Protein AF-A0A7D5ZD79-F1 (afdb_monomer)

Mean predicted aligned error: 16.78 Å

pLDDT: mean 86.13, std 11.86, range [25.02, 97.62]

Solvent-accessible surface area (backbone atoms only — not comparable to full-atom values): 58934 Å² total; per-residue (Å²): 125,49,31,75,46,29,32,45,34,37,34,47,78,40,50,64,68,65,53,50,52,53,54,52,52,40,48,75,72,74,45,70,67,62,25,37,38,38,36,17,40,32,35,73,73,99,56,72,36,48,49,65,64,36,46,58,51,51,53,51,54,46,50,59,39,31,77,72,67,78,48,76,50,51,57,48,54,21,43,17,76,64,37,47,38,68,55,57,88,90,44,56,66,63,41,35,40,55,52,85,40,28,83,61,44,54,61,33,46,59,72,63,73,36,55,68,58,50,49,49,50,37,66,58,30,25,37,70,46,51,60,58,47,55,77,63,48,88,54,94,71,63,41,73,22,82,55,69,44,20,12,24,38,73,51,74,55,103,50,41,37,40,32,41,34,27,40,51,15,37,71,46,43,22,32,75,90,53,54,78,81,46,26,44,60,49,68,53,56,50,15,40,15,65,74,43,63,40,68,64,58,49,64,74,27,65,32,29,39,38,39,21,19,32,41,48,66,75,53,75,87,52,57,88,50,35,55,41,40,47,39,38,17,41,38,68,66,58,53,68,95,86,61,76,69,56,39,50,50,48,58,90,88,53,92,63,35,57,42,32,37,41,38,37,37,46,71,103,49,81,62,44,41,28,27,71,71,40,61,83,92,61,14,69,50,84,61,34,72,79,71,75,76,71,70,76,74,55,68,95,50,64,76,76,66,78,74,81,53,61,64,62,55,48,52,53,50,48,59,49,38,32,56,11,48,24,33,37,41,39,35,29,27,46,44,50,94,51,53,33,56,40,54,69,57,50,39,50,54,48,38,28,65,70,48,78,66,52,72,57,89,78,63,76,52,55,42,57,41,49,57,51,31,45,71,76,62,28,62,72,56,46,33,58,60,33,53,44,19,44,60,60,46,80,66,18,48,48,15,40,51,22,52,75,69,45,30,45,52,32,36,39,31,56,35,41,38,36,61,65,75,53,41,43,85,79,40,60,70,52,55,77,50,33,43,76,40,41,20,69,82,42,60,69,76,86,85,64,85,39,33,42,37,31,25,66,23,14,47,47,86,39,60,90,41,46,52,68,67,81,70,56,63,73,47,82,49,29,38,28,49,44,53,42,51,46,38,25,42,63,75,76,28,32,37,35,39,26,22,51,46,65,81,39,64,68,49,54,55,58,47,58,69,62,65,65,96,54,91,91,68,72,62,65,34,36,35,30,14,38,66,62,51,74,66,40,50,49,52,40,50,74,68,65,37,48,76,42,69,38,38,28,21,60,42,22,57,65,78,42,46,85,89,45,63,51,49,52,48,0,37,51,43,34,48,50,32,47,46,38,57,48,51,41,23,37,76,37,49,48,66,64,50,50,73,70,35,60,80,46,52,75,54,43,66,64,50,34,62,84,50,54,15,18,53,74,69,56,71,53,70,87,45,69,60,38,56,51,53,54,62,55,54,49,55,46,97,86,66,37,23,53,41,26,36,37,33,21,57,81,51,39,49,58,65,58,38,51,51,47,49,50,50,54,43,39,76,72,72,44,50,34,32,37,32,53,58,54,46,64,54,57,68,73,54,45,49,52,49,52,63,72,67,64,38,51,27,39,36,32,38,48,43,65,80,49,40,67,51,30,48,55,50,55,52,60,67,12,60,88,19,72,16,36,28,42,34,27,35,46,57,97,50,55,82,45,35,53,89,84,62,82,56,46,77,42,69,45,71,62,81,80,48,72,66,41,44,42,51,51,52,49,54,28,48,76,73,73,46,41,46,56,44,66,77,41,88,49,70,67,55,33,38,52,53,49,51,68,43,34,77,80,18,48,44,49,22,38,34,23,32,54,68,66,42,58,52,69,59,47,55,49,53,59,55,73,73,44,54,76,59,36,39,50,52,51,49,44,40,20,47,45,30,7,75,88,69,62,49,40,75,49,41,47,52,50,56,48,41,46,29,70,30,52,64,49,59,46,51,71,66,54,53,49,29,53,50,52,33,38,75,69,56,55,27,39,75,45,92,58,48,25,39,25,56,34,26,55,71,55,19,37,44,43,43,65,72,48,33,54,76,37,51,69,62,43,46,52,47,50,34,24,48,42,41,48,29,37,75,64,22,56,86,57,80,58,72,77,40,70,52,33,43,49,32,55,56,65,53,34,35,66,53,47,58,76,58,66,54,51,71,66,56,53,54,51,44,54,57,73,37,35,91,66,35,72,66,37,22,67,57,27,34,26,54,10,53,41,28,48,75,73,62,44,55,70,63,12,46,56,28,27,55,49,10,34,73,21,75,70,16,74,75,32,64,66,46,51,36,53,44,24,51,50,34,26,49,54,19,39,78,38,40,85,41,65,70,38,45,55,49,24,54,51,23,53,56,51,42,51,52,44,35,69,74,48,38,53,79,35,47,65,38,40,37,42,42,41,48,45,46,46,54,23,50,66,55,24,50,91,74,46,54,64,66,57,52,49,52,53,46,50,52,38,50,52,45,42,58,48,36,60,66,48,29,67,87,38,68,69,40,51,53,47,44,70,62,31,51,65,52,47,52,51,54,53,42,46,66,71,72,48,86,129

Structure (mmCIF, N/CA/C/O backbone):
data_AF-A0A7D5ZD79-F1
#
_entry.id   AF-A0A7D5ZD79-F1
#
loop_
_atom_site.group_PDB
_atom_site.id
_atom_site.type_symbol
_atom_site.label_atom_id
_atom_site.label_alt_id
_atom_site.label_comp_id
_atom_site.label_asym_id
_atom_site.label_entity_id
_atom_site.label_seq_id
_atom_site.pdbx_PDB_ins_code
_atom_site.Cartn_x
_atom_site.Cartn_y
_atom_site.Cartn_z
_atom_site.occupancy
_atom_site.B_iso_or_equiv
_atom_site.auth_seq_id
_atom_site.auth_comp_id
_atom_site.auth_asym_id
_atom_site.auth_atom_id
_atom_site.pdbx_PDB_model_num
ATOM 1 N N . MET A 1 1 ? 56.584 -39.302 -3.395 1.00 53.03 1 MET A N 1
ATOM 2 C CA . MET A 1 1 ? 55.792 -38.909 -2.210 1.00 53.03 1 MET A CA 1
ATOM 3 C C . MET A 1 1 ? 55.229 -37.530 -2.511 1.00 53.03 1 MET A C 1
ATOM 5 O O . MET A 1 1 ? 55.960 -36.752 -3.103 1.00 53.03 1 MET A O 1
ATOM 9 N N . GLY A 1 2 ? 53.940 -37.287 -2.272 1.00 66.12 2 GLY A N 1
ATOM 10 C CA . GLY A 1 2 ? 53.333 -35.969 -2.517 1.00 66.12 2 GLY A CA 1
ATOM 11 C C . GLY A 1 2 ? 53.665 -34.984 -1.399 1.00 66.12 2 GLY A C 1
ATOM 12 O O . GLY A 1 2 ? 53.944 -35.442 -0.290 1.00 66.12 2 GLY A O 1
ATOM 13 N N . ALA A 1 3 ? 53.634 -33.677 -1.669 1.00 81.62 3 ALA A N 1
ATOM 14 C CA . ALA A 1 3 ? 53.798 -32.680 -0.613 1.00 81.62 3 ALA A CA 1
ATOM 15 C C . ALA A 1 3 ? 52.549 -32.639 0.280 1.00 81.62 3 ALA A C 1
ATOM 17 O O . ALA A 1 3 ? 51.423 -32.855 -0.185 1.00 81.62 3 ALA A O 1
ATOM 18 N N . VAL A 1 4 ? 52.756 -32.392 1.572 1.00 89.00 4 VAL A N 1
ATOM 19 C CA . VAL A 1 4 ? 51.695 -32.233 2.569 1.00 89.00 4 VAL A CA 1
ATOM 20 C C . VAL A 1 4 ? 51.909 -30.893 3.257 1.00 89.00 4 VAL A C 1
ATOM 22 O O . VAL A 1 4 ? 53.019 -30.630 3.702 1.00 89.00 4 VAL A O 1
ATOM 25 N N . PHE A 1 5 ? 50.859 -30.074 3.325 1.00 91.38 5 PHE A N 1
ATOM 26 C CA . PHE A 1 5 ? 50.862 -28.790 4.023 1.00 91.38 5 PHE A CA 1
ATOM 27 C C . PHE A 1 5 ? 49.773 -28.765 5.100 1.00 91.38 5 PHE A C 1
ATOM 29 O O . PHE A 1 5 ? 48.640 -29.173 4.818 1.00 91.38 5 PHE A O 1
ATOM 36 N N . HIS A 1 6 ? 50.078 -28.237 6.286 1.00 93.25 6 HIS A N 1
ATOM 37 C CA . HIS A 1 6 ? 49.105 -27.988 7.356 1.00 93.25 6 HIS A CA 1
ATOM 38 C C . HIS A 1 6 ? 48.909 -26.499 7.584 1.00 93.25 6 HIS A C 1
ATOM 40 O O . HIS A 1 6 ? 49.855 -25.779 7.886 1.00 93.25 6 HIS A O 1
ATOM 46 N N . LEU A 1 7 ? 47.664 -26.041 7.489 1.00 93.94 7 LEU A N 1
ATOM 47 C CA . LEU A 1 7 ? 47.316 -24.644 7.709 1.00 93.94 7 LEU A CA 1
ATOM 48 C C . LEU A 1 7 ? 46.281 -24.509 8.813 1.00 93.94 7 LEU A C 1
ATOM 50 O O . LEU A 1 7 ? 45.175 -25.049 8.706 1.00 93.94 7 LEU A O 1
ATOM 54 N N . LEU A 1 8 ? 46.621 -23.747 9.848 1.00 93.88 8 LEU A N 1
ATOM 55 C CA . LEU A 1 8 ? 45.666 -23.358 10.875 1.00 93.88 8 LEU A CA 1
ATOM 56 C C . LEU A 1 8 ? 44.935 -22.095 10.422 1.00 93.88 8 LEU A C 1
ATOM 58 O O . LEU A 1 8 ? 45.558 -21.075 10.154 1.00 93.88 8 LEU A O 1
ATOM 62 N N . CYS A 1 9 ? 43.610 -22.141 10.374 1.00 92.94 9 CYS A N 1
ATOM 63 C CA . CYS A 1 9 ? 42.772 -20.990 10.061 1.00 92.94 9 CYS A CA 1
ATOM 64 C C . CYS A 1 9 ? 41.827 -20.701 11.224 1.00 92.94 9 CYS A C 1
ATOM 66 O O . CYS A 1 9 ? 41.127 -21.611 11.668 1.00 92.94 9 CYS A O 1
ATOM 68 N N . PHE A 1 10 ? 41.773 -19.463 11.717 1.00 92.25 10 PHE A N 1
ATOM 69 C CA . PHE A 1 10 ? 40.889 -19.109 12.829 1.00 92.25 10 PHE A CA 1
ATOM 70 C C . PHE A 1 10 ? 40.325 -17.687 12.737 1.00 92.25 10 PHE A C 1
ATOM 72 O O . PHE A 1 10 ? 40.851 -16.827 12.031 1.00 92.25 10 PHE A O 1
ATOM 79 N N . THR A 1 11 ? 39.222 -17.465 13.455 1.00 91.75 11 THR A N 1
ATOM 80 C CA . THR A 1 11 ? 38.572 -16.154 13.630 1.00 91.75 11 THR A CA 1
ATOM 81 C C . THR A 1 11 ? 38.798 -15.638 15.061 1.00 91.75 11 THR A C 1
ATOM 83 O O . THR A 1 11 ? 39.131 -16.438 15.940 1.00 91.75 11 THR A O 1
ATOM 86 N N . PRO A 1 12 ? 38.538 -14.352 15.367 1.00 89.44 12 PRO A N 1
ATOM 87 C CA . PRO A 1 12 ? 38.635 -13.823 16.737 1.00 89.44 12 PRO A CA 1
ATOM 88 C C . PRO A 1 12 ? 37.786 -14.581 17.775 1.00 89.44 12 PRO A C 1
ATOM 90 O O . PRO A 1 12 ? 38.067 -14.557 18.970 1.00 89.44 12 PRO A O 1
ATOM 93 N N . LEU A 1 13 ? 36.742 -15.294 17.339 1.00 87.44 13 LEU A N 1
ATOM 94 C CA . LEU A 1 13 ? 35.856 -16.081 18.205 1.00 87.44 13 LEU A CA 1
ATOM 95 C C . LEU A 1 13 ? 36.357 -17.518 18.454 1.00 87.44 13 LEU A C 1
ATOM 97 O O . LEU A 1 13 ? 35.601 -18.348 18.963 1.00 87.44 13 LEU A O 1
ATOM 101 N N . VAL A 1 14 ? 37.605 -17.829 18.093 1.00 88.31 14 VAL A N 1
ATOM 102 C CA . VAL A 1 14 ? 38.228 -19.149 18.265 1.00 88.31 14 VAL A CA 1
ATOM 103 C C . VAL A 1 14 ? 38.184 -19.661 19.707 1.00 88.31 14 VAL A C 1
ATOM 105 O O . VAL A 1 14 ? 38.438 -18.938 20.671 1.00 88.31 14 VAL A O 1
ATOM 108 N N . GLN A 1 15 ? 37.896 -20.957 19.859 1.00 88.00 15 GLN A N 1
ATOM 109 C CA . GLN A 1 15 ? 38.077 -21.663 21.125 1.00 88.00 15 GLN A CA 1
ATOM 110 C C . GLN A 1 15 ? 39.555 -22.024 21.288 1.00 88.00 15 GLN A C 1
ATOM 112 O O . GLN A 1 15 ? 40.026 -22.997 20.700 1.00 88.00 15 GLN A O 1
ATOM 117 N N . ARG A 1 16 ? 40.273 -21.220 22.081 1.00 90.56 16 ARG A N 1
ATOM 118 C CA . ARG A 1 16 ? 41.739 -21.266 22.203 1.00 90.56 16 ARG A CA 1
ATOM 119 C C . ARG A 1 16 ? 42.286 -22.672 22.480 1.00 90.56 16 ARG A C 1
ATOM 121 O O . ARG A 1 16 ? 43.111 -23.152 21.713 1.00 90.56 16 ARG A O 1
ATOM 128 N N . GLU A 1 17 ? 41.770 -23.358 23.500 1.00 88.25 17 GLU A N 1
ATOM 129 C CA . GLU A 1 17 ? 42.224 -24.713 23.867 1.00 88.25 17 GLU A CA 1
ATOM 130 C C . GLU A 1 17 ? 42.012 -25.737 22.748 1.00 88.25 17 GLU A C 1
ATOM 132 O O . GLU A 1 17 ? 42.917 -26.496 22.424 1.00 88.25 17 GLU A O 1
ATOM 137 N N . SER A 1 18 ? 40.848 -25.722 22.093 1.00 87.75 18 SER A N 1
ATOM 138 C CA . SER A 1 18 ? 40.553 -26.672 21.015 1.00 87.75 18 SER A CA 1
ATOM 139 C C . SER A 1 18 ? 41.464 -26.464 19.798 1.00 87.75 18 SER A C 1
ATOM 141 O O . SER A 1 18 ? 41.886 -27.428 19.156 1.00 87.75 18 SER A O 1
ATOM 143 N N . ALA A 1 19 ? 41.798 -25.211 19.482 1.00 89.81 19 ALA A N 1
ATOM 144 C CA . ALA A 1 19 ? 42.746 -24.888 18.422 1.00 89.81 19 ALA A CA 1
ATOM 145 C C . ALA A 1 19 ? 44.183 -25.299 18.786 1.00 89.81 19 ALA A C 1
ATOM 147 O O . ALA A 1 19 ? 44.862 -25.895 17.952 1.00 89.81 19 ALA A O 1
ATOM 148 N N . LEU A 1 20 ? 44.619 -25.070 20.028 1.00 91.88 20 LEU A N 1
ATOM 149 C CA . LEU A 1 20 ? 45.936 -25.504 20.509 1.00 91.88 20 LEU A CA 1
ATOM 150 C C . LEU A 1 20 ? 46.069 -27.029 20.543 1.00 91.88 20 LEU A C 1
ATOM 152 O O . LEU A 1 20 ? 47.081 -27.564 20.105 1.00 91.88 20 LEU A O 1
ATOM 156 N N . GLU A 1 21 ? 45.037 -27.747 20.985 1.00 89.50 21 GLU A N 1
ATOM 157 C CA . GLU A 1 21 ? 45.007 -29.214 20.963 1.00 89.50 21 GLU A CA 1
ATOM 158 C C . GLU A 1 21 ? 45.137 -29.756 19.531 1.00 89.50 21 GLU A C 1
ATOM 160 O O . GLU A 1 21 ? 45.866 -30.716 19.281 1.00 89.50 21 GLU A O 1
ATOM 165 N N . THR A 1 22 ? 44.510 -29.074 18.569 1.00 88.44 22 THR A N 1
ATOM 166 C CA . THR A 1 22 ? 44.619 -29.402 17.144 1.00 88.44 22 THR A CA 1
ATOM 167 C C . THR A 1 22 ? 46.052 -29.211 16.623 1.00 88.44 22 THR A C 1
ATOM 169 O O . THR A 1 22 ? 46.557 -30.070 15.904 1.00 88.44 22 THR A O 1
ATOM 172 N N . VAL A 1 23 ? 46.735 -28.126 17.012 1.00 90.44 23 VAL A N 1
ATOM 173 C CA . VAL A 1 23 ? 48.149 -27.872 16.663 1.00 90.44 23 VAL A CA 1
ATOM 174 C C . VAL A 1 23 ? 49.071 -28.914 17.301 1.00 90.44 23 VAL A C 1
ATOM 176 O O . VAL A 1 23 ? 49.879 -29.533 16.611 1.00 90.44 23 VAL A O 1
ATOM 179 N N . ARG A 1 24 ? 48.903 -29.182 18.601 1.00 92.06 24 ARG A N 1
ATOM 180 C CA . ARG A 1 24 ? 49.683 -30.191 19.336 1.00 92.06 24 ARG A CA 1
ATOM 181 C C . ARG A 1 24 ? 49.514 -31.591 18.749 1.00 92.06 24 ARG A C 1
ATOM 183 O O . ARG A 1 24 ? 50.480 -32.346 18.716 1.00 92.06 24 ARG A O 1
ATOM 190 N N . SER A 1 25 ? 48.325 -31.930 18.246 1.00 88.38 25 SER A N 1
ATOM 191 C CA . SER A 1 25 ? 48.078 -33.205 17.563 1.00 88.38 25 SER A CA 1
ATOM 192 C C . SER A 1 25 ? 48.915 -33.360 16.291 1.00 88.38 25 SER A C 1
ATOM 194 O O . SER A 1 25 ? 49.414 -34.451 16.040 1.00 88.38 25 SER A O 1
ATOM 196 N N . VAL A 1 26 ? 49.102 -32.290 15.507 1.00 89.69 26 VAL A N 1
ATOM 197 C CA . VAL A 1 26 ? 49.949 -32.317 14.297 1.00 89.69 26 VAL A CA 1
ATOM 198 C C . VAL A 1 26 ? 51.410 -32.557 14.678 1.00 89.69 26 VAL A C 1
ATOM 200 O O . VAL A 1 26 ? 52.055 -33.446 14.124 1.00 89.69 26 VAL A O 1
ATOM 203 N N . HIS A 1 27 ? 51.901 -31.840 15.692 1.00 89.00 27 HIS A N 1
ATOM 204 C CA . HIS A 1 27 ? 53.269 -32.012 16.189 1.00 89.00 27 HIS A CA 1
ATOM 205 C C . HIS A 1 27 ? 53.502 -33.400 16.806 1.00 89.00 27 HIS A C 1
ATOM 207 O O . HIS A 1 27 ? 54.571 -33.982 16.629 1.00 89.00 27 HIS A O 1
ATOM 213 N N . ALA A 1 28 ? 52.503 -33.975 17.485 1.00 86.88 28 ALA A N 1
ATOM 214 C CA . ALA A 1 28 ? 52.581 -35.329 18.036 1.00 86.88 28 ALA A CA 1
ATOM 215 C C . ALA A 1 28 ? 52.704 -36.415 16.949 1.00 86.88 28 ALA A C 1
ATOM 217 O O . ALA A 1 28 ? 53.287 -37.470 17.200 1.00 86.88 28 ALA A O 1
ATOM 218 N N . GLU A 1 29 ? 52.196 -36.153 15.740 1.00 85.56 29 GLU A N 1
ATOM 219 C CA . GLU A 1 29 ? 52.376 -37.006 14.557 1.00 85.56 29 GLU A CA 1
ATOM 220 C C . GLU A 1 29 ? 53.719 -36.759 13.836 1.00 85.56 29 GLU A C 1
ATOM 222 O O . GLU A 1 29 ? 54.037 -37.450 12.866 1.00 85.56 29 GLU A O 1
ATOM 227 N N . GLY A 1 30 ? 54.537 -35.818 14.324 1.00 83.94 30 GLY A N 1
ATOM 228 C CA . GLY A 1 30 ? 55.816 -35.430 13.725 1.00 83.94 30 GLY A CA 1
ATOM 229 C C . GLY A 1 30 ? 55.678 -34.571 12.463 1.00 83.94 30 GLY A C 1
ATOM 230 O O . GLY A 1 30 ? 56.655 -34.401 11.734 1.00 83.94 30 GLY A O 1
ATOM 231 N N . GLU A 1 31 ? 54.479 -34.057 12.182 1.00 88.00 31 GLU A N 1
ATOM 232 C CA . GLU A 1 31 ? 54.214 -33.084 11.120 1.00 88.00 31 GLU A CA 1
ATOM 233 C C . GLU A 1 31 ? 54.279 -31.656 11.714 1.00 88.00 31 GLU A C 1
ATOM 235 O O . GLU A 1 31 ? 54.220 -31.476 12.930 1.00 88.00 31 GLU A O 1
ATOM 240 N N . ARG A 1 32 ? 54.417 -30.620 10.878 1.00 89.69 32 ARG A N 1
ATOM 241 C CA . ARG A 1 32 ? 54.498 -29.210 11.311 1.00 89.69 32 ARG A CA 1
ATOM 242 C C . ARG A 1 32 ? 53.337 -28.382 10.773 1.00 89.69 32 ARG A C 1
ATOM 244 O O . ARG A 1 32 ? 52.722 -28.770 9.781 1.00 89.69 32 ARG A O 1
ATOM 251 N N . ILE A 1 33 ? 53.086 -27.221 11.378 1.00 92.56 33 ILE A N 1
ATOM 252 C CA . ILE A 1 33 ? 52.215 -26.185 10.805 1.00 92.56 33 ILE A CA 1
ATOM 253 C C . ILE A 1 33 ? 53.007 -25.389 9.760 1.00 92.56 33 ILE A C 1
ATOM 255 O O . ILE A 1 33 ? 54.030 -24.793 10.075 1.00 92.56 33 ILE A O 1
ATOM 259 N N . ASP A 1 34 ? 52.529 -25.358 8.516 1.00 91.00 34 ASP A N 1
ATOM 260 C CA . ASP A 1 34 ? 53.183 -24.687 7.382 1.00 91.00 34 ASP A CA 1
ATOM 261 C C . ASP A 1 34 ? 52.654 -23.262 7.134 1.00 91.00 34 ASP A C 1
ATOM 263 O O . ASP A 1 34 ? 53.179 -22.547 6.282 1.00 91.00 34 ASP A O 1
ATOM 267 N N . GLY A 1 35 ? 51.617 -22.831 7.858 1.00 91.19 35 GLY A N 1
ATOM 268 C CA . GLY A 1 35 ? 51.055 -21.483 7.754 1.00 91.19 35 GLY A CA 1
ATOM 269 C C . GLY A 1 35 ? 49.849 -21.242 8.665 1.00 91.19 35 GLY A C 1
ATOM 270 O O . GLY A 1 35 ? 49.113 -22.166 9.018 1.00 91.19 35 GLY A O 1
ATOM 271 N N . ILE A 1 36 ? 49.639 -19.979 9.036 1.00 93.06 36 ILE A N 1
ATOM 272 C CA . ILE A 1 36 ? 48.536 -19.530 9.894 1.00 93.06 36 ILE A CA 1
ATOM 273 C C . ILE A 1 36 ? 47.714 -18.471 9.151 1.00 93.06 36 ILE A C 1
ATOM 275 O O . ILE A 1 36 ? 48.267 -17.524 8.599 1.00 93.06 36 ILE A O 1
ATOM 279 N N . LEU A 1 37 ? 46.389 -18.624 9.139 1.00 93.19 37 LEU A N 1
ATOM 280 C CA . LEU A 1 37 ? 45.436 -17.736 8.470 1.00 93.19 37 LEU A CA 1
ATOM 281 C C . LEU A 1 37 ? 44.504 -17.099 9.513 1.00 93.19 37 LEU A C 1
ATOM 283 O O . LEU A 1 37 ? 43.673 -17.790 10.109 1.00 93.19 37 LEU A O 1
ATOM 287 N N . VAL A 1 38 ? 44.614 -15.786 9.707 1.00 93.12 38 VAL A N 1
ATOM 288 C CA . VAL A 1 38 ? 43.798 -15.017 10.658 1.00 93.12 38 VAL A CA 1
ATOM 289 C C . VAL A 1 38 ? 42.706 -14.263 9.900 1.00 93.12 38 VAL A C 1
ATOM 291 O O . VAL A 1 38 ? 42.990 -13.369 9.099 1.00 93.12 38 VAL A O 1
ATOM 294 N N . LEU A 1 39 ? 41.449 -14.649 10.132 1.00 92.00 39 LEU A N 1
ATOM 295 C CA . LEU A 1 39 ? 40.275 -14.091 9.457 1.00 92.00 39 LEU A CA 1
ATOM 296 C C . LEU A 1 39 ? 39.600 -13.027 10.337 1.00 92.00 39 LEU A C 1
ATOM 298 O O . LEU A 1 39 ? 38.597 -13.298 11.005 1.00 92.00 39 LEU A O 1
ATOM 302 N N . GLY A 1 40 ? 40.168 -11.824 10.311 1.00 90.69 40 GLY A N 1
ATOM 303 C CA . GLY A 1 40 ? 39.801 -10.667 11.126 1.00 90.69 40 GLY A CA 1
ATOM 304 C C . GLY A 1 40 ? 40.480 -10.619 12.499 1.00 90.69 40 GLY A C 1
ATOM 305 O O . GLY A 1 40 ? 40.908 -11.654 13.010 1.00 90.69 40 GLY A O 1
ATOM 306 N N . CYS A 1 41 ? 40.582 -9.429 13.104 1.00 89.06 41 CYS A N 1
ATOM 307 C CA . CYS A 1 41 ? 41.225 -9.225 14.412 1.00 89.06 41 CYS A CA 1
ATOM 308 C C . CYS A 1 41 ? 40.250 -8.872 15.550 1.00 89.06 41 CYS A C 1
ATOM 310 O O . CYS A 1 41 ? 40.551 -9.153 16.711 1.00 89.06 41 CYS A O 1
ATOM 312 N N . GLY A 1 42 ? 39.058 -8.354 15.239 1.00 87.75 42 GLY A N 1
ATOM 313 C CA . GLY A 1 42 ? 38.002 -8.047 16.206 1.00 87.75 42 GLY A CA 1
ATOM 314 C C . GLY A 1 42 ? 36.671 -8.770 15.959 1.00 87.75 42 GLY A C 1
ATOM 315 O O . GLY A 1 42 ? 36.336 -9.200 14.853 1.00 87.75 42 GLY A O 1
ATOM 316 N N . ALA A 1 43 ? 35.853 -8.878 17.009 1.00 86.88 43 ALA A N 1
ATOM 317 C CA . ALA A 1 43 ? 34.471 -9.358 16.909 1.00 86.88 43 ALA A CA 1
ATOM 318 C C . ALA A 1 43 ? 33.533 -8.614 17.873 1.00 86.88 43 ALA A C 1
ATOM 320 O O . ALA A 1 43 ? 33.951 -8.221 18.957 1.00 86.88 43 ALA A O 1
ATOM 321 N N . GLY A 1 44 ? 32.261 -8.427 17.485 1.00 76.94 44 GLY A N 1
ATOM 322 C CA . GLY A 1 44 ? 31.227 -7.779 18.316 1.00 76.94 44 GLY A CA 1
ATOM 323 C C . GLY A 1 44 ? 30.231 -8.731 19.000 1.00 76.94 44 GLY A C 1
ATOM 324 O O . GLY A 1 44 ? 29.914 -8.554 20.171 1.00 76.94 44 GLY A O 1
ATOM 325 N N . GLU A 1 45 ? 29.764 -9.764 18.295 1.00 66.94 45 GLU A N 1
ATOM 326 C CA . GLU A 1 45 ? 28.817 -10.782 18.789 1.00 66.94 45 GLU A CA 1
ATOM 327 C C . GLU A 1 45 ? 29.272 -12.181 18.337 1.00 66.94 45 GLU A C 1
ATOM 329 O O . GLU A 1 45 ? 29.842 -12.280 17.240 1.00 66.94 45 GLU A O 1
ATOM 334 N N . PRO A 1 46 ? 29.021 -13.258 19.118 1.00 71.19 46 PRO A N 1
ATOM 335 C CA . PRO A 1 46 ? 28.275 -13.299 20.387 1.00 71.19 46 PRO A CA 1
ATOM 336 C C . PRO A 1 46 ? 29.089 -12.839 21.610 1.00 71.19 46 PRO A C 1
ATOM 338 O O . PRO A 1 46 ? 28.525 -12.634 22.681 1.00 71.19 46 PRO A O 1
ATOM 341 N N . ARG A 1 47 ? 30.407 -12.667 21.459 1.00 82.00 47 ARG A N 1
ATOM 342 C CA . ARG A 1 47 ? 31.312 -12.095 22.461 1.00 82.00 47 ARG A CA 1
ATOM 343 C C . ARG A 1 47 ? 32.155 -11.018 21.792 1.00 82.00 47 ARG A C 1
ATOM 345 O O . ARG A 1 47 ? 32.610 -11.216 20.666 1.00 82.00 47 ARG A O 1
ATOM 352 N N . ARG A 1 48 ? 32.386 -9.911 22.497 1.00 85.69 48 ARG A N 1
ATOM 353 C CA . ARG A 1 48 ? 33.324 -8.887 22.045 1.00 85.69 48 ARG A CA 1
ATOM 354 C C . ARG A 1 48 ? 34.763 -9.383 22.217 1.00 85.69 48 ARG A C 1
ATOM 356 O O . ARG A 1 48 ? 35.102 -9.849 23.303 1.00 85.69 48 ARG A O 1
ATOM 363 N N . VAL A 1 49 ? 35.568 -9.290 21.162 1.00 88.50 49 VAL A N 1
ATOM 364 C CA . VAL A 1 49 ? 36.994 -9.666 21.133 1.00 88.50 49 VAL A CA 1
ATOM 365 C C . VAL A 1 49 ? 37.778 -8.491 20.573 1.00 88.50 49 VAL A C 1
ATOM 367 O O . VAL A 1 49 ? 37.374 -7.931 19.549 1.00 88.50 49 VAL A O 1
ATOM 370 N N . THR A 1 50 ? 38.846 -8.093 21.258 1.00 90.44 50 THR A N 1
ATOM 371 C CA . THR A 1 50 ? 39.734 -7.010 20.821 1.00 90.44 50 THR A CA 1
ATOM 372 C C . THR A 1 50 ? 40.868 -7.549 19.939 1.00 90.44 50 THR A C 1
ATOM 374 O O . THR A 1 50 ? 41.208 -8.729 20.049 1.00 90.44 50 THR A O 1
ATOM 377 N N . PRO A 1 51 ? 41.490 -6.702 19.097 1.00 90.31 51 PRO A N 1
ATOM 378 C CA . PRO A 1 51 ? 42.692 -7.076 18.353 1.00 90.31 51 PRO A CA 1
ATOM 379 C C . PRO A 1 51 ? 43.800 -7.636 19.255 1.00 90.31 51 PRO A C 1
ATOM 381 O O . PRO A 1 51 ? 44.389 -8.658 18.917 1.00 90.31 51 PRO A O 1
ATOM 384 N N . ASP A 1 52 ? 44.010 -7.048 20.436 1.00 89.12 52 ASP A N 1
ATOM 385 C CA . ASP A 1 52 ? 44.995 -7.526 21.417 1.00 89.12 52 ASP A CA 1
ATOM 386 C C . ASP A 1 52 ? 44.701 -8.962 21.877 1.00 89.12 52 ASP A C 1
ATOM 388 O O . ASP A 1 52 ? 45.586 -9.808 21.852 1.00 89.12 52 ASP A O 1
ATOM 392 N N . GLU A 1 53 ? 43.441 -9.295 22.192 1.00 89.50 53 GLU A N 1
ATOM 393 C CA . GLU A 1 53 ? 43.068 -10.668 22.566 1.00 89.50 53 GLU A CA 1
ATOM 394 C C . GLU A 1 53 ? 43.321 -11.676 21.432 1.00 89.50 53 GLU A C 1
ATOM 396 O O . GLU A 1 53 ? 43.625 -12.846 21.690 1.00 89.50 53 GLU A O 1
ATOM 401 N N . THR A 1 54 ? 43.147 -11.260 20.177 1.00 92.56 54 THR A N 1
ATOM 402 C CA . THR A 1 54 ? 43.465 -12.092 19.010 1.00 92.56 54 THR A CA 1
ATOM 403 C C . THR A 1 54 ? 44.981 -12.221 18.829 1.00 92.56 54 THR A C 1
ATOM 405 O O . THR A 1 54 ? 45.460 -13.312 18.516 1.00 92.56 54 THR A O 1
ATOM 408 N N . GLY A 1 55 ? 45.728 -11.141 19.079 1.00 91.94 55 GLY A N 1
ATOM 409 C CA . GLY A 1 55 ? 47.192 -11.094 19.062 1.00 91.94 55 GLY A CA 1
ATOM 410 C C . GLY A 1 55 ? 47.813 -12.027 20.099 1.00 91.94 55 GLY A C 1
ATOM 411 O O . GLY A 1 55 ? 48.577 -12.910 19.725 1.00 91.94 55 GLY A O 1
ATOM 412 N N . ASP A 1 56 ? 47.386 -11.940 21.362 1.00 91.31 56 ASP A N 1
ATOM 413 C CA . ASP A 1 56 ? 47.845 -12.817 22.451 1.00 91.31 56 ASP A CA 1
ATOM 414 C C . ASP A 1 56 ? 47.679 -14.303 22.098 1.00 91.31 56 ASP A C 1
ATOM 416 O O . ASP A 1 56 ? 48.526 -15.156 22.385 1.00 91.31 56 ASP A O 1
ATOM 420 N N . PHE A 1 57 ? 46.549 -14.640 21.470 1.00 94.44 57 PHE A N 1
ATOM 421 C CA . PHE A 1 57 ? 46.293 -16.009 21.050 1.00 94.44 57 PHE A CA 1
ATOM 422 C C . PHE A 1 57 ? 47.189 -16.428 19.881 1.00 94.44 57 PHE A C 1
ATOM 424 O O . PHE A 1 57 ? 47.738 -17.528 19.910 1.00 94.44 57 PHE A O 1
ATOM 431 N N . LEU A 1 58 ? 47.366 -15.564 18.877 1.00 94.31 58 LEU A N 1
ATOM 432 C CA . LEU A 1 58 ? 48.291 -15.806 17.772 1.00 94.31 58 LEU A CA 1
ATOM 433 C C . LEU A 1 58 ? 49.720 -16.033 18.285 1.00 94.31 58 LEU A C 1
ATOM 435 O O . LEU A 1 58 ? 50.361 -16.993 17.866 1.00 94.31 58 LEU A O 1
ATOM 439 N N . GLU A 1 59 ? 50.197 -15.212 19.219 1.00 92.75 59 GLU A N 1
ATOM 440 C CA . GLU A 1 59 ? 51.508 -15.379 19.855 1.00 92.75 59 GLU A CA 1
ATOM 441 C C . GLU A 1 59 ? 51.623 -16.721 20.582 1.00 92.75 59 GLU A C 1
ATOM 443 O O . GLU A 1 59 ? 52.628 -17.413 20.436 1.00 92.75 59 GLU A O 1
ATOM 448 N N . THR A 1 60 ? 50.570 -17.141 21.288 1.00 93.69 60 THR A N 1
ATOM 449 C CA . THR A 1 60 ? 50.523 -18.460 21.942 1.00 93.69 60 THR A CA 1
ATOM 450 C C . THR A 1 60 ? 50.664 -19.595 20.921 1.00 93.69 60 THR A C 1
ATOM 452 O O . THR A 1 60 ? 51.439 -20.525 21.128 1.00 93.69 60 THR A O 1
ATOM 455 N N . VAL A 1 61 ? 49.955 -19.516 19.789 1.00 93.06 61 VAL A N 1
ATOM 456 C CA . VAL A 1 61 ? 50.062 -20.511 18.707 1.00 93.06 61 VAL A CA 1
ATOM 457 C C . VAL A 1 61 ? 51.462 -20.511 18.087 1.00 93.06 61 VAL A C 1
ATOM 459 O O . VAL A 1 61 ? 52.012 -21.577 17.812 1.00 93.06 61 VAL A O 1
ATOM 462 N N . LEU A 1 62 ? 52.045 -19.331 17.860 1.00 91.62 62 LEU A N 1
ATOM 463 C CA . LEU A 1 62 ? 53.389 -19.187 17.300 1.00 91.62 62 LEU A CA 1
ATOM 464 C C . LEU A 1 62 ? 54.458 -19.769 18.231 1.00 91.62 62 LEU A C 1
ATOM 466 O O . LEU A 1 62 ? 55.356 -20.456 17.749 1.00 91.62 62 LEU A O 1
ATOM 470 N N . LEU A 1 63 ? 54.339 -19.552 19.545 1.00 90.44 63 LEU A N 1
ATOM 471 C CA . LEU A 1 63 ? 55.214 -20.156 20.554 1.00 90.44 63 LEU A CA 1
ATOM 472 C C . LEU A 1 63 ? 55.130 -21.686 20.526 1.00 90.44 63 LEU A C 1
ATOM 474 O O . LEU A 1 63 ? 56.161 -22.347 20.466 1.00 90.44 63 LEU A O 1
ATOM 478 N N . GLU A 1 64 ? 53.924 -22.251 20.465 1.00 90.44 64 GLU A N 1
ATOM 479 C CA . GLU A 1 64 ? 53.727 -23.708 20.387 1.00 90.44 64 GLU A CA 1
ATOM 480 C C . GLU A 1 64 ? 54.291 -24.316 19.089 1.00 90.44 64 GLU A C 1
ATOM 482 O O . GLU A 1 64 ? 54.772 -25.449 19.087 1.00 90.44 64 GLU A O 1
ATOM 487 N N . CYS A 1 65 ? 54.273 -23.572 17.976 1.00 90.44 65 CYS A N 1
ATOM 488 C CA . CYS A 1 65 ? 54.943 -23.980 16.734 1.00 90.44 65 CYS A CA 1
ATOM 489 C C . CYS A 1 65 ? 56.471 -23.897 16.853 1.00 90.44 65 CYS A C 1
ATOM 491 O O . CYS A 1 65 ? 57.178 -24.810 16.422 1.00 90.44 65 CYS A O 1
ATOM 493 N N . LEU A 1 66 ? 56.981 -22.827 17.468 1.00 86.75 66 LEU A N 1
ATOM 494 C CA . LEU A 1 66 ? 58.412 -22.612 17.661 1.00 86.75 66 LEU A CA 1
ATOM 495 C C . LEU A 1 66 ? 59.034 -23.684 18.564 1.00 86.75 66 LEU A C 1
ATOM 497 O O . LEU A 1 66 ? 60.108 -24.189 18.247 1.00 86.75 66 LEU A O 1
ATOM 501 N N . GLU A 1 67 ? 58.357 -24.055 19.652 1.00 85.88 67 GLU A N 1
ATOM 502 C CA . GLU A 1 67 ? 58.814 -25.095 20.583 1.00 85.88 67 GLU A CA 1
ATOM 503 C C . GLU A 1 67 ? 58.893 -26.486 19.933 1.00 85.88 67 GLU A C 1
ATOM 505 O O . GLU A 1 67 ? 59.728 -27.300 20.331 1.00 85.88 67 GLU A O 1
ATOM 510 N N . ALA A 1 68 ? 58.058 -26.760 18.925 1.00 84.31 68 ALA A N 1
ATOM 511 C CA . ALA A 1 68 ? 57.993 -28.059 18.262 1.00 84.31 68 ALA A CA 1
ATOM 512 C C . ALA A 1 68 ? 58.959 -28.215 17.071 1.00 84.31 68 ALA A C 1
ATOM 514 O O . ALA A 1 68 ? 59.568 -29.276 16.937 1.00 84.31 68 ALA A O 1
ATOM 515 N N . ASP A 1 69 ? 59.110 -27.193 16.215 1.00 75.25 69 ASP A N 1
ATOM 516 C CA . ASP A 1 69 ? 59.859 -27.292 14.940 1.00 75.25 69 ASP A CA 1
ATOM 517 C C . ASP A 1 69 ? 60.982 -26.240 14.782 1.00 75.25 69 ASP A C 1
ATOM 519 O O . ASP A 1 69 ? 61.629 -26.161 13.739 1.00 75.25 69 ASP A O 1
ATOM 523 N N . ASN A 1 70 ? 61.256 -25.409 15.802 1.00 76.81 70 ASN A N 1
ATOM 524 C CA . ASN A 1 70 ? 62.279 -24.342 15.772 1.00 76.81 70 ASN A CA 1
ATOM 525 C C . ASN A 1 70 ? 62.144 -23.335 14.601 1.00 76.81 70 ASN A C 1
ATOM 527 O O . ASN A 1 70 ? 63.081 -22.587 14.305 1.00 76.81 70 ASN A O 1
ATOM 531 N N . ALA A 1 71 ? 60.982 -23.278 13.946 1.00 78.56 71 ALA A N 1
ATOM 532 C CA . ALA A 1 71 ? 60.681 -22.376 12.842 1.00 78.56 71 ALA A CA 1
ATOM 533 C C . ALA A 1 71 ? 59.260 -21.816 12.980 1.00 78.56 71 ALA A C 1
ATOM 535 O O . ALA A 1 71 ? 58.332 -22.530 13.354 1.00 78.56 71 ALA A O 1
ATOM 536 N N . LEU A 1 72 ? 59.086 -20.528 12.670 1.00 84.62 72 LEU A N 1
ATOM 537 C CA . LEU A 1 72 ? 57.776 -19.880 12.712 1.00 84.62 72 LEU A CA 1
ATOM 538 C C . LEU A 1 72 ? 57.052 -20.040 11.367 1.00 84.62 72 LEU A C 1
ATOM 540 O O . LEU A 1 72 ? 57.633 -19.702 10.329 1.00 84.62 72 LEU A O 1
ATOM 544 N N . PRO A 1 73 ? 55.789 -20.501 11.361 1.00 87.62 73 PRO A N 1
ATOM 545 C CA . PRO A 1 73 ? 54.991 -20.534 10.146 1.00 87.62 73 PRO A CA 1
ATOM 546 C C . PRO A 1 73 ? 54.650 -19.114 9.658 1.00 87.62 73 PRO A C 1
ATOM 548 O O . PRO A 1 73 ? 54.452 -18.209 10.473 1.00 87.62 73 PRO A O 1
ATOM 551 N N . PRO A 1 74 ? 54.521 -18.902 8.337 1.00 87.69 74 PRO A N 1
ATOM 552 C CA . PRO A 1 74 ? 54.051 -17.639 7.782 1.00 87.69 74 PRO A CA 1
ATOM 553 C C . PRO A 1 74 ? 52.614 -17.337 8.230 1.00 87.69 74 PRO A C 1
ATOM 555 O O . PRO A 1 74 ? 51.741 -18.208 8.182 1.00 87.69 74 PRO A O 1
ATOM 558 N N . VAL A 1 75 ? 52.360 -16.087 8.626 1.00 90.00 75 VAL A N 1
ATOM 559 C CA . VAL A 1 75 ? 51.049 -15.619 9.099 1.00 90.00 75 VAL A CA 1
ATOM 560 C C . VAL A 1 75 ? 50.406 -14.716 8.051 1.00 90.00 75 VAL A C 1
ATOM 562 O O . VAL A 1 75 ? 50.924 -13.654 7.727 1.00 90.00 75 VAL A O 1
ATOM 565 N N . THR A 1 76 ? 49.254 -15.128 7.528 1.00 91.19 76 THR A N 1
ATOM 566 C CA . THR A 1 76 ? 48.431 -14.331 6.609 1.00 91.19 76 THR A CA 1
ATOM 567 C C . THR A 1 76 ? 47.235 -13.760 7.359 1.00 91.19 76 THR A C 1
ATOM 569 O O . THR A 1 76 ? 46.469 -14.509 7.965 1.00 91.19 76 THR A O 1
ATOM 572 N N . ILE A 1 77 ? 47.053 -12.442 7.297 1.00 91.31 77 ILE A N 1
ATOM 573 C CA . ILE A 1 77 ? 46.006 -11.720 8.027 1.00 91.31 77 ILE A CA 1
ATOM 574 C C . ILE A 1 77 ? 45.139 -10.964 7.025 1.00 91.31 77 ILE A C 1
ATOM 576 O O . ILE A 1 77 ? 45.659 -10.192 6.225 1.00 91.31 77 ILE A O 1
ATOM 580 N N . VAL A 1 78 ? 43.820 -11.149 7.099 1.00 93.00 78 VAL A N 1
ATOM 581 C CA . VAL A 1 78 ? 42.850 -10.426 6.265 1.00 93.00 78 VAL A CA 1
ATOM 582 C C . VAL A 1 78 ? 41.829 -9.706 7.152 1.00 93.00 78 VAL A C 1
ATOM 584 O O . VAL A 1 78 ? 41.357 -10.312 8.119 1.00 93.00 78 VAL A O 1
ATOM 587 N N . PRO A 1 79 ? 41.474 -8.438 6.871 1.00 93.69 79 PRO A N 1
ATOM 588 C CA . PRO A 1 79 ? 40.538 -7.708 7.716 1.00 93.69 79 PRO A CA 1
ATOM 589 C C . PRO A 1 79 ? 39.119 -8.257 7.569 1.00 93.69 79 PRO A C 1
ATOM 591 O O . PRO A 1 79 ? 38.639 -8.479 6.458 1.00 93.69 79 PRO A O 1
ATOM 594 N N . GLY A 1 80 ? 38.436 -8.446 8.695 1.00 91.06 80 GLY A N 1
ATOM 595 C CA . GLY A 1 80 ? 37.016 -8.760 8.787 1.00 91.06 80 GLY A CA 1
ATOM 596 C C . GLY A 1 80 ? 36.154 -7.509 8.966 1.00 91.06 80 GLY A C 1
ATOM 597 O O . GLY A 1 80 ? 36.642 -6.396 9.138 1.00 91.06 80 GLY A O 1
ATOM 598 N N . ARG A 1 81 ? 34.827 -7.678 8.975 1.00 88.19 81 ARG A N 1
ATOM 599 C CA . ARG A 1 81 ? 33.889 -6.536 9.027 1.00 88.19 81 ARG A CA 1
ATOM 600 C C . ARG A 1 81 ? 33.981 -5.657 10.285 1.00 88.19 81 ARG A C 1
ATOM 602 O O . ARG A 1 81 ? 33.488 -4.537 10.272 1.00 88.19 81 ARG A O 1
ATOM 609 N N . HIS A 1 82 ? 34.518 -6.193 11.382 1.00 88.50 82 HIS A N 1
ATOM 610 C CA . HIS A 1 82 ? 34.680 -5.467 12.651 1.00 88.50 82 HIS A CA 1
ATOM 611 C C . HIS A 1 82 ? 36.018 -4.728 12.727 1.00 88.50 82 HIS A C 1
ATOM 613 O O . HIS A 1 82 ? 36.212 -3.945 13.648 1.00 88.50 82 HIS A O 1
ATOM 619 N N . ASP A 1 83 ? 36.889 -4.935 11.739 1.00 90.25 83 ASP A N 1
ATOM 620 C CA . ASP A 1 83 ? 38.194 -4.281 11.631 1.00 90.25 83 ASP A CA 1
ATOM 621 C C . ASP A 1 83 ? 38.108 -3.001 10.778 1.00 90.25 83 ASP A C 1
ATOM 623 O O . ASP A 1 83 ? 39.116 -2.345 10.525 1.00 90.25 83 ASP A O 1
ATOM 627 N N . VAL A 1 84 ? 36.896 -2.661 10.316 1.00 91.50 84 VAL A N 1
ATOM 628 C CA . VAL A 1 84 ? 36.603 -1.497 9.477 1.00 91.50 84 VAL A CA 1
ATOM 629 C C . VAL A 1 84 ? 36.030 -0.368 10.336 1.00 91.50 84 VAL A C 1
ATOM 631 O O . VAL A 1 84 ? 34.889 -0.430 10.802 1.00 91.50 84 VAL A O 1
ATOM 634 N N . GLY A 1 85 ? 36.798 0.703 10.510 1.00 88.81 85 GLY A N 1
ATOM 635 C CA . GLY A 1 85 ? 36.326 1.962 11.077 1.00 88.81 85 GLY A CA 1
ATOM 636 C C . GLY A 1 85 ? 35.291 2.623 10.164 1.00 88.81 85 GLY A C 1
ATOM 637 O O . GLY A 1 85 ? 35.482 2.726 8.953 1.00 88.81 85 GLY A O 1
ATOM 638 N N . ARG A 1 86 ? 34.168 3.087 10.724 1.00 87.75 86 ARG A N 1
ATOM 639 C CA . ARG A 1 86 ? 33.133 3.768 9.930 1.00 87.75 86 ARG A CA 1
ATOM 640 C C . ARG A 1 86 ? 33.566 5.184 9.560 1.00 87.75 86 ARG A C 1
ATOM 642 O O . ARG A 1 86 ? 33.969 5.963 10.422 1.00 87.75 86 ARG A O 1
ATOM 649 N N . LEU A 1 87 ? 33.399 5.543 8.290 1.00 88.62 87 LEU A N 1
ATOM 650 C CA . LEU A 1 87 ? 33.656 6.889 7.789 1.00 88.62 87 LEU A CA 1
ATOM 651 C C . LEU A 1 87 ? 32.677 7.892 8.413 1.00 88.62 87 LEU A C 1
ATOM 653 O O . LEU A 1 87 ? 31.460 7.771 8.275 1.00 88.62 87 LEU A O 1
ATOM 657 N N . GLY A 1 88 ? 33.218 8.909 9.086 1.00 79.50 88 GLY A N 1
ATOM 658 C CA . GLY A 1 88 ? 32.430 10.016 9.628 1.00 79.50 88 GLY A CA 1
ATOM 659 C C . GLY A 1 88 ? 31.929 11.003 8.554 1.00 79.50 88 GLY A C 1
ATOM 660 O O . GLY A 1 88 ? 32.387 10.961 7.409 1.00 79.50 88 GLY A O 1
ATOM 661 N N . PRO A 1 89 ? 31.056 11.963 8.924 1.00 73.06 89 PRO A N 1
ATOM 662 C CA . PRO A 1 89 ? 30.423 12.911 7.993 1.00 73.06 89 PRO A CA 1
ATOM 663 C C . PRO A 1 89 ? 31.397 13.751 7.144 1.00 73.06 89 PRO A C 1
ATOM 665 O O . PRO A 1 89 ? 31.038 14.196 6.057 1.00 73.06 89 PRO A O 1
ATOM 668 N N . GLY A 1 90 ? 32.637 13.950 7.612 1.00 75.81 90 GLY A N 1
ATOM 669 C CA . GLY A 1 90 ? 33.683 14.706 6.910 1.00 75.81 90 GLY A CA 1
ATOM 670 C C . GLY A 1 90 ? 34.323 13.996 5.707 1.00 75.81 90 GLY A C 1
ATOM 671 O O . GLY A 1 90 ? 35.031 14.642 4.944 1.00 75.81 90 GLY A O 1
ATOM 672 N N . HIS A 1 91 ? 34.053 12.703 5.490 1.00 84.00 91 HIS A N 1
ATOM 673 C CA . HIS A 1 91 ? 34.689 11.890 4.437 1.00 84.00 91 HIS A CA 1
ATOM 674 C C . HIS A 1 91 ? 33.724 11.528 3.295 1.00 84.00 91 HIS A C 1
ATOM 676 O O . HIS A 1 91 ? 33.823 10.468 2.674 1.00 84.00 91 HIS A O 1
ATOM 682 N N . GLY A 1 92 ? 32.766 12.414 2.999 1.00 82.19 92 GLY A N 1
ATOM 683 C CA . GLY A 1 92 ? 31.697 12.158 2.027 1.00 82.19 92 GLY A CA 1
ATOM 684 C C . GLY A 1 92 ? 32.174 11.861 0.598 1.00 82.19 92 GLY A C 1
ATOM 685 O O . GLY A 1 92 ? 31.484 11.151 -0.129 1.00 82.19 92 GLY A O 1
ATOM 686 N N . MET A 1 93 ? 33.343 12.361 0.186 1.00 82.50 93 MET A N 1
ATOM 687 C CA . MET A 1 93 ? 33.919 12.052 -1.133 1.00 82.50 93 MET A CA 1
ATOM 688 C C . MET A 1 93 ? 34.431 10.614 -1.216 1.00 82.50 93 MET A C 1
ATOM 690 O O . MET A 1 93 ? 34.067 9.904 -2.151 1.00 82.50 93 MET A O 1
ATOM 694 N N . LEU A 1 94 ? 35.164 10.152 -0.199 1.00 88.44 94 LEU A N 1
ATOM 695 C CA . LEU A 1 94 ? 35.604 8.760 -0.099 1.00 88.44 94 LEU A CA 1
ATOM 696 C C . LEU A 1 94 ? 34.399 7.808 -0.040 1.00 88.44 94 LEU A C 1
ATOM 698 O O . LEU A 1 94 ? 34.361 6.804 -0.746 1.00 88.44 94 LEU A O 1
ATOM 702 N N . ALA A 1 95 ? 33.356 8.166 0.717 1.00 89.19 95 ALA A N 1
ATOM 703 C CA . ALA A 1 95 ? 32.131 7.369 0.774 1.00 89.19 95 ALA A CA 1
ATOM 704 C C . ALA A 1 95 ? 31.428 7.259 -0.592 1.00 89.19 95 ALA A C 1
ATOM 706 O O . ALA A 1 95 ? 30.962 6.180 -0.959 1.00 89.19 95 ALA A O 1
ATOM 707 N N . LYS A 1 96 ? 31.378 8.348 -1.374 1.00 87.06 96 LYS A N 1
ATOM 708 C CA . LYS A 1 96 ? 30.819 8.342 -2.738 1.00 87.06 96 LYS A CA 1
ATOM 709 C C . LYS A 1 96 ? 31.668 7.519 -3.710 1.00 87.06 96 LYS A C 1
ATOM 711 O O . LYS A 1 96 ? 31.084 6.796 -4.514 1.00 87.06 96 LYS A O 1
ATOM 716 N N . ALA A 1 97 ? 32.997 7.583 -3.611 1.00 88.88 97 ALA A N 1
ATOM 717 C CA . ALA A 1 97 ? 33.915 6.783 -4.426 1.00 88.88 97 ALA A CA 1
ATOM 718 C C . ALA A 1 97 ? 33.739 5.272 -4.182 1.00 88.88 97 ALA A C 1
ATOM 720 O O . ALA A 1 97 ? 33.637 4.488 -5.120 1.00 88.88 97 ALA A O 1
ATOM 721 N N . LEU A 1 98 ? 33.576 4.863 -2.919 1.00 90.06 98 LEU A N 1
ATOM 722 C CA . LEU A 1 98 ? 33.364 3.458 -2.546 1.00 90.06 98 LEU A CA 1
ATOM 723 C C . LEU A 1 98 ? 31.938 2.943 -2.829 1.00 90.06 98 LEU A C 1
ATOM 725 O O . LEU A 1 98 ? 31.701 1.733 -2.802 1.00 90.06 98 LEU A O 1
ATOM 729 N N . THR A 1 99 ? 30.977 3.827 -3.123 1.00 89.06 99 THR A N 1
ATOM 730 C CA . THR A 1 99 ? 29.570 3.468 -3.386 1.00 89.06 99 THR A CA 1
ATOM 731 C C . THR A 1 99 ? 29.122 3.901 -4.779 1.00 89.06 99 THR A C 1
ATOM 733 O O . THR A 1 99 ? 29.218 3.122 -5.725 1.00 89.06 99 THR A O 1
ATOM 736 N N . ARG A 1 100 ? 28.635 5.138 -4.912 1.00 85.69 100 ARG A N 1
ATOM 737 C CA . ARG A 1 100 ? 27.985 5.687 -6.108 1.00 85.69 100 ARG A CA 1
ATOM 738 C C . ARG A 1 100 ? 28.891 5.710 -7.339 1.00 85.69 100 ARG A C 1
ATOM 740 O O . ARG A 1 100 ? 28.389 5.495 -8.435 1.00 85.69 100 ARG A O 1
ATOM 747 N N . TYR A 1 101 ? 30.183 5.977 -7.164 1.00 87.56 101 TYR A N 1
ATOM 748 C CA . TYR A 1 101 ? 31.154 6.098 -8.261 1.00 87.56 101 TYR A CA 1
ATOM 749 C C . TYR A 1 101 ? 32.068 4.877 -8.399 1.00 87.56 101 TYR A C 1
ATOM 751 O O . TYR A 1 101 ? 33.051 4.922 -9.132 1.00 87.56 101 TYR A O 1
ATOM 759 N N . TRP A 1 102 ? 31.722 3.763 -7.743 1.00 91.00 102 TRP A N 1
ATOM 760 C CA . TRP A 1 102 ? 32.582 2.584 -7.688 1.00 91.00 102 TRP A CA 1
ATOM 761 C C . TRP A 1 102 ? 32.986 2.054 -9.069 1.00 91.00 102 TRP A C 1
ATOM 763 O O . TRP A 1 102 ? 34.132 1.672 -9.246 1.00 91.00 102 TRP A O 1
ATOM 773 N N . GLY A 1 103 ? 32.092 2.068 -10.064 1.00 83.62 103 GLY A N 1
ATOM 774 C CA . GLY A 1 103 ? 32.415 1.563 -11.406 1.00 83.62 103 GLY A CA 1
ATOM 775 C C . GLY A 1 103 ? 33.565 2.307 -12.102 1.00 83.62 103 GLY A C 1
ATOM 776 O O . GLY A 1 103 ? 34.311 1.688 -12.864 1.00 83.62 103 GLY A O 1
ATOM 777 N N . ASP A 1 104 ? 33.725 3.602 -11.815 1.00 81.69 104 ASP A N 1
ATOM 778 C CA . ASP A 1 104 ? 34.823 4.422 -12.333 1.00 81.69 104 ASP A CA 1
ATOM 779 C C . ASP A 1 104 ? 36.060 4.284 -11.439 1.00 81.69 104 ASP A C 1
ATOM 781 O O . ASP A 1 104 ? 37.144 3.963 -11.931 1.00 81.69 104 ASP A O 1
ATOM 785 N N . THR A 1 105 ? 35.871 4.413 -10.120 1.00 87.25 105 THR A N 1
ATOM 786 C CA . THR A 1 105 ? 36.933 4.275 -9.113 1.00 87.25 105 THR A CA 1
ATOM 787 C C . THR A 1 105 ? 37.637 2.919 -9.198 1.00 87.25 105 THR A C 1
ATOM 789 O O . THR A 1 105 ? 38.858 2.859 -9.136 1.00 87.25 105 THR A O 1
ATOM 792 N N . GLU A 1 106 ? 36.905 1.822 -9.401 1.00 89.50 106 GLU A N 1
ATOM 793 C CA . GLU A 1 106 ? 37.460 0.467 -9.489 1.00 89.50 106 GLU A CA 1
ATOM 794 C C . GLU A 1 106 ? 38.516 0.345 -10.596 1.00 89.50 106 GLU A C 1
ATOM 796 O O . GLU A 1 106 ? 39.555 -0.287 -10.408 1.00 89.50 106 GLU A O 1
ATOM 801 N N . ARG A 1 107 ? 38.273 0.952 -11.763 1.00 82.25 107 ARG A N 1
ATOM 802 C CA . ARG A 1 107 ? 39.176 0.829 -12.916 1.00 82.25 107 ARG A CA 1
ATOM 803 C C . ARG A 1 107 ? 40.489 1.569 -12.697 1.00 82.25 107 ARG A C 1
ATOM 805 O O . ARG A 1 107 ? 41.524 1.055 -13.118 1.00 82.25 107 ARG A O 1
ATOM 812 N N . GLY A 1 108 ? 40.436 2.752 -12.086 1.00 84.81 108 GLY A N 1
ATOM 813 C CA . GLY A 1 108 ? 41.625 3.537 -11.752 1.00 84.81 108 GLY A CA 1
ATOM 814 C C . GLY A 1 108 ? 42.399 2.935 -10.578 1.00 84.81 108 GLY A C 1
ATOM 815 O O . GLY A 1 108 ? 43.624 2.836 -10.622 1.00 84.81 108 GLY A O 1
ATOM 816 N N . LEU A 1 109 ? 41.686 2.424 -9.570 1.00 89.38 109 LEU A N 1
ATOM 817 C CA . LEU A 1 109 ? 42.277 1.898 -8.339 1.00 89.38 109 LEU A CA 1
ATOM 818 C C . LEU A 1 109 ? 43.202 0.699 -8.588 1.00 89.38 109 LEU A C 1
ATOM 820 O O . LEU A 1 109 ? 44.316 0.682 -8.071 1.00 89.38 109 LEU A O 1
ATOM 824 N N . TRP A 1 110 ? 42.820 -0.251 -9.448 1.00 90.12 110 TRP A N 1
ATOM 825 C CA . TRP A 1 110 ? 43.685 -1.402 -9.772 1.00 90.12 110 TRP A CA 1
ATOM 826 C C . TRP A 1 110 ? 44.800 -1.090 -10.780 1.00 90.12 110 TRP A C 1
ATOM 828 O O . TRP A 1 110 ? 45.751 -1.861 -10.899 1.00 90.12 110 TRP A O 1
ATOM 838 N N . ARG A 1 111 ? 44.711 0.033 -11.504 1.00 83.31 111 ARG A N 1
ATOM 839 C CA . ARG A 1 111 ? 45.780 0.520 -12.398 1.00 83.31 111 ARG A CA 1
ATOM 840 C C . ARG A 1 111 ? 46.839 1.349 -11.673 1.00 83.31 111 ARG A C 1
ATOM 842 O O . ARG A 1 111 ? 47.896 1.591 -12.246 1.00 83.31 111 ARG A O 1
ATOM 849 N N . GLY A 1 112 ? 46.568 1.740 -10.427 1.00 83.88 112 GLY A N 1
ATOM 850 C CA . GLY A 1 112 ? 47.420 2.632 -9.643 1.00 83.88 112 GLY A CA 1
ATOM 851 C C . GLY A 1 112 ? 47.152 4.121 -9.884 1.00 83.88 112 GLY A C 1
ATOM 852 O O . GLY A 1 112 ? 47.970 4.942 -9.483 1.00 83.88 112 GLY A O 1
ATOM 853 N N . ASP A 1 113 ? 46.027 4.475 -10.515 1.00 86.50 113 ASP A N 1
ATOM 854 C CA . ASP A 1 113 ? 45.661 5.866 -10.824 1.00 86.50 113 ASP A CA 1
ATOM 855 C C . ASP A 1 113 ? 44.992 6.586 -9.627 1.00 86.50 113 ASP A C 1
ATOM 857 O O . ASP A 1 113 ? 44.972 7.811 -9.584 1.00 86.50 113 ASP A O 1
ATOM 861 N N . GLU A 1 114 ? 44.472 5.838 -8.642 1.00 89.56 114 GLU A N 1
ATOM 862 C CA . GLU A 1 114 ? 43.679 6.342 -7.495 1.00 89.56 114 GLU A CA 1
ATOM 863 C C . GLU A 1 114 ? 44.428 6.170 -6.156 1.00 89.56 114 GLU A C 1
ATOM 865 O O . GLU A 1 114 ? 43.911 5.618 -5.177 1.00 89.56 114 GLU A O 1
ATOM 870 N N . GLN A 1 115 ? 45.703 6.564 -6.127 1.00 89.00 115 GLN A N 1
ATOM 871 C CA . GLN A 1 115 ? 46.587 6.353 -4.973 1.00 89.00 115 GLN A CA 1
ATOM 872 C C . GLN A 1 115 ? 46.101 7.082 -3.705 1.00 89.00 115 GLN A C 1
ATOM 874 O O . GLN A 1 115 ? 46.229 6.558 -2.599 1.00 89.00 115 GLN A O 1
ATOM 879 N N . ASP A 1 116 ? 45.484 8.250 -3.862 1.00 88.00 116 ASP A N 1
ATOM 880 C CA . ASP A 1 116 ? 44.873 9.039 -2.790 1.00 88.00 116 ASP A CA 1
ATOM 881 C C . ASP A 1 116 ? 43.682 8.321 -2.135 1.00 88.00 116 ASP A C 1
ATOM 883 O O . ASP A 1 116 ? 43.516 8.373 -0.916 1.00 88.00 116 ASP A O 1
ATOM 887 N N . ILE A 1 117 ? 42.878 7.590 -2.916 1.00 90.38 117 ILE A N 1
ATOM 888 C CA . ILE A 1 117 ? 41.789 6.756 -2.392 1.00 90.38 117 ILE A CA 1
ATOM 889 C C . ILE A 1 117 ? 42.356 5.566 -1.615 1.00 90.38 117 ILE A C 1
ATOM 891 O O . ILE A 1 117 ? 41.848 5.245 -0.540 1.00 90.38 117 ILE A O 1
ATOM 895 N N . VAL A 1 118 ? 43.409 4.920 -2.124 1.00 92.00 118 VAL A N 1
ATOM 896 C CA . VAL A 1 118 ? 44.063 3.787 -1.445 1.00 92.00 118 VAL A CA 1
ATOM 897 C C . VAL A 1 118 ? 44.661 4.221 -0.104 1.00 92.00 118 VAL A C 1
ATOM 899 O O . VAL A 1 118 ? 44.459 3.538 0.904 1.00 92.00 118 VAL A O 1
ATOM 902 N N . GLU A 1 119 ? 45.344 5.365 -0.070 1.00 91.62 119 GLU A N 1
ATOM 903 C CA . GLU A 1 119 ? 45.875 5.972 1.157 1.00 91.62 119 GLU A CA 1
ATOM 904 C C . GLU A 1 119 ? 44.746 6.342 2.122 1.00 91.62 119 GLU A C 1
ATOM 906 O O . GLU A 1 119 ? 44.778 5.954 3.287 1.00 91.62 119 GLU A O 1
ATOM 911 N N . ALA A 1 120 ? 43.670 6.964 1.636 1.00 91.62 120 ALA A N 1
ATOM 912 C CA . ALA A 1 120 ? 42.528 7.318 2.474 1.00 91.62 120 ALA A CA 1
ATOM 913 C C . ALA A 1 120 ? 41.798 6.089 3.051 1.00 91.62 120 ALA A C 1
ATOM 915 O O . ALA A 1 120 ? 41.357 6.120 4.200 1.00 91.62 120 ALA A O 1
ATOM 916 N N . VAL A 1 121 ? 41.683 4.986 2.298 1.00 94.06 121 VAL A N 1
ATOM 917 C CA . VAL A 1 121 ? 41.157 3.708 2.813 1.00 94.06 121 VAL A CA 1
ATOM 918 C C . VAL A 1 121 ? 42.096 3.129 3.874 1.00 94.06 121 VAL A C 1
ATOM 920 O O . VAL A 1 121 ? 41.635 2.619 4.892 1.00 94.06 121 VAL A O 1
ATOM 923 N N . ARG A 1 122 ? 43.410 3.214 3.683 1.00 93.56 122 ARG A N 1
ATOM 924 C CA . ARG A 1 122 ? 44.386 2.702 4.651 1.00 93.56 122 ARG A CA 1
ATOM 925 C C . ARG A 1 122 ? 44.386 3.497 5.955 1.00 93.56 122 ARG A C 1
ATOM 927 O O . ARG A 1 122 ? 44.314 2.897 7.024 1.00 93.56 122 ARG A O 1
ATOM 934 N N . ASP A 1 123 ? 44.412 4.818 5.855 1.00 92.31 123 ASP A N 1
ATOM 935 C CA . ASP A 1 123 ? 44.709 5.710 6.975 1.00 92.31 123 ASP A CA 1
ATOM 936 C C . ASP A 1 123 ? 43.468 6.120 7.776 1.00 92.31 123 ASP A C 1
ATOM 938 O O . ASP A 1 123 ? 43.598 6.669 8.870 1.00 92.31 123 ASP A O 1
ATOM 942 N N . ILE A 1 124 ? 42.259 5.866 7.256 1.00 92.06 124 ILE A N 1
ATOM 943 C CA . ILE A 1 124 ? 41.007 6.228 7.933 1.00 92.06 124 ILE A CA 1
ATOM 944 C C . ILE A 1 124 ? 40.274 4.974 8.439 1.00 92.06 124 ILE A C 1
ATOM 946 O O . ILE A 1 124 ? 40.317 4.721 9.643 1.00 92.06 124 ILE A O 1
ATOM 950 N N . PRO A 1 125 ? 39.605 4.155 7.599 1.00 93.38 125 PRO A N 1
ATOM 951 C CA . PRO A 1 125 ? 38.853 3.013 8.101 1.00 93.38 125 PRO A CA 1
ATOM 952 C C . PRO A 1 125 ? 39.732 1.828 8.527 1.00 93.38 125 PRO A C 1
ATOM 954 O O . PRO A 1 125 ? 39.256 1.005 9.297 1.00 93.38 125 PRO A O 1
ATOM 957 N N . PHE A 1 126 ? 40.989 1.721 8.082 1.00 94.69 126 PHE A N 1
ATOM 958 C CA . PHE A 1 126 ? 41.862 0.582 8.415 1.00 94.69 126 PHE A CA 1
ATOM 959 C C . PHE A 1 126 ? 43.107 0.946 9.236 1.00 94.69 126 PHE A C 1
ATOM 961 O O . PHE A 1 126 ? 43.995 0.107 9.374 1.00 94.69 126 PHE A O 1
ATOM 968 N N . ALA A 1 127 ? 43.182 2.143 9.827 1.00 92.19 127 ALA A N 1
ATOM 969 C CA . ALA A 1 127 ? 44.375 2.594 10.554 1.00 92.19 127 ALA A CA 1
ATOM 970 C C . ALA A 1 127 ? 44.749 1.678 11.737 1.00 92.19 127 ALA A C 1
ATOM 972 O O . ALA A 1 127 ? 45.906 1.272 11.887 1.00 92.19 127 ALA A O 1
ATOM 973 N N . GLU A 1 128 ? 43.757 1.308 12.555 1.00 88.94 128 GLU A N 1
ATOM 974 C CA . GLU A 1 128 ? 43.947 0.414 13.706 1.00 88.94 128 GLU A CA 1
ATOM 975 C C . GLU A 1 128 ? 44.331 -1.001 13.249 1.00 88.94 128 GLU A C 1
ATOM 977 O O . GLU A 1 128 ? 45.288 -1.585 13.758 1.00 88.94 128 GLU A O 1
ATOM 982 N N . PHE A 1 129 ? 43.650 -1.520 12.220 1.00 93.00 129 PHE A N 1
ATOM 983 C CA . PHE A 1 129 ? 43.965 -2.817 11.621 1.00 93.00 129 PHE A CA 1
ATOM 984 C C . PHE A 1 129 ? 45.381 -2.854 11.030 1.00 93.00 129 PHE A C 1
ATOM 986 O O . PHE A 1 129 ? 46.111 -3.821 11.241 1.00 93.00 129 PHE A O 1
ATOM 993 N N . GLY A 1 130 ? 45.791 -1.816 10.297 1.00 89.50 130 GLY A N 1
ATOM 994 C CA . GLY A 1 130 ? 47.117 -1.717 9.688 1.00 89.50 130 GLY A CA 1
ATOM 995 C C . GLY A 1 130 ? 48.229 -1.665 10.733 1.00 89.50 130 GLY A C 1
ATOM 996 O O . GLY A 1 130 ? 49.230 -2.365 10.597 1.00 89.50 130 GLY A O 1
ATOM 997 N N . THR A 1 131 ? 48.017 -0.909 11.814 1.00 88.19 131 THR A N 1
ATOM 998 C CA . THR A 1 131 ? 48.953 -0.849 12.948 1.00 88.19 131 THR A CA 1
ATOM 999 C C . THR A 1 131 ? 49.111 -2.217 13.613 1.00 88.19 131 THR A C 1
ATOM 1001 O O . THR A 1 131 ? 50.233 -2.668 13.830 1.00 88.19 131 THR A O 1
ATOM 1004 N N . TRP A 1 132 ? 47.998 -2.901 13.891 1.00 90.00 132 TRP A N 1
ATOM 1005 C CA . TRP A 1 132 ? 48.006 -4.216 14.536 1.00 90.00 132 TRP A CA 1
ATOM 1006 C C . TRP A 1 132 ? 48.603 -5.307 13.635 1.00 90.00 132 TRP A C 1
ATOM 1008 O O . TRP A 1 132 ? 49.522 -6.021 14.029 1.00 90.00 132 TRP A O 1
ATOM 1018 N N . SER A 1 133 ? 48.131 -5.410 12.390 1.00 88.69 133 SER A N 1
ATOM 1019 C CA . SER A 1 133 ? 48.600 -6.431 11.442 1.00 88.69 133 SER A CA 1
ATOM 1020 C C . SER A 1 133 ? 50.071 -6.248 11.070 1.00 88.69 133 SER A C 1
ATOM 1022 O O . SER A 1 133 ? 50.770 -7.240 10.884 1.00 88.69 133 SER A O 1
ATOM 1024 N N . GLY A 1 134 ? 50.575 -5.009 11.037 1.00 83.12 134 GLY A N 1
ATOM 1025 C CA . GLY A 1 134 ? 51.983 -4.703 10.779 1.00 83.12 134 GLY A CA 1
ATOM 1026 C C . GLY A 1 134 ? 52.959 -5.298 11.801 1.00 83.12 134 GLY A C 1
ATOM 1027 O O . GLY A 1 134 ? 54.098 -5.579 11.438 1.00 83.12 134 GLY A O 1
ATOM 1028 N N . ALA A 1 135 ? 52.521 -5.550 13.041 1.00 78.12 135 ALA A N 1
ATOM 1029 C CA . ALA A 1 135 ? 53.330 -6.221 14.065 1.00 78.12 135 ALA A CA 1
ATOM 1030 C C . ALA A 1 135 ? 53.520 -7.728 13.796 1.00 78.12 135 ALA A C 1
ATOM 1032 O O . ALA A 1 135 ? 54.450 -8.340 14.319 1.00 78.12 135 ALA A O 1
ATOM 1033 N N . HIS A 1 136 ? 52.655 -8.315 12.965 1.00 72.12 136 HIS A N 1
ATOM 1034 C CA . HIS A 1 136 ? 52.620 -9.747 12.658 1.00 72.12 136 HIS A CA 1
ATOM 1035 C C . HIS A 1 136 ? 52.842 -10.052 11.163 1.00 72.12 136 HIS A C 1
ATOM 1037 O O . HIS A 1 136 ? 52.964 -11.215 10.777 1.00 72.12 136 HIS A O 1
ATOM 1043 N N . ALA A 1 137 ? 52.901 -9.021 10.318 1.00 63.09 137 ALA A N 1
ATOM 1044 C CA . ALA A 1 137 ? 53.222 -9.107 8.901 1.00 63.09 137 ALA A CA 1
ATOM 1045 C C . ALA A 1 137 ? 54.743 -9.026 8.678 1.00 63.09 137 ALA A C 1
ATOM 1047 O O . ALA A 1 137 ? 55.460 -8.436 9.482 1.00 63.09 137 ALA A O 1
ATOM 1048 N N . ASN A 1 138 ? 55.213 -9.563 7.544 1.00 60.75 138 ASN A N 1
ATOM 1049 C CA . ASN A 1 138 ? 56.614 -9.646 7.076 1.00 60.75 138 ASN A CA 1
ATOM 1050 C C . ASN A 1 138 ? 57.322 -10.978 7.342 1.00 60.75 138 ASN A C 1
ATOM 1052 O O . ASN A 1 138 ? 58.303 -11.058 8.080 1.00 60.75 138 ASN A O 1
ATOM 1056 N N . PHE A 1 139 ? 56.893 -12.011 6.620 1.00 73.25 139 PHE A N 1
ATOM 1057 C CA . PHE A 1 139 ? 57.723 -13.188 6.380 1.00 73.25 139 PHE A CA 1
ATOM 1058 C C . PHE A 1 139 ? 58.328 -13.143 4.958 1.00 73.25 139 PHE A C 1
ATOM 1060 O O . PHE A 1 139 ? 57.769 -12.500 4.060 1.00 73.25 139 PHE A O 1
ATOM 1067 N N . PRO A 1 140 ? 59.476 -13.805 4.719 1.00 69.50 140 PRO A N 1
ATOM 1068 C CA . PRO A 1 140 ? 60.147 -13.782 3.421 1.00 69.50 140 PRO A CA 1
ATOM 1069 C C . PRO A 1 140 ? 59.252 -14.318 2.293 1.00 69.50 140 PRO A C 1
ATOM 1071 O O . PRO A 1 140 ? 58.717 -15.419 2.393 1.00 69.50 140 PRO A O 1
ATOM 1074 N N . GLY A 1 141 ? 59.120 -13.558 1.201 1.00 76.62 141 GLY A N 1
ATOM 1075 C CA . GLY A 1 141 ? 58.364 -13.977 0.012 1.00 76.62 141 GLY A CA 1
ATOM 1076 C C . GLY A 1 141 ? 56.884 -13.572 -0.021 1.00 76.62 141 GLY A C 1
ATOM 1077 O O . GLY A 1 141 ? 56.183 -13.992 -0.940 1.00 76.62 141 GLY A O 1
ATOM 1078 N N . TRP A 1 142 ? 56.411 -12.761 0.933 1.00 88.88 142 TRP A N 1
ATOM 1079 C CA . TRP A 1 142 ? 55.101 -12.105 0.851 1.00 88.88 142 TRP A CA 1
ATOM 1080 C C . TRP A 1 142 ? 55.106 -10.976 -0.190 1.00 88.88 142 TRP A C 1
ATOM 1082 O O . TRP A 1 142 ? 55.937 -10.067 -0.131 1.00 88.88 142 TRP A O 1
ATOM 1092 N N . HIS A 1 143 ? 54.164 -11.022 -1.130 1.00 91.25 143 HIS A N 1
ATOM 1093 C CA . HIS A 1 143 ? 53.857 -9.933 -2.056 1.00 91.25 143 HIS A CA 1
ATOM 1094 C C . HIS A 1 143 ? 52.690 -9.118 -1.506 1.00 91.25 143 HIS A C 1
ATOM 1096 O O . HIS A 1 143 ? 51.613 -9.667 -1.284 1.00 91.25 143 HIS A O 1
ATOM 1102 N N . GLN A 1 144 ? 52.887 -7.815 -1.314 1.00 90.25 144 GLN A N 1
ATOM 1103 C CA . GLN A 1 144 ? 51.862 -6.918 -0.784 1.00 90.25 144 GLN A CA 1
ATOM 1104 C C . GLN A 1 144 ? 50.911 -6.449 -1.899 1.00 90.25 144 GLN A C 1
ATOM 1106 O O . GLN A 1 144 ? 51.357 -5.943 -2.929 1.00 90.25 144 GLN A O 1
ATOM 1111 N N . GLY A 1 145 ? 49.603 -6.596 -1.675 1.00 90.31 145 GLY A N 1
ATOM 1112 C CA . GLY A 1 145 ? 48.549 -6.067 -2.545 1.00 90.31 145 GLY A CA 1
ATOM 1113 C C . GLY A 1 145 ? 48.275 -4.573 -2.325 1.00 90.31 145 GLY A C 1
ATOM 1114 O O . GLY A 1 145 ? 48.958 -3.899 -1.552 1.00 90.31 145 GLY A O 1
ATOM 1115 N N . VAL A 1 146 ? 47.256 -4.045 -3.009 1.00 92.19 146 VAL A N 1
ATOM 1116 C CA . VAL A 1 146 ? 46.937 -2.605 -3.014 1.00 92.19 146 VAL A CA 1
ATOM 1117 C C . VAL A 1 146 ? 46.241 -2.176 -1.715 1.00 92.19 146 VAL A C 1
ATOM 1119 O O . VAL A 1 146 ? 46.645 -1.183 -1.098 1.00 92.19 146 VAL A O 1
ATOM 1122 N N . LEU A 1 147 ? 45.224 -2.920 -1.262 1.00 94.12 147 LEU A N 1
ATOM 1123 C CA . LEU A 1 147 ? 44.462 -2.577 -0.057 1.00 94.12 147 LEU A CA 1
ATOM 1124 C C . LEU A 1 147 ? 45.072 -3.176 1.230 1.00 94.12 147 LEU A C 1
ATOM 1126 O O . LEU A 1 147 ? 45.867 -4.120 1.180 1.00 94.12 147 LEU A O 1
ATOM 1130 N N . PRO A 1 148 ? 44.697 -2.659 2.419 1.00 91.62 148 PRO A N 1
ATOM 1131 C CA . PRO A 1 148 ? 45.146 -3.207 3.700 1.00 91.62 148 PRO A CA 1
ATOM 1132 C C . PRO A 1 148 ? 44.813 -4.697 3.850 1.00 91.62 148 PRO A C 1
ATOM 1134 O O . PRO A 1 148 ? 43.671 -5.102 3.631 1.00 91.62 148 PRO A O 1
ATOM 1137 N N . GLY A 1 149 ? 45.809 -5.498 4.245 1.00 89.19 149 GLY A N 1
ATOM 1138 C CA . GLY A 1 149 ? 45.683 -6.950 4.427 1.00 89.19 149 GLY A CA 1
ATOM 1139 C C . GLY A 1 149 ? 45.634 -7.770 3.133 1.00 89.19 149 GLY A C 1
ATOM 1140 O O . GLY A 1 149 ? 45.413 -8.976 3.194 1.00 89.19 149 GLY A O 1
ATOM 1141 N N . GLU A 1 150 ? 45.831 -7.149 1.967 1.00 92.31 150 GLU A N 1
ATOM 1142 C CA . GLU A 1 150 ? 45.922 -7.870 0.695 1.00 92.31 150 GLU A CA 1
ATOM 1143 C C . GLU A 1 150 ? 47.336 -8.316 0.372 1.00 92.31 150 GLU A C 1
ATOM 1145 O O . GLU A 1 150 ? 48.311 -7.624 0.673 1.00 92.31 150 GLU A O 1
ATOM 1150 N N . GLY A 1 151 ? 47.441 -9.443 -0.323 1.00 92.56 151 GLY A N 1
ATOM 1151 C CA . GLY A 1 151 ? 48.715 -9.936 -0.817 1.00 92.56 151 GLY A CA 1
ATOM 1152 C C . GLY A 1 151 ? 48.714 -11.429 -1.079 1.00 92.56 151 GLY A C 1
ATOM 1153 O O . GLY A 1 151 ? 47.672 -12.086 -1.053 1.00 92.56 151 GLY A O 1
ATOM 1154 N N . SER A 1 152 ? 49.893 -11.979 -1.343 1.00 93.56 152 SER A N 1
ATOM 1155 C CA . SER A 1 152 ? 50.045 -13.404 -1.612 1.00 93.56 152 SER A CA 1
ATOM 1156 C C . SER A 1 152 ? 51.425 -13.951 -1.263 1.00 93.56 152 SER A C 1
ATOM 1158 O O . SER A 1 152 ? 52.413 -13.228 -1.173 1.00 93.56 152 SER A O 1
ATOM 1160 N N . VAL A 1 153 ? 51.497 -15.269 -1.096 1.00 91.25 153 VAL A N 1
ATOM 1161 C CA . VAL A 1 153 ? 52.738 -16.037 -0.936 1.00 91.25 153 VAL A CA 1
ATOM 1162 C C . VAL A 1 153 ? 52.605 -17.383 -1.644 1.00 91.25 153 VAL A C 1
ATOM 1164 O O . VAL A 1 153 ? 51.514 -17.948 -1.737 1.00 91.25 153 VAL A O 1
ATOM 1167 N N . ARG A 1 154 ? 53.729 -17.930 -2.120 1.00 90.19 154 ARG A N 1
ATOM 1168 C CA . ARG A 1 154 ? 53.835 -19.341 -2.510 1.00 90.19 154 ARG A CA 1
ATOM 1169 C C . ARG A 1 154 ? 54.668 -20.116 -1.495 1.00 90.19 154 ARG A C 1
ATOM 1171 O O . ARG A 1 154 ? 55.833 -19.799 -1.281 1.00 90.19 154 ARG A O 1
ATOM 1178 N N . LEU A 1 155 ? 54.075 -21.152 -0.917 1.00 87.44 155 LEU A N 1
ATOM 1179 C CA . LEU A 1 155 ? 54.745 -22.117 -0.053 1.00 87.44 155 LEU A CA 1
ATOM 1180 C C . LEU A 1 155 ? 55.226 -23.280 -0.924 1.00 87.44 155 LEU A C 1
ATOM 1182 O O . LEU A 1 155 ? 54.427 -23.934 -1.596 1.00 87.44 155 LEU A O 1
ATOM 1186 N N . GLY A 1 156 ? 56.538 -23.504 -0.968 1.00 78.06 156 GLY A N 1
ATOM 1187 C CA . GLY A 1 156 ? 57.162 -24.518 -1.817 1.00 78.06 156 GLY A CA 1
ATOM 1188 C C . GLY A 1 156 ? 57.865 -25.600 -1.006 1.00 78.06 156 GLY A C 1
ATOM 1189 O O . GLY A 1 156 ? 58.539 -25.310 -0.022 1.00 78.06 156 GLY A O 1
ATOM 1190 N N . THR A 1 157 ? 57.744 -26.842 -1.464 1.00 72.31 157 THR A N 1
ATOM 1191 C CA . THR A 1 157 ? 58.631 -27.954 -1.093 1.00 72.31 157 THR A CA 1
ATOM 1192 C C . THR A 1 157 ? 59.202 -28.565 -2.372 1.00 72.31 157 THR A C 1
ATOM 1194 O O . THR A 1 157 ? 58.659 -28.338 -3.454 1.00 72.31 157 THR A O 1
ATOM 1197 N N . ASP A 1 158 ? 60.228 -29.412 -2.271 1.00 63.75 158 ASP A N 1
ATOM 1198 C CA . ASP A 1 158 ? 60.774 -30.147 -3.428 1.00 63.75 158 ASP A CA 1
ATOM 1199 C C . ASP A 1 158 ? 59.731 -31.044 -4.137 1.00 63.75 158 ASP A C 1
ATOM 1201 O O . ASP A 1 158 ? 59.967 -31.529 -5.243 1.00 63.75 158 ASP A O 1
ATOM 1205 N N . ALA A 1 159 ? 58.570 -31.278 -3.508 1.00 71.25 159 ALA A N 1
ATOM 1206 C CA . ALA A 1 159 ? 57.520 -32.183 -3.966 1.00 71.25 159 ALA A CA 1
ATOM 1207 C C . ALA A 1 159 ? 56.194 -31.496 -4.368 1.00 71.25 159 ALA A C 1
ATOM 1209 O O . ALA A 1 159 ? 55.277 -32.207 -4.786 1.00 71.25 159 ALA A O 1
ATOM 1210 N N . GLY A 1 160 ? 56.062 -30.164 -4.245 1.00 81.06 160 GLY A N 1
ATOM 1211 C CA . GLY A 1 160 ? 54.845 -29.434 -4.637 1.00 81.06 160 GLY A CA 1
ATOM 1212 C C . GLY A 1 160 ? 54.746 -27.986 -4.135 1.00 81.06 160 GLY A C 1
ATOM 1213 O O . GLY A 1 160 ? 55.514 -27.567 -3.263 1.00 81.06 160 GLY A O 1
ATOM 1214 N N . THR A 1 161 ? 53.785 -27.229 -4.678 1.00 88.44 161 THR A N 1
ATOM 1215 C CA . THR A 1 161 ? 53.581 -25.787 -4.425 1.00 88.44 161 THR A CA 1
ATOM 1216 C C . THR A 1 161 ? 52.147 -25.436 -3.999 1.00 88.44 161 THR A C 1
ATOM 1218 O O . THR A 1 161 ? 51.168 -25.842 -4.627 1.00 88.44 161 THR A O 1
ATOM 1221 N N . LEU A 1 162 ? 52.010 -24.623 -2.947 1.00 91.56 162 LEU A N 1
ATOM 1222 C CA . LEU A 1 162 ? 50.738 -24.109 -2.428 1.00 91.56 162 LEU A CA 1
ATOM 1223 C C . LEU A 1 162 ? 50.727 -22.576 -2.463 1.00 91.56 162 LEU A C 1
ATOM 1225 O O . LEU A 1 162 ? 51.539 -21.930 -1.807 1.00 91.56 162 LEU A O 1
ATOM 1229 N N . GLY A 1 163 ? 49.801 -21.985 -3.216 1.00 92.81 163 GLY A N 1
ATOM 1230 C CA . GLY A 1 163 ? 49.586 -20.538 -3.217 1.00 92.81 163 GLY A CA 1
ATOM 1231 C C . GLY A 1 163 ? 48.607 -20.114 -2.125 1.00 92.81 163 GLY A C 1
ATOM 1232 O O . GLY A 1 163 ? 47.572 -20.753 -1.961 1.00 92.81 163 GLY A O 1
ATOM 1233 N N . VAL A 1 164 ? 48.888 -19.021 -1.420 1.00 93.50 164 VAL A N 1
ATOM 1234 C CA . VAL A 1 164 ? 47.955 -18.359 -0.494 1.00 93.50 164 VAL A CA 1
ATOM 1235 C C . VAL A 1 164 ? 47.768 -16.917 -0.950 1.00 93.50 164 VAL A C 1
ATOM 1237 O O . VAL A 1 164 ? 48.753 -16.231 -1.211 1.00 93.50 164 VAL A O 1
ATOM 1240 N N . VAL A 1 165 ? 46.520 -16.464 -1.062 1.00 94.56 165 VAL A N 1
ATOM 1241 C CA . VAL A 1 165 ? 46.149 -15.109 -1.495 1.00 94.56 165 VAL A CA 1
ATOM 1242 C C . VAL A 1 165 ? 45.137 -14.525 -0.516 1.00 94.56 165 VAL A C 1
ATOM 1244 O O . VAL A 1 165 ? 44.110 -15.146 -0.248 1.00 94.56 165 VAL A O 1
ATOM 1247 N N . ALA A 1 166 ? 45.414 -13.337 0.009 1.00 94.19 166 ALA A N 1
ATOM 1248 C CA . ALA A 1 166 ? 44.503 -12.568 0.844 1.00 94.19 166 ALA A CA 1
ATOM 1249 C C . ALA A 1 166 ? 43.879 -11.427 0.038 1.00 94.19 166 ALA A C 1
ATOM 1251 O O . ALA A 1 166 ? 44.586 -10.666 -0.624 1.00 94.19 166 ALA A O 1
ATOM 1252 N N . VAL A 1 167 ? 42.551 -11.318 0.107 1.00 94.31 167 VAL A N 1
ATOM 1253 C CA . VAL A 1 167 ? 41.765 -10.305 -0.605 1.00 94.31 167 VAL A CA 1
ATOM 1254 C C . VAL A 1 167 ? 40.879 -9.566 0.394 1.00 94.31 167 VAL A C 1
ATOM 1256 O O . VAL A 1 167 ? 40.081 -10.179 1.109 1.00 94.31 167 VAL A O 1
ATOM 1259 N N . ASN A 1 168 ? 40.993 -8.240 0.442 1.00 94.81 168 ASN A N 1
ATOM 1260 C CA . ASN A 1 168 ? 40.195 -7.412 1.333 1.00 94.81 168 ASN A CA 1
ATOM 1261 C C . ASN A 1 168 ? 38.829 -7.193 0.684 1.00 94.81 168 ASN A C 1
ATOM 1263 O O . ASN A 1 168 ? 38.642 -6.287 -0.121 1.00 94.81 168 ASN A O 1
ATOM 1267 N N . THR A 1 169 ? 37.858 -8.040 1.017 1.00 94.44 169 THR A N 1
ATOM 1268 C CA . THR A 1 169 ? 36.504 -7.924 0.462 1.00 94.44 169 THR A CA 1
ATOM 1269 C C . THR A 1 169 ? 35.651 -6.882 1.175 1.00 94.44 169 THR A C 1
ATOM 1271 O O . THR A 1 169 ? 34.629 -6.480 0.633 1.00 94.44 169 THR A O 1
ATOM 1274 N N . VAL A 1 170 ? 36.046 -6.416 2.364 1.00 93.94 170 VAL A N 1
ATOM 1275 C CA . VAL A 1 170 ? 35.209 -5.579 3.243 1.00 93.94 170 VAL A CA 1
ATOM 1276 C C . VAL A 1 170 ? 35.509 -4.082 3.145 1.00 93.94 170 VAL A C 1
ATOM 1278 O O . VAL A 1 170 ? 34.800 -3.282 3.739 1.00 93.94 170 VAL A O 1
ATOM 1281 N N . PHE A 1 171 ? 36.509 -3.648 2.376 1.00 93.88 171 PHE A N 1
ATOM 1282 C CA . PHE A 1 171 ? 36.914 -2.234 2.334 1.00 93.88 171 PHE A CA 1
ATOM 1283 C C . PHE A 1 171 ? 35.794 -1.243 1.982 1.00 93.88 171 PHE A C 1
ATOM 1285 O O . PHE A 1 171 ? 35.759 -0.128 2.504 1.00 93.88 171 PHE A O 1
ATOM 1292 N N . ARG A 1 172 ? 34.826 -1.650 1.153 1.00 93.62 172 ARG A N 1
ATOM 1293 C CA . ARG A 1 172 ? 33.676 -0.809 0.782 1.00 93.62 172 ARG A CA 1
ATOM 1294 C C . ARG A 1 172 ? 32.614 -0.720 1.872 1.00 93.62 172 ARG A C 1
ATOM 1296 O O . ARG A 1 172 ? 31.756 0.155 1.805 1.00 93.62 172 ARG A O 1
ATOM 1303 N N . THR A 1 173 ? 32.676 -1.572 2.895 1.00 92.19 173 THR A N 1
ATOM 1304 C CA . THR A 1 173 ? 31.754 -1.524 4.036 1.00 92.19 173 THR A CA 1
ATOM 1305 C C . THR A 1 173 ? 32.126 -0.441 5.051 1.00 92.19 173 THR A C 1
ATOM 1307 O O . THR A 1 173 ? 31.460 -0.316 6.074 1.00 92.19 173 THR A O 1
ATOM 1310 N N . ALA A 1 174 ? 33.168 0.356 4.785 1.00 89.81 174 ALA A N 1
ATOM 1311 C CA . ALA A 1 174 ? 33.570 1.494 5.611 1.00 89.81 174 ALA A CA 1
ATOM 1312 C C . ALA A 1 174 ? 32.549 2.647 5.613 1.00 89.81 174 ALA A C 1
ATOM 1314 O O . ALA A 1 174 ? 32.601 3.528 6.472 1.00 89.81 174 ALA A O 1
ATOM 1315 N N . VAL A 1 175 ? 31.624 2.675 4.651 1.00 90.19 175 VAL A N 1
ATOM 1316 C CA . VAL A 1 175 ? 30.634 3.749 4.510 1.00 90.19 175 VAL A CA 1
ATOM 1317 C C . VAL A 1 175 ? 29.519 3.677 5.569 1.00 90.19 175 VAL A C 1
ATOM 1319 O O . VAL A 1 175 ? 29.209 2.592 6.071 1.00 90.19 175 VAL A O 1
ATOM 1322 N N . PRO A 1 176 ? 28.874 4.811 5.910 1.00 79.44 176 PRO A N 1
ATOM 1323 C CA . PRO A 1 176 ? 27.663 4.804 6.729 1.00 79.44 176 PRO A CA 1
ATOM 1324 C C . PRO A 1 176 ? 26.578 3.906 6.118 1.00 79.44 176 PRO A C 1
ATOM 1326 O O . PRO A 1 176 ? 26.433 3.856 4.900 1.00 79.44 176 PRO A O 1
ATOM 1329 N N . ASP A 1 177 ? 25.830 3.197 6.967 1.00 76.19 177 ASP A N 1
ATOM 1330 C CA . ASP A 1 177 ? 24.716 2.314 6.578 1.00 76.19 177 ASP A CA 1
ATOM 1331 C C . ASP A 1 177 ? 25.075 1.174 5.600 1.00 76.19 177 ASP A C 1
ATOM 1333 O O . ASP A 1 177 ? 24.205 0.623 4.924 1.00 76.19 177 ASP A O 1
ATOM 1337 N N . ALA A 1 178 ? 26.353 0.780 5.545 1.00 78.62 178 ALA A N 1
ATOM 1338 C CA . ALA A 1 178 ? 26.827 -0.322 4.714 1.00 78.62 178 ALA A CA 1
ATOM 1339 C C . ALA A 1 178 ? 26.101 -1.651 5.006 1.00 78.62 178 ALA A C 1
ATOM 1341 O O . ALA A 1 178 ? 26.018 -2.099 6.153 1.00 78.62 178 ALA A O 1
ATOM 1342 N N . THR A 1 179 ? 25.647 -2.321 3.944 1.00 79.88 179 THR A N 1
ATOM 1343 C CA . THR A 1 179 ? 25.138 -3.699 3.986 1.00 79.88 179 THR A CA 1
ATOM 1344 C C . THR A 1 179 ? 26.240 -4.697 3.613 1.00 79.88 179 THR A C 1
ATOM 1346 O O . THR A 1 179 ? 27.262 -4.335 3.025 1.00 79.88 179 THR A O 1
ATOM 1349 N N . ALA A 1 180 ? 26.031 -5.981 3.924 1.00 74.06 180 ALA A N 1
ATOM 1350 C CA . ALA A 1 180 ? 26.961 -7.059 3.569 1.00 74.06 180 ALA A CA 1
ATOM 1351 C C . ALA A 1 180 ? 27.157 -7.229 2.045 1.00 74.06 180 ALA A C 1
ATOM 1353 O O . ALA A 1 180 ? 28.151 -7.806 1.617 1.00 74.06 180 ALA A O 1
ATOM 1354 N N . GLU A 1 181 ? 26.249 -6.690 1.226 1.00 80.56 181 GLU A N 1
ATOM 1355 C CA . GLU A 1 181 ? 26.311 -6.718 -0.244 1.00 80.56 181 GLU A CA 1
ATOM 1356 C C . GLU A 1 181 ? 27.434 -5.843 -0.819 1.00 80.56 181 GLU A C 1
ATOM 1358 O O . GLU A 1 181 ? 27.840 -6.032 -1.963 1.00 80.56 181 GLU A O 1
ATOM 1363 N N . LEU A 1 182 ? 27.967 -4.901 -0.032 1.00 87.38 182 LEU A N 1
ATOM 1364 C CA . LEU A 1 182 ? 29.138 -4.118 -0.431 1.00 87.38 182 LEU A CA 1
ATOM 1365 C C . LEU A 1 182 ? 30.442 -4.924 -0.355 1.00 87.38 182 LEU A C 1
ATOM 1367 O O . LEU A 1 182 ? 31.461 -4.454 -0.867 1.00 87.38 182 LEU A O 1
ATOM 1371 N N . ALA A 1 183 ? 30.422 -6.127 0.235 1.00 89.06 183 ALA A N 1
ATOM 1372 C CA . ALA A 1 183 ? 31.561 -7.025 0.175 1.00 89.06 183 ALA A CA 1
ATOM 1373 C C . ALA A 1 183 ? 31.779 -7.503 -1.268 1.00 89.06 183 ALA A C 1
ATOM 1375 O O . ALA A 1 183 ? 30.949 -8.213 -1.836 1.00 89.06 183 ALA A O 1
ATOM 1376 N N . THR A 1 184 ? 32.897 -7.113 -1.878 1.00 89.62 184 THR A N 1
ATOM 1377 C CA . THR A 1 184 ? 33.133 -7.328 -3.312 1.00 89.62 184 THR A CA 1
ATOM 1378 C C . THR A 1 184 ? 34.530 -7.852 -3.578 1.00 89.62 184 THR A C 1
ATOM 1380 O O . THR A 1 184 ? 35.447 -7.627 -2.791 1.00 89.62 184 THR A O 1
ATOM 1383 N N . CYS A 1 185 ? 34.697 -8.507 -4.725 1.00 88.06 185 CYS A N 1
ATOM 1384 C CA . CYS A 1 185 ? 36.009 -8.687 -5.320 1.00 88.06 185 CYS A CA 1
ATOM 1385 C C . CYS A 1 185 ? 35.948 -8.618 -6.846 1.00 88.06 185 CYS A C 1
ATOM 1387 O O . CYS A 1 185 ? 34.918 -8.953 -7.434 1.00 88.06 185 CYS A O 1
ATOM 1389 N N . SER A 1 186 ? 37.029 -8.181 -7.494 1.00 89.88 186 SER A N 1
ATOM 1390 C CA . SER A 1 186 ? 37.078 -8.058 -8.955 1.00 89.88 186 SER A CA 1
ATOM 1391 C C . SER A 1 186 ? 38.375 -8.599 -9.561 1.00 89.88 186 SER A C 1
ATOM 1393 O O . SER A 1 186 ? 39.344 -8.789 -8.831 1.00 89.88 186 SER A O 1
ATOM 1395 N N . PRO A 1 187 ? 38.432 -8.883 -10.879 1.00 88.19 187 PRO A N 1
ATOM 1396 C CA . PRO A 1 187 ? 39.630 -9.457 -11.495 1.00 88.19 187 PRO A CA 1
ATOM 1397 C C . PRO A 1 187 ? 40.892 -8.621 -11.248 1.00 88.19 187 PRO A C 1
ATOM 1399 O O . PRO A 1 187 ? 41.912 -9.173 -10.855 1.00 88.19 187 PRO A O 1
ATOM 1402 N N . GLY A 1 188 ? 40.786 -7.292 -11.378 1.00 89.44 188 GLY A N 1
ATOM 1403 C CA . GLY A 1 188 ? 41.912 -6.381 -11.157 1.00 89.44 188 GLY A CA 1
ATOM 1404 C C . GLY A 1 188 ? 42.466 -6.456 -9.733 1.00 89.44 188 GLY A C 1
ATOM 1405 O O . GLY A 1 188 ? 43.676 -6.469 -9.554 1.00 89.44 188 GLY A O 1
ATOM 1406 N N . GLN A 1 189 ? 41.599 -6.615 -8.731 1.00 92.62 189 GLN A N 1
ATOM 1407 C CA . GLN A 1 189 ? 42.016 -6.803 -7.340 1.00 92.62 189 GLN A CA 1
ATOM 1408 C C . GLN A 1 189 ? 42.836 -8.084 -7.143 1.00 92.62 189 GLN A C 1
ATOM 1410 O O . GLN A 1 189 ? 43.834 -8.083 -6.427 1.00 92.62 189 GLN A O 1
ATOM 1415 N N . TRP A 1 190 ? 42.427 -9.183 -7.782 1.00 92.00 190 TRP A N 1
ATOM 1416 C CA . TRP A 1 190 ? 43.118 -10.470 -7.667 1.00 92.00 190 TRP A CA 1
ATOM 1417 C C . TRP A 1 190 ? 44.474 -10.437 -8.373 1.00 92.00 190 TRP A C 1
ATOM 1419 O O . TRP A 1 190 ? 45.444 -10.970 -7.836 1.00 92.00 190 TRP A O 1
ATOM 1429 N N . ASP A 1 191 ? 44.551 -9.766 -9.523 1.00 93.19 191 ASP A N 1
ATOM 1430 C CA . ASP A 1 191 ? 45.805 -9.537 -10.242 1.00 93.19 191 ASP A CA 1
ATOM 1431 C C . ASP A 1 191 ? 46.774 -8.682 -9.404 1.00 93.19 191 ASP A C 1
ATOM 1433 O O . ASP A 1 191 ? 47.942 -9.030 -9.206 1.00 93.19 191 ASP A O 1
ATOM 1437 N N . SER A 1 192 ? 46.274 -7.591 -8.815 1.00 91.12 192 SER A N 1
ATOM 1438 C CA . SER A 1 192 ? 47.049 -6.739 -7.908 1.00 91.12 192 SER A CA 1
ATOM 1439 C C . SER A 1 192 ? 47.540 -7.492 -6.664 1.00 91.12 192 SER A C 1
ATOM 1441 O O . SER A 1 192 ? 48.688 -7.306 -6.254 1.00 91.12 192 SER A O 1
ATOM 1443 N N . ALA A 1 193 ? 46.717 -8.376 -6.087 1.00 92.19 193 ALA A N 1
ATOM 1444 C CA . ALA A 1 193 ? 47.070 -9.173 -4.907 1.00 92.19 193 ALA A CA 1
ATOM 1445 C C . ALA A 1 193 ? 48.207 -10.182 -5.163 1.00 92.19 193 ALA A C 1
ATOM 1447 O O . ALA A 1 193 ? 48.881 -10.599 -4.217 1.00 92.19 193 ALA A O 1
ATOM 1448 N N . VAL A 1 194 ? 48.451 -10.563 -6.422 1.00 93.06 194 VAL A N 1
ATOM 1449 C CA . VAL A 1 194 ? 49.565 -11.450 -6.806 1.00 93.06 194 VAL A CA 1
ATOM 1450 C C . VAL A 1 194 ? 50.691 -10.760 -7.576 1.00 93.06 194 VAL A C 1
ATOM 1452 O O . VAL A 1 194 ? 51.697 -11.401 -7.885 1.00 93.06 194 VAL A O 1
ATOM 1455 N N . GLY A 1 195 ? 50.534 -9.473 -7.889 1.00 87.94 195 GLY A N 1
ATOM 1456 C CA . GLY A 1 195 ? 51.525 -8.685 -8.621 1.00 87.94 195 GLY A CA 1
ATOM 1457 C C . GLY A 1 195 ? 51.609 -9.012 -10.115 1.00 87.94 195 GLY A C 1
ATOM 1458 O O . GLY A 1 195 ? 52.675 -8.855 -10.710 1.00 87.94 195 GLY A O 1
ATOM 1459 N N . GLY A 1 196 ? 50.523 -9.495 -10.728 1.00 89.12 196 GLY A N 1
ATOM 1460 C CA . GLY A 1 196 ? 50.480 -9.910 -12.135 1.00 89.12 196 GLY A CA 1
ATOM 1461 C C . GLY A 1 196 ? 49.183 -10.640 -12.492 1.00 89.12 196 GLY A C 1
ATOM 1462 O O . GLY A 1 196 ? 48.218 -10.557 -11.753 1.00 89.12 196 GLY A O 1
ATOM 1463 N N . ASP A 1 197 ? 49.148 -11.378 -13.604 1.00 91.38 197 ASP A N 1
ATOM 1464 C CA . ASP A 1 197 ? 47.964 -12.166 -13.993 1.00 91.38 197 ASP A CA 1
ATOM 1465 C C . ASP A 1 197 ? 47.691 -13.291 -12.977 1.00 91.38 197 ASP A C 1
ATOM 1467 O O . ASP A 1 197 ? 48.469 -14.249 -12.848 1.00 91.38 197 ASP A O 1
ATOM 1471 N N . TYR A 1 198 ? 46.562 -13.195 -12.272 1.00 93.19 198 TYR A N 1
ATOM 1472 C CA . TYR A 1 198 ? 46.141 -14.172 -11.278 1.00 93.19 198 TYR A CA 1
ATOM 1473 C C . TYR A 1 198 ? 45.935 -15.569 -11.863 1.00 93.19 198 TYR A C 1
ATOM 1475 O O . TYR A 1 198 ? 46.298 -16.552 -11.217 1.00 93.19 198 TYR A O 1
ATOM 1483 N N . LEU A 1 199 ? 45.388 -15.704 -13.075 1.00 90.75 199 LEU A N 1
ATOM 1484 C CA . LEU A 1 199 ? 45.157 -17.016 -13.686 1.00 90.75 199 LEU A CA 1
ATOM 1485 C C . LEU A 1 199 ? 46.478 -17.735 -13.945 1.00 90.75 199 LEU A C 1
ATOM 1487 O O . LEU A 1 199 ? 46.605 -18.929 -13.657 1.00 90.75 199 LEU A O 1
ATOM 1491 N N . GLN A 1 200 ? 47.471 -17.002 -14.450 1.00 90.31 200 GLN A N 1
ATOM 1492 C CA . GLN A 1 200 ? 48.814 -17.532 -14.656 1.00 90.31 200 GLN A CA 1
ATOM 1493 C C . GLN A 1 200 ? 49.486 -17.863 -13.319 1.00 90.31 200 GLN A C 1
ATOM 1495 O O . GLN A 1 200 ? 50.103 -18.923 -13.179 1.00 90.31 200 GLN A O 1
ATOM 1500 N N . TRP A 1 201 ? 49.349 -16.982 -12.324 1.00 93.62 201 TRP A N 1
ATOM 1501 C CA . TRP A 1 201 ? 49.937 -17.180 -11.003 1.00 93.62 201 TRP A CA 1
ATOM 1502 C C . TRP A 1 201 ? 49.342 -18.395 -10.282 1.00 93.62 201 TRP A C 1
ATOM 1504 O O . TRP A 1 201 ? 50.095 -19.228 -9.778 1.00 93.62 201 TRP A O 1
ATOM 1514 N N . ALA A 1 202 ? 48.014 -18.527 -10.270 1.00 90.06 202 ALA A N 1
ATOM 1515 C CA . ALA A 1 202 ? 47.293 -19.625 -9.633 1.00 90.06 202 ALA A CA 1
ATOM 1516 C C . ALA A 1 202 ? 47.470 -20.947 -10.393 1.00 90.06 202 ALA A C 1
ATOM 1518 O O . ALA A 1 202 ? 47.545 -22.008 -9.775 1.00 90.06 202 ALA A O 1
ATOM 1519 N N . GLY A 1 203 ? 47.588 -20.892 -11.725 1.00 85.75 203 GLY A N 1
ATOM 1520 C CA . GLY A 1 203 ? 47.859 -22.053 -12.574 1.00 85.75 203 GLY A CA 1
ATOM 1521 C C . GLY A 1 203 ? 49.247 -22.672 -12.371 1.00 85.75 203 GLY A C 1
ATOM 1522 O O . GLY A 1 203 ? 49.425 -23.855 -12.658 1.00 85.75 203 GLY A O 1
ATOM 1523 N N . ALA A 1 204 ? 50.209 -21.901 -11.850 1.00 87.31 204 ALA A N 1
ATOM 1524 C CA . ALA A 1 204 ? 51.550 -22.374 -11.501 1.00 87.31 204 ALA A CA 1
ATOM 1525 C C . ALA A 1 204 ? 51.622 -23.094 -10.137 1.00 87.31 204 ALA A C 1
ATOM 1527 O O . ALA A 1 204 ? 52.673 -23.641 -9.796 1.00 87.31 204 ALA A O 1
ATOM 1528 N N . ASN A 1 205 ? 50.529 -23.099 -9.366 1.00 89.19 205 ASN A N 1
ATOM 1529 C CA . ASN A 1 205 ? 50.442 -23.784 -8.079 1.00 89.19 205 ASN A CA 1
ATOM 1530 C C . ASN A 1 205 ? 49.731 -25.142 -8.223 1.00 89.19 205 ASN A C 1
ATOM 1532 O O . ASN A 1 205 ? 48.831 -25.312 -9.055 1.00 89.19 205 ASN A O 1
ATOM 1536 N N . ASP A 1 206 ? 50.071 -26.106 -7.367 1.00 88.12 206 ASP A N 1
ATOM 1537 C CA . ASP A 1 206 ? 49.313 -27.361 -7.282 1.00 88.12 206 ASP A CA 1
ATOM 1538 C C . ASP A 1 206 ? 47.913 -27.132 -6.686 1.00 88.12 206 ASP A C 1
ATOM 1540 O O . ASP A 1 206 ? 46.944 -27.767 -7.114 1.00 88.12 206 ASP A O 1
ATOM 1544 N N . LEU A 1 207 ? 47.803 -26.193 -5.740 1.00 90.56 207 LEU A N 1
ATOM 1545 C CA . LEU A 1 207 ? 46.557 -25.682 -5.161 1.00 90.56 207 LEU A CA 1
ATOM 1546 C C . LEU A 1 207 ? 46.728 -24.196 -4.789 1.00 90.56 207 LEU A C 1
ATOM 1548 O O . LEU A 1 207 ? 47.814 -23.777 -4.392 1.00 90.56 207 LEU A O 1
ATOM 1552 N N . THR A 1 208 ? 45.654 -23.411 -4.874 1.00 92.19 208 THR A N 1
ATOM 1553 C CA . THR A 1 208 ? 45.590 -22.032 -4.372 1.00 92.19 208 THR A CA 1
ATOM 1554 C C . THR A 1 208 ? 44.528 -21.899 -3.274 1.00 92.19 208 THR A C 1
ATOM 1556 O O . THR A 1 208 ? 43.410 -22.392 -3.407 1.00 92.19 208 THR A O 1
ATOM 1559 N N . LEU A 1 209 ? 44.859 -21.209 -2.188 1.00 93.19 209 LEU A N 1
ATOM 1560 C CA . LEU A 1 209 ? 43.950 -20.817 -1.116 1.00 93.19 209 LEU A CA 1
ATOM 1561 C C . LEU A 1 209 ? 43.699 -19.320 -1.196 1.00 93.19 209 LEU A C 1
ATOM 1563 O O . LEU A 1 209 ? 44.644 -18.539 -1.241 1.00 93.19 209 LEU A O 1
ATOM 1567 N N . VAL A 1 210 ? 42.432 -18.926 -1.191 1.00 93.56 210 VAL A N 1
ATOM 1568 C CA . VAL A 1 210 ? 42.021 -17.522 -1.165 1.00 93.56 210 VAL A CA 1
ATOM 1569 C C . VAL A 1 210 ? 41.307 -17.262 0.149 1.00 93.56 210 VAL A C 1
ATOM 1571 O O . VAL A 1 210 ? 40.320 -17.933 0.453 1.00 93.56 210 VAL A O 1
ATOM 1574 N N . VAL A 1 211 ? 41.800 -16.296 0.916 1.00 93.31 211 VAL A N 1
ATOM 1575 C CA . VAL A 1 211 ? 41.208 -15.866 2.184 1.00 93.31 211 VAL A CA 1
ATOM 1576 C C . VAL A 1 211 ? 40.625 -14.464 2.062 1.00 93.31 211 VAL A C 1
ATOM 1578 O O . VAL A 1 211 ? 41.230 -13.578 1.460 1.00 93.31 211 VAL A O 1
ATOM 1581 N N . ALA A 1 212 ? 39.445 -14.266 2.643 1.00 93.38 212 ALA A N 1
ATOM 1582 C CA . ALA A 1 212 ? 38.746 -12.987 2.656 1.00 93.38 212 ALA A CA 1
ATOM 1583 C C . ALA A 1 212 ? 38.040 -12.742 3.994 1.00 93.38 212 ALA A C 1
ATOM 1585 O O . ALA A 1 212 ? 37.678 -13.687 4.693 1.00 93.38 212 ALA A O 1
ATOM 1586 N N . GLY A 1 213 ? 37.789 -11.475 4.329 1.00 88.69 213 GLY A N 1
ATOM 1587 C CA . GLY A 1 213 ? 37.058 -11.078 5.540 1.00 88.69 213 GLY A CA 1
ATOM 1588 C C . GLY A 1 213 ? 35.549 -11.329 5.505 1.00 88.69 213 GLY A C 1
ATOM 1589 O O . GLY A 1 213 ? 34.895 -11.365 6.546 1.00 88.69 213 GLY A O 1
ATOM 1590 N N . HIS A 1 214 ? 34.992 -11.502 4.309 1.00 90.69 214 HIS A N 1
ATOM 1591 C CA . HIS A 1 214 ? 33.592 -11.831 4.054 1.00 90.69 214 HIS A CA 1
ATOM 1592 C C . HIS A 1 214 ? 33.477 -12.488 2.672 1.00 90.69 214 HIS A C 1
ATOM 1594 O O . HIS A 1 214 ? 34.236 -12.134 1.765 1.00 90.69 214 HIS A O 1
ATOM 1600 N N . SER A 1 215 ? 32.539 -13.419 2.478 1.00 90.00 215 SER A N 1
ATOM 1601 C CA . SER A 1 215 ? 32.285 -13.989 1.148 1.00 90.00 215 SER A CA 1
ATOM 1602 C C . SER A 1 215 ? 31.867 -12.898 0.153 1.00 90.00 215 SER A C 1
ATOM 1604 O O . SER A 1 215 ? 31.064 -12.031 0.506 1.00 90.00 215 SER A O 1
ATOM 1606 N N . ALA A 1 216 ? 32.334 -12.983 -1.091 1.00 88.12 216 ALA A N 1
ATOM 1607 C CA . ALA A 1 216 ? 31.959 -12.074 -2.176 1.00 88.12 216 ALA A CA 1
ATOM 1608 C C . ALA A 1 216 ? 31.685 -12.845 -3.479 1.00 88.12 216 ALA A C 1
ATOM 1610 O O . ALA A 1 216 ? 32.098 -14.000 -3.635 1.00 88.12 216 ALA A O 1
ATOM 1611 N N . ALA A 1 217 ? 30.997 -12.215 -4.434 1.00 85.75 217 ALA A N 1
ATOM 1612 C CA . ALA A 1 217 ? 30.807 -12.795 -5.761 1.00 85.75 217 ALA A CA 1
ATOM 1613 C C . ALA A 1 217 ? 32.165 -12.980 -6.459 1.00 85.75 217 ALA A C 1
ATOM 1615 O O . ALA A 1 217 ? 32.937 -12.032 -6.584 1.00 85.75 217 ALA A O 1
ATOM 1616 N N . VAL A 1 218 ? 32.459 -14.205 -6.909 1.00 84.12 218 VAL A N 1
ATOM 1617 C CA . VAL A 1 218 ? 33.724 -14.518 -7.587 1.00 84.12 218 VAL A CA 1
ATOM 1618 C C . VAL A 1 218 ? 33.595 -14.210 -9.082 1.00 84.12 218 VAL A C 1
ATOM 1620 O O . VAL A 1 218 ? 32.661 -14.716 -9.713 1.00 84.12 218 VAL A O 1
ATOM 1623 N N . PRO A 1 219 ? 34.516 -13.429 -9.677 1.00 82.88 219 PRO A N 1
ATOM 1624 C CA . PRO A 1 219 ? 34.458 -13.099 -11.095 1.00 82.88 219 PRO A CA 1
ATOM 1625 C C . PRO A 1 219 ? 34.458 -14.346 -12.001 1.00 82.88 219 PRO A C 1
ATOM 1627 O O . PRO A 1 219 ? 35.308 -15.225 -11.830 1.00 82.88 219 PRO A O 1
ATOM 1630 N N . PRO A 1 220 ? 33.572 -14.432 -13.016 1.00 78.06 220 PRO A N 1
ATOM 1631 C CA . PRO A 1 220 ? 33.510 -15.586 -13.919 1.00 78.06 220 PRO A CA 1
ATOM 1632 C C . PRO A 1 220 ? 34.808 -15.861 -14.689 1.00 78.06 220 PRO A C 1
ATOM 1634 O O . PRO A 1 220 ? 35.067 -17.005 -15.060 1.00 78.06 220 PRO A O 1
ATOM 1637 N N . SER A 1 221 ? 35.643 -14.838 -14.902 1.00 80.19 221 SER A N 1
ATOM 1638 C CA . SER A 1 221 ? 36.968 -14.972 -15.522 1.00 80.19 221 SER A CA 1
ATOM 1639 C C . SER A 1 221 ? 37.897 -15.917 -14.753 1.00 80.19 221 SER A C 1
ATOM 1641 O O . SER A 1 221 ? 38.802 -16.488 -15.351 1.00 80.19 221 SER A O 1
ATOM 1643 N N . LEU A 1 222 ? 37.643 -16.141 -13.459 1.00 81.12 222 LEU A N 1
ATOM 1644 C CA . LEU A 1 222 ? 38.441 -17.006 -12.589 1.00 81.12 222 LEU A CA 1
ATOM 1645 C C . LEU A 1 222 ? 38.021 -18.482 -12.629 1.00 81.12 222 LEU A C 1
ATOM 1647 O O . LEU A 1 222 ? 38.690 -19.336 -12.045 1.00 81.12 222 LEU A O 1
ATOM 1651 N N . ALA A 1 223 ? 36.954 -18.818 -13.363 1.00 81.75 223 ALA A N 1
ATOM 1652 C CA . ALA A 1 223 ? 36.455 -20.186 -13.502 1.00 81.75 223 ALA A CA 1
ATOM 1653 C C . ALA A 1 223 ? 37.514 -21.243 -13.897 1.00 81.75 223 ALA A C 1
ATOM 1655 O O . ALA A 1 223 ? 37.437 -22.350 -13.357 1.00 81.75 223 ALA A O 1
ATOM 1656 N N . PRO A 1 224 ? 38.507 -20.961 -14.772 1.00 83.69 224 PRO A N 1
ATOM 16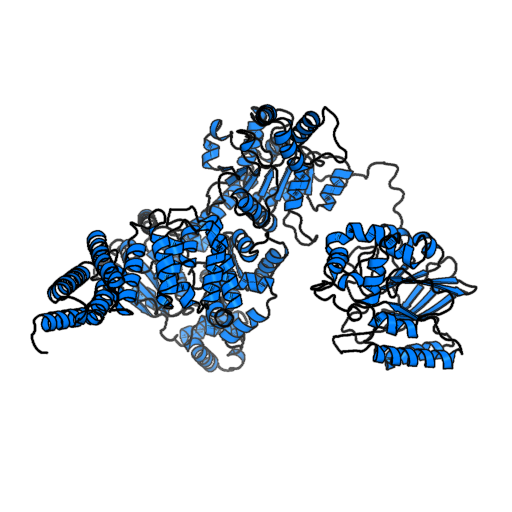57 C CA . PRO A 1 224 ? 39.510 -21.953 -15.173 1.00 83.69 224 PRO A CA 1
ATOM 1658 C C . PRO A 1 224 ? 40.381 -22.482 -14.028 1.00 83.69 224 PRO A C 1
ATOM 1660 O O . PRO A 1 224 ? 40.841 -23.621 -14.097 1.00 83.69 224 PRO A O 1
ATOM 1663 N N . VAL A 1 225 ? 40.599 -21.685 -12.978 1.00 83.50 225 VAL A N 1
ATOM 1664 C CA . VAL A 1 225 ? 41.469 -22.050 -11.846 1.00 83.50 225 VAL A CA 1
ATOM 1665 C C . VAL A 1 225 ? 40.693 -22.528 -10.618 1.00 83.50 225 VAL A C 1
ATOM 1667 O O . VAL A 1 225 ? 41.271 -23.224 -9.787 1.00 83.50 225 VAL A O 1
ATOM 1670 N N . LEU A 1 226 ? 39.373 -22.286 -10.548 1.00 83.25 226 LEU A N 1
ATOM 1671 C CA . LEU A 1 226 ? 38.507 -22.744 -9.448 1.00 83.25 226 LEU A CA 1
ATOM 1672 C C . LEU A 1 226 ? 38.661 -24.230 -9.075 1.00 83.25 226 LEU A C 1
ATOM 1674 O O . LEU A 1 226 ? 38.639 -24.523 -7.882 1.00 83.25 226 LEU A O 1
ATOM 1678 N N . PRO A 1 227 ? 38.868 -25.182 -10.010 1.00 83.44 227 PRO A N 1
ATOM 1679 C CA . PRO A 1 227 ? 39.065 -26.585 -9.644 1.00 83.44 227 PRO A CA 1
ATOM 1680 C C . PRO A 1 227 ? 40.297 -26.874 -8.777 1.00 83.44 227 PRO A C 1
ATOM 1682 O O . PRO A 1 227 ? 40.384 -27.939 -8.167 1.00 83.44 227 PRO A O 1
ATOM 1685 N N . LYS A 1 228 ? 41.247 -25.935 -8.722 1.00 84.62 228 LYS A N 1
ATOM 1686 C CA . LYS A 1 228 ? 42.428 -25.963 -7.855 1.00 84.62 228 LYS A CA 1
ATOM 1687 C C . LYS A 1 228 ? 42.422 -24.823 -6.828 1.00 84.62 228 LYS A C 1
ATOM 1689 O O . LYS A 1 228 ? 43.465 -24.544 -6.243 1.00 84.62 228 LYS A O 1
ATOM 1694 N N . THR A 1 229 ? 41.275 -24.185 -6.588 1.00 88.19 229 THR A N 1
ATOM 1695 C CA . THR A 1 229 ? 41.162 -23.057 -5.657 1.00 88.19 229 THR A CA 1
ATOM 1696 C C . THR A 1 229 ? 40.192 -23.361 -4.523 1.00 88.19 229 THR A C 1
ATOM 1698 O O . THR A 1 229 ? 39.058 -23.785 -4.742 1.00 88.19 229 THR A O 1
ATOM 1701 N N . VAL A 1 230 ? 40.628 -23.097 -3.294 1.00 90.19 230 VAL A N 1
ATOM 1702 C CA . VAL A 1 230 ? 39.804 -23.158 -2.083 1.00 90.19 230 VAL A CA 1
ATOM 1703 C C . VAL A 1 230 ? 39.555 -21.737 -1.589 1.00 90.19 230 VAL A C 1
ATOM 1705 O O . VAL A 1 230 ? 40.499 -20.987 -1.364 1.00 90.19 230 VAL A O 1
ATOM 1708 N N . LEU A 1 231 ? 38.285 -21.374 -1.417 1.00 90.62 231 LEU A N 1
ATOM 1709 C CA . LEU A 1 231 ? 37.856 -20.045 -0.977 1.00 90.62 231 LEU A CA 1
ATOM 1710 C C . LEU A 1 231 ? 37.437 -20.101 0.498 1.00 90.62 231 LEU A C 1
ATOM 1712 O O . LEU A 1 231 ? 36.578 -20.910 0.851 1.00 90.62 231 LEU A O 1
ATOM 1716 N N . LEU A 1 232 ? 38.011 -19.255 1.352 1.00 90.12 232 LEU A N 1
ATOM 1717 C CA . LEU A 1 232 ? 37.799 -19.235 2.804 1.00 90.12 232 LEU A CA 1
ATOM 1718 C C . LEU A 1 232 ? 37.354 -17.846 3.268 1.00 90.12 232 LEU A C 1
ATOM 1720 O O . LEU A 1 232 ? 38.012 -16.850 2.973 1.00 90.12 232 LEU A O 1
ATOM 1724 N N . ALA A 1 233 ? 36.269 -17.786 4.036 1.00 89.81 233 ALA A N 1
ATOM 1725 C CA . ALA A 1 233 ? 35.817 -16.559 4.686 1.00 89.81 233 ALA A CA 1
ATOM 1726 C C . ALA A 1 233 ? 35.257 -16.866 6.084 1.00 89.81 233 ALA A C 1
ATOM 1728 O O . ALA A 1 233 ? 34.714 -17.953 6.302 1.00 89.81 233 ALA A O 1
ATOM 1729 N N . PRO A 1 234 ? 35.349 -15.940 7.053 1.00 84.44 234 PRO A N 1
ATOM 1730 C CA . PRO A 1 234 ? 34.779 -16.164 8.372 1.00 84.44 234 PRO A CA 1
ATOM 1731 C C . PRO A 1 234 ? 33.250 -16.085 8.318 1.00 84.44 234 PRO A C 1
ATOM 1733 O O . PRO A 1 234 ? 32.577 -16.770 9.074 1.00 84.44 234 PRO A O 1
ATOM 1736 N N . GLU A 1 235 ? 32.682 -15.281 7.415 1.00 80.56 235 GLU A N 1
ATOM 1737 C CA . GLU A 1 235 ? 31.250 -14.980 7.373 1.00 80.56 235 GLU A CA 1
ATOM 1738 C C . GLU A 1 235 ? 30.746 -14.739 5.942 1.00 80.56 235 GLU A C 1
ATOM 1740 O O . GLU A 1 235 ? 31.537 -14.482 5.030 1.00 80.56 235 GLU A O 1
ATOM 1745 N N . GLY A 1 236 ? 29.424 -14.820 5.763 1.00 78.88 236 GLY A N 1
ATOM 1746 C CA . GLY A 1 236 ? 28.729 -14.623 4.491 1.00 78.88 236 GLY A CA 1
ATOM 1747 C C . GLY A 1 236 ? 28.044 -15.892 3.970 1.00 78.88 236 GLY A C 1
ATOM 1748 O O . GLY A 1 236 ? 27.859 -16.860 4.712 1.00 78.88 236 GLY A O 1
ATOM 1749 N N . ASP A 1 237 ? 27.649 -15.893 2.699 1.00 73.19 237 ASP A N 1
ATOM 1750 C CA . ASP A 1 237 ? 26.890 -16.987 2.094 1.00 73.19 237 ASP A CA 1
ATOM 1751 C C . ASP A 1 237 ? 27.815 -18.062 1.512 1.00 73.19 237 ASP A C 1
ATOM 1753 O O . ASP A 1 237 ? 28.697 -17.796 0.696 1.00 73.19 237 ASP A O 1
ATOM 1757 N N . SER A 1 238 ? 27.559 -19.328 1.855 1.00 62.84 238 SER A N 1
ATOM 1758 C CA . SER A 1 238 ? 28.312 -20.489 1.341 1.00 62.84 238 SER A CA 1
ATOM 1759 C C . SER A 1 238 ? 27.996 -20.868 -0.126 1.00 62.84 238 SER A C 1
ATOM 1761 O O . SER A 1 238 ? 28.283 -21.987 -0.549 1.00 62.84 238 SER A O 1
ATOM 1763 N N . ALA A 1 239 ? 27.497 -19.899 -0.907 1.00 59.41 239 ALA A N 1
ATOM 1764 C CA . ALA A 1 239 ? 26.934 -19.937 -2.265 1.00 59.41 239 ALA A CA 1
ATOM 1765 C C . ALA A 1 239 ? 25.459 -20.399 -2.399 1.00 59.41 239 ALA A C 1
ATOM 1767 O O . ALA A 1 239 ? 25.027 -21.315 -1.698 1.00 59.41 239 ALA A O 1
ATOM 1768 N N . PRO A 1 240 ? 24.690 -19.817 -3.348 1.00 44.28 240 PRO A N 1
ATOM 1769 C CA . PRO A 1 240 ? 23.410 -20.358 -3.804 1.00 44.28 240 PRO A CA 1
ATOM 1770 C C . PRO A 1 240 ? 23.621 -21.628 -4.648 1.00 44.28 240 PRO A C 1
ATOM 1772 O O . PRO A 1 240 ? 24.617 -21.772 -5.364 1.00 44.28 240 PRO A O 1
ATOM 1775 N N . SER A 1 241 ? 22.679 -22.569 -4.565 1.00 33.53 241 SER A N 1
ATOM 1776 C CA . SER A 1 241 ? 22.707 -23.860 -5.265 1.00 33.53 241 SER A CA 1
ATOM 1777 C C . SER A 1 241 ? 23.051 -23.721 -6.759 1.00 33.53 241 SER A C 1
ATOM 1779 O O . SER A 1 241 ? 22.268 -23.168 -7.522 1.00 33.53 241 SER A O 1
ATOM 1781 N N . GLY A 1 242 ? 24.196 -24.266 -7.196 1.00 43.31 242 GLY A N 1
ATOM 1782 C CA . GLY A 1 242 ? 24.572 -24.364 -8.618 1.00 43.31 242 GLY A CA 1
ATOM 1783 C C . GLY A 1 242 ? 25.759 -23.508 -9.087 1.00 43.31 242 GLY A C 1
ATOM 1784 O O . GLY A 1 242 ? 26.194 -23.688 -10.224 1.00 43.31 242 GLY A O 1
ATOM 1785 N N . SER A 1 243 ? 26.327 -22.639 -8.241 1.00 51.59 243 SER A N 1
ATOM 1786 C CA . SER A 1 243 ? 27.580 -21.921 -8.543 1.00 51.59 243 SER A CA 1
ATOM 1787 C C . SER A 1 243 ? 28.805 -22.853 -8.512 1.00 51.59 243 SER A C 1
ATOM 1789 O O . SER A 1 243 ? 28.914 -23.721 -7.646 1.00 51.59 243 SER A O 1
ATOM 1791 N N . ALA A 1 244 ? 29.755 -22.651 -9.433 1.00 56.06 244 ALA A N 1
ATOM 1792 C CA . ALA A 1 244 ? 31.048 -23.346 -9.437 1.00 56.06 244 ALA A CA 1
ATOM 1793 C C . ALA A 1 244 ? 32.015 -22.836 -8.345 1.00 56.06 244 ALA A C 1
ATOM 1795 O O . ALA A 1 244 ? 32.951 -23.546 -7.983 1.00 56.06 244 ALA A O 1
ATOM 1796 N N . ALA A 1 245 ? 31.788 -21.632 -7.808 1.00 67.50 245 ALA A N 1
ATOM 1797 C CA . ALA A 1 245 ? 32.576 -21.034 -6.732 1.00 67.50 245 ALA A CA 1
ATOM 1798 C C . ALA A 1 245 ? 31.831 -21.165 -5.395 1.00 67.50 245 ALA A C 1
ATOM 1800 O O . ALA A 1 245 ? 30.752 -20.592 -5.228 1.00 67.50 245 ALA A O 1
ATOM 1801 N N . ARG A 1 246 ? 32.408 -21.916 -4.448 1.00 79.44 246 ARG A N 1
ATOM 1802 C CA . ARG A 1 246 ? 31.852 -22.157 -3.109 1.00 79.44 246 ARG A CA 1
ATOM 1803 C C . ARG A 1 246 ? 32.798 -21.612 -2.042 1.00 79.44 246 ARG A C 1
ATOM 1805 O O . ARG A 1 246 ? 33.904 -22.128 -1.899 1.00 79.44 246 ARG A O 1
ATOM 1812 N N . TRP A 1 247 ? 32.348 -20.618 -1.278 1.00 85.12 247 TRP A N 1
ATOM 1813 C CA . TRP A 1 247 ? 33.061 -20.148 -0.090 1.00 85.12 247 TRP A CA 1
ATOM 1814 C C . TRP A 1 247 ? 32.865 -21.127 1.068 1.00 85.12 247 TRP A C 1
ATOM 1816 O O . TRP A 1 247 ? 31.742 -21.510 1.406 1.00 85.12 247 TRP A O 1
ATOM 1826 N N . LEU A 1 248 ? 33.967 -21.531 1.689 1.00 84.75 248 LEU A N 1
ATOM 1827 C CA . LEU A 1 248 ? 33.967 -22.251 2.953 1.00 84.75 248 LEU A CA 1
ATOM 1828 C C . LEU A 1 248 ? 33.841 -21.222 4.073 1.00 84.75 248 LEU A C 1
ATOM 1830 O O . LEU A 1 248 ? 34.819 -20.583 4.458 1.00 84.75 248 LEU A O 1
ATOM 1834 N N . VAL A 1 249 ? 32.614 -21.060 4.563 1.00 80.75 249 VAL A N 1
ATOM 1835 C CA . VAL A 1 249 ? 32.292 -20.108 5.627 1.00 80.75 249 VAL A CA 1
ATOM 1836 C C . VAL A 1 249 ? 32.424 -20.781 6.994 1.00 80.75 249 VAL A C 1
ATOM 1838 O O . VAL A 1 249 ? 32.014 -21.933 7.179 1.00 80.75 249 VAL A O 1
ATOM 1841 N N . THR A 1 250 ? 33.012 -20.086 7.963 1.00 67.00 250 THR A N 1
ATOM 1842 C CA . THR A 1 250 ? 33.086 -20.527 9.365 1.00 67.00 250 THR A CA 1
ATOM 1843 C C . THR A 1 250 ? 31.863 -19.991 10.119 1.00 67.00 250 THR A C 1
ATOM 1845 O O . THR A 1 250 ? 31.913 -18.937 10.735 1.00 67.00 250 THR A O 1
ATOM 1848 N N . SER A 1 251 ? 30.715 -20.672 10.011 1.00 54.31 251 SER A N 1
ATOM 1849 C CA . SER A 1 251 ? 29.417 -20.163 10.488 1.00 54.31 251 SER A CA 1
ATOM 1850 C C . SER A 1 251 ? 29.431 -19.638 11.935 1.00 54.31 251 SER A C 1
ATOM 1852 O O . SER A 1 251 ? 29.867 -20.309 12.871 1.00 54.31 251 SER A O 1
ATOM 1854 N N . ARG A 1 252 ? 28.854 -18.448 12.143 1.00 52.38 252 ARG A N 1
ATOM 1855 C CA . ARG A 1 252 ? 28.576 -17.906 13.480 1.00 52.38 252 ARG A CA 1
ATOM 1856 C C . ARG A 1 252 ? 27.605 -18.820 14.229 1.00 52.38 252 ARG A C 1
ATOM 1858 O O . ARG A 1 252 ? 26.518 -19.097 13.733 1.00 52.38 252 ARG A O 1
ATOM 1865 N N . GLY A 1 253 ? 27.992 -19.272 15.423 1.00 48.78 253 GLY A N 1
ATOM 1866 C CA . GLY A 1 253 ? 27.158 -20.124 16.283 1.00 48.78 253 GLY A CA 1
ATOM 1867 C C . GLY A 1 253 ? 27.497 -21.618 16.258 1.00 48.78 253 GLY A C 1
ATOM 1868 O O . GLY A 1 253 ? 26.902 -22.377 17.019 1.00 48.78 253 GLY A O 1
ATOM 1869 N N . THR A 1 254 ? 28.471 -22.057 15.453 1.00 54.72 254 THR A N 1
ATOM 1870 C CA . THR A 1 254 ? 29.075 -23.390 15.609 1.00 54.72 254 THR A CA 1
ATOM 1871 C C . THR A 1 254 ? 30.078 -23.376 16.760 1.00 54.72 254 THR A C 1
ATOM 1873 O O . THR A 1 254 ? 30.794 -22.391 16.953 1.00 54.72 254 THR A O 1
ATOM 1876 N N . THR A 1 255 ? 30.172 -24.474 17.516 1.00 55.03 255 THR A N 1
ATOM 1877 C CA . THR A 1 255 ? 31.150 -24.626 18.612 1.00 55.03 255 THR A CA 1
ATOM 1878 C C . THR A 1 255 ? 32.599 -24.534 18.124 1.00 55.03 255 THR A C 1
ATOM 1880 O O . THR A 1 255 ? 33.469 -24.115 18.877 1.00 55.03 255 THR A O 1
ATOM 1883 N N . ARG A 1 256 ? 32.862 -24.857 16.851 1.00 68.69 256 ARG A N 1
ATOM 1884 C CA . ARG A 1 256 ? 34.183 -24.763 16.216 1.00 68.69 256 ARG A CA 1
ATOM 1885 C C . ARG A 1 256 ? 34.302 -23.486 15.377 1.00 68.69 256 ARG A C 1
ATOM 1887 O O . ARG A 1 256 ? 33.509 -23.295 14.456 1.00 68.69 256 ARG A O 1
ATOM 1894 N N . GLN A 1 257 ? 35.288 -22.643 15.697 1.00 80.81 257 GLN A N 1
ATOM 1895 C CA . GLN A 1 257 ? 35.589 -21.358 15.033 1.00 80.81 257 GLN A CA 1
ATOM 1896 C C . GLN A 1 257 ? 37.013 -21.325 14.421 1.00 80.81 257 GLN A C 1
ATOM 1898 O O . GLN A 1 257 ? 37.521 -20.266 14.053 1.00 80.81 257 GLN A O 1
ATOM 1903 N N . HIS A 1 258 ? 37.648 -22.497 14.292 1.00 89.12 258 HIS A N 1
ATOM 1904 C CA . HIS A 1 258 ? 38.916 -22.729 13.593 1.00 89.12 258 HIS A CA 1
ATOM 1905 C C . HIS A 1 258 ? 38.827 -23.939 12.650 1.00 89.12 258 HIS A C 1
ATOM 1907 O O . HIS A 1 258 ? 37.923 -24.773 12.755 1.00 89.12 258 HIS A O 1
ATOM 1913 N N . ARG A 1 259 ? 39.774 -24.038 11.717 1.00 90.50 259 ARG A N 1
ATOM 1914 C CA . ARG A 1 259 ? 39.968 -25.166 10.797 1.00 90.50 259 ARG A CA 1
ATOM 1915 C C . ARG A 1 259 ? 41.444 -25.538 10.758 1.00 90.50 259 ARG A C 1
ATOM 1917 O O . ARG A 1 259 ? 42.292 -24.648 10.797 1.00 90.50 259 ARG A O 1
ATOM 1924 N N . LEU A 1 260 ? 41.737 -26.828 10.629 1.00 92.00 260 LEU A N 1
ATOM 1925 C CA . LEU A 1 260 ? 43.095 -27.317 10.376 1.00 92.00 260 LEU A CA 1
ATOM 1926 C C . LEU A 1 260 ? 43.118 -27.984 9.007 1.00 92.00 260 LEU A C 1
ATOM 1928 O O . LEU A 1 260 ? 42.731 -29.142 8.861 1.00 92.00 260 LEU A O 1
ATOM 1932 N N . LEU A 1 261 ? 43.536 -27.240 7.988 1.00 92.69 261 LEU A N 1
ATOM 1933 C CA . LEU A 1 261 ? 43.537 -27.718 6.614 1.00 92.69 261 LEU A CA 1
ATOM 1934 C C . LEU A 1 261 ? 44.812 -28.511 6.337 1.00 92.69 261 LEU A C 1
ATOM 1936 O O . LEU A 1 261 ? 45.895 -27.941 6.255 1.00 92.69 261 LEU A O 1
ATOM 1940 N N . ARG A 1 262 ? 44.665 -29.820 6.139 1.00 92.38 262 ARG A N 1
ATOM 1941 C CA . ARG A 1 262 ? 45.693 -30.702 5.589 1.00 92.38 262 ARG A CA 1
ATOM 1942 C C . ARG A 1 262 ? 45.531 -30.798 4.080 1.00 92.38 262 ARG A C 1
ATOM 1944 O O . ARG A 1 262 ? 44.567 -31.392 3.585 1.00 92.38 262 ARG A O 1
ATOM 1951 N N . VAL A 1 263 ? 46.474 -30.218 3.352 1.00 90.06 263 VAL A N 1
ATOM 1952 C CA . VAL A 1 263 ? 46.522 -30.207 1.889 1.00 90.06 263 VAL A CA 1
ATOM 1953 C C . VAL A 1 263 ? 47.549 -31.227 1.421 1.00 90.06 263 VAL A C 1
ATOM 1955 O O . VAL A 1 263 ? 48.723 -31.106 1.740 1.00 90.06 263 VAL A O 1
ATOM 1958 N N . GLN A 1 264 ? 47.123 -32.223 0.648 1.00 87.44 264 GLN A N 1
ATOM 1959 C CA . GLN A 1 264 ? 48.010 -33.223 0.055 1.00 87.44 264 GLN A CA 1
ATOM 1960 C C . GLN A 1 264 ? 48.036 -33.070 -1.467 1.00 87.44 264 GLN A C 1
ATOM 1962 O O . GLN A 1 264 ? 47.010 -33.261 -2.129 1.00 87.44 264 GLN A O 1
ATOM 1967 N N . THR A 1 265 ? 49.206 -32.781 -2.033 1.00 77.44 265 THR A N 1
ATOM 1968 C CA . THR A 1 265 ? 49.423 -32.677 -3.482 1.00 77.44 265 THR A CA 1
ATOM 1969 C C . THR A 1 265 ? 50.141 -33.945 -3.962 1.00 77.44 265 THR A C 1
ATOM 1971 O O . THR A 1 265 ? 51.339 -34.141 -3.779 1.00 77.44 265 THR A O 1
ATOM 1974 N N . THR A 1 266 ? 49.394 -34.917 -4.498 1.00 62.75 266 THR A N 1
ATOM 1975 C CA . THR A 1 266 ? 49.947 -36.231 -4.877 1.00 62.75 266 THR A CA 1
ATOM 1976 C C . THR A 1 266 ? 50.204 -36.331 -6.379 1.00 62.75 266 THR A C 1
ATOM 1978 O O . THR A 1 266 ? 49.329 -36.814 -7.095 1.00 62.75 266 THR A O 1
ATOM 1981 N N . GLY A 1 267 ? 51.397 -35.949 -6.855 1.00 61.16 267 GLY A N 1
ATOM 1982 C CA . GLY A 1 267 ? 51.813 -36.149 -8.258 1.00 61.16 267 GLY A CA 1
ATOM 1983 C C . GLY A 1 267 ? 50.720 -35.765 -9.279 1.00 61.16 267 GLY A C 1
ATOM 1984 O O . GLY A 1 267 ? 49.950 -34.855 -9.002 1.00 61.16 267 GLY A O 1
ATOM 1985 N N . PRO A 1 268 ? 50.561 -36.449 -10.429 1.00 53.62 268 PRO A N 1
ATOM 1986 C CA . PRO A 1 268 ? 49.572 -36.070 -11.454 1.00 53.62 268 PRO A CA 1
ATOM 1987 C C . PRO A 1 268 ? 48.083 -36.264 -11.055 1.00 53.62 268 PRO A C 1
ATOM 1989 O O . PRO A 1 268 ? 47.213 -36.267 -11.926 1.00 53.62 268 PRO A O 1
ATOM 1992 N N . GLY A 1 269 ? 47.761 -36.453 -9.768 1.00 57.84 269 GLY A N 1
ATOM 1993 C CA . GLY A 1 269 ? 46.392 -36.525 -9.244 1.00 57.84 269 GLY A CA 1
ATOM 1994 C C . GLY A 1 269 ? 45.864 -35.177 -8.731 1.00 57.84 269 GLY A C 1
ATOM 1995 O O . GLY A 1 269 ? 46.632 -34.282 -8.395 1.00 57.84 269 GLY A O 1
ATOM 1996 N N . ALA A 1 270 ? 44.536 -35.030 -8.640 1.00 67.12 270 ALA A N 1
ATOM 1997 C CA . ALA A 1 270 ? 43.913 -33.836 -8.059 1.00 67.12 270 ALA A CA 1
ATOM 1998 C C . ALA A 1 270 ? 44.282 -33.683 -6.564 1.00 67.12 270 ALA A C 1
ATOM 2000 O O . ALA A 1 270 ? 44.283 -34.693 -5.846 1.00 67.12 270 ALA A O 1
ATOM 2001 N N . PRO A 1 271 ? 44.574 -32.458 -6.085 1.00 79.69 271 PRO A N 1
ATOM 2002 C CA . PRO A 1 271 ? 44.921 -32.216 -4.687 1.00 79.69 271 PRO A CA 1
ATOM 2003 C C . PRO A 1 271 ? 43.785 -32.654 -3.755 1.00 79.69 271 PRO A C 1
ATOM 2005 O O . PRO A 1 271 ? 42.606 -32.583 -4.102 1.00 79.69 271 PRO A O 1
ATOM 2008 N N . LYS A 1 272 ? 44.132 -33.130 -2.559 1.00 87.06 272 LYS A N 1
ATOM 2009 C CA . LYS A 1 272 ? 43.161 -33.520 -1.527 1.00 87.06 272 LYS A CA 1
ATOM 2010 C C . LYS A 1 272 ? 43.266 -32.561 -0.357 1.00 87.06 272 LYS A C 1
ATOM 2012 O O . LYS A 1 272 ? 44.341 -32.410 0.208 1.00 87.06 272 LYS A O 1
ATOM 2017 N N . VAL A 1 273 ? 42.145 -31.960 0.024 1.00 89.19 273 VAL A N 1
ATOM 2018 C CA . VAL A 1 273 ? 42.067 -31.040 1.162 1.00 89.19 273 VAL A CA 1
ATOM 2019 C C . VAL A 1 273 ? 41.199 -31.674 2.241 1.00 89.19 273 VAL A C 1
ATOM 2021 O O . VAL A 1 273 ? 40.099 -32.156 1.952 1.00 89.19 273 VAL A O 1
ATOM 2024 N N . ARG A 1 274 ? 41.698 -31.710 3.479 1.00 90.50 274 ARG A N 1
ATOM 2025 C CA . ARG A 1 274 ? 40.944 -32.179 4.645 1.00 90.50 274 ARG A CA 1
ATOM 2026 C C . ARG A 1 274 ? 40.975 -31.162 5.778 1.00 90.50 274 ARG A C 1
ATOM 2028 O O . ARG A 1 274 ? 42.044 -30.666 6.086 1.00 90.50 274 ARG A O 1
ATOM 2035 N N . ASP A 1 275 ? 39.842 -30.893 6.416 1.00 90.75 275 ASP A N 1
ATOM 2036 C CA . ASP A 1 275 ? 39.773 -30.147 7.678 1.00 90.75 275 ASP A CA 1
ATOM 2037 C C . ASP A 1 275 ? 39.902 -31.136 8.842 1.00 90.75 275 ASP A C 1
ATOM 2039 O O . ASP A 1 275 ? 38.922 -31.756 9.238 1.00 90.75 275 ASP A O 1
ATOM 2043 N N . LEU A 1 276 ? 41.112 -31.334 9.364 1.00 88.88 276 LEU A N 1
ATOM 2044 C CA . LEU A 1 276 ? 41.391 -32.282 10.447 1.00 88.88 276 LEU A CA 1
ATOM 2045 C C . LEU A 1 276 ? 40.722 -31.904 11.774 1.00 88.88 276 LEU A C 1
ATOM 2047 O O . LEU A 1 276 ? 40.492 -32.778 12.604 1.00 88.88 276 LEU A O 1
ATOM 2051 N N . ALA A 1 277 ? 40.345 -30.635 11.949 1.00 85.06 277 ALA A N 1
ATOM 2052 C CA . ALA A 1 277 ? 39.556 -30.192 13.095 1.00 85.06 277 ALA A CA 1
ATOM 2053 C C . ALA A 1 277 ? 38.069 -30.600 12.975 1.00 85.06 277 ALA A C 1
ATOM 2055 O O . ALA A 1 277 ? 37.280 -30.392 13.902 1.00 85.06 277 ALA A O 1
ATOM 2056 N N . ALA A 1 278 ? 37.655 -31.155 11.826 1.00 83.75 278 ALA A N 1
ATOM 2057 C CA . ALA A 1 278 ? 36.303 -31.638 11.583 1.00 83.75 278 ALA A CA 1
ATOM 2058 C C . ALA A 1 278 ? 36.095 -33.112 11.967 1.00 83.75 278 ALA A C 1
ATOM 2060 O O . ALA A 1 278 ? 37.026 -33.920 11.877 1.00 83.75 278 ALA A O 1
ATOM 2061 N N . PRO A 1 279 ? 34.854 -33.506 12.329 1.00 80.56 279 PRO A N 1
ATOM 2062 C CA . PRO A 1 279 ? 34.490 -34.914 12.450 1.00 80.56 279 PRO A CA 1
ATOM 2063 C C . PRO A 1 279 ? 34.839 -35.681 11.164 1.00 80.56 279 PRO A C 1
ATOM 2065 O O . PRO A 1 279 ? 34.676 -35.117 10.081 1.00 80.56 279 PRO A O 1
ATOM 2068 N N . PRO A 1 280 ? 35.236 -36.969 11.227 1.00 80.31 280 PRO A N 1
ATOM 2069 C CA . PRO A 1 280 ? 35.702 -37.742 10.066 1.00 80.31 280 PRO A CA 1
ATOM 2070 C C . PRO A 1 280 ? 34.815 -37.667 8.810 1.00 80.31 280 PRO A C 1
ATOM 2072 O O . PRO A 1 280 ? 35.328 -37.679 7.693 1.00 80.31 280 PRO A O 1
ATOM 2075 N N . ALA A 1 281 ? 33.493 -37.553 8.982 1.00 74.56 281 ALA A N 1
ATOM 2076 C CA . ALA A 1 281 ? 32.527 -37.433 7.887 1.00 74.56 281 ALA A CA 1
ATOM 2077 C C . ALA A 1 281 ? 32.570 -36.074 7.154 1.00 74.56 281 ALA A C 1
ATOM 2079 O O . ALA A 1 281 ? 32.204 -35.997 5.984 1.00 74.56 281 ALA A O 1
ATOM 2080 N N . GLU A 1 282 ? 33.026 -35.020 7.830 1.00 77.31 282 GLU A N 1
ATOM 2081 C CA . GLU A 1 282 ? 33.109 -33.639 7.338 1.00 77.31 282 GLU A CA 1
ATOM 2082 C C . GLU A 1 282 ? 34.544 -33.215 6.997 1.00 77.31 282 GLU A C 1
ATOM 2084 O O . GLU A 1 282 ? 34.745 -32.134 6.446 1.00 77.31 282 GLU A O 1
ATOM 2089 N N . GLN A 1 283 ? 35.544 -34.053 7.305 1.00 83.31 283 GLN A N 1
ATOM 2090 C CA . GLN A 1 283 ? 36.944 -33.761 6.998 1.00 83.31 283 GLN A CA 1
ATOM 2091 C C . GLN A 1 283 ? 37.186 -33.501 5.510 1.00 83.31 283 GLN A C 1
ATOM 2093 O O . GLN A 1 283 ? 37.916 -32.560 5.224 1.00 83.31 283 GLN A O 1
ATOM 2098 N N . PRO A 1 284 ? 36.643 -34.268 4.539 1.00 86.06 284 PRO A N 1
ATOM 2099 C CA . PRO A 1 284 ? 36.901 -33.993 3.130 1.00 86.06 284 PRO A CA 1
ATOM 2100 C C . PRO A 1 284 ? 36.345 -32.624 2.724 1.00 86.06 284 PRO A C 1
ATOM 2102 O O . PRO A 1 284 ? 35.132 -32.427 2.664 1.00 86.06 284 PRO A O 1
ATOM 2105 N N . VAL A 1 285 ? 37.233 -31.688 2.392 1.00 82.44 285 VAL A N 1
ATOM 2106 C CA . VAL A 1 285 ? 36.844 -30.383 1.857 1.00 82.44 285 VAL A CA 1
ATOM 2107 C C . VAL A 1 285 ? 36.629 -30.548 0.350 1.00 82.44 285 VAL A C 1
ATOM 2109 O O . VAL A 1 285 ? 37.585 -30.855 -0.370 1.00 82.44 285 VAL A O 1
ATOM 2112 N N . PRO A 1 286 ? 35.391 -30.399 -0.158 1.00 72.38 286 PRO A N 1
ATOM 2113 C CA . PRO A 1 286 ? 35.112 -30.620 -1.567 1.00 72.38 286 PRO A CA 1
ATOM 2114 C C . PRO A 1 286 ? 35.762 -29.517 -2.402 1.00 72.38 286 PRO A C 1
ATOM 2116 O O . PRO A 1 286 ? 35.413 -28.344 -2.272 1.00 72.38 286 PRO A O 1
ATOM 2119 N N . LEU A 1 287 ? 36.678 -29.903 -3.289 1.00 70.06 287 LEU A N 1
ATOM 2120 C CA . LEU A 1 287 ? 37.175 -29.008 -4.327 1.00 70.06 287 LEU A CA 1
ATOM 2121 C C . LEU A 1 287 ? 36.120 -28.850 -5.430 1.00 70.06 287 LEU A C 1
ATOM 2123 O O . LEU A 1 287 ? 35.419 -29.824 -5.746 1.00 70.06 287 LEU A O 1
ATOM 2127 N N . PRO A 1 288 ? 36.007 -27.662 -6.050 1.00 62.75 288 PRO A N 1
ATOM 2128 C CA . PRO A 1 288 ? 35.162 -27.473 -7.221 1.00 62.75 288 PRO A CA 1
ATOM 2129 C C . PRO A 1 288 ? 35.524 -28.509 -8.292 1.00 62.75 288 PRO A C 1
ATOM 2131 O O . PRO A 1 288 ? 36.640 -28.552 -8.799 1.00 62.75 288 PRO A O 1
ATOM 2134 N N . SER A 1 289 ? 34.609 -29.423 -8.612 1.00 49.81 289 SER A N 1
ATOM 2135 C CA . SER A 1 289 ? 34.915 -30.469 -9.590 1.00 49.81 289 SER A CA 1
ATOM 2136 C C . SER A 1 289 ? 34.925 -29.871 -10.999 1.00 49.81 289 SER A C 1
ATOM 2138 O O . SER A 1 289 ? 33.977 -29.157 -11.344 1.00 49.81 289 SER A O 1
ATOM 2140 N N . PRO A 1 290 ? 35.907 -30.202 -11.860 1.00 44.06 290 PRO A N 1
ATOM 2141 C CA . PRO A 1 290 ? 35.763 -29.951 -13.280 1.00 44.06 290 PRO A CA 1
ATOM 2142 C C . PRO A 1 290 ? 34.622 -30.849 -13.747 1.00 44.06 290 PRO A C 1
ATOM 2144 O O . PRO A 1 290 ? 34.775 -32.066 -13.890 1.00 44.06 290 PRO A O 1
ATOM 2147 N N . ARG A 1 291 ? 33.429 -30.280 -13.935 1.00 35.22 291 ARG A N 1
ATOM 2148 C CA . ARG A 1 291 ? 32.388 -30.985 -14.677 1.00 35.22 291 ARG A CA 1
ATOM 2149 C C . ARG A 1 291 ? 33.031 -31.396 -15.998 1.00 35.22 291 ARG A C 1
ATOM 2151 O O . ARG A 1 291 ? 33.559 -30.538 -16.702 1.00 35.22 291 ARG A O 1
ATOM 2158 N N . ARG A 1 292 ? 33.021 -32.706 -16.291 1.00 30.52 292 ARG A N 1
ATOM 2159 C CA . ARG A 1 292 ? 33.364 -33.264 -17.604 1.00 30.52 292 ARG A CA 1
ATOM 2160 C C . ARG A 1 292 ? 32.818 -32.305 -18.648 1.00 30.52 292 ARG A C 1
ATOM 2162 O O . ARG A 1 292 ? 31.603 -32.106 -18.699 1.00 30.52 292 ARG A O 1
ATOM 2169 N N . ALA A 1 293 ? 33.721 -31.727 -19.436 1.00 31.95 293 ALA A N 1
ATOM 2170 C CA . ALA A 1 293 ? 33.364 -31.138 -20.703 1.00 31.95 293 ALA A CA 1
ATOM 2171 C C . ALA A 1 293 ? 32.502 -32.184 -21.413 1.00 31.95 293 ALA A C 1
ATOM 2173 O O . ALA A 1 293 ? 32.986 -33.250 -21.806 1.00 31.95 293 ALA A O 1
ATOM 2174 N N . ALA A 1 294 ? 31.200 -31.919 -21.501 1.00 27.06 294 ALA A N 1
ATOM 2175 C CA . ALA A 1 294 ? 30.456 -32.459 -22.611 1.00 27.06 294 ALA A CA 1
ATOM 2176 C C . ALA A 1 294 ? 31.268 -32.052 -23.846 1.00 27.06 294 ALA A C 1
ATOM 2178 O O . ALA A 1 294 ? 31.692 -30.898 -23.947 1.00 27.06 294 ALA A O 1
ATOM 2179 N N . LEU A 1 295 ? 31.586 -33.052 -24.671 1.00 25.02 295 LEU A N 1
ATOM 2180 C CA . LEU A 1 295 ? 32.212 -32.953 -25.991 1.00 25.02 295 LEU A CA 1
ATOM 2181 C C . LEU A 1 295 ? 31.878 -31.628 -26.680 1.00 25.02 295 LEU A C 1
ATOM 2183 O O . LEU A 1 295 ? 30.763 -31.147 -26.470 1.00 25.02 295 LEU A O 1
ATOM 2187 N N . PRO A 1 296 ? 32.789 -31.075 -27.509 1.00 26.81 296 PRO A N 1
ATOM 2188 C CA . PRO A 1 296 ? 32.617 -29.755 -28.099 1.00 26.81 296 PRO A CA 1
ATOM 2189 C C . PRO A 1 296 ? 31.164 -29.589 -28.546 1.00 26.81 296 PRO A C 1
ATOM 2191 O O . PRO A 1 296 ? 30.695 -30.323 -29.422 1.00 26.81 296 PRO A O 1
ATOM 2194 N N . ALA A 1 297 ? 30.446 -28.625 -27.941 1.00 25.73 297 ALA A N 1
ATOM 2195 C CA . ALA A 1 297 ? 29.474 -27.887 -28.736 1.00 25.73 297 ALA A CA 1
ATOM 2196 C C . ALA A 1 297 ? 30.259 -27.564 -29.995 1.00 25.73 297 ALA A C 1
ATOM 2198 O O . ALA A 1 297 ? 31.380 -27.084 -29.845 1.00 25.73 297 ALA A O 1
ATOM 2199 N N . GLN A 1 298 ? 29.740 -28.067 -31.112 1.00 26.66 298 GLN A N 1
ATOM 2200 C CA . GLN A 1 298 ? 30.397 -28.338 -32.379 1.00 26.66 298 GLN A CA 1
ATOM 2201 C C . GLN A 1 298 ? 31.138 -27.079 -32.875 1.00 26.66 298 GLN A C 1
ATOM 2203 O O . GLN A 1 298 ? 31.707 -26.275 -32.159 1.00 26.66 298 GLN A O 1
ATOM 2208 N N . THR A 1 299 ? 31.103 -26.764 -34.141 1.00 28.80 299 THR A N 1
ATOM 2209 C CA . THR A 1 299 ? 31.169 -25.354 -34.523 1.00 28.80 299 THR A CA 1
ATOM 2210 C C . THR A 1 299 ? 30.052 -24.576 -33.765 1.00 28.80 299 THR A C 1
ATOM 2212 O O . THR A 1 299 ? 29.372 -25.075 -32.861 1.00 28.80 299 THR A O 1
ATOM 2215 N N . ALA A 1 300 ? 29.630 -23.425 -34.256 1.00 27.92 300 ALA A N 1
ATOM 2216 C CA . ALA A 1 300 ? 28.184 -23.293 -34.382 1.00 27.92 300 ALA A CA 1
ATOM 2217 C C . ALA A 1 300 ? 27.630 -24.461 -35.252 1.00 27.92 300 ALA A C 1
ATOM 2219 O O . ALA A 1 300 ? 27.164 -24.251 -36.359 1.00 27.92 300 ALA A O 1
ATOM 2220 N N . GLY A 1 301 ? 27.686 -25.712 -34.792 1.00 31.89 301 GLY A N 1
ATOM 2221 C CA . GLY A 1 301 ? 26.566 -26.603 -34.938 1.00 31.89 301 GLY A CA 1
ATOM 2222 C C . GLY A 1 301 ? 25.626 -26.142 -33.848 1.00 31.89 301 GLY A C 1
ATOM 2223 O O . GLY A 1 301 ? 25.881 -26.403 -32.675 1.00 31.89 301 GLY A O 1
ATOM 2224 N N . ARG A 1 302 ? 24.654 -25.312 -34.258 1.00 27.95 302 ARG A N 1
ATOM 2225 C CA . ARG A 1 302 ? 23.424 -24.963 -33.537 1.00 27.95 302 ARG A CA 1
ATOM 2226 C C . ARG A 1 302 ? 23.317 -25.744 -32.230 1.00 27.95 302 ARG A C 1
ATOM 2228 O O . ARG A 1 302 ? 23.197 -26.967 -32.297 1.00 27.95 302 ARG A O 1
ATOM 2235 N N . ALA A 1 303 ? 23.285 -25.056 -31.080 1.00 28.66 303 ALA A N 1
ATOM 2236 C CA . ALA A 1 303 ? 22.655 -25.634 -29.896 1.00 28.66 303 ALA A CA 1
ATOM 2237 C C . ALA A 1 303 ? 21.391 -26.327 -30.405 1.00 28.66 303 ALA A C 1
ATOM 2239 O O . ALA A 1 303 ? 20.550 -25.647 -31.006 1.00 28.66 303 ALA A O 1
ATOM 2240 N N . ALA A 1 304 ? 21.328 -27.662 -30.311 1.00 37.47 304 ALA A N 1
ATOM 2241 C CA . ALA A 1 304 ? 20.098 -28.351 -30.642 1.00 37.47 304 ALA A CA 1
ATOM 2242 C C . ALA A 1 304 ? 19.056 -27.639 -29.781 1.00 37.47 304 ALA A C 1
ATOM 2244 O O . ALA A 1 304 ? 19.271 -27.529 -28.566 1.00 37.47 304 ALA A O 1
ATOM 2245 N N . PRO A 1 305 ? 18.059 -26.990 -30.406 1.00 39.06 305 PRO A N 1
ATOM 2246 C CA . PRO A 1 305 ? 17.123 -26.172 -29.669 1.00 39.06 305 PRO A CA 1
ATOM 2247 C C . PRO A 1 305 ? 16.588 -27.056 -28.550 1.00 39.06 305 PRO A C 1
ATOM 2249 O O . PRO A 1 305 ? 16.223 -28.204 -28.813 1.00 39.06 305 PRO A O 1
ATOM 2252 N N . VAL A 1 306 ? 16.563 -26.549 -27.309 1.00 46.00 306 VAL A N 1
ATOM 2253 C CA . VAL A 1 306 ? 15.544 -27.022 -26.363 1.00 46.00 306 VAL A CA 1
ATOM 2254 C C . VAL A 1 306 ? 14.282 -27.001 -27.199 1.00 46.00 306 VAL A C 1
ATOM 2256 O O . VAL A 1 306 ? 13.957 -25.925 -27.711 1.00 46.00 306 VAL A O 1
ATOM 2259 N N . ALA A 1 307 ? 13.736 -28.181 -27.510 1.00 54.25 307 ALA A N 1
ATOM 2260 C CA . ALA A 1 307 ? 12.648 -28.275 -28.464 1.00 54.25 307 ALA A CA 1
ATOM 2261 C C . ALA A 1 307 ? 11.612 -27.269 -27.982 1.00 54.25 307 ALA A C 1
ATOM 2263 O O . ALA A 1 307 ? 11.199 -27.333 -26.824 1.00 54.25 307 ALA A O 1
ATOM 2264 N N . TYR A 1 308 ? 11.352 -26.249 -28.803 1.00 78.25 308 TYR A N 1
ATOM 2265 C CA . TYR A 1 308 ? 10.375 -25.237 -28.458 1.00 78.25 308 TYR A CA 1
ATOM 2266 C C . TYR A 1 308 ? 9.050 -25.976 -28.406 1.00 78.25 308 TYR A C 1
ATOM 2268 O O . TYR A 1 308 ? 8.470 -26.303 -29.441 1.00 78.25 308 TYR A O 1
ATOM 2276 N N . ASP A 1 309 ? 8.646 -26.337 -27.195 1.00 85.31 309 ASP A N 1
ATOM 2277 C CA . ASP A 1 309 ? 7.374 -26.978 -26.957 1.00 85.31 309 ASP A CA 1
ATOM 2278 C C . ASP A 1 309 ? 6.324 -25.874 -26.940 1.00 85.31 309 ASP A C 1
ATOM 2280 O O . ASP A 1 309 ? 5.923 -25.363 -25.893 1.00 85.31 309 ASP A O 1
ATOM 2284 N N . GLU A 1 310 ? 5.941 -25.452 -28.148 1.00 87.31 310 GLU A N 1
ATOM 2285 C CA . GLU A 1 310 ? 4.897 -24.454 -28.361 1.00 87.31 310 GLU A CA 1
ATOM 2286 C C . GLU A 1 310 ? 3.633 -24.837 -27.595 1.00 87.31 310 GLU A C 1
ATOM 2288 O O . GLU A 1 310 ? 2.979 -23.977 -27.014 1.00 87.31 310 GLU A O 1
ATOM 2293 N N . ARG A 1 311 ? 3.318 -26.135 -27.539 1.00 89.25 311 ARG A N 1
ATOM 2294 C CA . ARG A 1 311 ? 2.131 -26.626 -26.856 1.00 89.25 311 ARG A CA 1
ATOM 2295 C C . ARG A 1 311 ? 2.224 -26.397 -25.351 1.00 89.25 311 ARG A C 1
ATOM 2297 O O . ARG A 1 311 ? 1.296 -25.812 -24.806 1.00 89.25 311 ARG A O 1
ATOM 2304 N N . ALA A 1 312 ? 3.317 -26.793 -24.701 1.00 89.12 312 ALA A N 1
ATOM 2305 C CA . ALA A 1 312 ? 3.490 -26.582 -23.261 1.00 89.12 312 ALA A CA 1
ATOM 2306 C C . ALA A 1 312 ? 3.476 -25.089 -22.890 1.00 89.12 312 ALA A C 1
ATOM 2308 O O . ALA A 1 312 ? 2.793 -24.683 -21.951 1.00 89.12 312 ALA A O 1
ATOM 2309 N N . VAL A 1 313 ? 4.170 -24.255 -23.672 1.00 91.00 313 VAL A N 1
ATOM 2310 C CA . VAL A 1 313 ? 4.208 -22.801 -23.455 1.00 91.00 313 VAL A CA 1
ATOM 2311 C C . VAL A 1 313 ? 2.823 -22.168 -23.640 1.00 91.00 313 VAL A C 1
ATOM 2313 O O . VAL A 1 313 ? 2.417 -21.311 -22.853 1.00 91.00 313 VAL A O 1
ATOM 2316 N N . MET A 1 314 ? 2.076 -22.584 -24.666 1.00 93.81 314 MET A N 1
ATOM 2317 C CA . MET A 1 314 ? 0.719 -22.090 -24.902 1.00 93.81 314 MET A CA 1
ATOM 2318 C C . MET A 1 314 ? -0.276 -22.601 -23.855 1.00 93.81 314 MET A C 1
ATOM 2320 O O . MET A 1 314 ? -1.174 -21.853 -23.478 1.00 93.81 314 MET A O 1
ATOM 2324 N N . GLU A 1 315 ? -0.130 -23.834 -23.364 1.00 91.38 315 GLU A N 1
ATOM 2325 C CA . GLU A 1 315 ? -0.931 -24.369 -22.255 1.00 91.38 315 GLU A CA 1
ATOM 2326 C C . GLU A 1 315 ? -0.724 -23.530 -20.982 1.00 91.38 315 GLU A C 1
ATOM 2328 O O . GLU A 1 315 ? -1.708 -23.124 -20.359 1.00 91.38 315 GLU A O 1
ATOM 2333 N N . GLU A 1 316 ? 0.522 -23.168 -20.656 1.00 90.69 316 GLU A N 1
ATOM 2334 C CA . GLU A 1 316 ? 0.836 -22.271 -19.535 1.00 90.69 316 GLU A CA 1
ATOM 2335 C C . GLU A 1 316 ? 0.239 -20.868 -19.741 1.00 90.69 316 GLU A C 1
ATOM 2337 O O . GLU A 1 316 ? -0.429 -20.338 -18.850 1.00 90.69 316 GLU A O 1
ATOM 2342 N N . PHE A 1 317 ? 0.400 -20.278 -20.932 1.00 94.75 317 PHE A N 1
ATOM 2343 C CA . PHE A 1 317 ? -0.217 -18.991 -21.270 1.00 94.75 317 PHE A CA 1
ATOM 2344 C C . PHE A 1 317 ? -1.743 -19.033 -21.102 1.00 94.75 317 PHE A C 1
ATOM 2346 O O . PHE A 1 317 ? -2.327 -18.149 -20.469 1.00 94.75 317 PHE A O 1
ATOM 2353 N N . TYR A 1 318 ? -2.403 -20.070 -21.629 1.00 93.38 318 TYR A N 1
ATOM 2354 C CA . TYR A 1 318 ? -3.854 -20.211 -21.541 1.00 93.38 318 TYR A CA 1
ATOM 2355 C C . TYR A 1 318 ? -4.335 -20.425 -20.102 1.00 93.38 318 TYR A C 1
ATOM 2357 O O . TYR A 1 318 ? -5.377 -19.883 -19.721 1.00 93.38 318 TYR A O 1
ATOM 2365 N N . GLN A 1 319 ? -3.565 -21.145 -19.282 1.00 88.50 319 GLN A N 1
ATOM 2366 C CA . GLN A 1 319 ? -3.835 -21.283 -17.853 1.00 88.50 319 GLN A CA 1
ATOM 2367 C C . GLN A 1 319 ? -3.819 -19.920 -17.150 1.00 88.50 319 GLN A C 1
ATOM 2369 O O . GLN A 1 319 ? -4.728 -19.630 -16.369 1.00 88.50 319 GLN A O 1
ATOM 2374 N N . GLN A 1 320 ? -2.833 -19.070 -17.454 1.00 91.19 320 GLN A N 1
ATOM 2375 C CA . GLN A 1 320 ? -2.711 -17.745 -16.843 1.00 91.19 320 GLN A CA 1
ATOM 2376 C C . GLN A 1 320 ? -3.785 -16.772 -17.343 1.00 91.19 320 GLN A C 1
ATOM 2378 O O . GLN A 1 320 ? -4.471 -16.156 -16.526 1.00 91.19 320 GLN A O 1
ATOM 2383 N N . ILE A 1 321 ? -4.022 -16.666 -18.655 1.00 91.88 321 ILE A N 1
ATOM 2384 C CA . ILE A 1 321 ? -5.019 -15.723 -19.200 1.00 91.88 321 ILE A CA 1
ATOM 2385 C C . ILE A 1 321 ? -6.451 -16.123 -18.819 1.00 91.88 321 ILE A C 1
ATOM 2387 O O . ILE A 1 321 ? -7.313 -15.268 -18.618 1.00 91.88 321 ILE A O 1
ATOM 2391 N N . GLY A 1 322 ? -6.699 -17.421 -18.614 1.00 86.25 322 GLY A N 1
ATOM 2392 C CA . GLY A 1 322 ? -7.961 -17.941 -18.092 1.00 86.25 322 GLY A CA 1
ATOM 2393 C C . GLY A 1 322 ? -8.271 -17.504 -16.655 1.00 86.25 322 GLY A C 1
ATOM 2394 O O . GLY A 1 322 ? -9.407 -17.658 -16.206 1.00 86.25 322 GLY A O 1
ATOM 2395 N N . THR A 1 323 ? -7.310 -16.947 -15.908 1.00 85.19 323 THR A N 1
ATOM 2396 C CA . THR A 1 323 ? -7.565 -16.344 -14.585 1.00 85.19 323 THR A CA 1
ATOM 2397 C C . THR A 1 323 ? -8.194 -14.954 -14.680 1.00 85.19 323 THR A C 1
ATOM 2399 O O . THR A 1 323 ? -8.827 -14.518 -13.721 1.00 85.19 323 THR A O 1
ATOM 2402 N N . GLY A 1 324 ? -8.033 -14.267 -15.819 1.00 86.50 324 GLY A N 1
ATOM 2403 C CA . GLY A 1 324 ? -8.417 -12.865 -15.987 1.00 86.50 324 GLY A CA 1
ATOM 2404 C C . GLY A 1 324 ? -7.511 -11.868 -15.253 1.00 86.50 324 GLY A C 1
ATOM 2405 O O . GLY A 1 324 ? -7.885 -10.710 -15.125 1.00 86.50 324 GLY A O 1
ATOM 2406 N N . ARG A 1 325 ? -6.346 -12.295 -14.745 1.00 88.38 325 ARG A N 1
ATOM 2407 C CA . ARG A 1 325 ? -5.415 -11.452 -13.969 1.00 88.38 325 ARG A CA 1
ATOM 2408 C C . ARG A 1 325 ? -4.170 -11.017 -14.744 1.00 88.38 325 ARG A C 1
ATOM 2410 O O . ARG A 1 325 ? -3.264 -10.452 -14.161 1.00 88.38 325 ARG A O 1
ATOM 2417 N N . MET A 1 326 ? -4.076 -11.305 -16.042 1.00 93.31 326 MET A N 1
ATOM 2418 C CA . MET A 1 326 ? -2.863 -10.975 -16.796 1.00 93.31 326 MET A CA 1
ATOM 2419 C C . MET A 1 326 ? -2.819 -9.503 -17.200 1.00 93.31 326 MET A C 1
ATOM 2421 O O . MET A 1 326 ? -3.787 -8.992 -17.762 1.00 93.31 326 MET A O 1
ATOM 2425 N N . VAL A 1 327 ? -1.676 -8.857 -16.997 1.00 94.69 327 VAL A N 1
ATOM 2426 C CA . VAL A 1 327 ? -1.371 -7.526 -17.536 1.00 94.69 327 VAL A CA 1
ATOM 2427 C C . VAL A 1 327 ? -0.692 -7.667 -18.896 1.00 94.69 327 VAL A C 1
ATOM 2429 O O . VAL A 1 327 ? 0.186 -8.514 -19.071 1.00 94.69 327 VAL A O 1
ATOM 2432 N N . LEU A 1 328 ? -1.081 -6.833 -19.859 1.00 97.31 328 LEU A N 1
ATOM 2433 C CA . LEU A 1 328 ? -0.405 -6.718 -21.149 1.00 97.31 328 LEU A CA 1
ATOM 2434 C C . LEU A 1 328 ? 0.417 -5.428 -21.196 1.00 97.31 328 LEU A C 1
ATOM 2436 O O . LEU A 1 328 ? -0.120 -4.354 -20.958 1.00 97.31 328 LEU A O 1
ATOM 2440 N N . VAL A 1 329 ? 1.688 -5.536 -21.574 1.00 96.75 329 VAL A N 1
ATOM 2441 C CA . VAL A 1 329 ? 2.575 -4.425 -21.934 1.00 96.75 329 VAL A CA 1
ATOM 2442 C C . VAL A 1 329 ? 2.868 -4.525 -23.432 1.00 96.75 329 VAL A C 1
ATOM 2444 O O . VAL A 1 329 ? 3.664 -5.358 -23.876 1.00 96.75 329 VAL A O 1
ATOM 2447 N N . ALA A 1 330 ? 2.183 -3.709 -24.228 1.00 95.94 330 ALA A N 1
ATOM 2448 C CA . ALA A 1 330 ? 2.348 -3.656 -25.676 1.00 95.94 330 ALA A CA 1
ATOM 2449 C C . ALA A 1 330 ? 3.402 -2.607 -26.041 1.00 95.94 330 ALA A C 1
ATOM 2451 O O . ALA A 1 330 ? 3.203 -1.428 -25.786 1.00 95.94 330 ALA A O 1
ATOM 2452 N N . VAL A 1 331 ? 4.520 -3.034 -26.626 1.00 94.38 331 VAL A N 1
ATOM 2453 C CA . VAL A 1 331 ? 5.634 -2.149 -27.002 1.00 94.38 331 VAL A CA 1
ATOM 2454 C C . VAL A 1 331 ? 5.647 -1.888 -28.504 1.00 94.38 331 VAL A C 1
ATOM 2456 O O . VAL A 1 331 ? 5.773 -0.750 -28.928 1.00 94.38 331 VAL A O 1
ATOM 2459 N N . SER A 1 332 ? 5.510 -2.928 -29.330 1.00 92.06 332 SER A N 1
ATOM 2460 C CA . SER A 1 332 ? 5.473 -2.794 -30.796 1.00 92.06 332 SER A CA 1
ATOM 2461 C C . SER A 1 332 ? 4.918 -4.048 -31.479 1.00 92.06 332 SER A C 1
ATOM 2463 O O . SER A 1 332 ? 4.695 -5.077 -30.835 1.00 92.06 332 SER A O 1
ATOM 2465 N N . GLY A 1 333 ? 4.698 -3.980 -32.797 1.00 87.44 333 GLY A N 1
ATOM 2466 C CA . GLY A 1 333 ? 4.359 -5.139 -33.636 1.00 87.44 333 GLY A CA 1
ATOM 2467 C C . GLY A 1 333 ? 2.897 -5.588 -33.589 1.00 87.44 333 GLY A C 1
ATOM 2468 O O . GLY A 1 333 ? 2.575 -6.658 -34.112 1.00 87.44 333 GLY A O 1
ATOM 2469 N N . VAL A 1 334 ? 2.012 -4.800 -32.969 1.00 88.94 334 VAL A N 1
ATOM 2470 C CA . VAL A 1 334 ? 0.561 -5.056 -32.928 1.00 88.94 334 VAL A CA 1
ATOM 2471 C C . VAL A 1 334 ? -0.070 -4.919 -34.322 1.00 88.94 334 VAL A C 1
ATOM 2473 O O . VAL A 1 334 ? -0.930 -5.725 -34.665 1.00 88.94 334 VAL A O 1
ATOM 2476 N N . HIS A 1 335 ? 0.395 -3.957 -35.125 1.00 83.31 335 HIS A N 1
ATOM 2477 C CA . HIS A 1 335 ? -0.082 -3.644 -36.483 1.00 83.31 335 HIS A CA 1
ATOM 2478 C C . HIS A 1 335 ? 0.587 -4.471 -37.608 1.00 83.31 335 HIS A C 1
ATOM 2480 O O . HIS A 1 335 ? 0.190 -4.400 -38.762 1.00 83.31 335 HIS A O 1
ATOM 2486 N N . GLY A 1 336 ? 1.576 -5.318 -37.304 1.00 81.00 336 GLY A N 1
ATOM 2487 C CA . GLY A 1 336 ? 2.305 -6.072 -38.337 1.00 81.00 336 GLY A CA 1
ATOM 2488 C C . GLY A 1 336 ? 3.460 -5.276 -38.958 1.00 81.00 336 GLY A C 1
ATOM 2489 O O . GLY A 1 336 ? 4.121 -4.532 -38.245 1.00 81.00 336 GLY A O 1
ATOM 2490 N N . GLU A 1 337 ? 3.762 -5.503 -40.242 1.00 69.56 337 GLU A N 1
ATOM 2491 C CA . GLU A 1 337 ? 4.883 -4.850 -40.959 1.00 69.56 337 GLU A CA 1
ATOM 2492 C C . GLU A 1 337 ? 4.488 -3.529 -41.656 1.00 69.56 337 GLU A C 1
ATOM 2494 O O . GLU A 1 337 ? 5.364 -2.813 -42.146 1.00 69.56 337 GLU A O 1
ATOM 2499 N N . ASN A 1 338 ? 3.190 -3.212 -41.702 1.00 67.12 338 ASN A N 1
ATOM 2500 C CA . ASN A 1 338 ? 2.639 -2.000 -42.317 1.00 67.12 338 ASN A CA 1
ATOM 2501 C C . ASN A 1 338 ? 2.562 -0.835 -41.311 1.00 67.12 338 ASN A C 1
ATOM 2503 O O . ASN A 1 338 ? 2.889 -1.007 -40.139 1.00 67.12 338 ASN A O 1
ATOM 2507 N N . ASP A 1 339 ? 2.110 0.336 -41.772 1.00 65.06 339 ASP A N 1
ATOM 2508 C CA . ASP A 1 339 ? 1.845 1.507 -40.925 1.00 65.06 339 ASP A CA 1
ATOM 2509 C C . ASP A 1 339 ? 0.818 1.199 -39.806 1.00 65.06 339 ASP A C 1
ATOM 2511 O O . ASP A 1 339 ? -0.095 0.385 -40.013 1.00 65.06 339 ASP A O 1
ATOM 2515 N N . PRO A 1 340 ? 0.923 1.848 -38.628 1.00 83.56 340 PRO A N 1
ATOM 2516 C CA . PRO A 1 340 ? 1.859 2.927 -38.272 1.00 83.56 340 PRO A CA 1
ATOM 2517 C C . PRO A 1 340 ? 3.284 2.438 -37.971 1.00 83.56 340 PRO A C 1
ATOM 2519 O O . PRO A 1 340 ? 3.492 1.275 -37.646 1.00 83.56 340 PRO A O 1
ATOM 2522 N N . VAL A 1 341 ? 4.285 3.322 -38.039 1.00 87.62 341 VAL A N 1
ATOM 2523 C CA . VAL A 1 341 ? 5.671 2.950 -37.690 1.00 87.62 341 VAL A CA 1
ATOM 2524 C C . VAL A 1 341 ? 5.826 2.681 -36.188 1.00 87.62 341 VAL A C 1
ATOM 2526 O O . VAL A 1 341 ? 5.178 3.313 -35.357 1.00 87.62 341 VAL A O 1
ATOM 2529 N N . ASP A 1 342 ? 6.709 1.751 -35.813 1.00 87.94 342 ASP A N 1
ATOM 2530 C CA . ASP A 1 342 ? 7.013 1.489 -34.404 1.00 87.94 342 ASP A CA 1
ATOM 2531 C C . ASP A 1 342 ? 8.049 2.462 -33.810 1.00 87.94 342 ASP A C 1
ATOM 2533 O O . ASP A 1 342 ? 8.756 3.194 -34.510 1.00 87.94 342 ASP A O 1
ATOM 2537 N N . THR A 1 343 ? 8.160 2.456 -32.481 1.00 88.69 343 THR A N 1
ATOM 2538 C CA . THR A 1 343 ? 9.047 3.353 -31.730 1.00 88.69 343 THR A CA 1
ATOM 2539 C C . THR A 1 343 ? 10.533 3.157 -32.064 1.00 88.69 343 THR A C 1
ATOM 2541 O O . THR A 1 343 ? 11.304 4.118 -32.028 1.00 88.69 343 THR A O 1
ATOM 2544 N N . ASP A 1 344 ? 10.966 1.939 -32.407 1.00 88.81 344 ASP A N 1
ATOM 2545 C CA . ASP A 1 344 ? 12.362 1.675 -32.783 1.00 88.81 344 ASP A CA 1
ATOM 2546 C C . ASP A 1 344 ? 12.671 2.286 -34.164 1.00 88.81 344 ASP A C 1
ATOM 2548 O O . ASP A 1 344 ? 13.722 2.909 -34.355 1.00 88.81 344 ASP A O 1
ATOM 2552 N N . ARG A 1 345 ? 11.740 2.167 -35.121 1.00 89.88 345 ARG A N 1
ATOM 2553 C CA . ARG A 1 345 ? 11.833 2.793 -36.445 1.00 89.88 345 ARG A CA 1
ATOM 2554 C C . ARG A 1 345 ? 11.805 4.316 -36.347 1.00 89.88 345 ARG A C 1
ATOM 2556 O O . ARG A 1 345 ? 12.676 4.940 -36.956 1.00 89.88 345 ARG A O 1
ATOM 2563 N N . LEU A 1 346 ? 10.907 4.874 -35.533 1.00 91.75 346 LEU A N 1
ATOM 2564 C CA . LEU A 1 346 ? 10.859 6.305 -35.222 1.00 91.75 346 LEU A CA 1
ATOM 2565 C C . LEU A 1 346 ? 12.206 6.796 -34.670 1.00 91.75 346 LEU A C 1
ATOM 2567 O O . LEU A 1 346 ? 12.768 7.771 -35.161 1.00 91.75 346 LEU A O 1
ATOM 2571 N N . THR A 1 347 ? 12.761 6.087 -33.681 1.00 92.06 347 THR A N 1
ATOM 2572 C CA . THR A 1 347 ? 14.050 6.432 -33.054 1.00 92.06 347 THR A CA 1
ATOM 2573 C C . THR A 1 347 ? 15.168 6.504 -34.093 1.00 92.06 347 THR A C 1
ATOM 2575 O O . THR A 1 347 ? 15.951 7.454 -34.101 1.00 92.06 347 THR A O 1
ATOM 2578 N N . ARG A 1 348 ? 15.237 5.524 -35.002 1.00 90.62 348 ARG A N 1
ATOM 2579 C CA . ARG A 1 348 ? 16.228 5.502 -36.085 1.00 90.62 348 ARG A CA 1
ATOM 2580 C C . ARG A 1 348 ? 16.040 6.669 -37.056 1.00 90.62 348 ARG A C 1
ATOM 2582 O O . ARG A 1 348 ? 17.011 7.366 -37.327 1.00 90.62 348 ARG A O 1
ATOM 2589 N N . GLN A 1 349 ? 14.816 6.899 -37.535 1.00 93.06 349 GLN A N 1
ATOM 2590 C CA . GLN A 1 349 ? 14.503 7.989 -38.468 1.00 93.06 349 GLN A CA 1
ATOM 2591 C C . GLN A 1 349 ? 14.859 9.363 -37.879 1.00 93.06 349 GLN A C 1
ATOM 2593 O O . GLN A 1 349 ? 15.505 10.170 -38.546 1.00 93.06 349 GLN A O 1
ATOM 2598 N N . LEU A 1 350 ? 14.517 9.608 -36.610 1.00 93.81 350 LEU A N 1
ATOM 2599 C CA . LEU A 1 350 ? 14.887 10.842 -35.913 1.00 93.81 350 LEU A CA 1
ATOM 2600 C C . LEU A 1 350 ? 16.404 10.967 -35.736 1.00 93.81 350 LEU A C 1
ATOM 2602 O O . LEU A 1 350 ? 16.954 12.048 -35.928 1.00 93.81 350 LEU A O 1
ATOM 2606 N N . THR A 1 351 ? 17.094 9.869 -35.416 1.00 93.31 351 THR A N 1
ATOM 2607 C CA . THR A 1 351 ? 18.559 9.867 -35.269 1.00 93.31 351 THR A CA 1
ATOM 2608 C C . THR A 1 351 ? 19.242 10.234 -36.585 1.00 93.31 351 THR A C 1
ATOM 2610 O O . THR A 1 351 ? 20.128 11.086 -36.610 1.00 93.31 351 THR A O 1
ATOM 2613 N N . GLU A 1 352 ? 18.805 9.636 -37.692 1.00 93.00 352 GLU A N 1
ATOM 2614 C CA . GLU A 1 352 ? 19.318 9.945 -39.027 1.00 93.00 352 GLU A CA 1
ATOM 2615 C C . GLU A 1 352 ? 19.021 11.398 -39.424 1.00 93.00 352 GLU A C 1
ATOM 2617 O O . GLU A 1 352 ? 19.893 12.066 -39.978 1.00 93.00 352 GLU A O 1
ATOM 2622 N N . ALA A 1 353 ? 17.834 11.915 -39.098 1.00 93.19 353 ALA A N 1
ATOM 2623 C CA . ALA A 1 353 ? 17.462 13.296 -39.394 1.00 93.19 353 ALA A CA 1
ATOM 2624 C C . ALA A 1 353 ? 18.295 14.318 -38.599 1.00 93.19 353 ALA A C 1
ATOM 2626 O O . ALA A 1 353 ? 18.780 15.289 -39.177 1.00 93.19 353 ALA A O 1
ATOM 2627 N N . VAL A 1 354 ? 18.508 14.090 -37.298 1.00 93.88 354 VAL A N 1
ATOM 2628 C CA . VAL A 1 354 ? 19.290 14.983 -36.422 1.00 93.88 354 VAL A CA 1
ATOM 2629 C C . VAL A 1 354 ? 20.771 14.987 -36.803 1.00 93.88 354 VAL A C 1
ATOM 2631 O O . VAL A 1 354 ? 21.387 16.045 -36.898 1.00 93.88 354 VAL A O 1
ATOM 2634 N N . TYR A 1 355 ? 21.354 13.815 -37.058 1.00 90.19 355 TYR A N 1
ATOM 2635 C CA . TYR A 1 355 ? 22.793 13.675 -37.295 1.00 90.19 355 TYR A CA 1
ATOM 2636 C C . TYR A 1 355 ? 23.165 13.551 -38.779 1.00 90.19 355 TYR A C 1
ATOM 2638 O O . TYR A 1 355 ? 24.234 13.040 -39.115 1.00 90.19 355 TYR A O 1
ATOM 2646 N N . SER A 1 356 ? 22.302 14.020 -39.689 1.00 85.38 356 SER A N 1
ATOM 2647 C CA . SER A 1 356 ? 22.566 14.040 -41.140 1.00 85.38 356 SER A CA 1
ATOM 2648 C C . SER A 1 356 ? 22.987 12.672 -41.712 1.00 85.38 356 SER A C 1
ATOM 2650 O O . SER A 1 356 ? 23.900 12.574 -42.532 1.00 85.38 356 SER A O 1
ATOM 2652 N N . GLY A 1 357 ? 22.336 11.600 -41.256 1.00 77.44 357 GLY A N 1
ATOM 2653 C CA . GLY A 1 357 ? 22.570 10.217 -41.681 1.00 77.44 357 GLY A CA 1
ATOM 2654 C C . GLY A 1 357 ? 23.667 9.465 -40.916 1.00 77.44 357 GLY A C 1
ATOM 2655 O O . GLY A 1 357 ? 23.880 8.284 -41.186 1.00 77.44 357 GLY A O 1
ATOM 2656 N N . VAL A 1 358 ? 24.355 10.097 -39.956 1.00 78.62 358 VAL A N 1
ATOM 2657 C CA . VAL A 1 358 ? 25.364 9.438 -39.109 1.00 78.62 358 VAL A CA 1
ATOM 2658 C C . VAL A 1 358 ? 24.731 8.991 -37.792 1.00 78.62 358 VAL A C 1
ATOM 2660 O O . VAL A 1 358 ? 24.426 9.814 -36.942 1.00 78.62 358 VAL A O 1
ATOM 2663 N N . VAL A 1 359 ? 24.559 7.686 -37.581 1.00 77.25 359 VAL A N 1
ATOM 2664 C CA . VAL A 1 359 ? 24.051 7.159 -36.301 1.00 77.25 359 VAL A CA 1
ATOM 2665 C C . VAL A 1 359 ? 25.204 7.068 -35.286 1.00 77.25 359 VAL A C 1
ATOM 2667 O O . VAL A 1 359 ? 26.178 6.366 -35.570 1.00 77.25 359 VAL A O 1
ATOM 2670 N N . PRO A 1 360 ? 25.129 7.747 -34.121 1.00 79.25 360 PRO A N 1
ATOM 2671 C CA . PRO A 1 360 ? 26.145 7.647 -33.070 1.00 79.25 360 PRO A CA 1
ATOM 2672 C C . PRO A 1 360 ? 26.321 6.208 -32.558 1.00 79.25 360 PRO A C 1
ATOM 2674 O O . PRO A 1 360 ? 25.372 5.425 -32.585 1.00 79.25 360 PRO A O 1
ATOM 2677 N N . ASP A 1 361 ? 27.511 5.869 -32.050 1.00 79.50 361 ASP A N 1
ATOM 2678 C CA . ASP A 1 361 ? 27.773 4.602 -31.352 1.00 79.50 361 ASP A CA 1
ATOM 2679 C C . ASP A 1 361 ? 28.271 4.878 -29.916 1.00 79.50 361 ASP A C 1
ATOM 2681 O O . ASP A 1 361 ? 29.355 5.447 -29.753 1.00 79.50 361 ASP A O 1
ATOM 2685 N N . PRO A 1 362 ? 27.495 4.524 -28.872 1.00 78.75 362 PRO A N 1
ATOM 2686 C CA . PRO A 1 362 ? 26.198 3.851 -28.943 1.00 78.75 362 PRO A CA 1
ATOM 2687 C C . PRO A 1 362 ? 25.082 4.766 -29.464 1.00 78.75 362 PRO A C 1
ATOM 2689 O O . PRO A 1 362 ? 25.037 5.954 -29.152 1.00 78.75 362 PRO A O 1
ATOM 2692 N N . ALA A 1 363 ? 24.145 4.190 -30.227 1.00 80.06 363 ALA A N 1
ATOM 2693 C CA . ALA A 1 363 ? 22.973 4.933 -30.698 1.00 80.06 363 ALA A CA 1
ATOM 2694 C C . ALA A 1 363 ? 22.158 5.478 -29.507 1.00 80.06 363 ALA A C 1
ATOM 2696 O O . ALA A 1 363 ? 22.131 4.817 -28.461 1.00 80.06 363 ALA A O 1
ATOM 2697 N N . PRO A 1 364 ? 21.460 6.614 -29.649 1.00 88.50 364 PRO A N 1
ATOM 2698 C CA . PRO A 1 364 ? 20.625 7.160 -28.584 1.00 88.50 364 PRO A CA 1
ATOM 2699 C C . PRO A 1 364 ? 19.386 6.289 -28.310 1.00 88.50 364 PRO A C 1
ATOM 2701 O O . PRO A 1 364 ? 18.965 5.458 -29.123 1.00 88.50 364 PRO A O 1
ATOM 2704 N N . THR A 1 365 ? 18.801 6.460 -27.131 1.00 88.44 365 THR A N 1
ATOM 2705 C CA . THR A 1 365 ? 17.460 5.977 -26.779 1.00 88.44 365 THR A CA 1
ATOM 2706 C C . THR A 1 365 ? 16.382 6.872 -27.392 1.00 88.44 365 THR A C 1
ATOM 2708 O O . THR A 1 365 ? 16.653 8.013 -27.765 1.00 88.44 365 THR A O 1
ATOM 2711 N N . THR A 1 366 ? 15.135 6.391 -27.452 1.00 90.81 366 THR A N 1
ATOM 2712 C CA . THR A 1 366 ? 13.995 7.201 -27.918 1.00 90.81 366 THR A CA 1
ATOM 2713 C C . THR A 1 366 ? 13.860 8.498 -27.124 1.00 90.81 366 THR A C 1
ATOM 2715 O O . THR A 1 366 ? 13.686 9.552 -27.719 1.00 90.81 366 THR A O 1
ATOM 2718 N N . ALA A 1 367 ? 14.004 8.445 -25.797 1.00 90.31 367 ALA A N 1
ATOM 2719 C CA . ALA A 1 367 ? 13.905 9.624 -24.939 1.00 90.31 367 ALA A CA 1
ATOM 2720 C C . ALA A 1 367 ? 15.006 10.661 -25.222 1.00 90.31 367 ALA A C 1
ATOM 2722 O O . ALA A 1 367 ? 14.725 11.857 -25.273 1.00 90.31 367 ALA A O 1
ATOM 2723 N N . GLU A 1 368 ? 16.247 10.209 -25.424 1.00 90.38 368 GLU A N 1
ATOM 2724 C CA . GLU A 1 368 ? 17.375 11.090 -25.745 1.00 90.38 368 GLU A CA 1
ATOM 2725 C C . GLU A 1 368 ? 17.174 11.757 -27.106 1.00 90.38 368 GLU A C 1
ATOM 2727 O O . GLU A 1 368 ? 17.202 12.985 -27.194 1.00 90.38 368 GLU A O 1
ATOM 2732 N N . ILE A 1 369 ? 16.904 10.969 -28.155 1.00 93.69 369 ILE A N 1
ATOM 2733 C CA . ILE A 1 369 ? 16.779 11.530 -29.502 1.00 93.69 369 ILE A CA 1
ATOM 2734 C C . ILE A 1 369 ? 15.523 12.383 -29.672 1.00 93.69 369 ILE A C 1
ATOM 2736 O O . ILE A 1 369 ? 15.557 13.343 -30.431 1.00 93.69 369 ILE A O 1
ATOM 2740 N N . TRP A 1 370 ? 14.434 12.081 -28.961 1.00 94.44 370 TRP A N 1
ATOM 2741 C CA . TRP A 1 370 ? 13.196 12.860 -29.018 1.00 94.44 370 TRP A CA 1
ATOM 2742 C C . TRP A 1 370 ? 13.417 14.316 -28.604 1.00 94.44 370 TRP A C 1
ATOM 2744 O O . TRP A 1 370 ? 13.071 15.240 -29.341 1.00 94.44 370 TRP A O 1
ATOM 2754 N N . ASN A 1 371 ? 14.068 14.522 -27.457 1.00 91.19 371 ASN A N 1
ATOM 2755 C CA . ASN A 1 371 ? 14.357 15.859 -26.943 1.00 91.19 371 ASN A CA 1
ATOM 2756 C C . ASN A 1 371 ? 15.345 16.610 -27.845 1.00 91.19 371 ASN A C 1
ATOM 2758 O O . ASN A 1 371 ? 15.154 17.796 -28.112 1.00 91.19 371 ASN A O 1
ATOM 2762 N N . THR A 1 372 ? 16.365 15.921 -28.366 1.00 92.88 372 THR A N 1
ATOM 2763 C CA . THR A 1 372 ? 17.304 16.517 -29.326 1.00 92.88 372 THR A CA 1
ATOM 2764 C C . THR A 1 372 ? 16.614 16.881 -30.641 1.00 92.88 372 THR A C 1
ATOM 2766 O O . THR A 1 372 ? 16.825 17.975 -31.152 1.00 92.88 372 THR A O 1
ATOM 2769 N N . ALA A 1 373 ? 15.744 16.023 -31.175 1.00 93.19 373 ALA A N 1
ATOM 2770 C CA . ALA A 1 373 ? 15.016 16.288 -32.413 1.00 93.19 373 ALA A CA 1
ATOM 2771 C C . ALA A 1 373 ? 14.076 17.493 -32.285 1.00 93.19 373 ALA A C 1
ATOM 2773 O O . ALA A 1 373 ? 14.020 18.322 -33.192 1.00 93.19 373 ALA A O 1
ATOM 2774 N N . LEU A 1 374 ? 13.381 17.637 -31.152 1.00 93.12 374 LEU A N 1
ATOM 2775 C CA . LEU A 1 374 ? 12.553 18.814 -30.877 1.00 93.12 374 LEU A CA 1
ATOM 2776 C C . LEU A 1 374 ? 13.372 20.111 -30.847 1.00 93.12 374 LEU A C 1
ATOM 2778 O O . LEU A 1 374 ? 12.904 21.128 -31.361 1.00 93.12 374 LEU A O 1
ATOM 2782 N N . ALA A 1 375 ? 14.578 20.068 -30.276 1.00 92.88 375 ALA A N 1
ATOM 2783 C CA . ALA A 1 375 ? 15.471 21.220 -30.191 1.00 92.88 375 ALA A CA 1
ATOM 2784 C C . ALA A 1 375 ? 16.114 21.586 -31.544 1.00 92.88 375 ALA A C 1
ATOM 2786 O O . ALA A 1 375 ? 16.137 22.760 -31.903 1.00 92.88 375 ALA A O 1
ATOM 2787 N N . GLU A 1 376 ? 16.601 20.596 -32.298 1.00 93.56 376 GLU A N 1
ATOM 2788 C CA . GLU A 1 376 ? 17.406 20.806 -33.513 1.00 93.56 376 GLU A CA 1
ATOM 2789 C C . GLU A 1 376 ? 16.567 20.897 -34.801 1.00 93.56 376 GLU A C 1
ATOM 2791 O O . GLU A 1 376 ? 16.853 21.712 -35.676 1.00 93.56 376 GLU A O 1
ATOM 2796 N N . LEU A 1 377 ? 15.517 20.077 -34.941 1.00 93.81 377 LEU A N 1
ATOM 2797 C CA . LEU A 1 377 ? 14.675 20.028 -36.151 1.00 93.81 377 LEU A CA 1
ATOM 2798 C C . LEU A 1 377 ? 13.422 20.912 -36.036 1.00 93.81 377 LEU A C 1
ATOM 2800 O O . LEU A 1 377 ? 12.838 21.317 -37.045 1.00 93.81 377 LEU A O 1
ATOM 2804 N N . GLY A 1 378 ? 13.006 21.215 -34.804 1.00 91.88 378 GLY A N 1
ATOM 2805 C CA . GLY A 1 378 ? 11.809 21.987 -34.492 1.00 91.88 378 GLY A CA 1
ATOM 2806 C C . GLY A 1 378 ? 10.500 21.190 -34.597 1.00 91.88 378 GLY A C 1
ATOM 2807 O O . GLY A 1 378 ? 10.373 20.215 -35.340 1.00 91.88 378 GLY A O 1
ATOM 2808 N N . SER A 1 379 ? 9.477 21.655 -33.871 1.00 92.00 379 SER A N 1
ATOM 2809 C CA . SER A 1 379 ? 8.176 20.973 -33.721 1.00 92.00 379 SER A CA 1
ATOM 2810 C C . SER A 1 379 ? 7.477 20.651 -35.054 1.00 92.00 379 SER A C 1
ATOM 2812 O O . SER A 1 379 ? 6.890 19.582 -35.191 1.00 92.00 379 SER A O 1
ATOM 2814 N N . ARG A 1 380 ? 7.593 21.511 -36.080 1.00 93.56 380 ARG A N 1
ATOM 2815 C CA . ARG A 1 380 ? 6.964 21.266 -37.393 1.00 93.56 380 ARG A CA 1
ATOM 2816 C C . ARG A 1 380 ? 7.506 20.007 -38.077 1.00 93.56 380 ARG A C 1
ATOM 2818 O O . ARG A 1 380 ? 6.715 19.222 -38.580 1.00 93.56 380 ARG A O 1
ATOM 2825 N N . VAL A 1 381 ? 8.830 19.835 -38.102 1.00 93.62 381 VAL A N 1
ATOM 2826 C CA . VAL A 1 381 ? 9.485 18.692 -38.761 1.00 93.62 381 VAL A CA 1
ATOM 2827 C C . VAL A 1 381 ? 9.269 17.422 -37.945 1.00 93.62 381 VAL A C 1
ATOM 2829 O O . VAL A 1 381 ? 8.909 16.392 -38.499 1.00 93.62 381 VAL A O 1
ATOM 2832 N N . VAL A 1 382 ? 9.387 17.503 -36.615 1.00 94.25 382 VAL A N 1
ATOM 2833 C CA . VAL A 1 382 ? 9.052 16.375 -35.728 1.00 94.25 382 VAL A CA 1
ATOM 2834 C C . VAL A 1 382 ? 7.589 15.945 -35.904 1.00 94.25 382 VAL A C 1
ATOM 2836 O O . VAL A 1 382 ? 7.291 14.755 -35.887 1.00 94.25 382 VAL A O 1
ATOM 2839 N N . GLY A 1 383 ? 6.681 16.892 -36.155 1.00 94.50 383 GLY A N 1
ATOM 2840 C CA . GLY A 1 383 ? 5.275 16.618 -36.453 1.00 94.50 383 GLY A CA 1
ATOM 2841 C C . GLY A 1 383 ? 5.047 15.748 -37.694 1.00 94.50 383 GLY A C 1
ATOM 2842 O O . GLY A 1 383 ? 4.083 14.987 -37.716 1.00 94.50 383 GLY A O 1
ATOM 2843 N N . GLU A 1 384 ? 5.936 15.805 -38.692 1.00 94.12 384 GLU A N 1
ATOM 2844 C CA . GLU A 1 384 ? 5.874 14.933 -39.875 1.00 94.12 384 GLU A CA 1
ATOM 2845 C C . GLU A 1 384 ? 6.156 13.469 -39.480 1.00 94.12 384 GLU A C 1
ATOM 2847 O O . GLU A 1 384 ? 5.406 12.582 -39.877 1.00 94.12 384 GLU A O 1
ATOM 2852 N N . PHE A 1 385 ? 7.127 13.220 -38.592 1.00 94.06 385 PHE A N 1
ATOM 2853 C CA . PHE A 1 385 ? 7.387 11.881 -38.041 1.00 94.06 385 PHE A CA 1
ATOM 2854 C C . PHE A 1 385 ? 6.261 11.385 -37.120 1.00 94.06 385 PHE A C 1
ATOM 2856 O O . PHE A 1 385 ? 5.926 10.205 -37.129 1.00 94.06 385 PHE A O 1
ATOM 2863 N N . VAL A 1 386 ? 5.635 12.275 -36.341 1.00 93.62 386 VAL A N 1
ATOM 2864 C CA . VAL A 1 386 ? 4.468 11.920 -35.508 1.00 93.62 386 VAL A CA 1
ATOM 2865 C C . VAL A 1 386 ? 3.277 11.489 -36.363 1.00 93.62 386 VAL A C 1
ATOM 2867 O O . VAL A 1 386 ? 2.505 10.627 -35.946 1.00 93.62 386 VAL A O 1
ATOM 2870 N N . ALA A 1 387 ? 3.119 12.048 -37.565 1.00 92.00 387 ALA A N 1
ATOM 2871 C CA . ALA A 1 387 ? 2.059 11.636 -38.479 1.00 92.00 387 ALA A CA 1
ATOM 2872 C C . ALA A 1 387 ? 2.219 10.177 -38.945 1.00 92.00 387 ALA A C 1
ATOM 2874 O O . ALA A 1 387 ? 1.207 9.515 -39.158 1.00 92.00 387 ALA A O 1
ATOM 2875 N N . GLU A 1 388 ? 3.450 9.654 -39.025 1.00 91.62 388 GLU A N 1
ATOM 2876 C CA . GLU A 1 388 ? 3.728 8.243 -39.352 1.00 91.62 388 GLU A CA 1
ATOM 2877 C C . GLU A 1 388 ? 3.311 7.269 -38.228 1.00 91.62 388 GLU A C 1
ATOM 2879 O O . GLU A 1 388 ? 3.182 6.068 -38.466 1.00 91.62 388 GLU A O 1
ATOM 2884 N N . LEU A 1 389 ? 3.077 7.764 -37.004 1.00 91.00 389 LEU A N 1
ATOM 2885 C CA . LEU A 1 389 ? 2.571 6.971 -35.871 1.00 91.00 389 LEU A CA 1
ATOM 2886 C C . LEU A 1 389 ? 1.045 6.798 -35.891 1.00 91.00 389 LEU A C 1
ATOM 2888 O O . LEU A 1 389 ? 0.496 6.094 -35.038 1.00 91.00 389 LEU A O 1
ATOM 2892 N N . ARG A 1 390 ? 0.354 7.464 -36.824 1.00 89.19 390 ARG A N 1
ATOM 2893 C CA . ARG A 1 390 ? -1.101 7.402 -36.965 1.00 89.19 390 ARG A CA 1
ATOM 2894 C C . ARG A 1 390 ? -1.518 6.488 -38.096 1.00 89.19 390 ARG A C 1
ATOM 2896 O O . ARG A 1 390 ? -0.888 6.457 -39.148 1.00 89.19 390 ARG A O 1
ATOM 2903 N N . GLY A 1 391 ? -2.690 5.891 -37.922 1.00 74.00 391 GLY A N 1
ATOM 2904 C CA . GLY A 1 391 ? -3.390 5.204 -38.996 1.00 74.00 391 GLY A CA 1
ATOM 2905 C C . GLY A 1 391 ? -3.039 3.728 -39.035 1.00 74.00 391 GLY A C 1
ATOM 2906 O O . GLY A 1 391 ? -1.993 3.328 -39.531 1.00 74.00 391 GLY A O 1
ATOM 2907 N N . ALA A 1 392 ? -3.967 2.916 -38.538 1.00 64.44 392 ALA A N 1
ATOM 2908 C CA . ALA A 1 392 ? -3.916 1.468 -38.634 1.00 64.44 392 ALA A CA 1
ATOM 2909 C C . ALA A 1 392 ? -4.646 0.996 -39.900 1.00 64.44 392 ALA A C 1
ATOM 2911 O O . ALA A 1 392 ? -5.780 1.403 -40.166 1.00 64.44 392 ALA A O 1
ATOM 2912 N N . ASP A 1 393 ? -4.032 0.097 -40.667 1.00 66.88 393 ASP A N 1
ATOM 2913 C CA . ASP A 1 393 ? -4.728 -0.579 -41.761 1.00 66.88 393 ASP A CA 1
ATOM 2914 C C . ASP A 1 393 ? -5.829 -1.547 -41.246 1.00 66.88 393 ASP A C 1
ATOM 2916 O O . ASP A 1 393 ? -6.033 -1.771 -40.041 1.00 66.88 393 ASP A O 1
ATOM 2920 N N . ALA A 1 394 ? -6.605 -2.126 -42.169 1.00 65.69 394 ALA A N 1
ATOM 2921 C CA . ALA A 1 394 ? -7.707 -3.027 -41.818 1.00 65.69 394 ALA A CA 1
ATOM 2922 C C . ALA A 1 394 ? -7.237 -4.317 -41.103 1.00 65.69 394 ALA A C 1
ATOM 2924 O O . ALA A 1 394 ? -7.982 -4.887 -40.294 1.00 65.69 394 ALA A O 1
ATOM 2925 N N . GLU A 1 395 ? -6.013 -4.783 -41.372 1.00 62.72 395 GLU A N 1
ATOM 2926 C CA . GLU A 1 395 ? -5.439 -5.972 -40.728 1.00 62.72 395 GLU A CA 1
ATOM 2927 C C . GLU A 1 395 ? -4.977 -5.662 -39.295 1.00 62.72 395 GLU A C 1
ATOM 2929 O O . GLU A 1 395 ? -5.361 -6.368 -38.356 1.00 62.72 395 GLU A O 1
ATOM 2934 N N . SER A 1 396 ? -4.299 -4.533 -39.098 1.00 68.94 396 SER A N 1
ATOM 2935 C CA . SER A 1 396 ? -3.891 -3.973 -37.804 1.00 68.94 396 SER A CA 1
ATOM 2936 C C . SER A 1 396 ? -5.074 -3.804 -36.855 1.00 68.94 396 SER A C 1
ATOM 2938 O O . SER A 1 396 ? -5.036 -4.217 -35.690 1.00 68.94 396 SER A O 1
ATOM 2940 N N . THR A 1 397 ? -6.185 -3.295 -37.393 1.00 81.88 397 THR A N 1
ATOM 2941 C CA . THR A 1 397 ? -7.462 -3.149 -36.684 1.00 81.88 397 THR A CA 1
ATOM 2942 C C . THR A 1 397 ? -7.968 -4.493 -36.142 1.00 81.88 397 THR A C 1
ATOM 2944 O O . THR A 1 397 ? -8.553 -4.566 -35.057 1.00 81.88 397 THR A O 1
ATOM 2947 N N . THR A 1 398 ? -7.730 -5.594 -36.863 1.00 87.94 398 THR A N 1
ATOM 2948 C CA . THR A 1 398 ? -8.159 -6.933 -36.437 1.00 87.94 398 THR A CA 1
ATOM 2949 C C . THR A 1 398 ? -7.331 -7.439 -35.259 1.00 87.94 398 THR A C 1
ATOM 2951 O O . THR A 1 398 ? -7.911 -7.922 -34.282 1.00 87.94 398 THR A O 1
ATOM 2954 N N . ALA A 1 399 ? -6.002 -7.328 -35.313 1.00 90.81 399 ALA A N 1
ATOM 2955 C CA . ALA A 1 399 ? -5.126 -7.746 -34.219 1.00 90.81 399 ALA A CA 1
ATOM 2956 C C . ALA A 1 399 ? -5.395 -6.945 -32.936 1.00 90.81 399 ALA A C 1
ATOM 2958 O O . ALA A 1 399 ? -5.611 -7.534 -31.872 1.00 90.81 399 ALA A O 1
ATOM 2959 N N . ALA A 1 400 ? -5.493 -5.619 -33.043 1.00 91.94 400 ALA A N 1
ATOM 2960 C CA . ALA A 1 400 ? -5.782 -4.748 -31.910 1.00 91.94 400 ALA A CA 1
ATOM 2961 C C . ALA A 1 400 ? -7.167 -5.040 -31.295 1.00 91.94 400 ALA A C 1
ATOM 2963 O O . ALA A 1 400 ? -7.290 -5.187 -30.076 1.00 91.94 400 ALA A O 1
ATOM 2964 N N . ARG A 1 401 ? -8.196 -5.288 -32.123 1.00 91.69 401 ARG A N 1
ATOM 2965 C CA . ARG A 1 401 ? -9.521 -5.741 -31.654 1.00 91.69 401 ARG A CA 1
ATOM 2966 C C . ARG A 1 401 ? -9.464 -7.083 -30.917 1.00 91.69 401 ARG A C 1
ATOM 2968 O O . ARG A 1 401 ? -10.207 -7.288 -29.959 1.00 91.69 401 ARG A O 1
ATOM 2975 N N . ARG A 1 402 ? -8.624 -8.025 -31.357 1.00 92.75 402 ARG A N 1
ATOM 2976 C CA . ARG A 1 402 ? -8.449 -9.332 -30.691 1.00 92.75 402 ARG A CA 1
ATOM 2977 C C . ARG A 1 402 ? -7.768 -9.182 -29.336 1.00 92.75 402 ARG A C 1
ATOM 2979 O O . ARG A 1 402 ? -8.201 -9.824 -28.384 1.00 92.75 402 ARG A O 1
ATOM 2986 N N . ILE A 1 403 ? -6.766 -8.308 -29.253 1.00 94.94 403 ILE A N 1
ATOM 2987 C CA . ILE A 1 403 ? -6.080 -7.962 -28.007 1.00 94.94 403 ILE A CA 1
ATOM 2988 C C . ILE A 1 403 ? -7.066 -7.349 -27.013 1.00 94.94 403 ILE A C 1
ATOM 2990 O O . ILE A 1 403 ? -7.257 -7.927 -25.949 1.00 94.94 403 ILE A O 1
ATOM 2994 N N . LEU A 1 404 ? -7.763 -6.266 -27.364 1.00 93.25 404 LEU A N 1
ATOM 2995 C CA . LEU A 1 404 ? -8.755 -5.640 -26.470 1.00 93.25 404 LEU A CA 1
ATOM 2996 C C . LEU A 1 404 ? -9.951 -6.556 -26.167 1.00 93.25 404 LEU A C 1
ATOM 2998 O O . LEU A 1 404 ? -10.651 -6.404 -25.170 1.00 93.25 404 LEU A O 1
ATOM 3002 N N . GLY A 1 405 ? -10.190 -7.537 -27.035 1.00 91.00 405 GLY A N 1
ATOM 3003 C CA . GLY A 1 405 ? -11.189 -8.573 -26.849 1.00 91.00 405 GLY A CA 1
ATOM 3004 C C . GLY A 1 405 ? -10.753 -9.729 -25.946 1.00 91.00 405 GLY A C 1
ATOM 3005 O O . GLY A 1 405 ? -11.558 -10.643 -25.779 1.00 91.00 405 GLY A O 1
ATOM 3006 N N . ALA A 1 406 ? -9.543 -9.753 -25.390 1.00 93.75 406 ALA A N 1
ATOM 3007 C CA . ALA A 1 406 ? -9.065 -10.797 -24.476 1.00 93.75 406 ALA A CA 1
ATOM 3008 C C . ALA A 1 406 ? -9.167 -10.349 -22.994 1.00 93.75 406 ALA A C 1
ATOM 3010 O O . ALA A 1 406 ? -9.335 -9.161 -22.727 1.00 93.75 406 ALA A O 1
ATOM 3011 N N . PRO A 1 407 ? -9.155 -11.273 -22.009 1.00 92.56 407 PRO A N 1
ATOM 3012 C CA . PRO A 1 407 ? -9.417 -10.943 -20.604 1.00 92.56 407 PRO A CA 1
ATOM 3013 C C . PRO A 1 407 ? -8.175 -10.402 -19.877 1.00 92.56 407 PRO A C 1
ATOM 3015 O O . PRO A 1 407 ? -7.634 -11.053 -18.982 1.00 92.56 407 PRO A O 1
ATOM 3018 N N . TRP A 1 408 ? -7.723 -9.211 -20.265 1.00 94.31 408 TRP A N 1
ATOM 3019 C CA . TRP A 1 408 ? -6.617 -8.521 -19.600 1.00 94.31 408 TRP A CA 1
ATOM 3020 C C . TRP A 1 408 ? -7.081 -7.800 -18.334 1.00 94.31 408 TRP A C 1
ATOM 3022 O O . TRP A 1 408 ? -8.104 -7.111 -18.343 1.00 94.31 408 TRP A O 1
ATOM 3032 N N . TRP A 1 409 ? -6.284 -7.894 -17.269 1.00 91.31 409 TRP A N 1
ATOM 3033 C CA . TRP A 1 409 ? -6.421 -7.044 -16.088 1.00 91.31 409 TRP A CA 1
ATOM 3034 C C . TRP A 1 409 ? -6.293 -5.568 -16.474 1.00 91.31 409 TRP A C 1
ATOM 3036 O O . TRP A 1 409 ? -7.163 -4.762 -16.140 1.00 91.31 409 TRP A O 1
ATOM 3046 N N . ARG A 1 410 ? -5.251 -5.247 -17.248 1.00 94.06 410 ARG A N 1
ATOM 3047 C CA . ARG A 1 410 ? -5.012 -3.938 -17.859 1.00 94.06 410 ARG A CA 1
ATOM 3048 C C . ARG A 1 410 ? -4.118 -4.078 -19.091 1.00 94.06 410 ARG A C 1
ATOM 3050 O O . ARG A 1 410 ? -3.315 -5.012 -19.169 1.00 94.06 410 ARG A O 1
ATOM 3057 N N . VAL A 1 411 ? -4.261 -3.150 -20.035 1.00 97.00 411 VAL A N 1
ATOM 3058 C CA . VAL A 1 411 ? -3.369 -2.997 -21.187 1.00 97.00 411 VAL A CA 1
ATOM 3059 C C . VAL A 1 411 ? -2.574 -1.703 -21.026 1.00 97.00 411 VAL A C 1
ATOM 3061 O O . VAL A 1 411 ? -3.144 -0.619 -20.971 1.00 97.00 411 VAL A O 1
ATOM 3064 N N . TYR A 1 412 ? -1.254 -1.819 -20.960 1.00 97.19 412 TYR A N 1
ATOM 3065 C CA . TYR A 1 412 ? -0.315 -0.706 -20.998 1.00 97.19 412 TYR A CA 1
ATOM 3066 C C . TYR A 1 412 ? 0.286 -0.613 -22.394 1.00 97.19 412 TYR A C 1
ATOM 3068 O O . TYR A 1 412 ? 0.987 -1.521 -22.844 1.00 97.19 412 TYR A O 1
ATOM 3076 N N . ASP A 1 413 ? -0.014 0.479 -23.079 1.00 95.88 413 ASP A N 1
ATOM 3077 C CA . ASP A 1 413 ? 0.391 0.739 -24.450 1.00 95.88 413 ASP A CA 1
ATOM 3078 C C . ASP A 1 413 ? 1.597 1.687 -24.489 1.00 95.88 413 ASP A C 1
ATOM 3080 O O . ASP A 1 413 ? 1.494 2.882 -24.221 1.00 95.88 413 ASP A O 1
ATOM 3084 N N . PHE A 1 414 ? 2.754 1.123 -24.818 1.00 94.81 414 PHE A N 1
ATOM 3085 C CA . PHE A 1 414 ? 4.018 1.810 -25.073 1.00 94.81 414 PHE A CA 1
ATOM 3086 C C . PHE A 1 414 ? 4.303 1.948 -26.579 1.00 94.81 414 PHE A C 1
ATOM 3088 O O . PHE A 1 414 ? 5.409 2.329 -26.949 1.00 94.81 414 PHE A O 1
ATOM 3095 N N . THR A 1 415 ? 3.346 1.652 -27.465 1.00 92.62 415 THR A N 1
ATOM 3096 C CA . THR A 1 415 ? 3.569 1.760 -28.918 1.00 92.62 415 THR A CA 1
ATOM 3097 C C . THR A 1 415 ? 3.719 3.206 -29.388 1.00 92.62 415 THR A C 1
ATOM 3099 O O . THR A 1 415 ? 4.353 3.440 -30.414 1.00 92.62 415 THR A O 1
ATOM 3102 N N . ALA A 1 416 ? 3.161 4.167 -28.636 1.00 92.75 416 ALA A N 1
ATOM 3103 C CA . ALA A 1 416 ? 3.028 5.581 -29.013 1.00 92.75 416 ALA A CA 1
ATOM 3104 C C . ALA A 1 416 ? 2.218 5.810 -30.308 1.00 92.75 416 ALA A C 1
ATOM 3106 O O . ALA A 1 416 ? 2.336 6.855 -30.946 1.00 92.75 416 ALA A O 1
ATOM 3107 N N . THR A 1 417 ? 1.390 4.832 -30.685 1.00 92.00 417 THR A N 1
ATOM 3108 C CA . THR A 1 417 ? 0.504 4.888 -31.856 1.00 92.00 417 THR A CA 1
ATOM 3109 C C . THR A 1 417 ? -0.948 5.088 -31.428 1.00 92.00 417 THR A C 1
ATOM 3111 O O . THR A 1 417 ? -1.286 4.940 -30.255 1.00 92.00 417 THR A O 1
ATOM 3114 N N . ASP A 1 418 ? -1.839 5.379 -32.376 1.00 90.06 418 ASP A N 1
ATOM 3115 C CA . ASP A 1 418 ? -3.288 5.428 -32.136 1.00 90.06 418 ASP A CA 1
ATOM 3116 C C . ASP A 1 418 ? -3.989 4.072 -32.363 1.00 90.06 418 ASP A C 1
ATOM 3118 O O . ASP A 1 418 ? -5.217 4.006 -32.451 1.00 90.06 418 ASP A O 1
ATOM 3122 N N . VAL A 1 419 ? -3.234 2.963 -32.430 1.00 89.50 419 VAL A N 1
ATOM 3123 C CA . VAL A 1 419 ? -3.743 1.634 -32.823 1.00 89.50 419 VAL A CA 1
ATOM 3124 C C . VAL A 1 419 ? -4.868 1.116 -31.922 1.00 89.50 419 VAL A C 1
ATOM 3126 O O . VAL A 1 419 ? -5.741 0.379 -32.380 1.00 89.50 419 VAL A O 1
ATOM 3129 N N . PHE A 1 420 ? -4.864 1.485 -30.639 1.00 91.88 420 PHE A N 1
ATOM 3130 C CA . PHE A 1 420 ? -5.937 1.144 -29.708 1.00 91.88 420 PHE A CA 1
ATOM 3131 C C . PHE A 1 420 ? -6.955 2.275 -29.573 1.00 91.88 420 PHE A C 1
ATOM 3133 O O . PHE A 1 420 ? -8.155 2.007 -29.608 1.00 91.88 420 PHE A O 1
ATOM 3140 N N . SER A 1 421 ? -6.501 3.524 -29.436 1.00 89.12 421 SER A N 1
ATOM 3141 C CA . SER A 1 421 ? -7.365 4.675 -29.153 1.00 89.12 421 SER A CA 1
ATOM 3142 C C . SER A 1 421 ? -8.263 5.087 -30.324 1.00 89.12 421 SER A C 1
ATOM 3144 O O . SER A 1 421 ? -9.320 5.657 -30.073 1.00 89.12 421 SER A O 1
ATOM 3146 N N . SER A 1 422 ? -7.916 4.733 -31.566 1.00 89.06 422 SER A N 1
ATOM 3147 C CA . SER A 1 422 ? -8.758 4.953 -32.759 1.00 89.06 422 SER A CA 1
ATOM 3148 C C . SER A 1 422 ? -9.837 3.880 -32.977 1.00 89.06 422 SER A C 1
ATOM 3150 O O . SER A 1 422 ? -10.783 4.078 -33.739 1.00 89.06 422 SER A O 1
ATOM 3152 N N . LEU A 1 423 ? -9.746 2.724 -32.305 1.00 88.81 423 LEU A N 1
ATOM 3153 C CA . LEU A 1 423 ? -10.686 1.615 -32.510 1.00 88.81 423 LEU A CA 1
ATOM 3154 C C . LEU A 1 423 ? -12.155 1.925 -32.185 1.00 88.81 423 LEU A C 1
ATOM 3156 O O . LEU A 1 423 ? -13.009 1.382 -32.889 1.00 88.81 423 LEU A O 1
ATOM 3160 N N . PRO A 1 424 ? -12.498 2.734 -31.164 1.00 89.00 424 PRO A N 1
ATOM 3161 C CA . PRO A 1 424 ? -13.884 3.114 -30.890 1.00 89.00 424 PRO A CA 1
ATOM 3162 C C . PRO A 1 424 ? -14.578 3.809 -32.062 1.00 89.00 424 PRO A C 1
ATOM 3164 O O . PRO A 1 424 ? -15.772 3.590 -32.262 1.00 89.00 424 PRO A O 1
ATOM 3167 N N . ASP A 1 425 ? -13.836 4.584 -32.858 1.00 86.62 425 ASP A N 1
ATOM 3168 C CA . ASP A 1 425 ? -14.375 5.268 -34.038 1.00 86.62 425 ASP A CA 1
ATOM 3169 C C . ASP A 1 425 ? -14.740 4.271 -35.151 1.00 86.62 425 ASP A C 1
ATOM 3171 O O . ASP A 1 425 ? -15.632 4.519 -35.962 1.00 86.62 425 ASP A O 1
ATOM 3175 N N . ILE A 1 426 ? -14.080 3.108 -35.164 1.00 84.69 426 ILE A N 1
ATOM 3176 C CA . ILE A 1 426 ? -14.284 2.028 -36.138 1.00 84.69 426 ILE A CA 1
ATOM 3177 C C . ILE A 1 426 ? -15.326 1.008 -35.641 1.00 84.69 426 ILE A C 1
ATOM 3179 O O . ILE A 1 426 ? -16.147 0.517 -36.419 1.00 84.69 426 ILE A O 1
ATOM 3183 N N . ASP A 1 427 ? -15.286 0.635 -34.359 1.00 85.31 427 ASP A N 1
ATOM 3184 C CA . ASP A 1 427 ? -16.224 -0.292 -33.713 1.00 85.31 427 ASP A CA 1
ATOM 3185 C C . ASP A 1 427 ? -16.633 0.232 -32.324 1.00 85.31 427 ASP A C 1
ATOM 3187 O O . ASP A 1 427 ? -15.977 -0.079 -31.320 1.00 85.31 427 ASP A O 1
ATOM 3191 N N . PRO A 1 428 ? -17.760 0.965 -32.236 1.00 86.50 428 PRO A N 1
ATOM 3192 C CA . PRO A 1 428 ? -18.225 1.576 -30.989 1.00 86.50 428 PRO A CA 1
ATOM 3193 C C . PRO A 1 428 ? -18.440 0.587 -29.835 1.00 86.50 428 PRO A C 1
ATOM 3195 O O . PRO A 1 428 ? -18.344 0.965 -28.669 1.00 86.50 428 PRO A O 1
ATOM 3198 N N . ARG A 1 429 ? -18.668 -0.703 -30.127 1.00 86.31 429 ARG A N 1
ATOM 3199 C CA . ARG A 1 429 ? -18.873 -1.744 -29.101 1.00 86.31 429 ARG A CA 1
ATOM 3200 C C . ARG A 1 429 ? -17.620 -1.999 -28.263 1.00 86.31 429 ARG A C 1
ATOM 3202 O O . ARG A 1 429 ? -17.708 -2.540 -27.164 1.00 86.31 429 ARG A O 1
ATOM 3209 N N . ILE A 1 430 ? -16.437 -1.635 -28.762 1.00 86.81 430 ILE A N 1
ATOM 3210 C CA . ILE A 1 430 ? -15.190 -1.774 -28.000 1.00 86.81 430 ILE A CA 1
ATOM 3211 C C . ILE A 1 430 ? -15.210 -0.847 -26.778 1.00 86.81 430 ILE A C 1
ATOM 3213 O O . ILE A 1 430 ? -14.798 -1.278 -25.699 1.00 86.81 430 ILE A O 1
ATOM 3217 N N . ALA A 1 431 ? -15.769 0.360 -26.909 1.00 87.00 431 ALA A N 1
ATOM 3218 C CA . ALA A 1 431 ? -15.905 1.320 -25.811 1.00 87.00 431 ALA A CA 1
ATOM 3219 C C . ALA A 1 431 ? -16.889 0.866 -24.713 1.00 87.00 431 ALA A C 1
ATOM 3221 O O . ALA A 1 431 ? -16.826 1.352 -23.590 1.00 87.00 431 ALA A O 1
ATOM 3222 N N . GLU A 1 432 ? -17.765 -0.108 -24.989 1.00 86.69 432 GLU A N 1
ATOM 3223 C CA . GLU A 1 432 ? -18.643 -0.702 -23.965 1.00 86.69 432 GLU A CA 1
ATOM 3224 C C . GLU A 1 432 ? -17.869 -1.588 -22.975 1.00 86.69 432 GLU A C 1
ATOM 3226 O O . GLU A 1 432 ? -18.325 -1.834 -21.858 1.00 86.69 432 GLU A O 1
ATOM 3231 N N . THR A 1 433 ? -16.704 -2.099 -23.385 1.00 86.00 433 THR A N 1
ATOM 3232 C CA . THR A 1 433 ? -15.912 -3.072 -22.611 1.00 86.00 433 THR A CA 1
ATOM 3233 C C . THR A 1 433 ? -14.513 -2.579 -22.255 1.00 86.00 433 THR A C 1
ATOM 3235 O O . THR A 1 433 ? -13.892 -3.144 -21.351 1.00 86.00 433 THR A O 1
ATOM 3238 N N . ASN A 1 434 ? -14.036 -1.515 -22.904 1.00 91.31 434 ASN A N 1
ATOM 3239 C CA . ASN A 1 434 ? -12.714 -0.933 -22.705 1.00 91.31 434 ASN A CA 1
ATOM 3240 C C . ASN A 1 434 ? -12.803 0.582 -22.484 1.00 91.31 434 ASN A C 1
ATOM 3242 O O . ASN A 1 434 ? -13.597 1.261 -23.130 1.00 91.31 434 ASN A O 1
ATOM 3246 N N . THR A 1 435 ? -11.947 1.108 -21.611 1.00 92.25 435 THR A N 1
ATOM 3247 C CA . THR A 1 435 ? -11.718 2.546 -21.431 1.00 92.25 435 THR A CA 1
ATOM 3248 C C . THR A 1 435 ? -10.332 2.889 -21.950 1.00 92.25 435 THR A C 1
ATOM 3250 O O . THR A 1 435 ? -9.355 2.254 -21.563 1.00 92.25 435 THR A O 1
ATOM 3253 N N . PHE A 1 436 ? -10.236 3.918 -22.784 1.00 93.38 436 PHE A N 1
ATOM 3254 C CA . PHE A 1 436 ? -8.965 4.398 -23.320 1.00 93.38 436 PHE A CA 1
ATOM 3255 C C . PHE A 1 436 ? -8.492 5.598 -22.511 1.00 93.38 436 PHE A C 1
ATOM 3257 O O . PHE A 1 436 ? -9.253 6.544 -22.284 1.00 93.38 436 PHE A O 1
ATOM 3264 N N . VAL A 1 437 ? -7.251 5.536 -22.041 1.00 94.75 437 VAL A N 1
ATOM 3265 C CA . VAL A 1 437 ? -6.672 6.540 -21.152 1.00 94.75 437 VAL A CA 1
ATOM 3266 C C . VAL A 1 437 ? -5.377 7.056 -21.751 1.00 94.75 437 VAL A C 1
ATOM 3268 O O . VAL A 1 437 ? -4.474 6.283 -22.052 1.00 94.75 437 VAL A O 1
ATOM 3271 N N . ASP A 1 438 ? -5.278 8.373 -21.876 1.00 95.56 438 ASP A N 1
ATOM 3272 C CA . ASP A 1 438 ? -4.009 9.046 -22.113 1.00 95.56 438 ASP A CA 1
ATOM 3273 C C . ASP A 1 438 ? -3.304 9.275 -20.770 1.00 95.56 438 ASP A C 1
ATOM 3275 O O . ASP A 1 438 ? -3.824 10.006 -19.918 1.00 95.56 438 ASP A O 1
ATOM 3279 N N . ALA A 1 439 ? -2.145 8.640 -20.568 1.00 95.94 439 ALA A N 1
ATOM 3280 C CA . ALA A 1 439 ? -1.415 8.725 -19.306 1.00 95.94 439 ALA A CA 1
ATOM 3281 C C . ALA A 1 439 ? -0.883 10.135 -19.013 1.00 95.94 439 ALA A C 1
ATOM 3283 O O . ALA A 1 439 ? -0.664 10.453 -17.848 1.00 95.94 439 ALA A O 1
ATOM 3284 N N . LEU A 1 440 ? -0.684 10.980 -20.032 1.00 95.31 440 LEU A N 1
ATOM 3285 C CA . LEU A 1 440 ? -0.240 12.366 -19.849 1.00 95.31 440 LEU A CA 1
ATOM 3286 C C . LEU A 1 440 ? -1.368 13.268 -19.347 1.00 95.31 440 LEU A C 1
ATOM 3288 O O . LEU A 1 440 ? -1.118 14.206 -18.593 1.00 95.31 440 LEU A O 1
ATOM 3292 N N . ALA A 1 441 ? -2.608 12.973 -19.737 1.00 93.38 441 ALA A N 1
ATOM 3293 C CA . ALA A 1 441 ? -3.751 13.835 -19.451 1.00 93.38 441 ALA A CA 1
ATOM 3294 C C . ALA A 1 441 ? -4.575 13.386 -18.237 1.00 93.38 441 ALA A C 1
ATOM 3296 O O . ALA A 1 441 ? -5.191 14.217 -17.570 1.00 93.38 441 ALA A O 1
ATOM 3297 N N . ARG A 1 442 ? -4.648 12.079 -17.957 1.00 92.69 442 ARG A N 1
ATOM 3298 C CA . ARG A 1 442 ? -5.578 11.525 -16.961 1.00 92.69 442 ARG A CA 1
ATOM 3299 C C . ARG A 1 442 ? -4.862 10.646 -15.951 1.00 92.69 442 ARG A C 1
ATOM 3301 O O . ARG A 1 442 ? -4.111 9.754 -16.326 1.00 92.69 442 ARG A O 1
ATOM 3308 N N . LYS A 1 443 ? -5.147 10.864 -14.668 1.00 92.12 443 LYS A N 1
ATOM 3309 C CA . LYS A 1 443 ? -4.651 10.039 -13.557 1.00 92.12 443 LYS A CA 1
ATOM 3310 C C . LYS A 1 443 ? -5.369 8.681 -13.517 1.00 92.12 443 LYS A C 1
ATOM 3312 O O . LYS A 1 443 ? -6.479 8.578 -14.052 1.00 92.12 443 LYS A O 1
ATOM 3317 N N . PRO A 1 444 ? -4.796 7.656 -12.863 1.00 90.62 444 PRO A N 1
ATOM 3318 C CA . PRO A 1 444 ? -5.542 6.436 -12.588 1.00 90.62 444 PRO A CA 1
ATOM 3319 C C . PRO A 1 444 ? -6.726 6.719 -11.653 1.00 90.62 444 PRO A C 1
ATOM 3321 O O . PRO A 1 444 ? -6.623 7.534 -10.738 1.00 90.62 444 PRO A O 1
ATOM 3324 N N . ALA A 1 445 ? -7.849 6.041 -11.888 1.00 80.19 445 ALA A N 1
ATOM 3325 C CA . ALA A 1 445 ? -9.089 6.210 -11.132 1.00 80.19 445 ALA A CA 1
ATOM 3326 C C . ALA A 1 445 ? -9.527 4.892 -10.478 1.00 80.19 445 ALA A C 1
ATOM 3328 O O . ALA A 1 445 ? -9.183 3.805 -10.947 1.00 80.19 445 ALA A O 1
ATOM 3329 N N . ALA A 1 446 ? -10.314 4.984 -9.405 1.00 70.31 446 ALA A N 1
ATOM 3330 C CA . ALA A 1 446 ? -10.847 3.813 -8.718 1.00 70.31 446 ALA A CA 1
ATOM 3331 C C . ALA A 1 446 ? -11.974 3.132 -9.524 1.00 70.31 446 ALA A C 1
ATOM 3333 O O . ALA A 1 446 ? -12.869 3.795 -10.044 1.00 70.31 446 ALA A O 1
ATOM 3334 N N . GLY A 1 447 ? -11.997 1.793 -9.546 1.00 61.28 447 GLY A N 1
ATOM 3335 C CA . GLY A 1 447 ? -13.228 1.030 -9.804 1.00 61.28 447 GLY A CA 1
ATOM 3336 C C . GLY A 1 447 ? -13.799 1.038 -11.232 1.00 61.28 447 GLY A C 1
ATOM 3337 O O . GLY A 1 447 ? -15.023 1.090 -11.402 1.00 61.28 447 GLY A O 1
ATOM 3338 N N . ASN A 1 448 ? -12.963 0.902 -12.266 1.00 61.22 448 ASN A N 1
ATOM 3339 C CA . ASN A 1 448 ? -13.445 0.750 -13.645 1.00 61.22 448 ASN A CA 1
ATOM 3340 C C . ASN A 1 448 ? -14.036 -0.652 -13.919 1.00 61.22 448 ASN A C 1
ATOM 3342 O O . ASN A 1 448 ? -13.412 -1.681 -13.665 1.00 61.22 448 ASN A O 1
ATOM 3346 N N . ALA A 1 449 ? -15.265 -0.711 -14.458 1.00 66.81 449 ALA A N 1
ATOM 3347 C CA . ALA A 1 449 ? -15.873 -1.982 -14.901 1.00 66.81 449 ALA A CA 1
ATOM 3348 C C . ALA A 1 449 ? -15.219 -2.535 -16.168 1.00 66.81 449 ALA A C 1
ATOM 3350 O O . ALA A 1 449 ? -15.178 -3.747 -16.388 1.00 66.81 449 ALA A O 1
ATOM 3351 N N . THR A 1 450 ? -14.744 -1.631 -17.010 1.00 84.06 450 THR A N 1
ATOM 3352 C CA . THR A 1 450 ? -14.151 -1.885 -18.316 1.00 84.06 450 THR A CA 1
ATOM 3353 C C . THR A 1 450 ? -12.640 -2.048 -18.200 1.00 84.06 450 THR A C 1
ATOM 3355 O O . THR A 1 450 ? -12.027 -1.675 -17.201 1.00 84.06 450 THR A O 1
ATOM 3358 N N . ILE A 1 451 ? -12.031 -2.703 -19.188 1.00 89.31 451 ILE A N 1
ATOM 3359 C CA . ILE A 1 451 ? -10.576 -2.880 -19.245 1.00 89.31 451 ILE A CA 1
ATOM 3360 C C . ILE A 1 451 ? -9.944 -1.553 -19.646 1.00 89.31 451 ILE A C 1
ATOM 3362 O O . ILE A 1 451 ? -10.331 -0.966 -20.648 1.00 89.31 451 ILE A O 1
ATOM 3366 N N . GLU A 1 452 ? -8.980 -1.070 -18.873 1.00 93.38 452 GLU A N 1
ATOM 3367 C CA . GLU A 1 452 ? -8.251 0.142 -19.233 1.00 93.38 452 GLU A CA 1
ATOM 3368 C C . GLU A 1 452 ? -7.131 -0.188 -20.223 1.00 93.38 452 GLU A C 1
ATOM 3370 O O . GLU A 1 452 ? -6.315 -1.079 -19.972 1.00 93.38 452 GLU A O 1
ATOM 3375 N N . ALA A 1 453 ? -7.100 0.543 -21.334 1.00 95.56 453 ALA A N 1
ATOM 3376 C CA . ALA A 1 453 ? -5.983 0.613 -22.263 1.00 95.56 453 ALA A CA 1
ATOM 3377 C C . ALA A 1 453 ? -5.315 1.982 -22.104 1.00 95.56 453 ALA A C 1
ATOM 3379 O O . ALA A 1 453 ? -5.917 3.013 -22.410 1.00 95.56 453 ALA A O 1
ATOM 3380 N N . VAL A 1 454 ? -4.099 1.987 -21.562 1.00 96.88 454 VAL A N 1
ATOM 3381 C CA . VAL A 1 454 ? -3.399 3.194 -21.111 1.00 96.88 454 VAL A CA 1
ATOM 3382 C C . VAL A 1 454 ? -2.242 3.499 -22.055 1.00 96.88 454 VAL A C 1
ATOM 3384 O O . VAL A 1 454 ? -1.255 2.766 -22.060 1.00 96.88 454 VAL A O 1
ATOM 3387 N N . ALA A 1 455 ? -2.344 4.584 -22.822 1.00 96.81 455 ALA A N 1
ATOM 3388 C CA . ALA A 1 455 ? -1.275 5.085 -23.681 1.00 96.81 455 ALA A CA 1
ATOM 3389 C C . ALA A 1 455 ? -0.183 5.740 -22.820 1.00 96.81 455 ALA A C 1
ATOM 3391 O O . ALA A 1 455 ? -0.281 6.905 -22.433 1.00 96.81 455 ALA A O 1
ATOM 3392 N N . MET A 1 456 ? 0.859 4.973 -22.492 1.00 95.75 456 MET A N 1
ATOM 3393 C CA . MET A 1 456 ? 1.933 5.350 -21.564 1.00 95.75 456 MET A CA 1
ATOM 3394 C C . MET A 1 456 ? 2.872 6.421 -22.121 1.00 95.75 456 MET A C 1
ATOM 3396 O O . MET A 1 456 ? 3.545 7.099 -21.344 1.00 95.75 456 MET A O 1
ATOM 3400 N N . HIS A 1 457 ? 2.921 6.577 -23.443 1.00 94.88 457 HIS A N 1
ATOM 3401 C CA . HIS A 1 457 ? 3.660 7.643 -24.121 1.00 94.88 457 HIS A CA 1
ATOM 3402 C C . HIS A 1 457 ? 2.773 8.797 -24.595 1.00 94.88 457 HIS A C 1
ATOM 3404 O O . HIS A 1 457 ? 3.311 9.740 -25.159 1.00 94.88 457 HIS A O 1
ATOM 3410 N N . GLY A 1 458 ? 1.462 8.750 -24.338 1.00 94.62 458 GLY A N 1
ATOM 3411 C CA . GLY A 1 458 ? 0.485 9.683 -24.900 1.00 94.62 458 GLY A CA 1
ATOM 3412 C C . GLY A 1 458 ? -0.045 9.251 -26.267 1.00 94.62 458 GLY A C 1
ATOM 3413 O O . GLY A 1 458 ? 0.381 8.236 -26.824 1.00 94.62 458 GLY A O 1
ATOM 3414 N N . ASN A 1 459 ? -1.006 10.011 -26.796 1.00 92.44 459 ASN A N 1
ATOM 3415 C CA . ASN A 1 459 ? -1.544 9.797 -28.140 1.00 92.44 459 ASN A CA 1
ATOM 3416 C C . ASN A 1 459 ? -0.785 10.644 -29.173 1.00 92.44 459 ASN A C 1
ATOM 3418 O O . ASN A 1 459 ? -0.453 11.796 -28.892 1.00 92.44 459 ASN A O 1
ATOM 3422 N N . PRO A 1 460 ? -0.580 10.153 -30.407 1.00 93.56 460 PRO A N 1
ATOM 3423 C CA . PRO A 1 460 ? 0.227 10.849 -31.407 1.00 93.56 460 PRO A CA 1
ATOM 3424 C C . PRO A 1 460 ? -0.484 12.058 -32.051 1.00 93.56 460 PRO A C 1
ATOM 3426 O O . PRO A 1 460 ? -0.400 12.237 -33.261 1.00 93.56 460 PRO A O 1
ATOM 3429 N N . THR A 1 461 ? -1.194 12.922 -31.309 1.00 91.31 461 THR A N 1
ATOM 3430 C CA . THR A 1 461 ? -1.924 14.094 -31.855 1.00 91.31 461 THR A CA 1
ATOM 3431 C C . THR A 1 461 ? -1.023 15.276 -32.235 1.00 91.31 461 THR A C 1
ATOM 3433 O O . THR A 1 461 ? -1.423 16.118 -33.042 1.00 91.31 461 THR A O 1
ATOM 3436 N N . GLY A 1 462 ? 0.208 15.287 -31.738 1.00 92.19 462 GLY A N 1
ATOM 3437 C CA . GLY A 1 462 ? 1.247 16.271 -32.025 1.00 92.19 462 GLY A CA 1
ATOM 3438 C C . GLY A 1 462 ? 2.517 15.936 -31.234 1.00 92.19 462 GLY A C 1
ATOM 3439 O O . GLY A 1 462 ? 2.461 15.070 -30.358 1.00 92.19 462 GLY A O 1
ATOM 3440 N N . PRO A 1 463 ? 3.663 16.575 -31.519 1.00 92.44 463 PRO A N 1
ATOM 3441 C CA . PRO A 1 463 ? 4.894 16.338 -30.763 1.00 92.44 463 PRO A CA 1
ATOM 3442 C C . PRO A 1 463 ? 4.763 16.637 -29.260 1.00 92.44 463 PRO A C 1
ATOM 3444 O O . PRO A 1 463 ? 5.349 15.950 -28.437 1.00 92.44 463 PRO A O 1
ATOM 3447 N N . GLU A 1 464 ? 3.966 17.631 -28.879 1.00 91.50 464 GLU A N 1
ATOM 3448 C CA . GLU A 1 464 ? 3.693 17.995 -27.483 1.00 91.50 464 GLU A CA 1
ATOM 3449 C C . GLU A 1 464 ? 2.795 16.996 -26.740 1.00 91.50 464 GLU A C 1
ATOM 3451 O O . GLU A 1 464 ? 2.721 17.028 -25.514 1.00 91.50 464 GLU A O 1
ATOM 3456 N N . ALA A 1 465 ? 2.109 16.119 -27.476 1.00 93.25 465 ALA A N 1
ATOM 3457 C CA . ALA A 1 465 ? 1.220 15.102 -26.925 1.00 93.25 465 ALA A CA 1
ATOM 3458 C C . ALA A 1 465 ? 1.930 13.764 -26.658 1.00 93.25 465 ALA A C 1
ATOM 3460 O O . ALA A 1 465 ? 1.280 12.808 -26.238 1.00 93.25 465 ALA A O 1
ATOM 3461 N N . LEU A 1 466 ? 3.245 13.691 -26.904 1.00 95.19 466 LEU A N 1
ATOM 3462 C CA . LEU A 1 466 ? 4.058 12.498 -26.694 1.00 95.19 466 LEU A CA 1
ATOM 3463 C C . LEU A 1 466 ? 5.222 12.755 -25.733 1.00 95.19 466 LEU A C 1
ATOM 3465 O O . LEU A 1 466 ? 5.920 13.764 -25.822 1.00 95.19 466 LEU A O 1
ATOM 3469 N N . ASP A 1 467 ? 5.476 11.786 -24.854 1.00 93.81 467 ASP A N 1
ATOM 3470 C CA . ASP A 1 467 ? 6.604 11.804 -23.922 1.00 93.81 467 ASP A CA 1
ATOM 3471 C C . ASP A 1 467 ? 7.199 10.400 -23.752 1.00 93.81 467 ASP A C 1
ATOM 3473 O O . ASP A 1 467 ? 6.532 9.450 -23.330 1.00 93.81 467 ASP A O 1
ATOM 3477 N N . PHE A 1 468 ? 8.491 10.276 -24.058 1.00 93.06 468 PHE A N 1
ATOM 3478 C CA . PHE A 1 468 ? 9.246 9.023 -24.004 1.00 93.06 468 PHE A CA 1
ATOM 3479 C C . PHE A 1 468 ? 10.145 8.886 -22.770 1.00 93.06 468 PHE A C 1
ATOM 3481 O O . PHE A 1 468 ? 10.765 7.840 -22.581 1.00 93.06 468 PHE A O 1
ATOM 3488 N N . THR A 1 469 ? 10.215 9.904 -21.911 1.00 89.88 469 THR A N 1
ATOM 3489 C CA . THR A 1 469 ? 11.045 9.883 -20.697 1.00 89.88 469 THR A CA 1
ATOM 3490 C C . THR A 1 469 ? 10.489 8.913 -19.650 1.00 89.88 469 THR A C 1
ATOM 3492 O O . THR A 1 469 ? 9.327 8.514 -19.720 1.00 89.88 469 THR A O 1
ATOM 3495 N N . VAL A 1 470 ? 11.296 8.511 -18.666 1.00 88.06 470 VAL A N 1
ATOM 3496 C CA . VAL A 1 470 ? 10.804 7.774 -17.491 1.00 88.06 470 VAL A CA 1
ATOM 3497 C C . VAL A 1 470 ? 10.629 8.779 -16.351 1.00 88.06 470 VAL A C 1
ATOM 3499 O O . VAL A 1 470 ? 11.630 9.383 -15.958 1.00 88.06 470 VAL A O 1
ATOM 3502 N N . PRO A 1 471 ? 9.406 8.974 -15.823 1.00 89.81 471 PRO A N 1
ATOM 3503 C CA . PRO A 1 471 ? 9.179 9.903 -14.721 1.00 89.81 471 PRO A CA 1
ATOM 3504 C C . PRO A 1 471 ? 10.001 9.545 -13.478 1.00 89.81 471 PRO A C 1
ATOM 3506 O O . PRO A 1 471 ? 10.245 8.364 -13.202 1.00 89.81 471 PRO A O 1
ATOM 3509 N N . ALA A 1 472 ? 10.401 10.560 -12.710 1.00 87.25 472 ALA A N 1
ATOM 3510 C CA . ALA A 1 472 ? 11.016 10.356 -11.402 1.00 87.25 472 ALA A CA 1
ATOM 3511 C C . ALA A 1 472 ? 10.014 9.713 -10.426 1.00 87.25 472 ALA A C 1
ATOM 3513 O O . ALA A 1 472 ? 8.804 9.894 -10.548 1.00 87.25 472 ALA A O 1
ATOM 3514 N N . ASP A 1 473 ? 10.505 8.961 -9.438 1.00 79.06 473 ASP A N 1
ATOM 3515 C CA . ASP A 1 473 ? 9.627 8.237 -8.507 1.00 79.06 473 ASP A CA 1
ATOM 3516 C C . ASP A 1 473 ? 8.761 9.173 -7.636 1.00 79.06 473 ASP A C 1
ATOM 3518 O O . ASP A 1 473 ? 7.684 8.765 -7.188 1.00 79.06 473 ASP A O 1
ATOM 3522 N N . ASP A 1 474 ? 9.213 10.407 -7.396 1.00 79.19 474 ASP A N 1
ATOM 3523 C CA . ASP A 1 474 ? 8.520 11.438 -6.622 1.00 79.19 474 ASP A CA 1
ATOM 3524 C C . ASP A 1 474 ? 7.702 12.428 -7.468 1.00 79.19 474 ASP A C 1
ATOM 3526 O O . ASP A 1 474 ? 7.015 13.268 -6.882 1.00 79.19 474 ASP A O 1
ATOM 3530 N N . ASP A 1 475 ? 7.706 12.284 -8.799 1.00 87.19 475 ASP A N 1
ATOM 3531 C CA . ASP A 1 475 ? 6.870 13.067 -9.711 1.00 87.19 475 ASP A CA 1
ATOM 3532 C C . ASP A 1 475 ? 5.370 12.835 -9.420 1.00 87.19 475 ASP A C 1
ATOM 3534 O O . ASP A 1 475 ? 4.911 11.723 -9.136 1.00 87.19 475 ASP A O 1
ATOM 3538 N N . LEU A 1 476 ? 4.606 13.926 -9.459 1.00 85.69 476 LEU A N 1
ATOM 3539 C CA . LEU A 1 476 ? 3.175 13.997 -9.163 1.00 85.69 476 LEU A CA 1
ATOM 3540 C C . LEU A 1 476 ? 2.314 14.054 -10.436 1.00 85.69 476 LEU A C 1
ATOM 3542 O O . LEU A 1 476 ? 1.084 14.107 -10.340 1.00 85.69 476 LEU A O 1
ATOM 3546 N N . SER A 1 477 ? 2.938 14.052 -11.617 1.00 92.00 477 SER A N 1
ATOM 3547 C CA . SER A 1 477 ? 2.251 14.066 -12.905 1.00 92.00 477 SER A CA 1
ATOM 3548 C C . SER A 1 477 ? 1.325 12.847 -13.074 1.00 92.00 477 SER A C 1
ATOM 3550 O O . SER A 1 477 ? 1.609 11.762 -12.551 1.00 92.00 477 SER A O 1
ATOM 3552 N N . PRO A 1 478 ? 0.219 12.968 -13.838 1.00 94.06 478 PRO A N 1
ATOM 3553 C CA . PRO A 1 478 ? -0.659 11.832 -14.126 1.00 94.06 478 PRO A CA 1
ATOM 3554 C C . PRO A 1 478 ? 0.093 10.611 -14.670 1.00 94.06 478 PRO A C 1
ATOM 3556 O O . PRO A 1 478 ? -0.170 9.476 -14.262 1.00 94.06 478 PRO A O 1
ATOM 3559 N N . ARG A 1 479 ? 1.097 10.855 -15.519 1.00 94.19 479 ARG A N 1
ATOM 3560 C CA . ARG A 1 479 ? 1.936 9.818 -16.117 1.00 94.19 479 ARG A CA 1
ATOM 3561 C C . ARG A 1 479 ? 2.801 9.124 -15.072 1.00 94.19 479 ARG A C 1
ATOM 3563 O O . ARG A 1 479 ? 2.849 7.896 -15.061 1.00 94.19 479 ARG A O 1
ATOM 3570 N N . ALA A 1 480 ? 3.420 9.866 -14.153 1.00 93.19 480 ALA A N 1
ATOM 3571 C CA . ALA A 1 480 ? 4.179 9.279 -13.050 1.00 93.19 480 ALA A CA 1
ATOM 3572 C C . ALA A 1 480 ? 3.321 8.346 -12.182 1.00 93.19 480 ALA A C 1
ATOM 3574 O O . ALA A 1 480 ? 3.757 7.243 -11.841 1.00 93.19 480 ALA A O 1
ATOM 3575 N N . LEU A 1 481 ? 2.068 8.723 -11.899 1.00 93.75 481 LEU A N 1
ATOM 3576 C CA . LEU A 1 481 ? 1.129 7.865 -11.166 1.00 93.75 481 LEU A CA 1
ATOM 3577 C C . LEU A 1 481 ? 0.811 6.571 -11.932 1.00 93.75 481 LEU A C 1
ATOM 3579 O O . LEU A 1 481 ? 0.781 5.497 -11.329 1.00 93.75 481 LEU A O 1
ATOM 3583 N N . TRP A 1 482 ? 0.664 6.629 -13.260 1.00 94.50 482 TRP A N 1
ATOM 3584 C CA . TRP A 1 482 ? 0.519 5.427 -14.090 1.00 94.50 482 TRP A CA 1
ATOM 3585 C C . TRP A 1 482 ? 1.761 4.535 -14.082 1.00 94.50 482 TRP A C 1
ATOM 3587 O O . TRP A 1 482 ? 1.620 3.316 -13.994 1.00 94.50 482 TRP A O 1
ATOM 3597 N N . PHE A 1 483 ? 2.969 5.106 -14.111 1.00 93.81 483 PHE A N 1
ATOM 3598 C CA . PHE A 1 483 ? 4.210 4.338 -13.961 1.00 93.81 483 PHE A CA 1
ATOM 3599 C C . PHE A 1 483 ? 4.299 3.670 -12.583 1.00 93.81 483 PHE A C 1
ATOM 3601 O O . PHE A 1 483 ? 4.690 2.506 -12.491 1.00 93.81 483 PHE A O 1
ATOM 3608 N N . ARG A 1 484 ? 3.894 4.360 -11.509 1.00 92.31 484 ARG A N 1
ATOM 3609 C CA . ARG A 1 484 ? 3.825 3.775 -10.159 1.00 92.31 484 ARG A CA 1
ATOM 3610 C C . ARG A 1 484 ? 2.804 2.640 -10.085 1.00 92.31 484 ARG A C 1
ATOM 3612 O O . ARG A 1 484 ? 3.129 1.584 -9.541 1.00 92.31 484 ARG A O 1
ATOM 3619 N N . ARG A 1 485 ? 1.617 2.806 -10.680 1.00 92.88 485 ARG A N 1
ATOM 3620 C CA . ARG A 1 485 ? 0.602 1.742 -10.765 1.00 92.88 485 ARG A CA 1
ATOM 3621 C C . ARG A 1 485 ? 1.099 0.553 -11.592 1.00 92.88 485 ARG A C 1
ATOM 3623 O O . ARG A 1 485 ? 0.949 -0.575 -11.138 1.00 92.88 485 ARG A O 1
ATOM 3630 N N . LEU A 1 486 ? 1.753 0.790 -12.734 1.00 93.19 486 LEU A N 1
ATOM 3631 C CA . LEU A 1 486 ? 2.381 -0.259 -13.546 1.00 93.19 486 LEU A CA 1
ATOM 3632 C C . LEU A 1 486 ? 3.402 -1.049 -12.721 1.00 93.19 486 LEU A C 1
ATOM 3634 O O . LEU A 1 486 ? 3.318 -2.270 -12.668 1.00 93.19 486 LEU A O 1
ATOM 3638 N N . LYS A 1 487 ? 4.328 -0.376 -12.023 1.00 91.12 487 LYS A N 1
ATOM 3639 C CA . LYS A 1 487 ? 5.315 -1.046 -11.156 1.00 91.12 487 LYS A CA 1
ATOM 3640 C C . LYS A 1 487 ? 4.641 -1.905 -10.078 1.00 91.12 487 LYS A C 1
ATOM 3642 O O . LYS A 1 487 ? 5.097 -3.015 -9.828 1.00 91.12 487 LYS A O 1
ATOM 3647 N N . ALA A 1 488 ? 3.558 -1.426 -9.460 1.00 90.88 488 ALA A N 1
ATOM 3648 C CA . ALA A 1 488 ? 2.799 -2.218 -8.491 1.00 90.88 488 ALA A CA 1
ATOM 3649 C C . ALA A 1 488 ? 2.156 -3.458 -9.139 1.00 90.88 488 ALA A C 1
ATOM 3651 O O . ALA A 1 488 ? 2.277 -4.555 -8.603 1.00 90.88 488 ALA A O 1
ATOM 3652 N N . GLU A 1 489 ? 1.541 -3.308 -10.314 1.00 91.12 489 GLU A N 1
ATOM 3653 C CA . GLU A 1 489 ? 0.854 -4.405 -11.005 1.00 91.12 489 GLU A CA 1
ATOM 3654 C C . GLU A 1 489 ? 1.803 -5.462 -11.570 1.00 91.12 489 GLU A C 1
ATOM 3656 O O . GLU A 1 489 ? 1.496 -6.650 -11.521 1.00 91.12 489 GLU A O 1
ATOM 3661 N N . LEU A 1 490 ? 2.993 -5.065 -12.020 1.00 89.19 490 LEU A N 1
ATOM 3662 C CA . LEU A 1 490 ? 4.045 -5.999 -12.431 1.00 89.19 490 LEU A CA 1
ATOM 3663 C C . LEU A 1 490 ? 4.531 -6.889 -11.271 1.00 89.19 490 LEU A C 1
ATOM 3665 O O . LEU A 1 490 ? 5.066 -7.971 -11.512 1.00 89.19 490 LEU A O 1
ATOM 3669 N N . LEU A 1 491 ? 4.346 -6.452 -10.019 1.00 87.12 491 LEU A N 1
ATOM 3670 C CA . LEU A 1 491 ? 4.674 -7.230 -8.822 1.00 87.12 491 LEU A CA 1
ATOM 3671 C C . LEU A 1 491 ? 3.522 -8.127 -8.353 1.00 87.12 491 LEU A C 1
ATOM 3673 O O . LEU A 1 491 ? 3.783 -9.066 -7.600 1.00 87.12 491 LEU A O 1
ATOM 3677 N N . THR A 1 492 ? 2.274 -7.853 -8.749 1.00 86.44 492 THR A N 1
ATOM 3678 C CA . THR A 1 492 ? 1.074 -8.553 -8.248 1.00 86.44 492 THR A CA 1
ATOM 3679 C C . THR A 1 492 ? 0.353 -9.399 -9.298 1.00 86.44 492 THR A C 1
ATOM 3681 O O . THR A 1 492 ? -0.489 -10.220 -8.928 1.00 86.44 492 THR A O 1
ATOM 3684 N N . HIS A 1 493 ? 0.706 -9.267 -10.583 1.00 88.50 493 HIS A N 1
ATOM 3685 C CA . HIS A 1 493 ? 0.032 -9.948 -11.693 1.00 88.50 493 HIS A CA 1
ATOM 3686 C C . HIS A 1 493 ? 0.995 -10.662 -12.655 1.00 88.50 493 HIS A C 1
ATOM 3688 O O . HIS A 1 493 ? 2.094 -10.170 -12.933 1.00 88.50 493 HIS A O 1
ATOM 3694 N N . PRO A 1 494 ? 0.582 -11.798 -13.257 1.00 90.81 494 PRO A N 1
ATOM 3695 C CA . PRO A 1 494 ? 1.268 -12.347 -14.421 1.00 90.81 494 PRO A CA 1
ATOM 3696 C C . PRO A 1 494 ? 1.274 -11.334 -15.569 1.00 90.81 494 PRO A C 1
ATOM 3698 O O . PRO A 1 494 ? 0.273 -10.662 -15.820 1.00 90.81 494 PRO A O 1
ATOM 3701 N N . THR A 1 495 ? 2.387 -11.237 -16.291 1.00 92.56 495 THR A N 1
ATOM 3702 C CA . THR A 1 495 ? 2.589 -10.171 -17.285 1.00 92.56 495 THR A CA 1
ATOM 3703 C C . THR A 1 495 ? 2.950 -10.729 -18.655 1.00 92.56 495 THR A C 1
ATOM 3705 O O . THR A 1 495 ? 3.702 -11.695 -18.771 1.00 92.56 495 THR A O 1
ATOM 3708 N N . VAL A 1 496 ? 2.445 -10.097 -19.711 1.00 96.00 496 VAL A N 1
ATOM 3709 C CA . VAL A 1 496 ? 2.805 -10.373 -21.103 1.00 96.00 496 VAL A CA 1
ATOM 3710 C C . VAL A 1 496 ? 3.433 -9.137 -21.722 1.00 96.00 496 VAL A C 1
ATOM 3712 O O . VAL A 1 496 ? 2.825 -8.074 -21.709 1.00 96.00 496 VAL A O 1
ATOM 3715 N N . PHE A 1 497 ? 4.608 -9.289 -22.321 1.00 96.00 497 PHE A N 1
ATOM 3716 C CA . PHE A 1 497 ? 5.239 -8.268 -23.149 1.00 96.00 497 PHE A CA 1
ATOM 3717 C C . PHE A 1 497 ? 5.046 -8.617 -24.627 1.00 96.00 497 PHE A C 1
ATOM 3719 O O . PHE A 1 497 ? 5.265 -9.763 -25.026 1.00 96.00 497 PHE A O 1
ATOM 3726 N N . MET A 1 498 ? 4.651 -7.643 -25.445 1.00 96.44 498 MET A N 1
ATOM 3727 C CA . MET A 1 498 ? 4.558 -7.778 -26.903 1.00 96.44 498 MET A CA 1
ATOM 3728 C C . MET A 1 498 ? 5.522 -6.811 -27.582 1.00 96.44 498 MET A C 1
ATOM 3730 O O . MET A 1 498 ? 5.449 -5.607 -27.348 1.00 96.44 498 MET A O 1
ATOM 3734 N N . ALA A 1 499 ? 6.397 -7.331 -28.440 1.00 94.88 499 ALA A N 1
ATOM 3735 C CA . ALA A 1 499 ? 7.318 -6.516 -29.227 1.00 94.88 499 ALA A CA 1
ATOM 3736 C C . ALA A 1 499 ? 7.556 -7.126 -30.612 1.00 94.88 499 ALA A C 1
ATOM 3738 O O . ALA A 1 499 ? 7.653 -8.349 -30.757 1.00 94.88 499 ALA A O 1
ATOM 3739 N N . ALA A 1 500 ? 7.708 -6.276 -31.629 1.00 91.75 500 ALA A N 1
ATOM 3740 C CA . ALA A 1 500 ? 8.013 -6.688 -32.999 1.00 91.75 500 ALA A CA 1
ATOM 3741 C C . ALA A 1 500 ? 9.332 -7.475 -33.079 1.00 91.75 500 ALA A C 1
ATOM 3743 O O . ALA A 1 500 ? 9.409 -8.492 -33.768 1.00 91.75 500 ALA A O 1
ATOM 3744 N N . SER A 1 501 ? 10.340 -7.043 -32.312 1.00 91.12 501 SER A N 1
ATOM 3745 C CA . SER A 1 501 ? 11.662 -7.665 -32.260 1.00 91.12 501 SER A CA 1
ATOM 3746 C C . SER A 1 501 ? 12.117 -7.945 -30.821 1.00 91.12 501 SER A C 1
ATOM 3748 O O . SER A 1 501 ? 11.977 -7.074 -29.958 1.00 91.12 501 SER A O 1
ATOM 3750 N N . PRO A 1 502 ? 12.755 -9.100 -30.548 1.00 91.81 502 PRO A N 1
ATOM 3751 C CA . PRO A 1 502 ? 13.346 -9.384 -29.242 1.00 91.81 502 PRO A CA 1
ATOM 3752 C C . PRO A 1 502 ? 14.604 -8.551 -28.937 1.00 91.81 502 PRO A C 1
ATOM 3754 O O . PRO A 1 502 ? 15.024 -8.467 -27.782 1.00 91.81 502 PRO A O 1
ATOM 3757 N N . SER A 1 503 ? 15.202 -7.920 -29.951 1.00 89.75 503 SER A N 1
ATOM 3758 C CA . SER A 1 503 ? 16.345 -7.014 -29.795 1.00 89.75 503 SER A CA 1
ATOM 3759 C C . SER A 1 503 ? 15.928 -5.552 -29.572 1.00 89.75 503 SER A C 1
ATOM 3761 O O . SER A 1 503 ? 16.798 -4.689 -29.462 1.00 89.75 503 SER A O 1
ATOM 3763 N N . SER A 1 504 ? 14.619 -5.268 -29.531 1.00 88.12 504 SER A N 1
ATOM 3764 C CA . SER A 1 504 ? 14.054 -3.920 -29.380 1.00 88.12 504 SER A CA 1
ATOM 3765 C C . SER A 1 504 ? 14.554 -3.237 -28.109 1.00 88.12 504 SER A C 1
ATOM 3767 O O . SER A 1 504 ? 14.427 -3.784 -27.012 1.00 88.12 504 SER A O 1
ATOM 3769 N N . ARG A 1 505 ? 15.099 -2.023 -28.222 1.00 86.00 505 ARG A N 1
ATOM 3770 C CA . ARG A 1 505 ? 15.552 -1.268 -27.040 1.00 86.00 505 ARG A CA 1
ATOM 3771 C C . ARG A 1 505 ? 14.370 -0.835 -26.186 1.00 86.00 505 ARG A C 1
ATOM 3773 O O . ARG A 1 505 ? 14.438 -0.961 -24.966 1.00 86.00 505 ARG A O 1
ATOM 3780 N N . SER A 1 506 ? 13.276 -0.422 -26.821 1.00 86.56 506 SER A N 1
ATOM 3781 C CA . SER A 1 506 ? 12.026 -0.070 -26.145 1.00 86.56 506 SER A CA 1
ATOM 3782 C C . SER A 1 506 ? 11.467 -1.236 -25.325 1.00 86.56 506 SER A C 1
ATOM 3784 O O . SER A 1 506 ? 11.049 -1.032 -24.186 1.00 86.56 506 SER A O 1
ATOM 3786 N N . LEU A 1 507 ? 11.561 -2.475 -25.831 1.00 90.19 507 LEU A N 1
ATOM 3787 C CA . LEU A 1 507 ? 11.199 -3.670 -25.058 1.00 90.19 507 LEU A CA 1
ATOM 3788 C C . LEU A 1 507 ? 12.040 -3.784 -23.785 1.00 90.19 507 LEU A C 1
ATOM 3790 O O . LEU A 1 507 ? 11.505 -4.002 -22.700 1.00 90.19 507 LEU A O 1
ATOM 3794 N N . TRP A 1 508 ? 13.359 -3.657 -23.908 1.00 88.81 508 TRP A N 1
ATOM 3795 C CA . TRP A 1 508 ? 14.262 -3.816 -22.770 1.00 88.81 508 TRP A CA 1
ATOM 3796 C C . TRP A 1 508 ? 14.152 -2.669 -21.759 1.00 88.81 508 TRP A C 1
ATOM 3798 O O . TRP A 1 508 ? 14.319 -2.916 -20.567 1.00 88.81 508 TRP A O 1
ATOM 3808 N N . ASN A 1 509 ? 13.784 -1.466 -22.202 1.00 85.88 509 ASN A N 1
ATOM 3809 C CA . ASN A 1 509 ? 13.434 -0.351 -21.321 1.00 85.88 509 ASN A CA 1
ATOM 3810 C C . ASN A 1 509 ? 12.138 -0.636 -20.548 1.00 85.88 509 ASN A C 1
ATOM 3812 O O . ASN A 1 509 ? 12.104 -0.470 -19.330 1.00 85.88 509 ASN A O 1
ATOM 3816 N N . ALA A 1 510 ? 11.096 -1.140 -21.219 1.00 85.69 510 ALA A N 1
ATOM 3817 C CA . ALA A 1 510 ? 9.857 -1.552 -20.558 1.00 85.69 510 ALA A CA 1
ATOM 3818 C C . ALA A 1 510 ? 10.091 -2.709 -19.567 1.00 85.69 510 ALA A C 1
ATOM 3820 O O . ALA A 1 510 ? 9.563 -2.697 -18.458 1.00 85.69 510 ALA A O 1
ATOM 3821 N N . LEU A 1 511 ? 10.942 -3.679 -19.920 1.00 85.69 511 LEU A N 1
ATOM 3822 C CA . LEU A 1 511 ? 11.355 -4.764 -19.023 1.00 85.69 511 LEU A CA 1
ATOM 3823 C C . LEU A 1 511 ? 12.190 -4.268 -17.837 1.00 85.69 511 LEU A C 1
ATOM 3825 O O . LEU A 1 511 ? 12.099 -4.853 -16.762 1.00 85.69 511 LEU A O 1
ATOM 3829 N N . A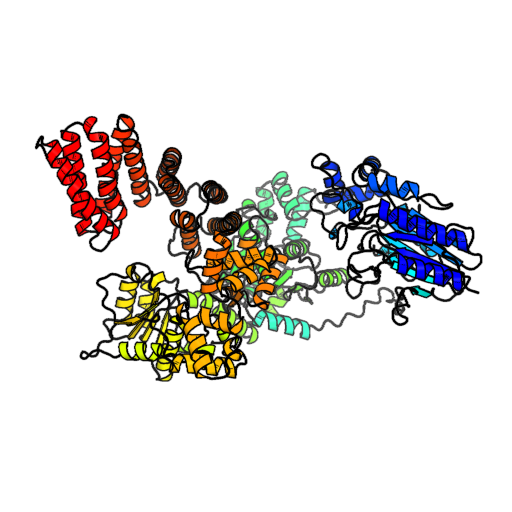LA A 1 512 ? 12.984 -3.205 -17.999 1.00 83.75 512 ALA A N 1
ATOM 3830 C CA . ALA A 1 512 ? 13.753 -2.610 -16.905 1.00 83.75 512 ALA A CA 1
ATOM 3831 C C . ALA A 1 512 ? 12.845 -2.055 -15.796 1.00 83.75 512 ALA A C 1
ATOM 3833 O O . ALA A 1 512 ? 13.184 -2.174 -14.621 1.00 83.75 512 ALA A O 1
ATOM 3834 N N . LEU A 1 513 ? 11.652 -1.553 -16.145 1.00 75.62 513 LEU A N 1
ATOM 3835 C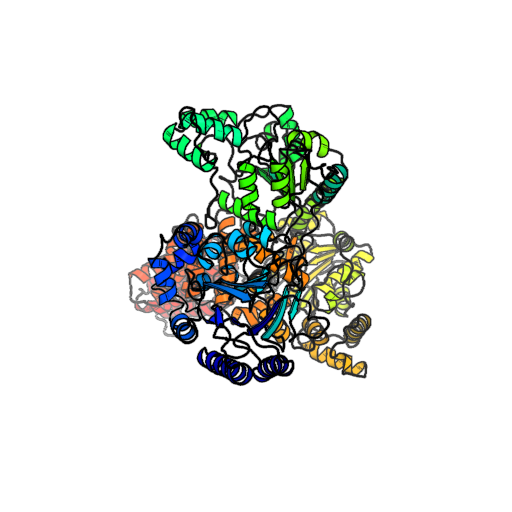 CA . LEU A 1 513 ? 10.623 -1.163 -15.167 1.00 75.62 513 LEU A CA 1
ATOM 3836 C C . LEU A 1 513 ? 10.117 -2.354 -14.338 1.00 75.62 513 LEU A C 1
ATOM 3838 O O . LEU A 1 513 ? 9.600 -2.161 -13.240 1.00 75.62 513 LEU A O 1
ATOM 3842 N N . ALA A 1 514 ? 10.259 -3.569 -14.873 1.00 66.06 514 ALA A N 1
ATOM 3843 C CA . ALA A 1 514 ? 9.766 -4.813 -14.302 1.00 66.06 514 ALA A CA 1
ATOM 3844 C C . ALA A 1 514 ? 10.839 -5.629 -13.563 1.00 66.06 514 ALA A C 1
ATOM 3846 O O . ALA A 1 514 ? 10.505 -6.711 -13.085 1.00 66.06 514 ALA A O 1
ATOM 3847 N N . GLN A 1 515 ? 12.110 -5.197 -13.524 1.00 59.34 515 GLN A N 1
ATOM 3848 C CA . GLN A 1 515 ? 13.218 -6.034 -13.040 1.00 59.34 515 GLN A CA 1
ATOM 3849 C C . GLN A 1 515 ? 13.132 -6.304 -11.524 1.00 59.34 515 GLN A C 1
ATOM 3851 O O . GLN A 1 515 ? 13.323 -5.384 -10.725 1.00 59.34 515 GLN A O 1
ATOM 3856 N N . PRO A 1 516 ? 12.904 -7.564 -11.102 1.00 48.62 516 PRO A N 1
ATOM 3857 C CA . PRO A 1 516 ? 13.042 -7.970 -9.715 1.00 48.62 516 PRO A CA 1
ATOM 3858 C C . PRO A 1 516 ? 14.505 -8.309 -9.415 1.00 48.62 516 PRO A C 1
ATOM 3860 O O . PRO A 1 516 ? 15.278 -8.682 -10.298 1.00 48.62 516 PRO A O 1
ATOM 3863 N N . GLN A 1 517 ? 14.887 -8.194 -8.147 1.00 41.12 517 GLN A N 1
ATOM 3864 C CA . GLN A 1 517 ? 16.280 -8.356 -7.733 1.00 41.12 517 GLN A CA 1
ATOM 3865 C C . GLN A 1 517 ? 16.712 -9.821 -7.530 1.00 41.12 517 GLN A C 1
ATOM 3867 O O . GLN A 1 517 ? 17.900 -10.065 -7.344 1.00 41.12 517 GLN A O 1
ATOM 3872 N N . THR A 1 518 ? 15.800 -10.809 -7.586 1.00 44.66 518 THR A N 1
ATOM 3873 C CA . THR A 1 518 ? 16.143 -12.241 -7.424 1.00 44.66 518 THR A CA 1
ATOM 3874 C C . THR A 1 518 ? 15.248 -13.204 -8.229 1.00 44.66 518 THR A C 1
ATOM 3876 O O . THR A 1 518 ? 14.110 -12.885 -8.564 1.00 44.66 518 THR A O 1
ATOM 3879 N N . GLU A 1 519 ? 15.753 -14.415 -8.524 1.00 40.91 519 GLU A N 1
ATOM 3880 C CA . GLU A 1 519 ? 15.058 -15.467 -9.304 1.00 40.91 519 GLU A CA 1
ATOM 3881 C C . GLU A 1 519 ? 13.834 -16.091 -8.596 1.00 40.91 519 GLU A C 1
ATOM 3883 O O . GLU A 1 519 ? 12.937 -16.605 -9.264 1.00 40.91 519 GLU A O 1
ATOM 3888 N N . ALA A 1 520 ? 13.745 -16.015 -7.263 1.00 41.06 520 ALA A N 1
ATOM 3889 C CA . ALA A 1 520 ? 12.694 -16.659 -6.460 1.00 41.06 520 ALA A CA 1
ATOM 3890 C C . ALA A 1 520 ? 11.327 -15.937 -6.485 1.00 41.06 520 ALA A C 1
ATOM 3892 O O . ALA A 1 520 ? 10.390 -16.360 -5.808 1.00 41.06 520 ALA A O 1
ATOM 3893 N N . GLU A 1 521 ? 11.212 -14.834 -7.227 1.00 53.06 521 GLU A N 1
ATOM 3894 C CA . GLU A 1 521 ? 10.152 -13.835 -7.056 1.00 53.06 521 GLU A CA 1
ATOM 3895 C C . GLU A 1 521 ? 9.456 -13.507 -8.378 1.00 53.06 521 GLU A C 1
ATOM 3897 O O . GLU A 1 521 ? 9.612 -12.416 -8.923 1.00 53.06 521 GLU A O 1
ATOM 3902 N N . HIS A 1 522 ? 8.684 -14.453 -8.917 1.00 56.88 522 HIS A N 1
ATOM 3903 C CA . HIS A 1 522 ? 8.027 -14.255 -10.207 1.00 56.88 522 HIS A CA 1
ATOM 3904 C C . HIS A 1 522 ? 6.581 -14.746 -10.214 1.00 56.88 522 HIS A C 1
ATOM 3906 O O . HIS A 1 522 ? 6.308 -15.931 -10.028 1.00 56.88 522 HIS A O 1
ATOM 3912 N N . PHE A 1 523 ? 5.658 -13.838 -10.539 1.00 68.69 523 PHE A N 1
ATOM 3913 C CA . PHE A 1 523 ? 4.493 -14.240 -11.320 1.00 68.69 523 PHE A CA 1
ATOM 3914 C C . PHE A 1 523 ? 4.962 -14.641 -12.728 1.00 68.69 523 PHE A C 1
ATOM 3916 O O . PHE A 1 523 ? 5.965 -14.102 -13.204 1.00 68.69 523 PHE A O 1
ATOM 3923 N N . PRO A 1 524 ? 4.273 -15.565 -13.418 1.00 77.50 524 PRO A N 1
ATOM 3924 C CA . PRO A 1 524 ? 4.640 -15.947 -14.777 1.00 77.50 524 PRO A CA 1
ATOM 3925 C C . PRO A 1 524 ? 4.727 -14.728 -15.704 1.00 77.50 524 PRO A C 1
ATOM 3927 O O . PRO A 1 524 ? 3.810 -13.902 -15.749 1.00 77.50 524 PRO A O 1
ATOM 3930 N N . ARG A 1 525 ? 5.833 -14.615 -16.448 1.00 88.56 525 ARG A N 1
ATOM 3931 C CA . ARG A 1 525 ? 6.064 -13.532 -17.410 1.00 88.56 525 ARG A CA 1
ATOM 3932 C C . ARG A 1 525 ? 6.311 -14.102 -18.792 1.00 88.56 525 ARG A C 1
ATOM 3934 O O . ARG A 1 525 ? 7.192 -14.938 -18.972 1.00 88.56 525 ARG A O 1
ATOM 3941 N N . PHE A 1 526 ? 5.568 -13.607 -19.769 1.00 93.50 526 PHE A N 1
ATOM 3942 C CA . PHE A 1 526 ? 5.653 -14.045 -21.153 1.00 93.50 526 PHE A CA 1
ATOM 3943 C C . PHE A 1 526 ? 6.213 -12.930 -22.025 1.00 93.50 526 PHE A C 1
ATOM 3945 O O . PHE A 1 526 ? 5.915 -11.756 -21.814 1.00 93.50 526 PHE A O 1
ATOM 3952 N N . LEU A 1 527 ? 6.978 -13.306 -23.043 1.00 95.44 527 LEU A N 1
ATOM 3953 C CA . LEU A 1 527 ? 7.359 -12.419 -24.133 1.00 95.44 527 LEU A CA 1
ATOM 3954 C C . LEU A 1 527 ? 6.855 -13.010 -25.443 1.00 95.44 527 LEU A C 1
ATOM 3956 O O . LEU A 1 527 ? 7.245 -14.115 -25.818 1.00 95.44 527 LEU A O 1
ATOM 3960 N N . ILE A 1 528 ? 6.009 -12.259 -26.138 1.00 96.69 528 ILE A N 1
ATOM 3961 C CA . ILE A 1 528 ? 5.503 -12.588 -27.466 1.00 96.69 528 ILE A CA 1
ATOM 3962 C C . ILE A 1 528 ? 6.280 -11.748 -28.464 1.00 96.69 528 ILE A C 1
ATOM 3964 O O . ILE A 1 528 ? 6.129 -10.527 -28.542 1.00 96.69 528 ILE A O 1
ATOM 3968 N N . THR A 1 529 ? 7.146 -12.418 -29.205 1.00 94.94 529 THR A N 1
ATOM 3969 C CA . THR A 1 529 ? 7.945 -11.814 -30.263 1.00 94.94 529 THR A CA 1
ATOM 3970 C C . THR A 1 529 ? 8.473 -12.914 -31.174 1.00 94.94 529 THR A C 1
ATOM 3972 O O . THR A 1 529 ? 8.477 -14.092 -30.802 1.00 94.94 529 THR A O 1
ATOM 3975 N N . GLY A 1 530 ? 8.942 -12.552 -32.368 1.00 91.44 530 GLY A N 1
ATOM 3976 C CA . GLY A 1 530 ? 9.557 -13.509 -33.284 1.00 91.44 530 GLY A CA 1
ATOM 3977 C C . GLY A 1 530 ? 10.696 -14.316 -32.630 1.00 91.44 530 GLY A C 1
ATOM 3978 O O . GLY A 1 530 ? 11.214 -13.956 -31.571 1.00 91.44 530 GLY A O 1
ATOM 3979 N N . PRO A 1 531 ? 11.134 -15.422 -33.251 1.00 86.94 531 PRO A N 1
ATOM 3980 C CA . PRO A 1 531 ? 12.105 -16.342 -32.650 1.00 86.94 531 PRO A CA 1
ATOM 3981 C C . PRO A 1 531 ? 13.459 -15.697 -32.306 1.00 86.94 531 PRO A C 1
ATOM 3983 O O . PRO A 1 531 ? 14.173 -16.223 -31.448 1.00 86.94 531 PRO A O 1
ATOM 3986 N N . GLY A 1 532 ? 13.820 -14.585 -32.957 1.00 88.31 532 GLY A N 1
ATOM 3987 C CA . GLY A 1 532 ? 15.055 -13.840 -32.707 1.00 88.31 532 GLY A CA 1
ATOM 3988 C C . GLY A 1 532 ? 16.337 -14.603 -33.031 1.00 88.31 532 GLY A C 1
ATOM 3989 O O . GLY A 1 532 ? 16.338 -15.729 -33.545 1.00 88.31 532 GLY A O 1
ATOM 3990 N N . THR A 1 533 ? 17.467 -13.993 -32.689 1.00 89.38 533 THR A N 1
ATOM 3991 C CA . THR A 1 533 ? 18.771 -14.657 -32.715 1.00 89.38 533 THR A CA 1
ATOM 3992 C C . THR A 1 533 ? 18.932 -15.605 -31.518 1.00 89.38 533 THR A C 1
ATOM 3994 O O . THR A 1 533 ? 18.140 -15.623 -30.575 1.00 89.38 533 THR A O 1
ATOM 3997 N N . ALA A 1 534 ? 19.977 -16.437 -31.530 1.00 81.69 534 ALA A N 1
ATOM 3998 C CA . ALA A 1 534 ? 20.297 -17.267 -30.366 1.00 81.69 534 ALA A CA 1
ATOM 3999 C C . ALA A 1 534 ? 20.683 -16.423 -29.136 1.00 81.69 534 ALA A C 1
ATOM 4001 O O . ALA A 1 534 ? 20.368 -16.820 -28.014 1.00 81.69 534 ALA A O 1
ATOM 4002 N N . ALA A 1 535 ? 21.318 -15.266 -29.356 1.00 83.75 535 ALA A N 1
ATOM 4003 C CA . ALA A 1 535 ? 21.663 -14.315 -28.306 1.00 83.75 535 ALA A CA 1
ATOM 4004 C C . ALA A 1 535 ? 20.403 -13.702 -27.683 1.00 83.75 535 ALA A C 1
ATOM 4006 O O . ALA A 1 535 ? 20.285 -13.674 -26.461 1.00 83.75 535 ALA A O 1
ATOM 4007 N N . ASP A 1 536 ? 19.423 -13.326 -28.509 1.00 86.38 536 ASP A N 1
ATOM 4008 C CA . ASP A 1 536 ? 18.132 -12.823 -28.033 1.00 86.38 536 ASP A CA 1
ATOM 4009 C C . ASP A 1 536 ? 17.430 -13.849 -27.143 1.00 86.38 536 ASP A C 1
ATOM 4011 O O . ASP A 1 536 ? 17.060 -13.546 -26.013 1.00 86.38 536 ASP A O 1
ATOM 4015 N N . ARG A 1 537 ? 17.325 -15.104 -27.598 1.00 86.00 537 ARG A N 1
ATOM 4016 C CA . ARG A 1 537 ? 16.710 -16.178 -26.798 1.00 86.00 537 ARG A CA 1
ATOM 4017 C C . ARG A 1 537 ? 17.448 -16.439 -25.487 1.00 86.00 537 ARG A C 1
ATOM 4019 O O . ARG A 1 537 ? 16.813 -16.762 -24.485 1.00 86.00 537 ARG A O 1
ATOM 4026 N N . ALA A 1 538 ? 18.776 -16.321 -25.475 1.00 79.94 538 ALA A N 1
ATOM 4027 C CA . ALA A 1 538 ? 19.558 -16.436 -24.248 1.00 79.94 538 ALA A CA 1
ATOM 4028 C C . ALA A 1 538 ? 19.274 -15.268 -23.292 1.00 79.94 538 ALA A C 1
ATOM 4030 O O . ALA A 1 538 ? 19.042 -15.506 -22.109 1.00 79.94 538 ALA A O 1
ATOM 4031 N N . ARG A 1 539 ? 19.212 -14.036 -23.811 1.00 85.62 539 ARG A N 1
ATOM 4032 C CA . ARG A 1 539 ? 18.900 -12.826 -23.041 1.00 85.62 539 ARG A CA 1
ATOM 4033 C C . ARG A 1 539 ? 17.486 -12.872 -22.453 1.00 85.62 539 ARG A C 1
ATOM 4035 O O . ARG A 1 539 ? 17.304 -12.571 -21.281 1.00 85.62 539 ARG A O 1
ATOM 4042 N N . ILE A 1 540 ? 16.500 -13.320 -23.232 1.00 86.94 540 ILE A N 1
ATOM 4043 C CA . ILE A 1 540 ? 15.109 -13.524 -22.787 1.00 86.94 540 ILE A CA 1
ATOM 4044 C C . ILE A 1 540 ? 15.049 -14.551 -21.649 1.00 86.94 540 ILE A C 1
ATOM 4046 O O . ILE A 1 540 ? 14.376 -14.327 -20.645 1.00 86.94 540 ILE A O 1
ATOM 4050 N N . ARG A 1 541 ? 15.803 -15.652 -21.762 1.00 82.69 541 ARG A N 1
ATOM 4051 C CA . ARG A 1 541 ? 15.888 -16.667 -20.704 1.00 82.69 541 ARG A CA 1
ATOM 4052 C C . ARG A 1 541 ? 16.553 -16.129 -19.437 1.00 82.69 541 ARG A C 1
ATOM 4054 O O . ARG A 1 541 ? 16.057 -16.394 -18.351 1.00 82.69 541 ARG A O 1
ATOM 4061 N N . GLN A 1 542 ? 17.645 -15.373 -19.571 1.00 81.38 542 GLN A N 1
ATOM 4062 C CA . GLN A 1 542 ? 18.315 -14.710 -18.441 1.00 81.38 542 GLN A CA 1
ATOM 4063 C C . GLN A 1 542 ? 17.403 -13.695 -17.748 1.00 81.38 542 GLN A C 1
ATOM 4065 O O . GLN A 1 542 ? 17.473 -13.535 -16.537 1.00 81.38 542 GLN A O 1
ATOM 4070 N N . ALA A 1 543 ? 16.513 -13.051 -18.502 1.00 80.94 543 ALA A N 1
ATOM 4071 C CA . ALA A 1 543 ? 15.494 -12.167 -17.958 1.00 80.94 543 ALA A CA 1
ATOM 4072 C C . ALA A 1 543 ? 14.326 -12.915 -17.285 1.00 80.94 543 ALA A C 1
ATOM 4074 O O . ALA A 1 543 ? 13.405 -12.262 -16.807 1.00 80.94 543 ALA A O 1
ATOM 4075 N N . GLY A 1 544 ? 14.328 -14.256 -17.253 1.00 83.81 544 GLY A N 1
ATOM 4076 C CA . GLY A 1 544 ? 13.273 -15.061 -16.634 1.00 83.81 544 GLY A CA 1
ATOM 4077 C C . GLY A 1 544 ? 11.919 -14.935 -17.338 1.00 83.81 544 GLY A C 1
ATOM 4078 O O . GLY A 1 544 ? 10.892 -14.849 -16.664 1.00 83.81 544 GLY A O 1
ATOM 4079 N N . LEU A 1 545 ? 11.918 -14.848 -18.674 1.00 87.81 545 LEU A N 1
ATOM 4080 C CA . LEU A 1 545 ? 10.715 -14.726 -19.502 1.00 87.81 545 LEU A CA 1
ATOM 4081 C C . LEU A 1 545 ? 10.440 -16.024 -20.273 1.00 87.81 545 LEU A C 1
ATOM 4083 O O . LEU A 1 545 ? 11.332 -16.585 -20.918 1.00 87.81 545 LEU A O 1
ATOM 4087 N N . THR A 1 546 ? 9.180 -16.448 -20.292 1.00 91.44 546 THR A N 1
ATOM 4088 C CA . THR A 1 546 ? 8.690 -17.521 -21.161 1.00 91.44 546 THR A CA 1
ATOM 4089 C C . THR A 1 546 ? 8.473 -16.972 -22.575 1.00 91.44 546 THR A C 1
ATOM 4091 O O . THR A 1 546 ? 7.609 -16.126 -22.808 1.00 91.44 546 THR A O 1
ATOM 4094 N N . HIS A 1 547 ? 9.277 -17.426 -23.542 1.00 93.69 547 HIS A N 1
ATOM 4095 C CA . HIS A 1 547 ? 9.253 -16.916 -24.921 1.00 93.69 547 HIS A CA 1
ATOM 4096 C C . HIS A 1 547 ? 8.219 -17.645 -25.786 1.00 93.69 547 HIS A C 1
ATOM 4098 O O . HIS A 1 547 ? 8.363 -18.834 -26.070 1.00 93.69 547 HIS A O 1
ATOM 4104 N N . ILE A 1 548 ? 7.217 -16.912 -26.267 1.00 95.50 548 ILE A N 1
ATOM 4105 C CA . ILE A 1 548 ? 6.267 -17.348 -27.293 1.00 95.50 548 ILE A CA 1
ATOM 4106 C C . ILE A 1 548 ? 6.781 -16.846 -28.651 1.00 95.50 548 ILE A C 1
ATOM 4108 O O . ILE A 1 548 ? 6.756 -15.644 -28.916 1.00 95.50 548 ILE A O 1
ATOM 4112 N N . GLN A 1 549 ? 7.271 -17.758 -29.498 1.00 94.31 549 GLN A N 1
ATOM 4113 C CA . GLN A 1 549 ? 8.063 -17.439 -30.698 1.00 94.31 549 GLN A CA 1
ATOM 4114 C C . GLN A 1 549 ? 7.204 -17.094 -31.927 1.00 94.31 549 GLN A C 1
ATOM 4116 O O . GLN A 1 549 ? 7.340 -17.696 -32.992 1.00 94.31 549 GLN A O 1
ATOM 4121 N N . VAL A 1 550 ? 6.311 -16.115 -31.794 1.00 93.88 550 VAL A N 1
ATOM 4122 C CA . VAL A 1 550 ? 5.469 -15.598 -32.883 1.00 93.88 550 VAL A CA 1
ATOM 4123 C C . VAL A 1 550 ? 5.345 -14.078 -32.776 1.00 93.88 550 VAL A C 1
ATOM 4125 O O . VAL A 1 550 ? 5.425 -13.521 -31.683 1.00 93.88 550 VAL A O 1
ATOM 4128 N N . SER A 1 551 ? 5.173 -13.385 -33.906 1.00 93.50 551 SER A N 1
ATOM 4129 C CA . SER A 1 551 ? 4.978 -11.933 -33.884 1.00 93.50 551 SER A CA 1
ATOM 4130 C C . SER A 1 551 ? 3.671 -11.557 -33.167 1.00 93.50 551 SER A C 1
ATOM 4132 O O . SER A 1 551 ? 2.692 -12.310 -33.260 1.00 93.50 551 SER A O 1
ATOM 4134 N N . PRO A 1 552 ? 3.612 -10.399 -32.481 1.00 94.94 552 PRO A N 1
ATOM 4135 C CA . PRO A 1 552 ? 2.413 -9.978 -31.752 1.00 94.94 552 PRO A CA 1
ATOM 4136 C C . PRO A 1 552 ? 1.147 -9.950 -32.617 1.00 94.94 552 PRO A C 1
ATOM 4138 O O . PRO A 1 552 ? 0.118 -10.486 -32.205 1.00 94.94 552 PRO A O 1
ATOM 4141 N N . HIS A 1 553 ? 1.239 -9.427 -33.844 1.00 92.62 553 HIS A N 1
ATOM 4142 C CA . HIS A 1 553 ? 0.142 -9.440 -34.815 1.00 92.62 553 HIS A CA 1
ATOM 4143 C C . HIS A 1 553 ? -0.396 -10.861 -35.079 1.00 92.62 553 HIS A C 1
ATOM 4145 O O . HIS A 1 553 ? -1.585 -11.138 -34.897 1.00 92.62 553 HIS A O 1
ATOM 4151 N N . VAL A 1 554 ? 0.480 -11.805 -35.449 1.00 93.69 554 VAL A N 1
ATOM 4152 C CA . VAL A 1 554 ? 0.067 -13.184 -35.767 1.00 93.69 554 VAL A CA 1
ATOM 4153 C C . VAL A 1 554 ? -0.485 -13.892 -34.530 1.00 93.69 554 VAL A C 1
ATOM 4155 O O . VAL A 1 554 ? -1.474 -14.625 -34.632 1.00 93.69 554 VAL A O 1
ATOM 4158 N N . PHE A 1 555 ? 0.112 -13.655 -33.361 1.00 96.00 555 PHE A N 1
ATOM 4159 C CA . PHE A 1 555 ? -0.384 -14.173 -32.092 1.00 96.00 555 PHE A CA 1
ATOM 4160 C C . PHE A 1 555 ? -1.812 -13.697 -31.812 1.00 96.00 555 PHE A C 1
ATOM 4162 O O . PHE A 1 555 ? -2.696 -14.517 -31.561 1.00 96.00 555 PHE A O 1
ATOM 4169 N N . ALA A 1 556 ? -2.063 -12.390 -31.909 1.00 94.94 556 ALA A N 1
ATOM 4170 C CA . ALA A 1 556 ? -3.376 -11.809 -31.658 1.00 94.94 556 ALA A CA 1
ATOM 4171 C C . ALA A 1 556 ? -4.444 -12.376 -32.606 1.00 94.94 556 ALA A C 1
ATOM 4173 O O . ALA A 1 556 ? -5.527 -12.774 -32.172 1.00 94.94 556 ALA A O 1
ATOM 4174 N N . VAL A 1 557 ? -4.130 -12.487 -33.899 1.00 92.56 557 VAL A N 1
ATOM 4175 C CA . VAL A 1 557 ? -5.076 -12.996 -34.902 1.00 92.56 557 VAL A CA 1
ATOM 4176 C C . VAL A 1 557 ? -5.383 -14.485 -34.701 1.00 92.56 557 VAL A C 1
ATOM 4178 O O . VAL A 1 557 ? -6.546 -14.887 -34.810 1.00 92.56 557 VAL A O 1
ATOM 4181 N N . ARG A 1 558 ? -4.370 -15.312 -34.400 1.00 92.56 558 ARG A N 1
ATOM 4182 C CA . ARG A 1 558 ? -4.517 -16.779 -34.334 1.00 92.56 558 ARG A CA 1
ATOM 4183 C C . ARG A 1 558 ? -4.896 -17.294 -32.946 1.00 92.56 558 ARG A C 1
ATOM 4185 O O . ARG A 1 558 ? -5.829 -18.090 -32.834 1.00 92.56 558 ARG A O 1
ATOM 4192 N N . GLN A 1 559 ? -4.189 -16.845 -31.910 1.00 94.50 559 GLN A N 1
ATOM 4193 C CA . GLN A 1 559 ? -4.259 -17.406 -30.556 1.00 94.50 559 GLN A CA 1
ATOM 4194 C C . GLN A 1 559 ? -5.284 -16.701 -29.656 1.00 94.50 559 GLN A C 1
ATOM 4196 O O . GLN A 1 559 ? -5.773 -17.313 -28.705 1.00 94.50 559 GLN A O 1
ATOM 4201 N N . LEU A 1 560 ? -5.679 -15.461 -29.981 1.00 94.31 560 LEU A N 1
ATOM 4202 C CA . LEU A 1 560 ? -6.722 -14.701 -29.267 1.00 94.31 560 LEU A CA 1
ATOM 4203 C C . LEU A 1 560 ? -8.063 -14.652 -30.021 1.00 94.31 560 LEU A C 1
ATOM 4205 O O . LEU A 1 560 ? -8.855 -13.717 -29.876 1.00 94.31 560 LEU A O 1
ATOM 4209 N N . ARG A 1 561 ? -8.350 -15.658 -30.852 1.00 88.94 561 ARG A N 1
ATOM 4210 C CA . ARG A 1 561 ? -9.615 -15.723 -31.600 1.00 88.94 561 ARG A CA 1
ATOM 4211 C C . ARG A 1 561 ? -10.840 -15.820 -30.657 1.00 88.94 561 ARG A C 1
ATOM 4213 O O . ARG A 1 561 ? -10.782 -16.513 -29.639 1.00 88.94 561 ARG A O 1
ATOM 4220 N N . PRO A 1 562 ? -11.981 -15.187 -30.989 1.00 82.12 562 PRO A N 1
ATOM 4221 C CA . PRO A 1 562 ? -13.213 -15.288 -30.220 1.00 82.12 562 PRO A CA 1
ATOM 4222 C C . PRO A 1 562 ? -13.737 -16.716 -30.157 1.00 82.12 562 PRO A C 1
ATOM 4224 O O . PRO A 1 562 ? -13.453 -17.543 -31.021 1.00 82.12 562 PRO A O 1
ATOM 4227 N N . GLY A 1 563 ? -14.559 -16.977 -29.144 1.00 80.00 563 GLY A N 1
ATOM 4228 C CA . GLY A 1 563 ? -15.215 -18.271 -28.951 1.00 80.00 563 GLY A CA 1
ATOM 4229 C C . GLY A 1 563 ? -14.352 -19.330 -28.261 1.00 80.00 563 GLY A C 1
ATOM 4230 O O . GLY A 1 563 ? -14.878 -20.382 -27.918 1.00 80.00 563 GLY A O 1
ATOM 4231 N N . LEU A 1 564 ? -13.068 -19.061 -27.993 1.00 89.06 564 LEU A N 1
ATOM 4232 C CA . LEU A 1 564 ? -12.250 -19.931 -27.145 1.00 89.06 564 LEU A CA 1
ATOM 4233 C C . LEU A 1 564 ? -12.798 -19.949 -25.713 1.00 89.06 564 LEU A C 1
ATOM 4235 O O . LEU A 1 564 ? -12.890 -18.903 -25.067 1.00 89.06 564 LEU A O 1
ATOM 4239 N N . GLU A 1 565 ? -13.128 -21.141 -25.215 1.00 87.50 565 GLU A N 1
ATOM 4240 C CA . GLU A 1 565 ? -13.756 -21.323 -23.904 1.00 87.50 565 GLU A CA 1
ATOM 4241 C C . GLU A 1 565 ? -12.911 -20.724 -22.772 1.00 87.50 565 GLU A C 1
ATOM 4243 O O . GLU A 1 565 ? -13.436 -19.985 -21.943 1.00 87.50 565 GLU A O 1
ATOM 4248 N N . ILE A 1 566 ? -11.593 -20.940 -22.795 1.00 87.44 566 ILE A N 1
ATOM 4249 C CA . ILE A 1 566 ? -10.666 -20.426 -21.777 1.00 87.44 566 ILE A CA 1
ATOM 4250 C C . ILE A 1 566 ? -10.667 -18.890 -21.691 1.00 87.44 566 ILE A C 1
ATOM 4252 O O . ILE A 1 566 ? -10.652 -18.328 -20.598 1.00 87.44 566 ILE A O 1
ATOM 4256 N N . LEU A 1 567 ? -10.775 -18.194 -22.831 1.00 91.31 567 LEU A N 1
ATOM 4257 C CA . LEU A 1 567 ? -10.860 -16.732 -22.862 1.00 91.31 567 LEU A CA 1
ATOM 4258 C C . LEU A 1 567 ? -12.210 -16.252 -22.324 1.00 91.31 567 LEU A C 1
ATOM 4260 O O . LEU A 1 567 ? -12.270 -15.238 -21.635 1.00 91.31 567 LEU A O 1
ATOM 4264 N N . GLN A 1 568 ? -13.296 -16.984 -22.594 1.00 87.50 568 GLN A N 1
ATOM 4265 C CA . GLN A 1 568 ? -14.616 -16.672 -22.036 1.00 87.50 568 GLN A CA 1
ATOM 4266 C C . GLN A 1 568 ? -14.666 -16.900 -20.525 1.00 87.50 568 GLN A C 1
ATOM 4268 O O . GLN A 1 568 ? -15.244 -16.089 -19.804 1.00 87.50 568 GLN A O 1
ATOM 4273 N N . GLN A 1 569 ? -14.030 -17.963 -20.031 1.00 81.56 569 GLN A N 1
ATOM 4274 C CA . GLN A 1 569 ? -13.872 -18.205 -18.598 1.00 81.56 569 GLN A CA 1
ATOM 4275 C C . GLN A 1 569 ? -13.072 -17.076 -17.936 1.00 81.56 569 GLN A C 1
ATOM 4277 O O . GLN A 1 569 ? -13.527 -16.526 -16.934 1.00 81.56 569 GLN A O 1
ATOM 4282 N N . GLY A 1 570 ? -11.946 -16.666 -18.533 1.00 86.44 570 GLY A N 1
ATOM 4283 C CA . GLY A 1 570 ? -11.156 -15.527 -18.057 1.00 86.44 570 GLY A CA 1
ATOM 4284 C C . GLY A 1 570 ? -11.961 -14.228 -18.018 1.00 86.44 570 GLY A C 1
ATOM 4285 O O . GLY A 1 570 ? -11.936 -13.526 -17.012 1.00 86.44 570 GLY A O 1
ATOM 4286 N N . LYS A 1 571 ? -12.763 -13.942 -19.053 1.00 87.12 571 LYS A N 1
ATOM 4287 C CA . LYS A 1 571 ? -13.655 -12.768 -19.076 1.00 87.12 571 LYS A CA 1
ATOM 4288 C C . LYS A 1 571 ? -14.693 -12.801 -17.966 1.00 87.12 571 LYS A C 1
ATOM 4290 O O . LYS A 1 571 ? -14.917 -11.781 -17.327 1.00 87.12 571 LYS A O 1
ATOM 4295 N N . ARG A 1 572 ? -15.324 -13.957 -17.735 1.00 81.00 572 ARG A N 1
ATOM 4296 C CA . ARG A 1 572 ? -16.304 -14.127 -16.652 1.00 81.00 572 ARG A CA 1
ATOM 4297 C C . ARG A 1 572 ? -15.656 -13.901 -15.292 1.00 81.00 572 ARG A C 1
ATOM 4299 O O . ARG A 1 572 ? -16.204 -13.145 -14.509 1.00 81.00 572 ARG A O 1
ATOM 4306 N N . ARG A 1 573 ? -14.467 -14.464 -15.051 1.00 80.31 573 ARG A N 1
ATOM 4307 C CA . ARG A 1 573 ? -13.714 -14.252 -13.803 1.00 80.31 573 ARG A CA 1
ATOM 4308 C C . ARG A 1 573 ? -13.292 -12.800 -13.611 1.00 80.31 573 ARG A C 1
ATOM 4310 O O . ARG A 1 573 ? -13.483 -12.266 -12.528 1.00 80.31 573 ARG A O 1
ATOM 4317 N N . LEU A 1 574 ? -12.764 -12.148 -14.646 1.00 82.38 574 LEU A N 1
ATOM 4318 C CA . LEU A 1 574 ? -12.408 -10.729 -14.592 1.00 82.38 574 LEU A CA 1
ATOM 4319 C C . LEU A 1 574 ? -13.640 -9.862 -14.307 1.00 82.38 574 LEU A C 1
ATOM 4321 O O . LEU A 1 574 ? -13.597 -8.988 -13.442 1.00 82.38 574 LEU A O 1
ATOM 4325 N N . ALA A 1 575 ? -14.754 -10.144 -14.989 1.00 77.44 575 ALA A N 1
ATOM 4326 C CA . ALA A 1 575 ? -16.028 -9.501 -14.711 1.00 77.44 575 ALA A CA 1
ATOM 4327 C C . ALA A 1 575 ? -16.480 -9.783 -13.273 1.00 77.44 575 ALA A C 1
ATOM 4329 O O . ALA A 1 575 ? -16.868 -8.846 -12.601 1.00 77.44 575 ALA A O 1
ATOM 4330 N N . ASP A 1 576 ? -16.370 -11.008 -12.757 1.00 70.62 576 ASP A N 1
ATOM 4331 C CA . ASP A 1 576 ? -16.716 -11.355 -11.374 1.00 70.62 576 ASP A CA 1
ATOM 4332 C C . ASP A 1 576 ? -15.805 -10.694 -10.333 1.00 70.62 576 ASP A C 1
ATOM 4334 O O . ASP A 1 576 ? -16.289 -10.382 -9.253 1.00 70.62 576 ASP A O 1
ATOM 4338 N N . ILE A 1 577 ? -14.523 -10.449 -10.626 1.00 71.81 577 ILE A N 1
ATOM 4339 C CA . ILE A 1 577 ? -13.602 -9.723 -9.734 1.00 71.81 577 ILE A CA 1
ATOM 4340 C C . ILE A 1 577 ? -13.979 -8.240 -9.697 1.00 71.81 577 ILE A C 1
ATOM 4342 O O . ILE A 1 577 ? -14.161 -7.677 -8.621 1.00 71.81 577 ILE A O 1
ATOM 4346 N N . ARG A 1 578 ? -14.187 -7.613 -10.861 1.00 71.31 578 ARG A N 1
ATOM 4347 C CA . ARG A 1 578 ? -14.576 -6.194 -10.957 1.00 71.31 578 ARG A CA 1
ATOM 4348 C C . ARG A 1 578 ? -16.001 -5.942 -10.477 1.00 71.31 578 ARG A C 1
ATOM 4350 O O . ARG A 1 578 ? -16.282 -4.950 -9.810 1.00 71.31 578 ARG A O 1
ATOM 4357 N N . VAL A 1 579 ? -16.909 -6.868 -10.769 1.00 60.62 579 VAL A N 1
ATOM 4358 C CA . VAL A 1 579 ? -18.252 -6.907 -10.193 1.00 60.62 579 VAL A CA 1
ATOM 4359 C C . VAL A 1 579 ? -18.164 -7.287 -8.726 1.00 60.62 579 VAL A C 1
ATOM 4361 O O . VAL A 1 579 ? -18.986 -6.804 -7.986 1.00 60.62 579 VAL A O 1
ATOM 4364 N N . GLY A 1 580 ? -17.196 -8.073 -8.262 1.00 53.88 580 GLY A N 1
ATOM 4365 C CA . GLY A 1 580 ? -16.937 -8.402 -6.856 1.00 53.88 580 GLY A CA 1
ATOM 4366 C C . GLY A 1 580 ? -16.542 -7.180 -6.030 1.00 53.88 580 GLY A C 1
ATOM 4367 O O . GLY A 1 580 ? -17.144 -6.931 -4.985 1.00 53.88 580 GLY A O 1
ATOM 4368 N N . ALA A 1 581 ? -15.640 -6.359 -6.572 1.00 50.69 581 ALA A N 1
ATOM 4369 C CA . ALA A 1 581 ? -15.322 -5.027 -6.063 1.00 50.69 581 ALA A CA 1
ATOM 4370 C C . ALA A 1 581 ? -16.576 -4.126 -6.007 1.00 50.69 581 ALA A C 1
ATOM 4372 O O . ALA A 1 581 ? -16.778 -3.408 -5.031 1.00 50.69 581 ALA A O 1
ATOM 4373 N N . ARG A 1 582 ? -17.492 -4.243 -6.985 1.00 49.09 582 ARG A N 1
ATOM 4374 C CA . ARG A 1 582 ? -18.836 -3.622 -6.937 1.00 49.09 582 ARG A CA 1
ATOM 4375 C C . ARG A 1 582 ? -19.848 -4.355 -6.052 1.00 49.09 582 ARG A C 1
ATOM 4377 O O . ARG A 1 582 ? -20.777 -3.745 -5.556 1.00 49.09 582 ARG A O 1
ATOM 4384 N N . ARG A 1 583 ? -19.713 -5.658 -5.804 1.00 44.97 583 ARG A N 1
ATOM 4385 C CA . ARG A 1 583 ? -20.598 -6.432 -4.924 1.00 44.97 583 ARG A CA 1
ATOM 4386 C C . ARG A 1 583 ? -20.366 -5.923 -3.509 1.00 44.97 583 ARG A C 1
ATOM 4388 O O . ARG A 1 583 ? -21.330 -5.798 -2.771 1.00 44.97 583 ARG A O 1
ATOM 4395 N N . GLY A 1 584 ? -19.129 -5.571 -3.148 1.00 50.56 584 GLY A N 1
ATOM 4396 C CA . GLY A 1 584 ? -18.833 -4.778 -1.952 1.00 50.56 584 GLY A CA 1
ATOM 4397 C C . GLY A 1 584 ? -19.555 -3.423 -1.894 1.00 50.56 584 GLY A C 1
ATOM 4398 O O . GLY A 1 584 ? -19.732 -2.916 -0.798 1.00 50.56 584 GLY A O 1
ATOM 4399 N N . SER A 1 585 ? -20.028 -2.867 -3.017 1.00 57.31 585 SER A N 1
ATOM 4400 C CA . SER A 1 585 ? -20.677 -1.553 -3.058 1.00 57.31 585 SER A CA 1
ATOM 4401 C C . SER A 1 585 ? -22.164 -1.568 -2.693 1.00 57.31 585 SER A C 1
ATOM 4403 O O . SER A 1 585 ? -22.630 -0.544 -2.217 1.00 57.31 585 SER A O 1
ATOM 4405 N N . GLY A 1 586 ? -22.890 -2.693 -2.777 1.00 70.94 586 GLY A N 1
ATOM 4406 C CA . GLY A 1 586 ? -24.363 -2.696 -2.684 1.00 70.94 586 GLY A CA 1
ATOM 4407 C C . GLY A 1 586 ? -25.018 -3.820 -1.863 1.00 70.94 586 GLY A C 1
ATOM 4408 O O . GLY A 1 586 ? -24.435 -4.376 -0.929 1.00 70.94 586 GLY A O 1
ATOM 4409 N N . ILE A 1 587 ? -26.265 -4.161 -2.215 1.00 82.12 587 ILE A N 1
ATOM 4410 C CA . ILE A 1 587 ? -27.057 -5.229 -1.578 1.00 82.12 587 ILE A CA 1
ATOM 4411 C C . ILE A 1 587 ? -26.800 -6.575 -2.272 1.00 82.12 587 ILE A C 1
ATOM 4413 O O . ILE A 1 587 ? -26.909 -6.692 -3.491 1.00 82.12 587 ILE A O 1
ATOM 4417 N N . LYS A 1 588 ? -26.507 -7.629 -1.499 1.00 83.94 588 LYS A N 1
ATOM 4418 C CA . LYS A 1 588 ? -26.231 -8.986 -2.009 1.00 83.94 588 LYS A CA 1
ATOM 4419 C C . LYS A 1 588 ? -27.323 -9.973 -1.616 1.00 83.94 588 LYS A C 1
ATOM 4421 O O . LYS A 1 588 ? -27.888 -9.857 -0.537 1.00 83.94 588 LYS A O 1
ATOM 4426 N N . LEU A 1 589 ? -27.575 -10.997 -2.432 1.00 86.00 589 LEU A N 1
ATOM 4427 C CA . LEU A 1 589 ? -28.374 -12.150 -1.998 1.00 86.00 589 LEU A CA 1
ATOM 4428 C C . LEU A 1 589 ? -27.520 -13.109 -1.167 1.00 86.00 589 LEU A C 1
ATOM 4430 O O . LEU A 1 589 ? -26.403 -13.454 -1.556 1.00 86.00 589 LEU A O 1
ATOM 4434 N N . VAL A 1 590 ? -28.074 -13.586 -0.052 1.00 88.94 590 VAL A N 1
ATOM 4435 C CA . VAL A 1 590 ? -27.414 -14.570 0.820 1.00 88.94 590 VAL A CA 1
ATOM 4436 C C . VAL A 1 590 ? -27.156 -15.883 0.084 1.00 88.94 590 VAL A C 1
ATOM 4438 O O . VAL A 1 590 ? -26.112 -16.486 0.293 1.00 88.94 590 VAL A O 1
ATOM 4441 N N . SER A 1 591 ? -28.034 -16.288 -0.838 1.00 86.06 591 SER A N 1
ATOM 4442 C CA . SER A 1 591 ? -27.816 -17.474 -1.677 1.00 86.06 591 SER A CA 1
ATOM 4443 C C . SER A 1 591 ? -26.495 -17.386 -2.448 1.00 86.06 591 SER A C 1
ATOM 4445 O O . SER A 1 591 ? -25.646 -18.260 -2.328 1.00 86.06 591 SER A O 1
ATOM 4447 N N . SER A 1 592 ? -26.259 -16.269 -3.145 1.00 82.00 592 SER A N 1
ATOM 4448 C CA . SER A 1 592 ? -25.018 -16.044 -3.892 1.00 82.00 592 SER A CA 1
ATOM 4449 C C . SER A 1 592 ? -23.790 -16.015 -2.978 1.00 82.00 592 SER A C 1
ATOM 4451 O O . SER A 1 592 ? -22.716 -16.460 -3.376 1.00 82.00 592 SER A O 1
ATOM 4453 N N . LEU A 1 593 ? -23.935 -15.475 -1.764 1.00 86.31 593 LEU A N 1
ATOM 4454 C CA . LEU A 1 593 ? -22.862 -15.399 -0.773 1.00 86.31 593 LEU A CA 1
ATOM 4455 C C . LEU A 1 593 ? -22.486 -16.770 -0.205 1.00 86.31 593 LEU A C 1
ATOM 4457 O O . LEU A 1 593 ? -21.305 -17.035 -0.014 1.00 86.31 593 LEU A O 1
ATOM 4461 N N . VAL A 1 594 ? -23.470 -17.635 0.037 1.00 87.19 594 VAL A N 1
ATOM 4462 C CA . VAL A 1 594 ? -23.266 -19.002 0.532 1.00 87.19 594 VAL A CA 1
ATOM 4463 C C . VAL A 1 594 ? -22.699 -19.904 -0.564 1.00 87.19 594 VAL A C 1
ATOM 4465 O O . VAL A 1 594 ? -21.778 -20.673 -0.299 1.00 87.19 594 VAL A O 1
ATOM 4468 N N . ASP A 1 595 ? -23.202 -19.792 -1.795 1.00 81.06 595 ASP A N 1
ATOM 4469 C CA . ASP A 1 595 ? -22.758 -20.616 -2.927 1.00 81.06 595 ASP A CA 1
ATOM 4470 C C . ASP A 1 595 ? -21.309 -20.322 -3.336 1.00 81.06 595 ASP A C 1
ATOM 4472 O O . ASP A 1 595 ? -20.592 -21.214 -3.787 1.00 81.06 595 ASP A O 1
ATOM 4476 N N . SER A 1 596 ? -20.867 -19.071 -3.170 1.00 77.06 596 SER A N 1
ATOM 4477 C CA . SER A 1 596 ? -19.494 -18.639 -3.467 1.00 77.06 596 SER A CA 1
ATOM 4478 C C . SER A 1 596 ? -18.543 -18.725 -2.270 1.00 77.06 596 SER A C 1
ATOM 4480 O O . SER A 1 596 ? -17.361 -18.401 -2.406 1.00 77.06 596 SER A O 1
ATOM 4482 N N . ALA A 1 597 ? -19.031 -19.149 -1.101 1.00 83.06 597 ALA A N 1
ATOM 4483 C CA . ALA A 1 597 ? -18.226 -19.203 0.107 1.00 83.06 597 ALA A CA 1
ATOM 4484 C C . ALA A 1 597 ? -17.183 -20.333 0.042 1.00 83.06 597 ALA A C 1
ATOM 4486 O O . ALA A 1 597 ? -17.520 -21.451 -0.359 1.00 83.06 597 ALA A O 1
ATOM 4487 N N . PRO A 1 598 ? -15.933 -20.089 0.482 1.00 82.81 598 PRO A N 1
ATOM 4488 C CA . PRO A 1 598 ? -14.999 -21.180 0.739 1.00 82.81 598 PRO A CA 1
ATOM 4489 C C . PRO A 1 598 ? -15.544 -22.086 1.852 1.00 82.81 598 PRO A C 1
ATOM 4491 O O . PRO A 1 598 ? -16.398 -21.666 2.632 1.00 82.81 598 PRO A O 1
ATOM 4494 N N . ALA A 1 599 ? -15.032 -23.316 1.936 1.00 88.00 599 ALA A N 1
ATOM 4495 C CA . ALA A 1 599 ? -15.335 -24.198 3.061 1.00 88.00 599 ALA A CA 1
ATOM 4496 C C . ALA A 1 599 ? -14.924 -23.541 4.388 1.00 88.00 599 ALA A C 1
ATOM 4498 O O . ALA A 1 599 ? -13.937 -22.796 4.439 1.00 88.00 599 ALA A O 1
ATOM 4499 N N . GLY A 1 600 ? -15.683 -23.828 5.443 1.00 87.00 600 GLY A N 1
ATOM 4500 C CA . GLY A 1 600 ? -15.398 -23.359 6.790 1.00 87.00 600 GLY A CA 1
ATOM 4501 C C . GLY A 1 600 ? -14.013 -23.797 7.264 1.00 87.00 600 GLY A C 1
ATOM 4502 O O . GLY A 1 600 ? -13.466 -24.817 6.829 1.00 87.00 600 GLY A O 1
ATOM 4503 N N . SER A 1 601 ? -13.424 -23.000 8.149 1.00 88.94 601 SER A N 1
ATOM 4504 C CA . SER A 1 601 ? -12.040 -23.166 8.575 1.00 88.94 601 SER A CA 1
ATOM 4505 C C . SER A 1 601 ? -11.892 -23.085 10.087 1.00 88.94 601 SER A C 1
ATOM 4507 O O . SER A 1 601 ? -12.468 -22.234 10.761 1.00 88.94 601 SER A O 1
ATOM 4509 N N . VAL A 1 602 ? -10.983 -23.905 10.621 1.00 88.25 602 VAL A N 1
ATOM 4510 C CA . VAL A 1 602 ? -10.580 -23.847 12.032 1.00 88.25 602 VAL A CA 1
ATOM 4511 C C . VAL A 1 602 ? -9.975 -22.488 12.419 1.00 88.25 602 VAL A C 1
ATOM 4513 O O . VAL A 1 602 ? -9.910 -22.142 13.597 1.00 88.25 602 VAL A O 1
ATOM 4516 N N . GLU A 1 603 ? -9.537 -21.695 11.438 1.00 87.31 603 GLU A N 1
ATOM 4517 C CA . GLU A 1 603 ? -9.007 -20.348 11.658 1.00 87.31 603 GLU A CA 1
ATOM 4518 C C . GLU A 1 603 ? -10.058 -19.382 12.229 1.00 87.31 603 GLU A C 1
ATOM 4520 O O . GLU A 1 603 ? -9.699 -18.494 13.006 1.00 87.31 603 GLU A O 1
ATOM 4525 N N . PHE A 1 604 ? -11.355 -19.604 11.972 1.00 88.12 604 PHE A N 1
ATOM 4526 C CA . PHE A 1 604 ? -12.432 -18.873 12.649 1.00 88.12 604 PHE A CA 1
ATOM 4527 C C . PHE A 1 604 ? -12.317 -19.007 14.177 1.00 88.12 604 PHE A C 1
ATOM 4529 O O . PHE A 1 604 ? -12.342 -18.013 14.906 1.00 88.12 604 PHE A O 1
ATOM 4536 N N . LEU A 1 605 ? -12.067 -20.225 14.675 1.00 86.81 605 LEU A N 1
ATOM 4537 C CA . LEU A 1 605 ? -11.907 -20.494 16.109 1.00 86.81 605 LEU A CA 1
ATOM 4538 C C . LEU A 1 605 ? -10.637 -19.866 16.706 1.00 86.81 605 LEU A C 1
ATOM 4540 O O . LEU A 1 605 ? -10.538 -19.700 17.923 1.00 86.81 605 LEU A O 1
ATOM 4544 N N . LYS A 1 606 ? -9.673 -19.493 15.858 1.00 84.62 606 LYS A N 1
ATOM 4545 C CA . LYS A 1 606 ? -8.443 -18.778 16.231 1.00 84.62 606 LYS A CA 1
ATOM 4546 C C . LYS A 1 606 ? -8.579 -17.254 16.120 1.00 84.62 606 LYS A C 1
ATOM 4548 O O . LYS A 1 606 ? -7.612 -16.547 16.404 1.00 84.62 606 LYS A O 1
ATOM 4553 N N . GLY A 1 607 ? -9.759 -16.750 15.754 1.00 81.81 607 GLY A N 1
ATOM 4554 C CA . GLY A 1 607 ? -10.065 -15.323 15.699 1.00 81.81 607 GLY A CA 1
ATOM 4555 C C . GLY A 1 607 ? -10.038 -14.703 14.302 1.00 81.81 607 GLY A C 1
ATOM 4556 O O . GLY A 1 607 ? -9.902 -13.489 14.203 1.00 81.81 607 GLY A O 1
ATOM 4557 N N . GLN A 1 608 ? -10.152 -15.485 13.225 1.00 85.19 608 GLN A N 1
ATOM 4558 C CA . GLN A 1 608 ? -10.449 -14.929 11.900 1.00 85.19 608 GLN A CA 1
ATOM 4559 C C . GLN A 1 608 ? -11.915 -14.449 11.827 1.00 85.19 608 GLN A C 1
ATOM 4561 O O . GLN A 1 608 ? -12.789 -15.010 12.490 1.00 85.19 608 GLN A O 1
ATOM 4566 N N . ASP A 1 609 ? -12.196 -13.406 11.037 1.00 84.25 609 ASP A N 1
ATOM 4567 C CA . ASP A 1 609 ? -13.576 -12.974 10.754 1.00 84.25 609 ASP A CA 1
ATOM 4568 C C . ASP A 1 609 ? -14.429 -14.121 10.163 1.00 84.25 609 ASP A C 1
ATOM 4570 O O . ASP A 1 609 ? -13.917 -14.903 9.358 1.00 84.25 609 ASP A O 1
ATOM 4574 N N . PRO A 1 610 ? -15.730 -14.214 10.513 1.00 87.94 610 PRO A N 1
ATOM 4575 C CA . PRO A 1 610 ? -16.594 -15.287 10.032 1.00 87.94 610 PRO A CA 1
ATOM 4576 C C . PRO A 1 610 ? -16.819 -15.208 8.519 1.00 87.94 610 PRO A C 1
ATOM 4578 O O . PRO A 1 610 ? -17.088 -14.142 7.957 1.00 87.94 610 PRO A O 1
ATOM 4581 N N . THR A 1 611 ? -16.784 -16.366 7.871 1.00 89.25 611 THR A N 1
ATOM 4582 C CA . THR A 1 611 ? -17.214 -16.581 6.488 1.00 89.25 611 THR A CA 1
ATOM 4583 C C . THR A 1 611 ? -18.554 -17.315 6.450 1.00 89.25 611 THR A C 1
ATOM 4585 O O . THR A 1 611 ? -18.974 -17.947 7.419 1.00 89.25 611 THR A O 1
ATOM 4588 N N . TRP A 1 612 ? -19.251 -17.265 5.312 1.00 91.56 612 TRP A N 1
ATOM 4589 C CA . TRP A 1 612 ? -20.484 -18.041 5.130 1.00 91.56 612 TRP A CA 1
ATOM 4590 C C . TRP A 1 612 ? -20.236 -19.560 5.171 1.00 91.56 612 TRP A C 1
ATOM 4592 O O . TRP A 1 612 ? -21.133 -20.301 5.567 1.00 91.56 612 TRP A O 1
ATOM 4602 N N . GLY A 1 613 ? -19.018 -20.014 4.847 1.00 91.38 613 GLY A N 1
ATOM 4603 C CA . GLY A 1 613 ? -18.583 -21.401 5.022 1.00 91.38 613 GLY A CA 1
ATOM 4604 C C . GLY A 1 613 ? -18.542 -21.824 6.487 1.00 91.38 613 GLY A C 1
ATOM 4605 O O . GLY A 1 613 ? -19.034 -22.893 6.826 1.00 91.38 613 GLY A O 1
ATOM 4606 N N . ASP A 1 614 ? -18.064 -20.951 7.380 1.00 93.31 614 ASP A N 1
ATOM 4607 C CA . ASP A 1 614 ? -18.018 -21.233 8.825 1.00 93.31 614 ASP A CA 1
ATOM 4608 C C . ASP A 1 614 ? -19.418 -21.414 9.428 1.00 93.31 614 ASP A C 1
ATOM 4610 O O . ASP A 1 614 ? -19.600 -22.191 10.367 1.00 93.31 614 ASP A O 1
ATOM 4614 N N . ILE A 1 615 ? -20.418 -20.716 8.873 1.00 94.12 615 ILE A N 1
ATOM 4615 C CA . ILE A 1 615 ? -21.828 -20.882 9.246 1.00 94.12 615 ILE A CA 1
ATOM 4616 C C . ILE A 1 615 ? -22.389 -22.193 8.685 1.00 94.12 615 ILE A C 1
ATOM 4618 O O . ILE A 1 615 ? -23.051 -22.940 9.402 1.00 94.12 615 ILE A O 1
ATOM 4622 N N . LYS A 1 616 ? -22.135 -22.468 7.400 1.00 91.88 616 LYS A N 1
ATOM 4623 C CA . LYS A 1 616 ? -22.652 -23.640 6.681 1.00 91.88 616 LYS A CA 1
ATOM 4624 C C . LYS A 1 616 ? -22.107 -24.958 7.233 1.00 91.88 616 LYS A C 1
ATOM 4626 O O . LYS A 1 616 ? -22.878 -25.902 7.382 1.00 91.88 616 LYS A O 1
ATOM 4631 N N . ASP A 1 617 ? -20.814 -24.995 7.539 1.00 89.56 617 ASP A N 1
ATOM 4632 C CA . ASP A 1 617 ? -20.086 -26.202 7.943 1.00 89.56 617 ASP A CA 1
ATOM 4633 C C . ASP A 1 617 ? -20.045 -26.388 9.473 1.00 89.56 617 ASP A C 1
ATOM 4635 O O . ASP A 1 617 ? -19.484 -27.363 9.963 1.00 89.56 617 ASP A O 1
ATOM 4639 N N . GLY A 1 618 ? -20.659 -25.478 10.241 1.00 86.31 618 GLY A N 1
ATOM 4640 C CA . GLY A 1 618 ? -20.874 -25.643 11.684 1.00 86.31 618 GLY A CA 1
ATOM 4641 C C . GLY A 1 618 ? -19.716 -25.221 12.596 1.00 86.31 618 GLY A C 1
ATOM 4642 O O . GLY A 1 618 ? -19.794 -25.455 13.799 1.00 86.31 618 GLY A O 1
ATOM 4643 N N . PHE A 1 619 ? -18.679 -24.551 12.078 1.00 89.12 619 PHE A N 1
ATOM 4644 C CA . PHE A 1 619 ? -17.605 -23.972 12.905 1.00 89.12 619 PHE A CA 1
ATOM 4645 C C . PHE A 1 619 ? -18.124 -22.854 13.819 1.00 89.12 619 PHE A C 1
ATOM 4647 O O . PHE A 1 619 ? -17.685 -22.704 14.962 1.00 89.12 619 PHE A O 1
ATOM 4654 N N . ALA A 1 620 ? -19.066 -22.053 13.319 1.00 89.56 620 ALA A N 1
ATOM 4655 C CA . ALA A 1 620 ? -19.748 -21.033 14.097 1.00 89.56 620 ALA A CA 1
ATOM 4656 C C . ALA A 1 620 ? -20.938 -21.637 14.853 1.00 89.56 620 ALA A C 1
ATOM 4658 O O . ALA A 1 620 ? -22.016 -21.826 14.286 1.00 89.56 620 ALA A O 1
ATOM 4659 N N . VAL A 1 621 ? -20.756 -21.888 16.153 1.00 88.62 621 VAL A N 1
ATOM 4660 C CA . VAL A 1 621 ? -21.809 -22.419 17.034 1.00 88.62 621 VAL A CA 1
ATOM 4661 C C . VAL A 1 621 ? -23.030 -21.509 17.095 1.00 88.62 621 VAL A C 1
ATOM 4663 O O . VAL A 1 621 ? -22.916 -20.280 17.139 1.00 88.62 621 VAL A O 1
ATOM 4666 N N . LYS A 1 622 ? -24.221 -22.110 17.114 1.00 87.19 622 LYS A N 1
ATOM 4667 C CA . LYS A 1 622 ? -25.476 -21.369 17.203 1.00 87.19 622 LYS A CA 1
ATOM 4668 C C . LYS A 1 622 ? -25.736 -20.926 18.642 1.00 87.19 622 LYS A C 1
ATOM 4670 O O . LYS A 1 622 ? -26.198 -21.703 19.467 1.00 87.19 622 LYS A O 1
ATOM 4675 N N . LEU A 1 623 ? -25.501 -19.647 18.906 1.00 86.19 623 LEU A N 1
ATOM 4676 C CA . LEU A 1 623 ? -25.704 -19.046 20.222 1.00 86.19 623 LEU A CA 1
ATOM 4677 C C . LEU A 1 623 ? -27.171 -18.649 20.453 1.00 86.19 623 LEU A C 1
ATOM 4679 O O . LEU A 1 623 ? -27.902 -18.305 19.520 1.00 86.19 623 LEU A O 1
ATOM 4683 N N . SER A 1 624 ? -27.578 -18.583 21.719 1.00 89.06 624 SER A N 1
ATOM 4684 C CA . SER A 1 624 ? -28.935 -18.220 22.150 1.00 89.06 624 SER A CA 1
ATOM 4685 C C . SER A 1 624 ? -29.400 -16.831 21.685 1.00 89.06 624 SER A C 1
ATOM 4687 O O . SER A 1 624 ? -30.604 -16.580 21.569 1.00 89.06 624 SER A O 1
ATOM 4689 N N . ILE A 1 625 ? -28.472 -15.928 21.345 1.00 90.19 625 ILE A N 1
ATOM 4690 C CA . ILE A 1 625 ? -28.786 -14.634 20.723 1.00 90.19 625 ILE A CA 1
ATOM 4691 C C . ILE A 1 625 ? -29.535 -14.798 19.395 1.00 90.19 625 ILE A C 1
ATOM 4693 O O . ILE A 1 625 ? -30.449 -14.022 19.123 1.00 90.19 625 ILE A O 1
ATOM 4697 N N . THR A 1 626 ? -29.216 -15.819 18.600 1.00 91.19 626 THR A N 1
ATOM 4698 C CA . THR A 1 626 ? -29.873 -16.086 17.314 1.00 91.19 626 THR A CA 1
ATOM 4699 C C . THR A 1 626 ? -31.362 -16.373 17.528 1.00 91.19 626 THR A C 1
ATOM 4701 O O . THR A 1 626 ? -32.215 -15.853 16.804 1.00 91.19 626 THR A O 1
ATOM 4704 N N . ASP A 1 627 ? -31.710 -17.089 18.601 1.00 91.00 627 ASP A N 1
ATOM 4705 C CA . ASP A 1 627 ? -33.105 -17.340 18.965 1.00 91.00 627 ASP A CA 1
ATOM 4706 C C . ASP A 1 627 ? -33.805 -16.084 19.517 1.00 91.00 627 ASP A C 1
ATOM 4708 O O . ASP A 1 627 ? -34.990 -15.874 19.240 1.00 91.00 627 ASP A O 1
ATOM 4712 N N . ARG A 1 628 ? -33.087 -15.193 20.221 1.00 92.62 628 ARG A N 1
ATOM 4713 C CA . ARG A 1 628 ? -33.624 -13.874 20.621 1.00 92.62 628 ARG A CA 1
ATOM 4714 C C . ARG A 1 628 ? -33.914 -12.986 19.410 1.00 92.62 628 ARG A C 1
ATOM 4716 O O . ARG A 1 628 ? -34.980 -12.373 19.351 1.00 92.62 628 ARG A O 1
ATOM 4723 N N . ILE A 1 629 ? -33.008 -12.944 18.428 1.00 94.06 629 ILE A N 1
ATOM 4724 C CA . ILE A 1 629 ? -33.212 -12.217 17.164 1.00 94.06 629 ILE A CA 1
ATOM 4725 C C . ILE A 1 629 ? -34.454 -12.766 16.459 1.00 94.06 629 ILE A C 1
ATOM 4727 O O . ILE A 1 629 ? -35.342 -11.997 16.089 1.00 94.06 629 ILE A O 1
ATOM 4731 N N . ARG A 1 630 ? -34.571 -14.094 16.347 1.00 92.69 630 ARG A N 1
ATOM 4732 C CA . ARG A 1 630 ? -35.735 -14.769 15.758 1.00 92.69 630 ARG A CA 1
ATOM 4733 C C . ARG A 1 630 ? -37.039 -14.427 16.483 1.00 92.69 630 ARG A C 1
ATOM 4735 O O . ARG A 1 630 ? -38.050 -14.164 15.832 1.00 92.69 630 ARG A O 1
ATOM 4742 N N . ALA A 1 631 ? -37.042 -14.425 17.816 1.00 92.50 631 ALA A N 1
ATOM 4743 C CA . ALA A 1 631 ? -38.216 -14.061 18.606 1.00 92.50 631 ALA A CA 1
ATOM 4744 C C . ALA A 1 631 ? -38.641 -12.606 18.344 1.00 92.50 631 ALA A C 1
ATOM 4746 O O . ALA A 1 631 ? -39.820 -12.342 18.092 1.00 92.50 631 ALA A O 1
ATOM 4747 N N . SER A 1 632 ? -37.678 -11.683 18.306 1.00 92.12 632 SER A N 1
ATOM 4748 C CA . SER A 1 632 ? -37.903 -10.268 17.992 1.00 92.12 632 SER A CA 1
ATOM 4749 C C . SER A 1 632 ? -38.326 -10.026 16.542 1.00 92.12 632 SER A C 1
ATOM 4751 O O . SER A 1 632 ? -39.067 -9.079 16.279 1.00 92.12 632 SER A O 1
ATOM 4753 N N . ALA A 1 633 ? -37.929 -10.891 15.610 1.00 92.31 633 ALA A N 1
ATOM 4754 C CA . ALA A 1 633 ? -38.262 -10.800 14.189 1.00 92.31 633 ALA A CA 1
ATOM 4755 C C . ALA A 1 633 ? -39.692 -11.257 13.838 1.00 92.31 633 ALA A C 1
ATOM 4757 O O . ALA A 1 633 ? -40.117 -11.116 12.688 1.00 92.31 633 ALA A O 1
ATOM 4758 N N . ARG A 1 634 ? -40.453 -11.803 14.800 1.00 89.50 634 ARG A N 1
ATOM 4759 C CA . ARG A 1 634 ? -41.847 -12.214 14.565 1.00 89.50 634 ARG A CA 1
ATOM 4760 C C . ARG A 1 634 ? -42.723 -11.007 14.188 1.00 89.50 634 ARG A C 1
ATOM 4762 O O . ARG A 1 634 ? -42.598 -9.961 14.839 1.00 89.50 634 ARG A O 1
ATOM 4769 N N . PRO A 1 635 ? -43.620 -11.143 13.189 1.00 86.25 635 PRO A N 1
ATOM 4770 C CA . PRO A 1 635 ? -44.556 -10.081 12.828 1.00 86.25 635 PRO A CA 1
ATOM 4771 C C . PRO A 1 635 ? -45.435 -9.699 14.025 1.00 86.25 635 PRO A C 1
ATOM 4773 O O . PRO A 1 635 ? -45.707 -10.525 14.899 1.00 86.25 635 PRO A O 1
ATOM 4776 N N . ALA A 1 636 ? -45.834 -8.431 14.084 1.00 82.25 636 ALA A N 1
ATOM 4777 C CA . ALA A 1 636 ? -46.816 -7.952 15.047 1.00 82.25 636 ALA A CA 1
ATOM 4778 C C . ALA A 1 636 ? -48.228 -8.452 14.683 1.00 82.25 636 ALA A C 1
ATOM 4780 O O . ALA A 1 636 ? -48.432 -9.057 13.630 1.00 82.25 636 ALA A O 1
ATOM 4781 N N . GLU A 1 637 ? -49.204 -8.212 15.562 1.00 82.50 637 GLU A N 1
ATOM 4782 C CA . GLU A 1 637 ? -50.599 -8.645 15.369 1.00 82.50 637 GLU A CA 1
ATOM 4783 C C . GLU A 1 637 ? -51.236 -8.076 14.087 1.00 82.50 637 GLU A C 1
ATOM 4785 O O . GLU A 1 637 ? -52.101 -8.713 13.496 1.00 82.50 637 GLU A O 1
ATOM 4790 N N . ASP A 1 638 ? -50.757 -6.923 13.608 1.00 81.44 638 ASP A N 1
ATOM 4791 C CA . ASP A 1 638 ? -51.162 -6.290 12.345 1.00 81.44 638 ASP A CA 1
ATOM 4792 C C . ASP A 1 638 ? -50.493 -6.902 11.093 1.00 81.44 638 ASP A C 1
ATOM 4794 O O . ASP A 1 638 ? -50.661 -6.401 9.980 1.00 81.44 638 ASP A O 1
ATOM 4798 N N . GLY A 1 639 ? -49.701 -7.965 11.264 1.00 81.06 639 GLY A N 1
ATOM 4799 C CA . GLY A 1 639 ? -48.951 -8.637 10.205 1.00 81.06 639 GLY A CA 1
ATOM 4800 C C . GLY A 1 639 ? -47.671 -7.915 9.771 1.00 81.06 639 GLY A C 1
ATOM 4801 O O . GLY A 1 639 ? -46.911 -8.472 8.974 1.00 81.06 639 GLY A O 1
ATOM 4802 N N . ARG A 1 640 ? -47.383 -6.712 10.291 1.00 84.44 640 ARG A N 1
ATOM 4803 C CA . ARG A 1 640 ? -46.180 -5.946 9.937 1.00 84.44 640 ARG A CA 1
ATOM 4804 C C . ARG A 1 640 ? -44.972 -6.419 10.734 1.00 84.44 640 ARG A C 1
ATOM 4806 O O . ARG A 1 640 ? -45.046 -6.724 11.925 1.00 84.44 640 ARG A O 1
ATOM 4813 N N . ARG A 1 641 ? -43.813 -6.447 10.083 1.00 86.75 641 ARG A N 1
ATOM 4814 C CA . ARG A 1 641 ? -42.527 -6.748 10.717 1.00 86.75 641 ARG A CA 1
ATOM 4815 C C . ARG A 1 641 ? -41.869 -5.453 11.174 1.00 86.75 641 ARG A C 1
ATOM 4817 O O . ARG A 1 641 ? -41.791 -4.486 10.422 1.00 86.75 641 ARG A O 1
ATOM 4824 N N . ARG A 1 642 ? -41.404 -5.431 12.423 1.00 87.12 642 ARG A N 1
ATOM 4825 C CA . ARG A 1 642 ? -40.612 -4.318 12.963 1.00 87.12 642 ARG A CA 1
ATOM 4826 C C . ARG A 1 642 ? -39.136 -4.535 12.647 1.00 87.12 642 ARG A C 1
ATOM 4828 O O . ARG A 1 642 ? -38.695 -5.678 12.540 1.00 87.12 642 ARG A O 1
ATOM 4835 N N . VAL A 1 643 ? -38.382 -3.443 12.559 1.00 92.88 643 VAL A N 1
ATOM 4836 C CA . VAL A 1 643 ? -36.921 -3.513 12.463 1.00 92.88 643 VAL A CA 1
ATOM 4837 C C . VAL A 1 643 ? -36.362 -4.084 13.767 1.00 92.88 643 VAL A C 1
ATOM 4839 O O . VAL A 1 643 ? -36.727 -3.620 14.852 1.00 92.88 643 VAL A O 1
ATOM 4842 N N . VAL A 1 644 ? -35.490 -5.083 13.660 1.00 95.25 644 VAL A N 1
ATOM 4843 C CA . VAL A 1 644 ? -34.740 -5.651 14.784 1.00 95.25 644 VAL A CA 1
ATOM 4844 C C . VAL A 1 644 ? -33.344 -5.040 14.789 1.00 95.25 644 VAL A C 1
ATOM 4846 O O . VAL A 1 644 ? -32.633 -5.131 13.792 1.00 95.25 644 VAL A O 1
ATOM 4849 N N . LEU A 1 645 ? -32.956 -4.423 15.901 1.00 93.50 645 LEU A N 1
ATOM 4850 C CA . LEU A 1 645 ? -31.640 -3.816 16.080 1.00 93.50 645 LEU A CA 1
ATOM 4851 C C . LEU A 1 645 ? -30.842 -4.635 17.097 1.00 93.50 645 LEU A C 1
ATOM 4853 O O . LEU A 1 645 ? -31.258 -4.781 18.244 1.00 93.50 645 LEU A O 1
ATOM 4857 N N . VAL A 1 646 ? -29.712 -5.189 16.674 1.00 93.88 646 VAL A N 1
ATOM 4858 C CA . VAL A 1 646 ? -28.820 -6.001 17.501 1.00 93.88 646 VAL A CA 1
ATOM 4859 C C . VAL A 1 646 ? -27.672 -5.125 17.990 1.00 93.88 646 VAL A C 1
ATOM 4861 O O . VAL A 1 646 ? -26.805 -4.733 17.211 1.00 93.88 646 VAL A O 1
ATOM 4864 N N . GLU A 1 647 ? -27.666 -4.813 19.281 1.00 91.56 647 GLU A N 1
ATOM 4865 C CA . GLU A 1 647 ? -26.689 -3.923 19.916 1.00 91.56 647 GLU A CA 1
ATOM 4866 C C . GLU A 1 647 ? -25.600 -4.738 20.612 1.00 91.56 647 GLU A C 1
ATOM 4868 O O . GLU A 1 647 ? -25.887 -5.760 21.225 1.00 91.56 647 GLU A O 1
ATOM 4873 N N . GLY A 1 648 ? -24.339 -4.318 20.541 1.00 87.12 648 GLY A N 1
ATOM 4874 C CA . GLY A 1 648 ? -23.278 -4.992 21.293 1.00 87.12 648 GLY A CA 1
ATOM 4875 C C . GLY A 1 648 ? -21.874 -4.458 21.044 1.00 87.12 648 GLY A C 1
ATOM 4876 O O . GLY A 1 648 ? -21.601 -3.831 20.014 1.00 87.12 648 GLY A O 1
ATOM 4877 N N . ARG A 1 649 ? -20.942 -4.768 21.943 1.00 84.69 649 ARG A N 1
ATOM 4878 C CA . ARG A 1 649 ? -19.516 -4.419 21.846 1.00 84.69 649 ARG A CA 1
ATOM 4879 C C . ARG A 1 649 ? -18.830 -5.095 20.653 1.00 84.69 649 ARG A C 1
ATOM 4881 O O . ARG A 1 649 ? -19.356 -6.012 20.019 1.00 84.69 649 ARG A O 1
ATOM 4888 N N . ALA A 1 650 ? -17.636 -4.626 20.294 1.00 79.38 650 ALA A N 1
ATOM 4889 C CA . ALA A 1 650 ? -16.836 -5.275 19.255 1.00 79.38 650 ALA A CA 1
ATOM 4890 C C . ALA A 1 650 ? -16.456 -6.711 19.678 1.00 79.38 650 ALA A C 1
ATOM 4892 O O . ALA A 1 650 ? -16.076 -6.957 20.823 1.00 79.38 650 ALA A O 1
ATOM 4893 N N . GLY A 1 651 ? -16.583 -7.669 18.757 1.00 80.56 651 GLY A N 1
ATOM 4894 C CA . GLY A 1 651 ? -16.298 -9.082 19.033 1.00 80.56 651 GLY A CA 1
ATOM 4895 C C . GLY A 1 651 ? -17.362 -9.832 19.853 1.00 80.56 651 GLY A C 1
ATOM 4896 O O . GLY A 1 651 ? -17.118 -10.971 20.238 1.00 80.56 651 GLY A O 1
ATOM 4897 N N . SER A 1 652 ? -18.548 -9.251 20.093 1.00 85.25 652 SER A N 1
ATOM 4898 C CA . SER A 1 652 ? -19.661 -9.933 20.785 1.00 85.25 652 SER A CA 1
ATOM 4899 C C . SER A 1 652 ? -20.422 -10.962 19.928 1.00 85.25 652 SER A C 1
ATOM 4901 O O . SER A 1 652 ? -21.390 -11.553 20.388 1.00 85.25 652 SER A O 1
ATOM 4903 N N . GLY A 1 653 ? -20.016 -11.177 18.670 1.00 86.62 653 GLY A N 1
ATOM 4904 C CA . GLY A 1 653 ? -20.643 -12.161 17.778 1.00 86.62 653 GLY A CA 1
ATOM 4905 C C . GLY A 1 653 ? -21.875 -11.669 17.005 1.00 86.62 653 GLY A C 1
ATOM 4906 O O . GLY A 1 653 ? -22.567 -12.490 16.414 1.00 86.62 653 GLY A O 1
ATOM 4907 N N . LYS A 1 654 ? -22.146 -10.351 16.958 1.00 90.44 654 LYS A N 1
ATOM 4908 C CA . LYS A 1 654 ? -23.276 -9.770 16.194 1.00 90.44 654 LYS A CA 1
ATOM 4909 C C . LYS A 1 654 ? -23.314 -10.242 14.740 1.00 90.44 654 LYS A C 1
ATOM 4911 O O . LYS A 1 654 ? -24.313 -10.817 14.324 1.00 90.44 654 LYS A O 1
ATOM 4916 N N . THR A 1 655 ? -22.225 -10.041 13.998 1.00 90.12 655 THR A N 1
ATOM 4917 C CA . THR A 1 655 ? -22.119 -10.436 12.587 1.00 90.12 655 THR A CA 1
ATOM 4918 C C . THR A 1 655 ? -22.398 -11.929 12.417 1.00 90.12 655 THR A C 1
ATOM 4920 O O . THR A 1 655 ? -23.240 -12.302 11.610 1.00 90.12 655 THR A O 1
ATOM 4923 N N . THR A 1 656 ? -21.796 -12.781 13.254 1.00 92.12 656 THR A N 1
ATOM 4924 C CA . THR A 1 656 ? -22.028 -14.233 13.245 1.00 92.12 656 THR A CA 1
ATOM 4925 C C . THR A 1 656 ? -23.498 -14.588 13.493 1.00 92.12 656 THR A C 1
ATOM 4927 O O . THR A 1 656 ? -24.059 -15.397 12.760 1.00 92.12 656 THR A O 1
ATOM 4930 N N . ALA A 1 657 ? -24.152 -13.955 14.473 1.00 93.38 657 ALA A N 1
ATOM 4931 C CA . ALA A 1 657 ? -25.565 -14.183 14.781 1.00 93.38 657 ALA A CA 1
ATOM 4932 C C . ALA A 1 657 ? -26.500 -13.727 13.645 1.00 93.38 657 ALA A C 1
ATOM 4934 O O . ALA A 1 657 ? -27.468 -14.415 13.314 1.00 93.38 657 ALA A O 1
ATOM 4935 N N . LEU A 1 658 ? -26.197 -12.584 13.017 1.00 95.25 658 LEU A N 1
ATOM 4936 C CA . LEU A 1 658 ? -26.909 -12.101 11.832 1.00 95.25 658 LEU A CA 1
ATOM 4937 C C . LEU A 1 658 ? -26.747 -13.081 10.662 1.00 95.25 658 LEU A C 1
ATOM 4939 O O . LEU A 1 658 ? -27.750 -13.453 10.056 1.00 95.25 658 LEU A O 1
ATOM 4943 N N . MET A 1 659 ? -25.522 -13.534 10.371 1.00 95.12 659 MET A N 1
ATOM 4944 C CA . MET A 1 659 ? -25.250 -14.498 9.295 1.00 95.12 659 MET A CA 1
ATOM 4945 C C . MET A 1 659 ? -25.966 -15.831 9.535 1.00 95.12 659 MET A C 1
ATOM 4947 O O . MET A 1 659 ? -26.579 -16.366 8.614 1.00 95.12 659 MET A O 1
ATOM 4951 N N . GLN A 1 660 ? -25.958 -16.345 10.769 1.00 94.44 660 GLN A N 1
ATOM 4952 C CA . GLN A 1 660 ? -26.690 -17.561 11.140 1.00 94.44 660 GLN A CA 1
ATOM 4953 C C . GLN A 1 660 ? -28.189 -17.421 10.885 1.00 94.44 660 GLN A C 1
ATOM 4955 O O . GLN A 1 660 ? -28.777 -18.270 10.219 1.00 94.44 660 GLN A O 1
ATOM 4960 N N . TYR A 1 661 ? -28.816 -16.344 11.365 1.00 95.69 661 TYR A N 1
ATOM 4961 C CA . TYR A 1 661 ? -30.255 -16.170 11.172 1.00 95.69 661 TYR A CA 1
ATOM 4962 C C . TYR A 1 661 ? -30.622 -15.924 9.701 1.00 95.69 661 TYR A C 1
ATOM 4964 O O . TYR A 1 661 ? -31.627 -16.441 9.211 1.00 95.69 661 TYR A O 1
ATOM 4972 N N . ALA A 1 662 ? -29.789 -15.184 8.968 1.00 95.44 662 ALA A N 1
ATOM 4973 C CA . ALA A 1 662 ? -29.947 -14.995 7.531 1.00 95.44 662 ALA A CA 1
ATOM 4974 C C . ALA A 1 662 ? -29.868 -16.330 6.770 1.00 95.44 662 ALA A C 1
ATOM 4976 O O . ALA A 1 662 ? -30.695 -16.595 5.895 1.00 95.44 662 ALA A O 1
ATOM 4977 N N . TYR A 1 663 ? -28.920 -17.192 7.145 1.00 95.06 663 TYR A N 1
ATOM 4978 C CA . TYR A 1 663 ? -28.760 -18.525 6.574 1.00 95.06 663 TYR A CA 1
ATOM 4979 C C . TYR A 1 663 ? -29.945 -19.448 6.896 1.00 95.06 663 TYR A C 1
ATOM 4981 O O . TYR A 1 663 ? -30.445 -20.127 6.002 1.00 95.06 663 TYR A O 1
ATOM 4989 N N . GLU A 1 664 ? -30.470 -19.417 8.125 1.00 93.94 664 GLU A N 1
ATOM 4990 C CA . GLU A 1 664 ? -31.684 -20.158 8.501 1.00 93.94 664 GLU A CA 1
ATOM 4991 C C . GLU A 1 664 ? -32.903 -19.748 7.656 1.00 93.94 664 GLU A C 1
ATOM 4993 O O . GLU A 1 664 ? -33.664 -20.602 7.198 1.00 93.94 664 GLU A O 1
ATOM 4998 N N . LEU A 1 665 ? -33.095 -18.444 7.420 1.00 93.12 665 LEU A N 1
ATOM 4999 C CA . LEU A 1 665 ? -34.181 -17.948 6.569 1.00 93.12 665 LEU A CA 1
ATOM 5000 C C . LEU A 1 665 ? -33.998 -18.372 5.107 1.00 93.12 665 LEU A C 1
ATOM 5002 O O . LEU A 1 665 ? -34.974 -18.752 4.456 1.00 93.12 665 LEU A O 1
ATOM 5006 N N . HIS A 1 666 ? -32.763 -18.348 4.607 1.00 92.38 666 HIS A N 1
ATOM 5007 C CA . HIS A 1 666 ? -32.434 -18.839 3.273 1.00 92.38 666 HIS A CA 1
ATOM 5008 C C . HIS A 1 666 ? -32.724 -20.343 3.130 1.00 92.38 666 HIS A C 1
ATOM 5010 O O . HIS A 1 666 ? -33.393 -20.737 2.175 1.00 92.38 666 HIS A O 1
ATOM 5016 N N . GLN A 1 667 ? -32.323 -21.174 4.101 1.00 91.56 667 GLN A N 1
ATOM 5017 C CA . GLN A 1 667 ? -32.652 -22.607 4.118 1.00 91.56 667 GLN A CA 1
ATOM 5018 C C . GLN A 1 667 ? -34.164 -22.866 4.167 1.00 91.56 667 GLN A C 1
ATOM 5020 O O . GLN A 1 667 ? -34.648 -23.838 3.593 1.00 91.56 667 GLN A O 1
ATOM 5025 N N . ALA A 1 668 ? -34.927 -21.975 4.804 1.00 90.75 668 ALA A N 1
ATOM 5026 C CA . ALA A 1 668 ? -36.389 -22.004 4.799 1.00 90.75 668 ALA A CA 1
ATOM 5027 C C . ALA A 1 668 ? -37.020 -21.513 3.473 1.00 90.75 668 ALA A C 1
ATOM 5029 O O . ALA A 1 668 ? -38.238 -21.328 3.404 1.00 90.75 668 ALA A O 1
ATOM 5030 N N . GLY A 1 669 ? -36.213 -21.276 2.432 1.00 85.19 669 GLY A N 1
ATOM 5031 C CA . GLY A 1 669 ? -36.653 -20.888 1.091 1.00 85.19 669 GLY A CA 1
ATOM 5032 C C . GLY A 1 669 ? -37.036 -19.414 0.941 1.00 85.19 669 GLY A C 1
ATOM 5033 O O . GLY A 1 669 ? -37.737 -19.070 -0.008 1.00 85.19 669 GLY A O 1
ATOM 5034 N N . ARG A 1 670 ? -36.632 -18.539 1.872 1.00 89.06 670 ARG A N 1
ATOM 5035 C CA . ARG A 1 670 ? -36.882 -17.090 1.775 1.00 89.06 670 ARG A CA 1
ATOM 5036 C C . ARG A 1 670 ? -35.843 -16.401 0.896 1.00 89.06 670 ARG A C 1
ATOM 5038 O O . ARG A 1 670 ? -34.671 -16.779 0.892 1.00 89.06 670 ARG A O 1
ATOM 5045 N N . SER A 1 671 ? -36.258 -15.327 0.229 1.00 89.00 671 SER A N 1
ATOM 5046 C CA . SER A 1 671 ? -35.330 -14.401 -0.421 1.00 89.00 671 SER A CA 1
ATOM 5047 C C . SER A 1 671 ? -34.699 -13.494 0.636 1.00 89.00 671 SER A C 1
ATOM 5049 O O . SER A 1 671 ? -35.389 -12.685 1.260 1.00 89.00 671 SER A O 1
ATOM 5051 N N . VAL A 1 672 ? -33.396 -13.651 0.879 1.00 93.38 672 VAL A N 1
ATOM 5052 C CA . VAL A 1 672 ? -32.672 -12.911 1.921 1.00 93.38 672 VAL A CA 1
ATOM 5053 C C . VAL A 1 672 ? -31.569 -12.072 1.296 1.00 93.38 672 VAL A C 1
ATOM 5055 O O . VAL A 1 672 ? -30.713 -12.586 0.573 1.00 93.38 672 VAL A O 1
ATOM 5058 N N . ALA A 1 673 ? -31.588 -10.783 1.610 1.00 91.38 673 ALA A N 1
ATOM 5059 C CA . ALA A 1 673 ? -30.591 -9.813 1.209 1.00 91.38 673 ALA A CA 1
ATOM 5060 C C . ALA A 1 673 ? -29.643 -9.465 2.370 1.00 91.38 673 ALA A C 1
ATOM 5062 O O . ALA A 1 673 ? -30.034 -9.485 3.538 1.00 91.38 673 ALA A O 1
ATOM 5063 N N . TRP A 1 674 ? -28.403 -9.121 2.038 1.00 91.81 674 TRP A N 1
ATOM 5064 C CA . TRP A 1 674 ? -27.324 -8.774 2.953 1.00 91.81 674 TRP A CA 1
ATOM 5065 C C . TRP A 1 674 ? -26.644 -7.484 2.496 1.00 91.81 674 TRP A C 1
ATOM 5067 O O . TRP A 1 674 ? -26.196 -7.386 1.352 1.00 91.81 674 TRP A O 1
ATOM 5077 N N . ILE A 1 675 ? -26.551 -6.518 3.401 1.00 88.81 675 ILE A N 1
ATOM 5078 C CA . ILE A 1 675 ? -25.767 -5.295 3.260 1.00 88.81 675 ILE A CA 1
ATOM 5079 C C . ILE A 1 675 ? -24.560 -5.449 4.177 1.00 88.81 675 ILE A C 1
ATOM 5081 O O . ILE A 1 675 ? -24.698 -5.540 5.398 1.00 88.81 675 ILE A O 1
ATOM 5085 N N . ASP A 1 676 ? -23.388 -5.540 3.561 1.00 82.19 676 ASP A N 1
ATOM 5086 C CA . ASP A 1 676 ? -22.120 -5.631 4.276 1.00 82.19 676 ASP A CA 1
ATOM 5087 C C . ASP A 1 676 ? -21.719 -4.242 4.791 1.00 82.19 676 ASP A C 1
ATOM 5089 O O . ASP A 1 676 ? -22.087 -3.220 4.209 1.00 82.19 676 ASP A O 1
ATOM 5093 N N . ARG A 1 677 ? -20.884 -4.199 5.827 1.00 74.75 677 ARG A N 1
ATOM 5094 C CA . ARG A 1 677 ? -20.270 -2.961 6.330 1.00 74.75 677 ARG A CA 1
ATOM 5095 C C . ARG A 1 677 ? -19.325 -2.292 5.319 1.00 74.75 677 ARG A C 1
ATOM 5097 O O . ARG A 1 677 ? -18.841 -1.190 5.550 1.00 74.75 677 ARG A O 1
ATOM 5104 N N . GLU A 1 678 ? -19.037 -2.986 4.220 1.00 66.12 678 GLU A N 1
ATOM 5105 C CA . GLU A 1 678 ? -18.295 -2.506 3.050 1.00 66.12 678 GLU A CA 1
ATOM 5106 C C . GLU A 1 678 ? -19.138 -1.675 2.076 1.00 66.12 678 GLU A C 1
ATOM 5108 O O . GLU A 1 678 ? -18.555 -1.074 1.178 1.00 66.12 678 GLU A O 1
ATOM 5113 N N . ALA A 1 679 ? -20.466 -1.624 2.243 1.00 69.56 679 ALA A N 1
ATOM 5114 C CA . ALA A 1 679 ? -21.363 -0.958 1.304 1.00 69.56 679 ALA A CA 1
ATOM 5115 C C . ALA A 1 679 ? -20.978 0.515 1.099 1.00 69.56 679 ALA A C 1
ATOM 5117 O O . ALA A 1 679 ? -21.066 1.342 2.010 1.00 69.56 679 ALA A O 1
ATOM 5118 N N . THR A 1 680 ? -20.552 0.839 -0.121 1.00 63.53 680 THR A N 1
ATOM 5119 C CA . THR A 1 680 ? -20.145 2.188 -0.527 1.00 63.53 680 THR A CA 1
ATOM 5120 C C . THR A 1 680 ? -21.189 2.911 -1.370 1.00 63.53 680 THR A C 1
ATOM 5122 O O . THR A 1 680 ? -21.013 4.117 -1.578 1.00 63.53 680 THR A O 1
ATOM 5125 N N . ASP A 1 681 ? -22.241 2.217 -1.825 1.00 68.88 681 ASP A N 1
ATOM 5126 C CA . ASP A 1 681 ? -23.318 2.782 -2.635 1.00 68.88 681 ASP A CA 1
ATOM 5127 C C . ASP A 1 681 ? -24.060 3.885 -1.868 1.00 68.88 681 ASP A C 1
ATOM 5129 O O . ASP A 1 681 ? -24.401 3.718 -0.689 1.00 68.88 681 ASP A O 1
ATOM 5133 N N . PRO A 1 682 ? -24.401 4.991 -2.549 1.00 68.56 682 PRO A N 1
ATOM 5134 C CA . PRO A 1 682 ? -25.309 5.985 -2.007 1.00 68.56 682 PRO A CA 1
ATOM 5135 C C . PRO A 1 682 ? -26.640 5.357 -1.577 1.00 68.56 682 PRO A C 1
ATOM 5137 O O . PRO A 1 682 ? -27.186 4.474 -2.244 1.00 68.56 682 PRO A O 1
ATOM 5140 N N . LEU A 1 683 ? -27.217 5.873 -0.490 1.00 72.44 683 LEU A N 1
ATOM 5141 C CA . LEU A 1 683 ? -28.488 5.393 0.067 1.00 72.44 683 LEU A CA 1
ATOM 5142 C C . LEU A 1 683 ? -29.627 5.252 -0.965 1.00 72.44 683 LEU A C 1
ATOM 5144 O O . LEU A 1 683 ? -30.326 4.235 -0.918 1.00 72.44 683 LEU A O 1
ATOM 5148 N N . PRO A 1 684 ? -29.825 6.189 -1.922 1.00 71.44 684 PRO A N 1
ATOM 5149 C CA . PRO A 1 684 ? -30.861 6.036 -2.944 1.00 71.44 684 PRO A CA 1
ATOM 5150 C C . PRO A 1 684 ? -30.689 4.775 -3.801 1.00 71.44 684 PRO A C 1
ATOM 5152 O O . PRO A 1 684 ? -31.680 4.138 -4.164 1.00 71.44 684 PRO A O 1
ATOM 5155 N N . ASN A 1 685 ? -29.445 4.378 -4.077 1.00 76.69 685 ASN A N 1
ATOM 5156 C CA . ASN A 1 685 ? -29.139 3.197 -4.881 1.00 76.69 685 ASN A CA 1
ATOM 5157 C C . ASN A 1 685 ? -29.416 1.916 -4.095 1.00 76.69 685 ASN A C 1
ATOM 5159 O O . ASN A 1 685 ? -30.080 1.021 -4.616 1.00 76.69 685 ASN A O 1
ATOM 5163 N N . LEU A 1 686 ? -28.998 1.856 -2.826 1.00 78.06 686 LEU A N 1
ATOM 5164 C CA . LEU A 1 686 ? -29.315 0.732 -1.936 1.00 78.06 686 LEU A CA 1
ATOM 5165 C C . LEU A 1 686 ? -30.831 0.529 -1.827 1.00 78.06 686 LEU A C 1
ATOM 5167 O O . LEU A 1 686 ? -31.329 -0.591 -1.927 1.00 78.06 686 LEU A O 1
ATOM 5171 N N . LYS A 1 687 ? -31.590 1.620 -1.703 1.00 76.19 687 LYS A N 1
ATOM 5172 C CA . LYS A 1 687 ? -33.055 1.578 -1.683 1.00 76.19 687 LYS A CA 1
ATOM 5173 C C . LYS A 1 687 ? -33.636 1.027 -2.985 1.00 76.19 687 LYS A C 1
ATOM 5175 O O . LYS A 1 687 ? -34.489 0.140 -2.945 1.00 76.19 687 LYS A O 1
ATOM 5180 N N . ALA A 1 688 ? -33.197 1.546 -4.132 1.00 76.50 688 ALA A N 1
ATOM 5181 C CA . ALA A 1 688 ? -33.666 1.086 -5.436 1.00 76.50 688 ALA A CA 1
ATOM 5182 C C . ALA A 1 688 ? -33.370 -0.410 -5.639 1.00 76.50 688 ALA A C 1
ATOM 5184 O O . ALA A 1 688 ? -34.250 -1.159 -6.068 1.00 76.50 688 ALA A O 1
ATOM 5185 N N . GLN A 1 689 ? -32.176 -0.860 -5.238 1.00 78.62 689 GLN A N 1
ATOM 5186 C CA . GLN A 1 689 ? -31.794 -2.271 -5.245 1.00 78.62 689 GLN A CA 1
ATOM 5187 C C . GLN A 1 689 ? -32.722 -3.100 -4.352 1.00 78.62 689 GLN A C 1
ATOM 5189 O O . GLN A 1 689 ? -33.340 -4.043 -4.843 1.00 78.62 689 GLN A O 1
ATOM 5194 N N . ALA A 1 690 ? -32.912 -2.710 -3.087 1.00 77.62 690 ALA A N 1
ATOM 5195 C CA . ALA A 1 690 ? -33.781 -3.419 -2.145 1.00 77.62 690 ALA A CA 1
ATOM 5196 C C . ALA A 1 690 ? -35.214 -3.583 -2.675 1.00 77.62 690 ALA A C 1
ATOM 5198 O O . ALA A 1 690 ? -35.791 -4.669 -2.592 1.00 77.62 690 ALA A O 1
ATOM 5199 N N . LEU A 1 691 ? -35.775 -2.515 -3.253 1.00 75.94 691 LEU A N 1
ATOM 5200 C CA . LEU A 1 691 ? -37.112 -2.528 -3.845 1.00 75.94 691 LEU A CA 1
ATOM 5201 C C . LEU A 1 691 ? -37.185 -3.437 -5.076 1.00 75.94 691 LEU A C 1
ATOM 5203 O O . LEU A 1 691 ? -38.139 -4.201 -5.201 1.00 75.94 691 LEU A O 1
ATOM 5207 N N . SER A 1 692 ? -36.180 -3.388 -5.956 1.00 76.50 692 SER A N 1
ATOM 5208 C CA . SER A 1 692 ? -36.129 -4.225 -7.163 1.00 76.50 692 SER A CA 1
ATOM 5209 C C . SER A 1 692 ? -35.959 -5.717 -6.859 1.00 76.50 692 SER A C 1
ATOM 5211 O O . SER A 1 692 ? -36.541 -6.554 -7.542 1.00 76.50 692 SER A O 1
ATOM 5213 N N . MET A 1 693 ? -35.201 -6.055 -5.811 1.00 77.94 693 MET A N 1
ATOM 5214 C CA . MET A 1 693 ? -34.927 -7.437 -5.413 1.00 77.94 693 MET A CA 1
ATOM 5215 C C . MET A 1 693 ? -36.123 -8.102 -4.731 1.00 77.94 693 MET A C 1
ATOM 5217 O O . MET A 1 693 ? -36.209 -9.330 -4.711 1.00 77.94 693 MET A O 1
ATOM 5221 N N . SER A 1 694 ? -37.050 -7.319 -4.168 1.00 79.44 694 SER A N 1
ATOM 5222 C CA . SER A 1 694 ? -38.234 -7.816 -3.451 1.00 79.44 694 SER A CA 1
ATOM 5223 C C . SER A 1 694 ? -37.908 -8.860 -2.364 1.00 79.44 694 SER A C 1
ATOM 5225 O O . SER A 1 694 ? -38.608 -9.857 -2.213 1.00 79.44 694 SER A O 1
ATOM 5227 N N . ALA A 1 695 ? -36.820 -8.650 -1.615 1.00 83.62 695 ALA A N 1
ATOM 5228 C CA . ALA A 1 695 ? -36.372 -9.589 -0.587 1.00 83.62 695 ALA A CA 1
ATOM 5229 C C . ALA A 1 695 ? -37.368 -9.688 0.587 1.00 83.62 695 ALA A C 1
ATOM 5231 O O . ALA A 1 695 ? -37.896 -8.682 1.065 1.00 83.62 695 ALA A O 1
ATOM 5232 N N . ASP A 1 696 ? -37.574 -10.903 1.104 1.00 89.19 696 ASP A N 1
ATOM 5233 C CA . ASP A 1 696 ? -38.408 -11.160 2.285 1.00 89.19 696 ASP A CA 1
ATOM 5234 C C . ASP A 1 696 ? -37.760 -10.624 3.570 1.00 89.19 696 ASP A C 1
ATOM 5236 O O . ASP A 1 696 ? -38.453 -10.267 4.535 1.00 89.19 696 ASP A O 1
ATOM 5240 N N . ALA A 1 697 ? -36.426 -10.625 3.604 1.00 93.56 697 ALA A N 1
ATOM 5241 C CA . ALA A 1 697 ? -35.616 -10.157 4.715 1.00 93.56 697 ALA A CA 1
ATOM 5242 C C . ALA A 1 697 ? -34.336 -9.469 4.226 1.00 93.56 697 ALA A C 1
ATOM 5244 O O . ALA A 1 697 ? -33.721 -9.914 3.260 1.00 93.56 697 ALA A O 1
ATOM 5245 N N . ILE A 1 698 ? -33.922 -8.412 4.922 1.00 94.62 698 ILE A N 1
ATOM 5246 C CA . ILE A 1 698 ? -32.716 -7.632 4.648 1.00 94.62 698 ILE A CA 1
ATOM 5247 C C . ILE A 1 698 ? -31.905 -7.535 5.939 1.00 94.62 698 ILE A C 1
ATOM 5249 O O . ILE A 1 698 ? -32.396 -7.059 6.965 1.00 94.62 698 ILE A O 1
ATOM 5253 N N . PHE A 1 699 ? -30.663 -7.996 5.886 1.00 95.75 699 PHE A N 1
ATOM 5254 C CA . PHE A 1 699 ? -29.713 -7.925 6.988 1.00 95.75 699 PHE A CA 1
ATOM 5255 C C . PHE A 1 699 ? -28.702 -6.813 6.729 1.00 95.75 699 PHE A C 1
ATOM 5257 O O . PHE A 1 699 ? -28.227 -6.678 5.605 1.00 95.75 699 PHE A O 1
ATOM 5264 N N . VAL A 1 700 ? -28.381 -6.023 7.752 1.00 92.88 700 VAL A N 1
ATOM 5265 C CA . VAL A 1 700 ? -27.421 -4.912 7.668 1.00 92.88 700 VAL A CA 1
ATOM 5266 C C . VAL A 1 700 ? -26.363 -5.082 8.753 1.00 92.88 700 VAL A C 1
ATOM 5268 O O . VAL A 1 700 ? -26.674 -4.971 9.940 1.00 92.88 700 VAL A O 1
ATOM 5271 N N . ASP A 1 701 ? -25.124 -5.370 8.362 1.00 89.81 701 ASP A N 1
ATOM 5272 C CA . ASP A 1 701 ? -23.999 -5.469 9.298 1.00 89.81 701 ASP A CA 1
ATOM 5273 C C . ASP A 1 701 ? -23.379 -4.083 9.548 1.00 89.81 701 ASP A C 1
ATOM 5275 O O . ASP A 1 701 ? -23.163 -3.331 8.603 1.00 89.81 701 ASP A O 1
ATOM 5279 N N . ASP A 1 702 ? -23.115 -3.745 10.816 1.00 84.56 702 ASP A N 1
ATOM 5280 C CA . ASP A 1 702 ? -22.613 -2.434 11.283 1.00 84.56 702 ASP A CA 1
ATOM 5281 C C . ASP A 1 702 ? -23.314 -1.208 10.633 1.00 84.56 702 ASP A C 1
ATOM 5283 O O . ASP A 1 702 ? -22.725 -0.456 9.859 1.00 84.56 702 ASP A O 1
ATOM 5287 N N . VAL A 1 703 ? -24.577 -0.935 10.988 1.00 85.31 703 VAL A N 1
ATOM 5288 C CA . VAL A 1 703 ? -25.349 0.207 10.440 1.00 85.31 703 VAL A CA 1
ATOM 5289 C C . VAL A 1 703 ? -24.754 1.589 10.774 1.00 85.31 703 VAL A C 1
ATOM 5291 O O . VAL A 1 703 ? -25.107 2.586 10.143 1.00 85.31 703 VAL A O 1
ATOM 5294 N N . ASP A 1 704 ? -23.817 1.672 11.724 1.00 77.69 704 ASP A N 1
ATOM 5295 C CA . ASP A 1 704 ? -23.126 2.915 12.095 1.00 77.69 704 ASP A CA 1
ATOM 5296 C C . ASP A 1 704 ? -22.207 3.464 10.987 1.00 77.69 704 ASP A C 1
ATOM 5298 O O . ASP A 1 704 ? -21.679 4.573 11.109 1.00 77.69 704 ASP A O 1
ATOM 5302 N N . ILE A 1 705 ? -22.010 2.726 9.888 1.00 73.44 705 ILE A N 1
ATOM 5303 C CA . ILE A 1 705 ? -21.363 3.267 8.683 1.00 73.44 705 ILE A CA 1
ATOM 5304 C C . ILE A 1 705 ? -22.191 4.383 8.028 1.00 73.44 705 ILE A C 1
ATOM 5306 O O . ILE A 1 705 ? -21.624 5.257 7.379 1.00 73.44 705 ILE A O 1
ATOM 5310 N N . PHE A 1 706 ? -23.512 4.394 8.237 1.00 72.94 706 PHE A N 1
ATOM 5311 C CA . PHE A 1 706 ? -24.425 5.388 7.663 1.00 72.94 706 PHE A CA 1
ATOM 5312 C C . PHE A 1 706 ? -24.671 6.590 8.589 1.00 72.94 706 PHE A C 1
ATOM 5314 O O . PHE A 1 706 ? -25.435 7.491 8.234 1.00 72.94 706 PHE A O 1
ATOM 5321 N N . GLY A 1 707 ? -24.045 6.613 9.773 1.00 70.88 707 GLY A N 1
ATOM 5322 C CA . GLY A 1 707 ? -24.188 7.679 10.765 1.00 70.88 707 GLY A CA 1
ATOM 5323 C C . GLY A 1 707 ? -25.653 8.023 11.058 1.00 70.88 707 GLY A C 1
ATOM 5324 O O . GLY A 1 707 ? -26.502 7.137 11.189 1.00 70.88 707 GLY A O 1
ATOM 5325 N N . SER A 1 708 ? -25.966 9.321 11.080 1.00 67.25 708 SER A N 1
ATOM 5326 C CA . SER A 1 708 ? -27.319 9.835 11.347 1.00 67.25 708 SER A CA 1
ATOM 5327 C C . SER A 1 708 ? -28.374 9.394 10.324 1.00 67.25 708 SER A C 1
ATOM 5329 O O . SER A 1 708 ? -29.569 9.387 10.625 1.00 67.25 708 SER A O 1
ATOM 5331 N N . LEU A 1 709 ? -27.964 8.974 9.122 1.00 73.62 709 LEU A N 1
ATOM 5332 C CA . LEU A 1 709 ? -28.876 8.501 8.079 1.00 73.62 709 LEU A CA 1
ATOM 5333 C C . LEU A 1 709 ? -29.279 7.028 8.260 1.00 73.62 709 LEU A C 1
ATOM 5335 O O . LEU A 1 709 ? -30.240 6.581 7.627 1.00 73.62 709 LEU A O 1
ATOM 5339 N N . GLY A 1 710 ? -28.612 6.279 9.147 1.00 81.62 710 GLY A N 1
ATOM 5340 C CA . GLY A 1 710 ? -28.873 4.854 9.370 1.00 81.62 710 GLY A CA 1
ATOM 5341 C C . GLY A 1 710 ? -30.329 4.557 9.745 1.00 81.62 710 GLY A C 1
ATOM 5342 O O . GLY A 1 710 ? -30.945 3.648 9.191 1.00 81.62 710 GLY A O 1
ATOM 5343 N N . ALA A 1 711 ? -30.939 5.374 10.609 1.00 83.12 711 ALA A N 1
ATOM 5344 C CA . ALA A 1 711 ? -32.339 5.201 11.005 1.00 83.12 711 ALA A CA 1
ATOM 5345 C C . ALA A 1 711 ? -33.326 5.430 9.844 1.00 83.12 711 ALA A C 1
ATOM 5347 O O . ALA A 1 711 ? -34.393 4.811 9.799 1.00 83.12 711 ALA A O 1
ATOM 5348 N N . SER A 1 712 ? -33.000 6.331 8.912 1.00 81.75 712 SER A N 1
ATOM 5349 C CA . SER A 1 712 ? -33.798 6.541 7.699 1.00 81.75 712 SER A CA 1
ATOM 5350 C C . SER A 1 712 ? -33.676 5.333 6.770 1.00 81.75 712 SER A C 1
ATOM 5352 O O . SER A 1 712 ? -34.690 4.753 6.386 1.00 81.75 712 SER A O 1
ATOM 5354 N N . LEU A 1 713 ? -32.447 4.868 6.519 1.00 84.88 713 LEU A N 1
ATOM 5355 C CA . LEU A 1 713 ? -32.181 3.689 5.694 1.00 84.88 713 LEU A CA 1
ATOM 5356 C C . LEU A 1 713 ? -32.969 2.467 6.178 1.00 84.88 713 LEU A C 1
ATOM 5358 O O . LEU A 1 713 ? -33.695 1.852 5.402 1.00 84.88 713 LEU A O 1
ATOM 5362 N N . LEU A 1 714 ? -32.880 2.131 7.468 1.00 89.62 714 LEU A N 1
ATOM 5363 C CA . LEU A 1 714 ? -33.572 0.961 8.018 1.00 89.62 714 LEU A CA 1
ATOM 5364 C C . LEU A 1 714 ? -35.101 1.060 7.881 1.00 89.62 714 LEU A C 1
ATOM 5366 O O . LEU A 1 714 ? -35.761 0.053 7.609 1.00 89.62 714 LEU A O 1
ATOM 5370 N N . ARG A 1 715 ? -35.674 2.264 8.039 1.00 87.06 715 ARG A N 1
ATOM 5371 C CA . ARG A 1 715 ? -37.108 2.507 7.802 1.00 87.06 715 ARG A CA 1
ATOM 5372 C C . ARG A 1 715 ? -37.471 2.256 6.346 1.00 87.06 715 ARG A C 1
ATOM 5374 O O . ARG A 1 715 ? -38.456 1.567 6.081 1.00 87.06 715 ARG A O 1
ATOM 5381 N N . GLU A 1 716 ? -36.684 2.779 5.416 1.00 85.75 716 GLU A N 1
ATOM 5382 C CA . GLU A 1 716 ? -36.938 2.624 3.986 1.00 85.75 716 GLU A CA 1
ATOM 5383 C C . GLU A 1 716 ? -36.808 1.167 3.529 1.00 85.75 716 GLU A C 1
ATOM 5385 O O . GLU A 1 716 ? -37.702 0.664 2.846 1.00 85.75 716 GLU A O 1
ATOM 5390 N N . LEU A 1 717 ? -35.770 0.458 3.984 1.00 88.81 717 LEU A N 1
ATOM 5391 C CA . LEU A 1 717 ? -35.562 -0.968 3.708 1.00 88.81 717 LEU A CA 1
ATOM 5392 C C . LEU A 1 717 ? -36.712 -1.843 4.228 1.00 88.81 717 LEU A C 1
ATOM 5394 O O . LEU A 1 717 ? -37.031 -2.863 3.623 1.00 88.81 717 LEU A O 1
ATOM 5398 N N . SER A 1 718 ? -37.379 -1.439 5.316 1.00 89.31 718 SER A N 1
ATOM 5399 C CA . SER A 1 718 ? -38.521 -2.187 5.864 1.00 89.31 718 SER A CA 1
ATOM 5400 C C . SER A 1 718 ? -39.743 -2.204 4.940 1.00 89.31 718 SER A C 1
ATOM 5402 O O . SER A 1 718 ? -40.640 -3.032 5.120 1.00 89.31 718 SER A O 1
ATOM 5404 N N . ASN A 1 719 ? -39.799 -1.293 3.959 1.00 86.44 719 ASN A N 1
ATOM 5405 C CA . ASN A 1 719 ? -40.902 -1.152 3.010 1.00 86.44 719 ASN A CA 1
ATOM 5406 C C . ASN A 1 719 ? -42.281 -1.132 3.706 1.00 86.44 719 ASN A C 1
ATOM 5408 O O . ASN A 1 719 ? -43.181 -1.917 3.395 1.00 86.44 719 ASN A O 1
ATOM 5412 N N . GLY A 1 720 ? -42.414 -0.294 4.741 1.00 83.81 720 GLY A N 1
ATOM 5413 C CA . GLY A 1 720 ? -43.638 -0.193 5.545 1.00 83.81 720 GLY A CA 1
ATOM 5414 C C . GLY A 1 720 ? -43.931 -1.428 6.409 1.00 83.81 720 GLY A C 1
ATOM 5415 O O . GLY A 1 720 ? -45.089 -1.678 6.747 1.00 83.81 720 GLY A O 1
ATOM 5416 N N . GLY A 1 721 ? -42.903 -2.214 6.744 1.00 84.81 721 GLY A N 1
ATOM 5417 C CA . GLY A 1 721 ? -42.999 -3.439 7.542 1.00 84.81 721 GLY A CA 1
ATOM 5418 C C . GLY A 1 721 ? -43.324 -4.706 6.745 1.00 84.81 721 GLY A C 1
ATOM 5419 O O . GLY A 1 721 ? -43.675 -5.721 7.347 1.00 84.81 721 GLY A O 1
ATOM 5420 N N . ARG A 1 722 ? -43.231 -4.669 5.407 1.00 86.81 722 ARG A N 1
ATOM 5421 C CA . ARG A 1 722 ? -43.403 -5.852 4.541 1.00 86.81 722 ARG A CA 1
ATOM 5422 C C . ARG A 1 722 ? -42.161 -6.742 4.531 1.00 86.81 722 ARG A C 1
ATOM 5424 O O . ARG A 1 722 ? -42.289 -7.963 4.576 1.00 86.81 722 ARG A O 1
ATOM 5431 N N . ALA A 1 723 ? -40.978 -6.131 4.505 1.00 89.69 723 ALA A N 1
ATOM 5432 C CA . ALA A 1 723 ? -39.706 -6.837 4.597 1.00 89.69 723 ALA A CA 1
ATOM 5433 C C . ALA A 1 723 ? -39.246 -6.893 6.059 1.00 89.69 723 ALA A C 1
ATOM 5435 O O . ALA A 1 723 ? -39.404 -5.933 6.816 1.00 89.69 723 ALA A O 1
ATOM 5436 N N . LEU A 1 724 ? -38.672 -8.025 6.474 1.00 94.06 724 LEU A N 1
ATOM 5437 C CA . LEU A 1 724 ? -37.966 -8.090 7.754 1.00 94.06 724 LEU A CA 1
ATOM 5438 C C . LEU A 1 724 ? -36.644 -7.332 7.620 1.00 94.06 724 LEU A C 1
ATOM 5440 O O . LEU A 1 724 ? -35.883 -7.633 6.711 1.00 94.06 724 LEU A O 1
ATOM 5444 N N . VAL A 1 725 ? -36.330 -6.422 8.539 1.00 95.12 725 VAL A N 1
ATOM 5445 C CA . VAL A 1 725 ? -35.000 -5.797 8.596 1.00 95.12 725 VAL A CA 1
ATOM 5446 C C . VAL A 1 725 ? -34.339 -6.154 9.915 1.00 95.12 725 VAL A C 1
ATOM 5448 O O . VAL A 1 725 ? -34.928 -5.932 10.976 1.00 95.12 725 VAL A O 1
ATOM 5451 N N . VAL A 1 726 ? -33.129 -6.704 9.848 1.00 96.12 726 VAL A N 1
ATOM 5452 C CA . VAL A 1 726 ? -32.292 -7.007 11.015 1.00 96.12 726 VAL A CA 1
ATOM 5453 C C . VAL A 1 726 ? -30.963 -6.286 10.843 1.00 96.12 726 VAL A C 1
ATOM 5455 O O . VAL A 1 726 ? -30.243 -6.545 9.887 1.00 96.12 726 VAL A O 1
ATOM 5458 N N . ALA A 1 727 ? -30.632 -5.378 11.752 1.00 94.38 727 ALA A N 1
ATOM 5459 C CA . ALA A 1 727 ? -29.422 -4.570 11.667 1.00 94.38 727 ALA A CA 1
ATOM 5460 C C . ALA A 1 727 ? -28.557 -4.740 12.913 1.00 94.38 727 ALA A C 1
ATOM 5462 O O . ALA A 1 727 ? -29.090 -4.835 14.015 1.00 94.38 727 ALA A O 1
ATOM 5463 N N . ALA A 1 728 ? -27.237 -4.751 12.754 1.00 92.56 728 ALA A N 1
ATOM 5464 C CA . ALA A 1 728 ? -26.292 -4.716 13.863 1.00 92.56 728 ALA A CA 1
ATOM 5465 C C . ALA A 1 728 ? -25.771 -3.292 14.089 1.00 92.56 728 ALA A C 1
ATOM 5467 O O . ALA A 1 728 ? -25.518 -2.561 13.135 1.00 92.56 728 ALA A O 1
ATOM 5468 N N . ILE A 1 729 ? -25.575 -2.908 15.350 1.00 88.38 729 ILE A N 1
ATOM 5469 C CA . ILE A 1 729 ? -24.929 -1.647 15.729 1.00 88.38 729 ILE A CA 1
ATOM 5470 C C . ILE A 1 729 ? -24.031 -1.842 16.953 1.00 88.38 729 ILE A C 1
ATOM 5472 O O . ILE A 1 729 ? -24.256 -2.713 17.800 1.00 88.38 729 ILE A O 1
ATOM 5476 N N . ARG A 1 730 ? -22.979 -1.029 17.063 1.00 83.62 730 ARG A N 1
ATOM 5477 C CA . ARG A 1 730 ? -22.150 -0.978 18.272 1.00 83.62 730 ARG A CA 1
ATOM 5478 C C . ARG A 1 730 ? -22.887 -0.241 19.389 1.00 83.62 730 ARG A C 1
ATOM 5480 O O . ARG A 1 730 ? -23.422 0.835 19.151 1.00 83.62 730 ARG A O 1
ATOM 5487 N N . THR A 1 731 ? -22.830 -0.758 20.617 1.00 81.25 731 THR A N 1
ATOM 5488 C CA . THR A 1 731 ? -23.493 -0.143 21.787 1.00 81.25 731 THR A CA 1
ATOM 5489 C C . THR A 1 731 ? -23.061 1.311 22.005 1.00 81.25 731 THR A C 1
ATOM 5491 O O . THR A 1 731 ? -23.869 2.151 22.355 1.00 81.25 731 THR A O 1
ATOM 5494 N N . THR A 1 732 ? -21.797 1.648 21.733 1.00 74.38 732 THR A N 1
ATOM 5495 C CA . THR A 1 732 ? -21.268 3.020 21.867 1.00 74.38 732 THR A CA 1
ATOM 5496 C C . THR A 1 732 ? -21.721 3.986 20.771 1.00 74.38 732 THR A C 1
ATOM 5498 O O . THR A 1 732 ? -21.359 5.157 20.805 1.00 74.38 732 THR A O 1
ATOM 5501 N N . ARG A 1 733 ? -22.439 3.491 19.761 1.00 73.00 733 ARG A N 1
ATOM 5502 C CA . ARG A 1 733 ? -22.903 4.243 18.590 1.00 73.00 733 ARG A CA 1
ATOM 5503 C C . ARG A 1 733 ? -24.428 4.180 18.456 1.00 73.00 733 ARG A C 1
ATOM 5505 O O . ARG A 1 733 ? -24.960 4.693 17.482 1.00 73.00 733 ARG A O 1
ATOM 5512 N N . SER A 1 734 ? -25.138 3.581 19.419 1.00 71.56 734 SER A N 1
ATOM 5513 C CA . SER A 1 734 ? -26.608 3.524 19.417 1.00 71.56 734 SER A CA 1
ATOM 5514 C C . SER A 1 734 ? -27.242 4.909 19.343 1.00 71.56 734 SER A C 1
ATOM 5516 O O . SER A 1 734 ? -28.286 5.071 18.721 1.00 71.56 734 SER A O 1
ATOM 5518 N N . ASP A 1 735 ? -26.575 5.894 19.942 1.00 68.50 735 ASP A N 1
ATOM 5519 C CA . ASP A 1 735 ? -27.052 7.271 20.055 1.00 68.50 735 ASP A CA 1
ATOM 5520 C C . ASP A 1 735 ? -26.878 8.060 18.746 1.00 68.50 735 ASP A C 1
ATOM 5522 O O . ASP A 1 735 ? -27.374 9.175 18.623 1.00 68.50 735 ASP A O 1
ATOM 5526 N N . GLU A 1 736 ? -26.192 7.487 17.747 1.00 69.31 736 GLU A N 1
ATOM 5527 C CA . GLU A 1 736 ? -26.128 8.051 16.392 1.00 69.31 736 GLU A CA 1
ATOM 5528 C C . GLU A 1 736 ? -27.419 7.808 15.604 1.00 69.31 736 GLU A C 1
ATOM 5530 O O . GLU A 1 736 ? -27.672 8.486 14.607 1.00 69.31 736 GLU A O 1
ATOM 5535 N N . LEU A 1 737 ? -28.240 6.844 16.035 1.00 70.12 737 LEU A N 1
ATOM 5536 C CA . LEU A 1 737 ? -29.566 6.639 15.476 1.00 70.12 737 LEU A CA 1
ATOM 5537 C C . LEU A 1 737 ? -30.557 7.606 16.126 1.00 70.12 737 LEU A C 1
ATOM 5539 O O . LEU A 1 737 ? -30.578 7.783 17.340 1.00 70.12 737 LEU A O 1
ATOM 5543 N N . ASP A 1 738 ? -31.427 8.171 15.293 1.00 65.12 738 ASP A N 1
ATOM 5544 C CA . ASP A 1 738 ? -32.570 8.996 15.690 1.00 65.12 738 ASP A CA 1
ATOM 5545 C C . ASP A 1 738 ? -33.318 8.384 16.895 1.00 65.12 738 ASP A C 1
ATOM 5547 O O . ASP A 1 738 ? -33.828 7.267 16.812 1.00 65.12 738 ASP A O 1
ATOM 5551 N N . VAL A 1 739 ? -33.411 9.109 18.016 1.00 60.12 739 VAL A N 1
ATOM 5552 C CA . VAL A 1 739 ? -34.076 8.641 19.251 1.00 60.12 739 VAL A CA 1
ATOM 5553 C C . VAL A 1 739 ? -35.558 8.310 19.055 1.00 60.12 739 VAL A C 1
ATOM 5555 O O . VAL A 1 739 ? -36.132 7.538 19.825 1.00 60.12 739 VAL A O 1
ATOM 5558 N N . THR A 1 740 ? -36.190 8.858 18.013 1.00 60.75 740 THR A N 1
ATOM 5559 C CA . THR A 1 740 ? -37.580 8.558 17.647 1.00 60.75 740 THR A CA 1
ATOM 5560 C C . THR A 1 740 ? -37.713 7.261 16.841 1.00 60.75 740 THR A C 1
ATOM 5562 O O . THR A 1 740 ? -38.825 6.771 16.617 1.00 60.75 740 THR A O 1
ATOM 5565 N N . PHE A 1 741 ? -36.592 6.663 16.424 1.00 75.94 741 PHE A N 1
ATOM 5566 C CA . PHE A 1 741 ? -36.560 5.420 15.670 1.00 75.94 741 PHE A CA 1
ATOM 5567 C C . PHE A 1 741 ? -37.012 4.233 16.526 1.00 75.94 741 PHE A C 1
ATOM 5569 O O . PHE A 1 741 ? -36.290 3.699 17.372 1.00 75.94 741 PHE A O 1
ATOM 5576 N N . GLN A 1 742 ? -38.233 3.773 16.265 1.00 78.19 742 GLN A N 1
ATOM 5577 C CA . GLN A 1 742 ? -38.804 2.615 16.941 1.00 78.19 742 GLN A CA 1
ATOM 5578 C C . GLN A 1 742 ? -38.271 1.310 16.336 1.00 78.19 742 GLN A C 1
ATOM 5580 O O . GLN A 1 742 ? -38.645 0.920 15.229 1.00 78.19 742 GLN A O 1
ATOM 5585 N N . SER A 1 743 ? -37.443 0.593 17.096 1.00 85.75 743 SER A N 1
ATOM 5586 C CA . SER A 1 743 ? -36.924 -0.736 16.750 1.00 85.75 743 SER A CA 1
ATOM 5587 C C . SER A 1 743 ? -37.073 -1.717 17.916 1.00 85.75 743 SER A C 1
ATOM 5589 O O . SER A 1 743 ? -37.193 -1.321 19.077 1.00 85.75 743 SER A O 1
ATOM 5591 N N . ARG A 1 744 ? -37.096 -3.022 17.619 1.00 89.94 744 ARG A N 1
ATOM 5592 C CA . ARG A 1 744 ? -36.965 -4.072 18.637 1.00 89.94 744 ARG A CA 1
ATOM 5593 C C . ARG A 1 744 ? -35.485 -4.312 18.896 1.00 89.94 744 ARG A C 1
ATOM 5595 O O . ARG A 1 744 ? -34.804 -4.877 18.044 1.00 89.94 744 ARG A O 1
ATOM 5602 N N . ARG A 1 745 ? -35.003 -3.883 20.058 1.00 89.94 745 ARG A N 1
ATOM 5603 C CA . ARG A 1 745 ? -33.598 -4.032 20.440 1.00 89.94 745 ARG A CA 1
ATOM 5604 C C . ARG A 1 745 ? -33.328 -5.423 21.007 1.00 89.94 745 ARG A C 1
ATOM 5606 O O . ARG A 1 745 ? -34.121 -5.944 21.789 1.00 89.94 745 ARG A O 1
ATOM 5613 N N . VAL A 1 746 ? -32.214 -6.017 20.601 1.00 91.69 746 VAL A N 1
ATOM 5614 C CA . VAL A 1 746 ? -31.679 -7.272 21.136 1.00 91.69 746 VAL A CA 1
ATOM 5615 C C . VAL A 1 746 ? -30.235 -7.014 21.533 1.00 91.69 746 VAL A C 1
ATOM 5617 O O . VAL A 1 746 ? -29.428 -6.633 20.690 1.00 91.69 746 VAL A O 1
ATOM 5620 N N . SER A 1 747 ? -29.897 -7.227 22.803 1.00 89.88 747 SER A N 1
ATOM 5621 C CA . SER A 1 747 ? -28.521 -7.058 23.266 1.00 89.88 747 SER A CA 1
ATOM 5622 C C . SER A 1 747 ? -27.696 -8.312 22.973 1.00 89.88 747 SER A C 1
ATOM 5624 O O . SER A 1 747 ? -28.108 -9.436 23.262 1.00 89.88 747 SER A O 1
ATOM 5626 N N . ALA A 1 748 ? -26.516 -8.121 22.396 1.00 86.31 748 ALA A N 1
ATOM 5627 C CA . ALA A 1 748 ? -25.453 -9.109 22.256 1.00 86.31 748 ALA A CA 1
ATOM 5628 C C . ALA A 1 748 ? -24.447 -9.055 23.415 1.00 86.31 748 ALA A C 1
ATOM 5630 O O . ALA A 1 748 ? -23.568 -9.906 23.483 1.00 86.31 748 ALA A O 1
ATOM 5631 N N . ASP A 1 749 ? -24.574 -8.071 24.309 1.00 83.94 749 ASP A N 1
ATOM 5632 C CA . ASP A 1 749 ? -23.730 -7.929 25.502 1.00 83.94 749 ASP A CA 1
ATOM 5633 C C . ASP A 1 749 ? -24.297 -8.696 26.712 1.00 83.94 749 ASP A C 1
ATOM 5635 O O . ASP A 1 749 ? -23.665 -8.753 27.765 1.00 83.94 749 ASP A O 1
ATOM 5639 N N . GLU A 1 750 ? -25.492 -9.285 26.584 1.00 82.94 750 GLU A N 1
ATOM 5640 C CA . GLU A 1 750 ? -26.029 -10.194 27.599 1.00 82.94 750 GLU A CA 1
ATOM 5641 C C . GLU A 1 750 ? -25.101 -11.413 27.782 1.00 82.94 750 GLU A C 1
ATOM 5643 O O . GLU A 1 750 ? -24.686 -12.001 26.778 1.00 82.94 750 GLU A O 1
ATOM 5648 N N . PRO A 1 751 ? -24.812 -11.836 29.031 1.00 81.19 751 PRO A N 1
ATOM 5649 C CA . PRO A 1 751 ? -23.959 -12.991 29.294 1.00 81.19 751 PRO A CA 1
ATOM 5650 C C . PRO A 1 751 ? -24.430 -14.256 28.567 1.00 81.19 751 PRO A C 1
ATOM 5652 O O . PRO A 1 751 ? -25.626 -14.558 28.523 1.00 81.19 751 PRO A O 1
ATOM 5655 N N . LEU A 1 752 ? -23.474 -15.016 28.026 1.00 85.06 752 LEU A N 1
ATOM 5656 C CA . LEU A 1 752 ? -23.739 -16.303 27.381 1.00 85.06 752 LEU A CA 1
ATOM 5657 C C . LEU A 1 752 ? -24.260 -17.323 28.398 1.00 85.06 752 LEU A C 1
ATOM 5659 O O . LEU A 1 752 ? -23.769 -17.395 29.529 1.00 85.06 752 LEU A O 1
ATOM 5663 N N . LYS A 1 753 ? -25.238 -18.134 27.982 1.00 87.88 753 LYS A N 1
ATOM 5664 C CA . LYS A 1 753 ? -25.794 -19.200 28.823 1.00 87.88 753 LYS A CA 1
ATOM 5665 C C . LYS A 1 753 ? -24.824 -20.375 28.917 1.00 87.88 753 LYS A C 1
ATOM 5667 O O . LYS A 1 753 ? -23.985 -20.580 28.046 1.00 87.88 753 LYS A O 1
ATOM 5672 N N . ASP A 1 754 ? -24.993 -21.210 29.934 1.00 88.25 754 ASP A N 1
ATOM 5673 C CA . ASP A 1 754 ? -24.185 -22.423 30.132 1.00 88.25 754 ASP A CA 1
ATOM 5674 C C . ASP A 1 754 ? -24.254 -23.375 28.936 1.00 88.25 754 ASP A C 1
ATOM 5676 O O . ASP A 1 754 ? -23.273 -24.041 28.613 1.00 88.25 754 ASP A O 1
ATOM 5680 N N . GLU A 1 755 ? -25.401 -23.410 28.258 1.00 89.50 755 GLU A N 1
ATOM 5681 C CA . GLU A 1 755 ? -25.586 -24.163 27.022 1.00 89.50 755 GLU A CA 1
ATOM 5682 C C . GLU A 1 755 ? -24.732 -23.596 25.878 1.00 89.50 755 GLU A C 1
ATOM 5684 O O . GLU A 1 755 ? -24.004 -24.356 25.242 1.00 89.50 755 GLU A O 1
ATOM 5689 N N . ASP A 1 756 ? -24.733 -22.271 25.687 1.00 89.88 756 ASP A N 1
ATOM 5690 C CA . ASP A 1 756 ? -23.909 -21.579 24.684 1.00 89.88 756 ASP A CA 1
ATOM 5691 C C . ASP A 1 756 ? -22.415 -21.842 24.928 1.00 89.88 756 ASP A C 1
ATOM 5693 O O . ASP A 1 756 ? -21.673 -22.247 24.034 1.00 89.88 756 ASP A O 1
ATOM 5697 N N . LEU A 1 757 ? -21.972 -21.650 26.174 1.00 90.88 757 LEU A N 1
ATOM 5698 C CA . LEU A 1 757 ? -20.592 -21.888 26.593 1.00 90.88 757 LEU A CA 1
ATOM 5699 C C . LEU A 1 757 ? -20.212 -23.364 26.442 1.00 90.88 757 LEU A C 1
ATOM 5701 O O . LEU A 1 757 ? -19.101 -23.668 26.015 1.00 90.88 757 LEU A O 1
ATOM 5705 N N . GLY A 1 758 ? -21.132 -24.276 26.757 1.00 91.88 758 GLY A N 1
ATOM 5706 C CA . GLY A 1 758 ? -20.961 -25.709 26.555 1.00 91.88 758 GLY A CA 1
ATOM 5707 C C . GLY A 1 758 ? -20.712 -26.056 25.089 1.00 91.88 758 GLY A C 1
ATOM 5708 O O . GLY A 1 758 ? -19.740 -26.746 24.798 1.00 91.88 758 GLY A O 1
ATOM 5709 N N . GLN A 1 759 ? -21.520 -25.521 24.170 1.00 91.31 759 GLN A N 1
ATOM 5710 C CA . GLN A 1 759 ? -21.343 -25.733 22.729 1.00 91.31 759 GLN A CA 1
ATOM 5711 C C . GLN A 1 759 ? -20.000 -25.186 22.224 1.00 91.31 759 GLN A C 1
ATOM 5713 O O . GLN A 1 759 ? -19.312 -25.862 21.461 1.00 91.31 759 GLN A O 1
ATOM 5718 N N . ILE A 1 760 ? -19.583 -23.999 22.687 1.00 90.69 760 ILE A N 1
ATOM 5719 C CA . ILE A 1 760 ? -18.262 -23.437 22.354 1.00 90.69 760 ILE A CA 1
ATOM 5720 C C . ILE A 1 760 ? -17.143 -24.367 22.844 1.00 90.69 760 ILE A C 1
ATOM 5722 O O . ILE A 1 760 ? -16.193 -24.639 22.110 1.00 90.69 760 ILE A O 1
ATOM 5726 N N . VAL A 1 761 ? -17.242 -24.871 24.081 1.00 91.81 761 VAL A N 1
ATOM 5727 C CA . VAL A 1 761 ? -16.264 -25.817 24.641 1.00 91.81 761 VAL A CA 1
ATOM 5728 C C . VAL A 1 761 ? -16.196 -27.092 23.805 1.00 91.81 761 VAL A C 1
ATOM 5730 O O . VAL A 1 761 ? -15.090 -27.581 23.562 1.00 91.81 761 VAL A O 1
ATOM 5733 N N . ASP A 1 762 ? -17.339 -27.620 23.375 1.00 91.62 762 ASP A N 1
ATOM 5734 C CA . ASP A 1 762 ? -17.418 -28.864 22.614 1.00 91.62 762 ASP A CA 1
ATOM 5735 C C . ASP A 1 762 ? -16.767 -28.698 21.226 1.00 91.62 762 ASP A C 1
ATOM 5737 O O . ASP A 1 762 ? -15.869 -29.472 20.892 1.00 91.62 762 ASP A O 1
ATOM 5741 N N . VAL A 1 763 ? -17.075 -27.619 20.491 1.00 91.38 763 VAL A N 1
ATOM 5742 C CA . VAL A 1 763 ? -16.439 -27.307 19.191 1.00 91.38 763 VAL A CA 1
ATOM 5743 C C . VAL A 1 763 ? -14.930 -27.068 19.326 1.00 91.38 763 VAL A C 1
ATOM 5745 O O . VAL A 1 763 ? -14.137 -27.558 18.519 1.00 91.38 763 VAL A O 1
ATOM 5748 N N . LEU A 1 764 ? -14.480 -26.381 20.384 1.00 90.38 764 LEU A N 1
ATOM 5749 C CA . LEU A 1 764 ? -13.045 -26.229 20.650 1.00 90.38 764 LEU A CA 1
ATOM 5750 C C . LEU A 1 764 ? -12.355 -27.577 20.922 1.00 90.38 764 LEU A C 1
ATOM 5752 O O . LEU A 1 764 ? -11.191 -27.742 20.561 1.00 90.38 764 LEU A O 1
ATOM 5756 N N . HIS A 1 765 ? -13.029 -28.543 21.554 1.00 90.56 765 HIS A N 1
ATOM 5757 C CA . HIS A 1 765 ? -12.467 -29.882 21.766 1.00 90.56 765 HIS A CA 1
ATOM 5758 C C . HIS A 1 765 ? -12.443 -30.704 20.482 1.00 90.56 765 HIS A C 1
ATOM 5760 O O . HIS A 1 765 ? -11.417 -31.324 20.201 1.00 90.56 765 HIS A O 1
ATOM 5766 N N . GLU A 1 766 ? -13.535 -30.685 19.718 1.00 91.62 766 GLU A N 1
ATOM 5767 C CA . GLU A 1 766 ? -13.679 -31.402 18.450 1.00 91.62 766 GLU A CA 1
ATOM 5768 C C . GLU A 1 766 ? -12.547 -31.059 17.475 1.00 91.62 766 GLU A C 1
ATOM 5770 O O . GLU A 1 766 ? -11.932 -31.949 16.891 1.00 91.62 766 GLU A O 1
ATOM 5775 N N . HIS A 1 767 ? -12.179 -29.778 17.395 1.00 89.81 767 HIS A N 1
ATOM 5776 C CA . HIS A 1 767 ? -11.104 -29.309 16.519 1.00 89.81 767 HIS A CA 1
ATOM 5777 C C . HIS A 1 767 ? -9.720 -29.228 17.187 1.00 89.81 767 HIS A C 1
ATOM 5779 O O . HIS A 1 767 ? -8.792 -28.643 16.628 1.00 89.81 767 HIS A O 1
ATOM 5785 N N . GLY A 1 768 ? -9.543 -29.803 18.383 1.00 88.38 768 GLY A N 1
ATOM 5786 C CA . GLY A 1 768 ? -8.232 -29.882 19.039 1.00 88.38 768 GLY A CA 1
ATOM 5787 C C . GLY A 1 768 ? -7.678 -28.545 19.554 1.00 88.38 768 GLY A C 1
ATOM 5788 O O . GLY A 1 768 ? -6.476 -28.438 19.807 1.00 88.38 768 GLY A O 1
ATOM 5789 N N . LEU A 1 769 ? -8.538 -27.550 19.786 1.00 90.50 769 LEU A N 1
ATOM 5790 C CA . LEU A 1 769 ? -8.216 -26.209 20.290 1.00 90.50 769 LEU A CA 1
ATOM 5791 C C . LEU A 1 769 ? -8.657 -25.896 21.745 1.00 90.50 769 LEU A C 1
ATOM 5793 O O . LEU A 1 769 ? -8.912 -24.734 22.060 1.00 90.50 769 LEU A O 1
ATOM 5797 N N . PRO A 1 770 ? -8.707 -26.843 22.703 1.00 87.00 770 PRO A N 1
ATOM 5798 C CA . PRO A 1 770 ? -9.162 -26.531 24.063 1.00 87.00 770 PRO A CA 1
ATOM 5799 C C . PRO A 1 770 ? -8.182 -25.648 24.862 1.00 87.00 770 PRO A C 1
ATOM 5801 O O . PRO A 1 770 ? -8.552 -25.143 25.918 1.00 87.00 770 PRO A O 1
ATOM 5804 N N . GLY A 1 771 ? -6.933 -25.479 24.404 1.00 88.00 771 GLY A N 1
ATOM 5805 C CA . GLY A 1 771 ? -5.954 -24.548 24.976 1.00 88.00 771 GLY A CA 1
ATOM 5806 C C . GLY A 1 771 ? -5.854 -24.594 26.509 1.00 88.00 771 GLY A C 1
ATOM 5807 O O . GLY A 1 771 ? -5.650 -25.663 27.092 1.00 88.00 771 GLY A O 1
ATOM 5808 N N . ILE A 1 772 ? -6.022 -23.449 27.181 1.00 90.31 772 ILE A N 1
ATOM 5809 C CA . ILE A 1 772 ? -5.981 -23.368 28.657 1.00 90.31 772 ILE A CA 1
ATOM 5810 C C . ILE A 1 772 ? -7.125 -24.116 29.351 1.00 90.31 772 ILE A C 1
ATOM 5812 O O . ILE A 1 772 ? -6.978 -24.476 30.519 1.00 90.31 772 ILE A O 1
ATOM 5816 N N . LEU A 1 773 ? -8.231 -24.408 28.655 1.00 90.56 773 LEU A N 1
ATOM 5817 C CA . LEU A 1 773 ? -9.340 -25.190 29.211 1.00 90.56 773 LEU A CA 1
ATOM 5818 C C . LEU A 1 773 ? -8.930 -26.645 29.472 1.00 90.56 773 LEU A C 1
ATOM 5820 O O . LEU A 1 773 ? -9.553 -27.296 30.305 1.00 90.56 773 LEU A O 1
ATOM 5824 N N . LYS A 1 774 ? -7.846 -27.155 28.854 1.00 89.38 774 LYS A N 1
ATOM 5825 C CA . LYS A 1 774 ? -7.273 -28.473 29.211 1.00 89.38 774 LYS A CA 1
ATOM 5826 C C . LYS A 1 774 ? -6.810 -28.556 30.665 1.00 89.38 774 LYS A C 1
ATOM 5828 O O . LYS A 1 774 ? -6.692 -29.660 31.187 1.00 89.38 774 LYS A O 1
ATOM 5833 N N . ARG A 1 775 ? -6.515 -27.419 31.308 1.00 89.19 775 ARG A N 1
ATOM 5834 C CA . ARG A 1 775 ? -6.098 -27.387 32.720 1.00 89.19 775 ARG A CA 1
ATOM 5835 C C . ARG A 1 775 ? -7.237 -27.780 33.658 1.00 89.19 775 ARG A C 1
ATOM 5837 O O . ARG A 1 775 ? -6.962 -28.274 34.745 1.00 89.19 775 ARG A O 1
ATOM 5844 N N . GLN A 1 776 ? -8.481 -27.592 33.220 1.00 92.00 776 GLN A N 1
ATOM 5845 C CA . GLN A 1 776 ? -9.662 -27.980 33.975 1.00 92.00 776 GLN A CA 1
ATOM 5846 C C . GLN A 1 776 ? -10.075 -29.402 33.614 1.00 92.00 776 GLN A C 1
ATOM 5848 O O . GLN A 1 776 ? -10.123 -29.775 32.435 1.00 92.00 776 GLN A O 1
ATOM 5853 N N . LYS A 1 777 ? -10.358 -30.210 34.636 1.00 85.75 777 LYS A N 1
ATOM 5854 C CA . LYS A 1 777 ? -10.665 -31.632 34.448 1.00 85.75 777 LYS A CA 1
ATOM 5855 C C . LYS A 1 777 ? -12.145 -31.832 34.160 1.00 85.75 777 LYS A C 1
ATOM 5857 O O . LYS A 1 777 ? -12.488 -32.644 33.302 1.00 85.75 777 LYS A O 1
ATOM 5862 N N . LEU A 1 778 ? -13.012 -31.087 34.843 1.00 90.19 778 LEU A N 1
ATOM 5863 C CA . LEU A 1 778 ? -14.459 -31.249 34.744 1.00 90.19 778 LEU A CA 1
ATOM 5864 C C . LEU A 1 778 ? -15.065 -30.272 33.725 1.00 90.19 778 LEU A C 1
ATOM 5866 O O . LEU A 1 778 ? -14.611 -29.140 33.572 1.00 90.19 778 LEU A O 1
ATOM 5870 N N . ARG A 1 779 ? -16.122 -30.697 33.017 1.00 89.50 779 ARG A N 1
ATOM 5871 C CA . ARG A 1 779 ? -16.826 -29.845 32.035 1.00 89.50 779 ARG A CA 1
ATOM 5872 C C . ARG A 1 779 ? -17.409 -28.563 32.662 1.00 89.50 779 ARG A C 1
ATOM 5874 O O . ARG A 1 779 ? -17.214 -27.515 32.053 1.00 89.50 779 ARG A O 1
ATOM 5881 N N . PRO A 1 780 ? -18.034 -28.590 33.858 1.00 91.81 780 PRO A N 1
ATOM 5882 C CA . PRO A 1 780 ? -18.476 -27.368 34.535 1.00 91.81 780 PRO A CA 1
ATOM 5883 C C . PRO A 1 780 ? -17.338 -26.369 34.784 1.00 91.81 780 PRO A C 1
ATOM 5885 O O . PRO A 1 780 ? -17.477 -25.203 34.446 1.00 91.81 780 PRO A O 1
ATOM 5888 N N . GLU A 1 781 ? -16.165 -26.830 35.234 1.00 91.69 781 GLU A N 1
ATOM 5889 C CA . GLU A 1 781 ? -14.993 -25.966 35.462 1.00 91.69 781 GLU A CA 1
ATOM 5890 C C . GLU A 1 781 ? -14.487 -25.309 34.166 1.00 91.69 781 GLU A C 1
ATOM 5892 O O . GLU A 1 781 ? -14.025 -24.167 34.171 1.00 91.69 781 GLU A O 1
ATOM 5897 N N . LYS A 1 782 ? -14.570 -26.020 33.030 1.00 91.19 782 LYS A N 1
ATOM 5898 C CA . LYS A 1 782 ? -14.242 -25.462 31.707 1.00 91.19 782 LYS A CA 1
ATOM 5899 C C . LYS A 1 782 ? -15.223 -24.362 31.306 1.00 91.19 782 LYS A C 1
ATOM 5901 O O . LYS A 1 782 ? -14.787 -23.331 30.799 1.00 91.19 782 LYS A O 1
ATOM 5906 N N . ILE A 1 783 ? -16.517 -24.580 31.542 1.00 91.94 783 ILE A N 1
ATOM 5907 C CA . ILE A 1 783 ? -17.579 -23.600 31.278 1.00 91.94 783 ILE A CA 1
ATOM 5908 C C . ILE A 1 783 ? -17.390 -22.369 32.169 1.00 91.94 783 ILE A C 1
ATOM 5910 O O . ILE A 1 783 ? -17.398 -21.253 31.658 1.00 91.94 783 ILE A O 1
ATOM 5914 N N . ASP A 1 784 ? -17.132 -22.560 33.464 1.00 90.06 784 ASP A N 1
ATOM 5915 C CA . ASP A 1 784 ? -16.878 -21.469 34.408 1.00 90.06 784 ASP A CA 1
ATOM 5916 C C . ASP A 1 784 ? -15.650 -20.654 34.002 1.00 90.06 784 ASP A C 1
ATOM 5918 O O . ASP A 1 784 ? -15.696 -19.421 33.986 1.00 90.06 784 ASP A O 1
ATOM 5922 N N . LYS A 1 785 ? -14.569 -21.331 33.586 1.00 89.88 785 LYS A N 1
ATOM 5923 C CA . LYS A 1 785 ? -13.370 -20.637 33.119 1.00 89.88 785 LYS A CA 1
ATOM 5924 C C . LYS A 1 785 ? -13.611 -19.869 31.822 1.00 89.88 785 LYS A C 1
ATOM 5926 O O . LYS A 1 785 ? -13.108 -18.758 31.684 1.00 89.88 785 LYS A O 1
ATOM 5931 N N . LEU A 1 786 ? -14.363 -20.431 30.876 1.00 89.25 786 LEU A N 1
ATOM 5932 C CA . LEU A 1 786 ? -14.727 -19.723 29.649 1.00 89.25 786 LEU A CA 1
ATOM 5933 C C . LEU A 1 786 ? -15.630 -18.518 29.954 1.00 89.25 786 LEU A C 1
ATOM 5935 O O . LEU A 1 786 ? -15.419 -17.454 29.379 1.00 89.25 786 LEU A O 1
ATOM 5939 N N . ARG A 1 787 ? -16.572 -18.648 30.898 1.00 89.75 787 ARG A N 1
ATOM 5940 C CA . ARG A 1 787 ? -17.446 -17.551 31.341 1.00 89.75 787 ARG A CA 1
ATOM 5941 C C . ARG A 1 787 ? -16.641 -16.365 31.868 1.00 89.75 787 ARG A C 1
ATOM 5943 O O . ARG A 1 787 ? -16.897 -15.239 31.456 1.00 89.75 787 ARG A O 1
ATOM 5950 N N . GLU A 1 788 ? -15.641 -16.627 32.712 1.00 86.94 788 GLU A N 1
ATOM 5951 C CA . GLU A 1 788 ? -14.722 -15.604 33.239 1.00 86.94 788 GLU A CA 1
ATOM 5952 C C . GLU A 1 788 ? -14.008 -14.833 32.113 1.00 86.94 788 GLU A C 1
ATOM 5954 O O . GLU A 1 788 ? -13.834 -13.620 32.194 1.00 86.94 788 GLU A O 1
ATOM 5959 N N . LEU A 1 789 ? -13.613 -15.521 31.036 1.00 84.62 789 LEU A N 1
ATOM 5960 C CA . LEU A 1 789 ? -12.915 -14.908 29.900 1.00 84.62 789 LEU A CA 1
ATOM 5961 C C . LEU A 1 789 ? -13.865 -14.135 28.970 1.00 84.62 789 LEU A C 1
ATOM 5963 O O . LEU A 1 789 ? -13.480 -13.106 28.409 1.00 84.62 789 LEU A O 1
ATOM 5967 N N . CYS A 1 790 ? -15.101 -14.616 28.811 1.00 78.88 790 CYS A N 1
ATOM 5968 C CA . CYS A 1 790 ? -16.129 -14.025 27.950 1.00 78.88 790 CYS A CA 1
ATOM 5969 C C . CYS A 1 790 ? -16.675 -12.685 28.457 1.00 78.88 790 CYS A C 1
ATOM 5971 O O . CYS A 1 790 ? -17.229 -11.942 27.650 1.00 78.88 790 CYS A O 1
ATOM 5973 N N . ASP A 1 791 ? -16.477 -12.342 29.734 1.00 70.56 791 ASP A N 1
ATOM 5974 C CA . ASP A 1 791 ? -16.976 -11.101 30.355 1.00 70.56 791 ASP A CA 1
ATOM 5975 C C . ASP A 1 791 ? -16.531 -9.819 29.610 1.00 70.56 791 ASP A C 1
ATOM 5977 O O . ASP A 1 791 ? -17.177 -8.772 29.662 1.00 70.56 791 ASP A O 1
ATOM 5981 N N . ARG A 1 792 ? -15.434 -9.899 28.841 1.00 62.31 792 ARG A N 1
ATOM 5982 C CA . ARG A 1 792 ? -14.944 -8.795 27.998 1.00 62.31 792 ARG A CA 1
ATOM 5983 C C . ARG A 1 792 ? -15.485 -8.823 26.568 1.00 62.31 792 ARG A C 1
ATOM 5985 O O . ARG A 1 792 ? -15.897 -7.782 26.059 1.00 62.31 792 ARG A O 1
ATOM 5992 N N . SER A 1 793 ? -15.392 -9.973 25.901 1.00 79.12 793 SER A N 1
ATOM 5993 C CA . SER A 1 793 ? -15.787 -10.199 24.503 1.00 79.12 793 SER A CA 1
ATOM 5994 C C . SER A 1 793 ? -15.580 -11.680 24.162 1.00 79.12 793 SER A C 1
ATOM 5996 O O . SER A 1 793 ? -14.536 -12.243 24.498 1.00 79.12 793 SER A O 1
ATOM 5998 N N . LEU A 1 794 ? -16.543 -12.311 23.480 1.00 82.50 794 LEU A N 1
ATOM 5999 C CA . LEU A 1 794 ? -16.474 -13.730 23.099 1.00 82.50 794 LEU A CA 1
ATOM 6000 C C . LEU A 1 794 ? -15.232 -14.030 22.251 1.00 82.50 794 LEU A C 1
ATOM 6002 O O . LEU A 1 794 ? -14.492 -14.972 22.514 1.00 82.50 794 LEU A O 1
ATOM 6006 N N . LEU A 1 795 ? -14.970 -13.185 21.262 1.00 83.81 795 LEU A N 1
ATOM 6007 C CA . LEU A 1 795 ? -13.802 -13.308 20.403 1.00 83.81 795 LEU A CA 1
ATOM 6008 C C . LEU A 1 795 ? -12.482 -13.264 21.189 1.00 83.81 795 LEU A C 1
ATOM 6010 O O . LEU A 1 795 ? -11.591 -14.091 20.997 1.00 83.81 795 LEU A O 1
ATOM 6014 N N . VAL A 1 796 ? -12.366 -12.278 22.080 1.00 83.88 796 VAL A N 1
ATOM 6015 C CA . VAL A 1 796 ? -11.198 -12.106 22.948 1.00 83.88 796 VAL A CA 1
ATOM 6016 C C . VAL A 1 796 ? -11.008 -13.356 23.799 1.00 83.88 796 VAL A C 1
ATOM 6018 O O . VAL A 1 796 ? -9.892 -13.862 23.890 1.00 83.88 796 VAL A O 1
ATOM 6021 N N . ALA A 1 797 ? -12.092 -13.893 24.360 1.00 85.62 797 ALA A N 1
ATOM 6022 C CA . ALA A 1 797 ? -12.064 -15.120 25.140 1.00 85.62 797 ALA A CA 1
ATOM 6023 C C . ALA A 1 797 ? -11.559 -16.312 24.321 1.00 85.62 797 ALA A C 1
ATOM 6025 O O . ALA A 1 797 ? -10.678 -17.028 24.789 1.00 85.62 797 ALA A O 1
ATOM 6026 N N . MET A 1 798 ? -12.039 -16.493 23.087 1.00 86.06 798 MET A N 1
ATOM 6027 C CA . MET A 1 798 ? -11.583 -17.573 22.203 1.00 86.06 798 MET A CA 1
ATOM 6028 C C . MET A 1 798 ? -10.079 -17.479 21.922 1.00 86.06 798 MET A C 1
ATOM 6030 O O . MET A 1 798 ? -9.353 -18.456 22.110 1.00 86.06 798 MET A O 1
ATOM 6034 N N . ILE A 1 799 ? -9.577 -16.290 21.575 1.00 85.56 799 ILE A N 1
ATOM 6035 C CA . ILE A 1 799 ? -8.143 -16.081 21.327 1.00 85.56 799 ILE A CA 1
ATOM 6036 C C . ILE A 1 799 ? -7.326 -16.359 22.594 1.00 85.56 799 ILE A C 1
ATOM 6038 O O . ILE A 1 799 ? -6.296 -17.033 22.530 1.00 85.56 799 ILE A O 1
ATOM 6042 N N . GLN A 1 800 ? -7.774 -15.885 23.758 1.00 89.00 800 GLN A N 1
ATOM 6043 C CA . GLN A 1 800 ? -7.090 -16.140 25.030 1.00 89.00 800 GLN A CA 1
ATOM 6044 C C . GLN A 1 800 ? -7.108 -17.624 25.405 1.00 89.00 800 GLN A C 1
ATOM 6046 O O . GLN A 1 800 ? -6.105 -18.140 25.899 1.00 89.00 800 GLN A O 1
ATOM 6051 N N . VAL A 1 801 ? -8.209 -18.331 25.132 1.00 89.31 801 VAL A N 1
ATOM 6052 C CA . VAL A 1 801 ? -8.308 -19.772 25.367 1.00 89.31 801 VAL A CA 1
ATOM 6053 C C . VAL A 1 801 ? -7.279 -20.519 24.537 1.00 89.31 801 VAL A C 1
ATOM 6055 O O . VAL A 1 801 ? -6.515 -21.312 25.091 1.00 89.31 801 VAL A O 1
ATOM 6058 N N . VAL A 1 802 ? -7.235 -20.235 23.234 1.00 86.25 802 VAL A N 1
ATOM 6059 C CA . VAL A 1 802 ? -6.374 -20.930 22.273 1.00 86.25 802 VAL A CA 1
ATOM 6060 C C . VAL A 1 802 ? -4.898 -20.587 22.480 1.00 86.25 802 VAL A C 1
ATOM 6062 O O . VAL A 1 802 ? -4.048 -21.473 22.418 1.00 86.25 802 VAL A O 1
ATOM 6065 N N . THR A 1 803 ? -4.574 -19.321 22.754 1.00 83.50 803 THR A N 1
ATOM 6066 C CA . THR A 1 803 ? -3.178 -18.849 22.846 1.00 83.50 803 THR A CA 1
ATOM 6067 C C . THR A 1 803 ? -2.595 -18.900 24.258 1.00 83.50 803 THR A C 1
ATOM 6069 O O . THR A 1 803 ? -1.375 -18.894 24.417 1.00 83.50 803 THR A O 1
ATOM 6072 N N . GLY A 1 804 ? -3.439 -18.913 25.292 1.00 85.06 804 GLY A N 1
ATOM 6073 C CA . GLY A 1 804 ? -3.040 -18.862 26.700 1.00 85.06 804 GLY A CA 1
ATOM 6074 C C . GLY A 1 804 ? -2.423 -17.541 27.170 1.00 85.06 804 GLY A C 1
ATOM 6075 O O . GLY A 1 804 ? -1.980 -17.463 28.316 1.00 85.06 804 GLY A O 1
ATOM 6076 N N . LYS A 1 805 ? -2.395 -16.511 26.319 1.00 85.88 805 LYS A N 1
ATOM 6077 C CA . LYS A 1 805 ? -1.965 -15.145 26.651 1.00 85.88 805 LYS A CA 1
ATOM 6078 C C . LYS A 1 805 ? -3.185 -14.235 26.742 1.00 85.88 805 LYS A C 1
ATOM 6080 O O . LYS A 1 805 ? -4.215 -14.533 26.143 1.00 85.88 805 LYS A O 1
ATOM 6085 N N . ARG A 1 806 ? -3.069 -13.097 27.437 1.00 87.25 806 ARG A N 1
ATOM 6086 C CA . ARG A 1 806 ? -4.072 -12.030 27.313 1.00 87.25 806 ARG A CA 1
ATOM 6087 C C . ARG A 1 806 ? -4.095 -11.524 25.873 1.00 87.25 806 ARG A C 1
ATOM 6089 O O . ARG A 1 806 ? -3.070 -11.512 25.196 1.00 87.25 806 ARG A O 1
ATOM 6096 N N . PHE A 1 807 ? -5.265 -11.099 25.419 1.00 86.44 807 PHE A N 1
ATOM 6097 C CA . PHE A 1 807 ? -5.471 -10.698 24.028 1.00 86.44 807 PHE A CA 1
ATOM 6098 C C . PHE A 1 807 ? -4.613 -9.495 23.639 1.00 86.44 807 PHE A C 1
ATOM 6100 O O . PHE A 1 807 ? -3.944 -9.544 22.612 1.00 86.44 807 PHE A O 1
ATOM 6107 N N . GLU A 1 808 ? -4.561 -8.463 24.484 1.00 88.12 808 GLU A N 1
ATOM 6108 C CA . GLU A 1 808 ? -3.758 -7.271 24.197 1.00 88.12 808 GLU A CA 1
ATOM 6109 C C . GLU A 1 808 ? -2.259 -7.613 24.132 1.00 88.12 808 GLU A C 1
ATOM 6111 O O . GLU A 1 808 ? -1.569 -7.204 23.200 1.00 88.12 808 GLU A O 1
ATOM 6116 N N . ASP A 1 809 ? -1.776 -8.448 25.058 1.00 89.25 809 ASP A N 1
ATOM 6117 C CA . ASP A 1 809 ? -0.381 -8.908 25.092 1.00 89.25 809 ASP A CA 1
ATOM 6118 C C . ASP A 1 809 ? -0.042 -9.772 23.870 1.00 89.25 809 ASP A C 1
ATOM 6120 O O . ASP A 1 809 ? 1.060 -9.694 23.326 1.00 89.25 809 ASP A O 1
ATOM 6124 N N . LYS A 1 810 ? -0.992 -10.596 23.410 1.00 89.31 810 LYS A N 1
ATOM 6125 C CA . LYS A 1 810 ? -0.835 -11.415 22.206 1.00 89.31 810 LYS A CA 1
ATOM 6126 C C . LYS A 1 810 ? -0.728 -10.544 20.956 1.00 89.31 810 LYS A C 1
ATOM 6128 O O . LYS A 1 810 ? 0.193 -10.768 20.175 1.00 89.31 810 LYS A O 1
ATOM 6133 N N . VAL A 1 811 ? -1.619 -9.565 20.790 1.00 91.25 811 VAL A N 1
ATOM 6134 C CA . VAL A 1 811 ? -1.610 -8.631 19.650 1.00 91.25 811 VAL A CA 1
ATOM 6135 C C . VAL A 1 811 ? -0.334 -7.787 19.646 1.00 91.25 811 VAL A C 1
ATOM 6137 O O . VAL A 1 811 ? 0.302 -7.641 18.605 1.00 91.25 811 VAL A O 1
ATOM 6140 N N . ALA A 1 812 ? 0.089 -7.283 20.808 1.00 91.31 812 ALA A N 1
ATOM 6141 C CA . ALA A 1 812 ? 1.336 -6.538 20.926 1.00 91.31 812 ALA A CA 1
ATOM 6142 C C . ALA A 1 812 ? 2.557 -7.417 20.607 1.00 91.31 812 ALA A C 1
ATOM 6144 O O . ALA A 1 812 ? 3.398 -7.005 19.818 1.00 91.31 812 ALA A O 1
ATOM 6145 N N . SER A 1 813 ? 2.659 -8.627 21.170 1.00 91.25 813 SER A N 1
ATOM 6146 C CA . SER A 1 813 ? 3.753 -9.576 20.877 1.00 91.25 813 SER A CA 1
ATOM 6147 C C . SER A 1 813 ? 3.850 -9.870 19.381 1.00 91.25 813 SER A C 1
ATOM 6149 O O . SER A 1 813 ? 4.924 -9.774 18.805 1.00 91.25 813 SER A O 1
ATOM 6151 N N . GLU A 1 814 ? 2.713 -10.161 18.747 1.00 91.81 814 GLU A N 1
ATOM 6152 C CA . GLU A 1 814 ? 2.624 -10.409 17.307 1.00 91.81 814 GLU A CA 1
ATOM 6153 C C . GLU A 1 814 ? 3.141 -9.240 16.475 1.00 91.81 814 GLU A C 1
ATOM 6155 O O . GLU A 1 814 ? 3.851 -9.462 15.503 1.00 91.81 814 GLU A O 1
ATOM 6160 N N . TYR A 1 815 ? 2.810 -8.011 16.867 1.00 95.06 815 TYR A N 1
ATOM 6161 C CA . TYR A 1 815 ? 3.259 -6.811 16.175 1.00 95.06 815 TYR A CA 1
ATOM 6162 C C . TYR A 1 815 ? 4.770 -6.571 16.318 1.00 95.06 815 TYR A C 1
ATOM 6164 O O . TYR A 1 815 ? 5.429 -6.230 15.342 1.00 95.06 815 TYR A O 1
ATOM 6172 N N . HIS A 1 816 ? 5.334 -6.760 17.516 1.00 93.12 816 HIS A N 1
ATOM 6173 C CA . HIS A 1 816 ? 6.764 -6.523 17.770 1.00 93.12 816 HIS A CA 1
ATOM 6174 C C . HIS A 1 816 ? 7.685 -7.593 17.156 1.00 93.12 816 HIS A C 1
ATOM 6176 O O . HIS A 1 816 ? 8.883 -7.365 17.039 1.00 93.12 816 HIS A O 1
ATOM 6182 N N . GLU A 1 817 ? 7.145 -8.751 16.767 1.00 93.56 817 GLU A N 1
ATOM 6183 C CA . GLU A 1 817 ? 7.871 -9.819 16.060 1.00 93.56 817 GLU A CA 1
ATOM 6184 C C . GLU A 1 817 ? 7.986 -9.578 14.540 1.00 93.56 817 GLU A C 1
ATOM 6186 O O . GLU A 1 817 ? 8.568 -10.402 13.829 1.00 93.56 817 GLU A O 1
ATOM 6191 N N . LEU A 1 818 ? 7.389 -8.503 14.020 1.00 96.06 818 LEU A N 1
ATOM 6192 C CA . LEU A 1 818 ? 7.425 -8.157 12.600 1.00 96.06 818 LEU A CA 1
ATOM 6193 C C . LEU A 1 818 ? 8.701 -7.373 12.252 1.00 96.06 818 LEU A C 1
ATOM 6195 O O . LEU A 1 818 ? 9.174 -6.548 13.033 1.00 96.06 818 LEU A O 1
ATOM 6199 N N . ASP A 1 819 ? 9.240 -7.605 11.053 1.00 94.81 819 ASP A N 1
ATOM 6200 C CA . ASP A 1 819 ? 10.330 -6.787 10.504 1.00 94.81 819 ASP A CA 1
ATOM 6201 C C . ASP A 1 819 ? 9.832 -5.383 10.071 1.00 94.81 819 ASP A C 1
ATOM 6203 O O . ASP A 1 819 ? 8.623 -5.180 9.946 1.00 94.81 819 ASP A O 1
ATOM 6207 N N . PRO A 1 820 ? 10.710 -4.388 9.832 1.00 94.38 820 PRO A N 1
ATOM 6208 C CA . PRO A 1 820 ? 10.280 -3.016 9.535 1.00 94.38 820 PRO A CA 1
ATOM 6209 C C . PRO A 1 820 ? 9.328 -2.861 8.334 1.00 94.38 820 PRO A C 1
ATOM 6211 O O . PRO A 1 820 ? 8.416 -2.031 8.379 1.00 94.38 820 PRO A O 1
ATOM 6214 N N . GLU A 1 821 ? 9.493 -3.655 7.271 1.00 94.06 821 GLU A N 1
ATOM 6215 C CA . GLU A 1 821 ? 8.608 -3.603 6.099 1.00 94.06 821 GLU A CA 1
ATOM 6216 C C . GLU A 1 821 ? 7.247 -4.238 6.408 1.00 94.06 821 GLU A C 1
ATOM 6218 O O . GLU A 1 821 ? 6.204 -3.663 6.088 1.00 94.06 821 GLU A O 1
ATOM 6223 N N . GLN A 1 822 ? 7.239 -5.385 7.096 1.00 96.75 822 GLN A N 1
ATOM 6224 C CA . GLN A 1 822 ? 6.017 -6.025 7.590 1.00 96.75 822 GLN A CA 1
ATOM 6225 C C . GLN A 1 822 ? 5.253 -5.119 8.552 1.00 96.75 822 GLN A C 1
ATOM 6227 O O . GLN A 1 822 ? 4.029 -5.032 8.481 1.00 96.75 822 GLN A O 1
ATOM 6232 N N . VAL A 1 823 ? 5.971 -4.426 9.431 1.00 96.38 823 VAL A N 1
ATOM 6233 C CA . VAL A 1 823 ? 5.418 -3.448 10.362 1.00 96.38 823 VAL A CA 1
ATOM 6234 C C . VAL A 1 823 ? 4.725 -2.315 9.600 1.00 96.38 823 VAL A C 1
ATOM 6236 O O . VAL A 1 823 ? 3.586 -1.988 9.928 1.00 96.38 823 VAL A O 1
ATOM 6239 N N . SER A 1 824 ? 5.366 -1.752 8.569 1.00 95.50 824 SER A N 1
ATOM 6240 C CA . SER A 1 824 ? 4.771 -0.706 7.722 1.00 95.50 824 SER A CA 1
ATOM 6241 C C . SER A 1 824 ? 3.469 -1.185 7.069 1.00 95.50 824 SER A C 1
ATOM 6243 O O . SER A 1 824 ? 2.414 -0.575 7.246 1.00 95.50 824 SER A O 1
ATOM 6245 N N . VAL A 1 825 ? 3.508 -2.347 6.407 1.00 97.06 825 VAL A N 1
ATOM 6246 C CA . VAL A 1 825 ? 2.341 -2.951 5.745 1.00 97.06 825 VAL A CA 1
ATOM 6247 C C . VAL A 1 825 ? 1.206 -3.231 6.730 1.00 97.06 825 VAL A C 1
ATOM 6249 O O . VAL A 1 825 ? 0.060 -2.836 6.502 1.00 97.06 825 VAL A O 1
ATOM 6252 N N . TYR A 1 826 ? 1.510 -3.912 7.834 1.00 97.19 826 TYR A N 1
ATOM 6253 C CA . TYR A 1 826 ? 0.505 -4.333 8.802 1.00 97.19 826 TYR A CA 1
ATOM 6254 C C . TYR A 1 826 ? -0.115 -3.138 9.534 1.00 97.19 826 TYR A C 1
ATOM 6256 O O . TYR A 1 826 ? -1.333 -3.110 9.726 1.00 97.19 826 TYR A O 1
ATOM 6264 N N . ALA A 1 827 ? 0.685 -2.126 9.887 1.00 96.50 827 ALA A N 1
ATOM 6265 C CA . ALA A 1 827 ? 0.193 -0.894 10.495 1.00 96.50 827 ALA A CA 1
ATOM 6266 C C . ALA A 1 827 ? -0.744 -0.132 9.551 1.00 96.50 827 ALA A C 1
ATOM 6268 O O . ALA A 1 827 ? -1.821 0.277 9.986 1.00 96.50 827 ALA A O 1
ATOM 6269 N N . THR A 1 828 ? -0.395 -0.007 8.265 1.00 96.25 828 THR A N 1
ATOM 6270 C CA . THR A 1 828 ? -1.255 0.634 7.260 1.00 96.25 828 THR A CA 1
ATOM 6271 C C . THR A 1 828 ? -2.599 -0.074 7.131 1.00 96.25 828 THR A C 1
ATOM 6273 O O . THR A 1 828 ? -3.634 0.586 7.216 1.00 96.25 828 THR A O 1
ATOM 6276 N N . VAL A 1 829 ? -2.619 -1.407 7.016 1.00 95.25 829 VAL A N 1
ATOM 6277 C CA . VAL A 1 829 ? -3.885 -2.161 6.954 1.00 95.25 829 VAL A CA 1
ATOM 6278 C C . VAL A 1 829 ? -4.682 -2.023 8.257 1.00 95.25 829 VAL A C 1
ATOM 6280 O O . VAL A 1 829 ? -5.891 -1.808 8.211 1.00 95.25 829 VAL A O 1
ATOM 6283 N N . CYS A 1 830 ? -4.034 -2.074 9.427 1.00 94.25 830 CYS A N 1
ATOM 6284 C CA . CYS A 1 830 ? -4.725 -1.913 10.710 1.00 94.25 830 CYS A CA 1
ATOM 6285 C C . CYS A 1 830 ? -5.343 -0.517 10.875 1.00 94.25 830 CYS A C 1
ATOM 6287 O O . CYS A 1 830 ? -6.482 -0.401 11.324 1.00 94.25 830 CYS A O 1
ATOM 6289 N N . VAL A 1 831 ? -4.621 0.542 10.498 1.00 92.75 831 VAL A N 1
ATOM 6290 C CA . VAL A 1 831 ? -5.147 1.915 10.489 1.00 92.75 831 VAL A CA 1
ATOM 6291 C C . VAL A 1 831 ? -6.324 2.017 9.526 1.00 92.75 831 VAL A C 1
ATOM 6293 O O . VAL A 1 831 ? -7.359 2.568 9.892 1.00 92.75 831 VAL A O 1
ATOM 6296 N N . PHE A 1 832 ? -6.209 1.435 8.334 1.00 87.44 832 PHE A N 1
ATOM 6297 C CA . PHE A 1 832 ? -7.264 1.474 7.328 1.00 87.44 832 PHE A CA 1
ATOM 6298 C C . PHE A 1 832 ? -8.531 0.710 7.735 1.00 87.44 832 PHE A C 1
ATOM 6300 O O . PHE A 1 832 ? -9.638 1.153 7.445 1.00 87.44 832 PHE A O 1
ATOM 6307 N N . GLU A 1 833 ? -8.398 -0.405 8.454 1.00 85.94 833 GLU A N 1
ATOM 6308 C CA . GLU A 1 833 ? -9.558 -1.185 8.901 1.00 85.94 833 GLU A CA 1
ATOM 6309 C C . GLU A 1 833 ? -10.138 -0.765 10.246 1.00 85.94 833 GLU A C 1
ATOM 6311 O O . GLU A 1 833 ? -11.288 -1.090 10.584 1.00 85.94 833 GLU A O 1
ATOM 6316 N N . SER A 1 834 ? -9.364 -0.024 11.035 1.00 85.75 834 SER A N 1
ATOM 6317 C CA . SER A 1 834 ? -9.810 0.369 12.356 1.00 85.75 834 SER A CA 1
ATOM 6318 C C . SER A 1 834 ? -11.075 1.224 12.287 1.00 85.75 834 SER A C 1
ATOM 6320 O O . SER A 1 834 ? -11.215 2.174 11.509 1.00 85.75 834 SER A O 1
ATOM 6322 N N . ALA A 1 835 ? -12.009 0.909 13.182 1.00 73.88 835 ALA A N 1
ATOM 6323 C CA . ALA A 1 835 ? -13.197 1.703 13.437 1.00 73.88 835 ALA A CA 1
ATOM 6324 C C . ALA A 1 835 ? -12.890 3.101 13.983 1.00 73.88 835 ALA A C 1
ATOM 6326 O O . ALA A 1 835 ? -13.742 3.985 13.906 1.00 73.88 835 ALA A O 1
ATOM 6327 N N . ILE A 1 836 ? -11.693 3.284 14.544 1.00 71.50 836 ILE A N 1
ATOM 6328 C CA . ILE A 1 836 ? -11.205 4.569 15.041 1.00 71.50 836 ILE A CA 1
ATOM 6329 C C . ILE A 1 836 ? -10.957 5.519 13.858 1.00 71.50 836 ILE A C 1
ATOM 6331 O O . ILE A 1 836 ? -11.210 6.715 13.976 1.00 71.50 836 ILE A O 1
ATOM 6335 N N . VAL A 1 837 ? -10.522 4.989 12.707 1.00 77.06 837 VAL A N 1
ATOM 6336 C CA . VAL A 1 837 ? -9.992 5.792 11.597 1.00 77.06 837 VAL A CA 1
ATOM 6337 C C . VAL A 1 837 ? -10.954 5.823 10.409 1.00 77.06 837 VAL A C 1
ATOM 6339 O O . VAL A 1 837 ? -11.664 6.818 10.249 1.00 77.06 837 VAL A O 1
ATOM 6342 N N . PHE A 1 838 ? -11.032 4.753 9.609 1.00 68.56 838 PHE A N 1
ATOM 6343 C CA . PHE A 1 838 ? -11.766 4.753 8.332 1.00 68.56 838 PHE A CA 1
ATOM 6344 C C . PHE A 1 838 ? -13.019 3.893 8.303 1.00 68.56 838 PHE A C 1
ATOM 6346 O O . PHE A 1 838 ? -13.881 4.134 7.465 1.00 68.56 838 PHE A O 1
ATOM 6353 N N . LYS A 1 839 ? -13.128 2.889 9.185 1.00 69.75 839 LYS A N 1
ATOM 6354 C CA . LYS A 1 839 ? -14.208 1.887 9.148 1.00 69.75 839 LYS A CA 1
ATOM 6355 C C . LYS A 1 839 ? -14.330 1.123 7.808 1.00 69.75 839 LYS A C 1
ATOM 6357 O O . LYS A 1 839 ? -15.348 0.471 7.602 1.00 69.75 839 LYS A O 1
ATOM 6362 N N . LYS A 1 840 ? -13.327 1.173 6.923 1.00 71.56 840 LYS A N 1
ATOM 6363 C CA . LYS A 1 840 ? -13.322 0.447 5.642 1.00 71.56 840 LYS A CA 1
ATOM 6364 C C . LYS A 1 840 ? -12.760 -0.961 5.846 1.00 71.56 840 LYS A C 1
ATOM 6366 O O . LYS A 1 840 ? -12.089 -1.211 6.837 1.00 71.56 840 LYS A O 1
ATOM 6371 N N . ARG A 1 841 ? -13.042 -1.901 4.949 1.00 71.75 841 ARG A N 1
ATOM 6372 C CA . ARG A 1 841 ? -12.487 -3.258 5.016 1.00 71.75 841 ARG A CA 1
ATOM 6373 C C . ARG A 1 841 ? -11.661 -3.517 3.766 1.00 71.75 841 ARG A C 1
ATOM 6375 O O . ARG A 1 841 ? -12.181 -3.454 2.657 1.00 71.75 841 ARG A O 1
ATOM 6382 N N . GLY A 1 842 ? -10.377 -3.769 3.980 1.00 82.81 842 GLY A N 1
ATOM 6383 C CA . GLY A 1 842 ? -9.387 -4.051 2.955 1.00 82.81 842 GLY A CA 1
ATOM 6384 C C . GLY A 1 842 ? -8.892 -2.858 2.141 1.00 82.81 842 GLY A C 1
ATOM 6385 O O . GLY A 1 842 ? -9.575 -1.846 1.985 1.00 82.81 842 GLY A O 1
ATOM 6386 N N . ILE A 1 843 ? -7.689 -3.013 1.592 1.00 88.88 843 ILE A N 1
ATOM 6387 C CA . ILE A 1 843 ? -7.076 -2.124 0.593 1.00 88.88 843 ILE A CA 1
ATOM 6388 C C . ILE A 1 843 ? -6.733 -2.980 -0.632 1.00 88.88 843 ILE A C 1
ATOM 6390 O O . ILE A 1 843 ? -6.276 -4.107 -0.452 1.00 88.88 843 ILE A O 1
ATOM 6394 N N . GLU A 1 844 ? -6.935 -2.487 -1.859 1.00 87.44 844 GLU A N 1
ATOM 6395 C CA . GLU A 1 844 ? -6.411 -3.169 -3.059 1.00 87.44 844 GLU A CA 1
ATOM 6396 C C . GLU A 1 844 ? -4.900 -3.401 -2.909 1.00 87.44 844 GLU A C 1
ATOM 6398 O O . GLU A 1 844 ? -4.180 -2.519 -2.437 1.00 87.44 844 GLU A O 1
ATOM 6403 N N . GLN A 1 845 ? -4.402 -4.585 -3.271 1.00 90.06 845 GLN A N 1
ATOM 6404 C CA . GLN A 1 845 ? -2.993 -4.926 -3.050 1.00 90.06 845 GLN A CA 1
ATOM 6405 C C . GLN A 1 845 ? -2.040 -3.939 -3.748 1.00 90.06 845 GLN A C 1
ATOM 6407 O O . GLN A 1 845 ? -1.009 -3.572 -3.182 1.00 90.06 845 GLN A O 1
ATOM 6412 N N . GLU A 1 846 ? -2.407 -3.458 -4.938 1.00 90.81 846 GLU A N 1
ATOM 6413 C CA . GLU A 1 846 ? -1.652 -2.463 -5.704 1.00 90.81 846 GLU A CA 1
ATOM 6414 C C . GLU A 1 846 ? -1.613 -1.104 -4.998 1.00 90.81 846 GLU A C 1
ATOM 6416 O O . GLU A 1 846 ? -0.569 -0.450 -4.958 1.00 90.81 846 GLU A O 1
ATOM 6421 N N . ASP A 1 847 ? -2.739 -0.671 -4.430 1.00 93.50 847 ASP A N 1
ATOM 6422 C CA . ASP A 1 847 ? -2.822 0.582 -3.679 1.00 93.50 847 ASP A CA 1
ATOM 6423 C C . ASP A 1 847 ? -2.014 0.476 -2.390 1.00 93.50 847 ASP A C 1
ATOM 6425 O O . ASP A 1 847 ? -1.235 1.373 -2.075 1.00 93.50 847 ASP A O 1
ATOM 6429 N N . LEU A 1 848 ? -2.126 -0.650 -1.676 1.00 95.38 848 LEU A N 1
ATOM 6430 C CA . LEU A 1 848 ? -1.351 -0.904 -0.466 1.00 95.38 848 LEU A CA 1
ATOM 6431 C C . LEU A 1 848 ? 0.148 -0.818 -0.752 1.00 95.38 848 LEU A C 1
ATOM 6433 O O . LEU A 1 848 ? 0.850 -0.124 -0.019 1.00 95.38 848 LEU A O 1
ATOM 6437 N N . LEU A 1 849 ? 0.625 -1.458 -1.827 1.00 93.81 849 LEU A N 1
ATOM 6438 C CA . LEU A 1 849 ? 2.021 -1.375 -2.262 1.00 93.81 849 LEU A CA 1
ATOM 6439 C C . LEU A 1 849 ? 2.456 0.067 -2.525 1.00 93.81 849 LEU A C 1
ATOM 6441 O O . LEU A 1 849 ? 3.530 0.474 -2.080 1.00 93.81 849 LEU A O 1
ATOM 6445 N N . GLN A 1 850 ? 1.635 0.852 -3.217 1.00 94.31 850 GLN A N 1
ATOM 6446 C CA . GLN A 1 850 ? 1.953 2.247 -3.509 1.00 94.31 850 GLN A CA 1
ATOM 6447 C C . GLN A 1 850 ? 1.968 3.127 -2.255 1.00 94.31 850 GLN A C 1
ATOM 6449 O O . GLN A 1 850 ? 2.863 3.963 -2.128 1.00 94.31 850 GLN A O 1
ATOM 6454 N N . ILE A 1 851 ? 1.031 2.911 -1.326 1.00 95.88 851 ILE A N 1
ATOM 6455 C CA . ILE A 1 851 ? 0.941 3.629 -0.048 1.00 95.88 851 ILE A CA 1
ATOM 6456 C C . ILE A 1 851 ? 2.200 3.369 0.783 1.00 95.88 851 ILE A C 1
ATOM 6458 O O . ILE A 1 851 ? 2.891 4.306 1.176 1.00 95.88 851 ILE A O 1
ATOM 6462 N N . VAL A 1 852 ? 2.546 2.101 1.025 1.00 95.94 852 VAL A N 1
ATOM 6463 C CA . VAL A 1 852 ? 3.671 1.741 1.914 1.00 95.94 852 VAL A CA 1
ATOM 6464 C C . VAL A 1 852 ? 5.042 2.047 1.305 1.00 95.94 852 VAL A C 1
ATOM 6466 O O . VAL A 1 852 ? 6.037 2.075 2.027 1.00 95.94 852 VAL A O 1
ATOM 6469 N N . SER A 1 853 ? 5.098 2.317 -0.004 1.00 92.69 853 SER A N 1
ATOM 6470 C CA . SER A 1 853 ? 6.308 2.790 -0.693 1.00 92.69 853 SER A CA 1
ATOM 6471 C C . SER A 1 853 ? 6.612 4.270 -0.432 1.00 92.69 853 SER A C 1
ATOM 6473 O O . SER A 1 853 ? 7.718 4.734 -0.726 1.00 92.69 853 SER A O 1
ATOM 6475 N N . GLY A 1 854 ? 5.657 5.026 0.122 1.00 91.00 854 GLY A N 1
ATOM 6476 C CA . GLY A 1 854 ? 5.825 6.442 0.429 1.00 91.00 854 GLY A CA 1
ATOM 6477 C C . GLY A 1 854 ? 6.255 7.244 -0.805 1.00 91.00 854 GLY A C 1
ATOM 6478 O O . GLY A 1 854 ? 5.569 7.262 -1.828 1.00 91.00 854 GLY A O 1
ATOM 6479 N N . ARG A 1 855 ? 7.416 7.914 -0.729 1.00 85.56 855 ARG A N 1
ATOM 6480 C CA . ARG A 1 855 ? 7.976 8.693 -1.855 1.00 85.56 855 ARG A CA 1
ATOM 6481 C C . ARG A 1 855 ? 8.565 7.828 -2.969 1.00 85.56 855 ARG A C 1
ATOM 6483 O O . ARG A 1 855 ? 8.542 8.276 -4.104 1.00 85.56 855 ARG A O 1
ATOM 6490 N N . GLY A 1 856 ? 9.063 6.631 -2.669 1.00 86.44 856 GLY A N 1
ATOM 6491 C CA . GLY A 1 856 ? 9.725 5.780 -3.660 1.00 86.44 856 GLY A CA 1
ATOM 6492 C C . GLY A 1 856 ? 8.753 4.982 -4.529 1.00 86.44 856 GLY A C 1
ATOM 6493 O O . GLY A 1 856 ? 7.547 4.959 -4.274 1.00 86.44 856 GLY A O 1
ATOM 6494 N N . ALA A 1 857 ? 9.289 4.289 -5.534 1.00 85.50 857 ALA A N 1
ATOM 6495 C CA . ALA A 1 857 ? 8.536 3.298 -6.294 1.00 85.50 857 ALA A CA 1
ATOM 6496 C C . ALA A 1 857 ? 8.206 2.030 -5.480 1.00 85.50 857 ALA A C 1
ATOM 6498 O O . ALA A 1 857 ? 8.978 1.659 -4.589 1.00 85.50 857 ALA A O 1
ATOM 6499 N N . PRO A 1 858 ? 7.121 1.315 -5.846 1.00 89.56 858 PRO A N 1
ATOM 6500 C CA . PRO A 1 858 ? 6.848 -0.044 -5.380 1.00 89.56 858 PRO A CA 1
ATOM 6501 C C . PRO A 1 858 ? 8.047 -0.978 -5.541 1.00 89.56 858 PRO A C 1
ATOM 6503 O O . PRO A 1 858 ? 8.657 -1.034 -6.609 1.00 89.56 858 PRO A O 1
ATOM 6506 N N . LYS A 1 859 ? 8.376 -1.722 -4.476 1.00 86.75 859 LYS A N 1
ATOM 6507 C CA . LYS A 1 859 ? 9.530 -2.635 -4.432 1.00 86.75 859 LYS A CA 1
ATOM 6508 C C . LYS A 1 859 ? 9.107 -4.092 -4.208 1.00 86.75 859 LYS A C 1
ATOM 6510 O O . LYS A 1 859 ? 8.159 -4.334 -3.456 1.00 86.75 859 LYS A O 1
ATOM 6515 N N . PRO A 1 860 ? 9.856 -5.075 -4.749 1.00 86.31 860 PRO A N 1
ATOM 6516 C CA . PRO A 1 860 ? 9.606 -6.497 -4.494 1.00 86.31 860 PRO A CA 1
ATOM 6517 C C . PRO A 1 860 ? 9.631 -6.883 -3.005 1.00 86.31 860 PRO A C 1
ATOM 6519 O O . PRO A 1 860 ? 8.864 -7.742 -2.573 1.00 86.31 860 PRO A O 1
ATOM 6522 N N . SER A 1 861 ? 10.475 -6.231 -2.196 1.00 88.44 861 SER A N 1
ATOM 6523 C CA . SER A 1 861 ? 10.592 -6.481 -0.751 1.00 88.44 861 SER A CA 1
ATOM 6524 C C . SER A 1 861 ? 9.277 -6.228 0.001 1.00 88.44 861 SER A C 1
ATOM 6526 O O . SER A 1 861 ? 8.807 -7.105 0.725 1.00 88.44 861 SER A O 1
ATOM 6528 N N . LEU A 1 862 ? 8.589 -5.126 -0.306 1.00 91.31 862 LEU A N 1
ATOM 6529 C CA . LEU A 1 862 ? 7.272 -4.799 0.250 1.00 91.31 862 LEU A CA 1
ATOM 6530 C C . LEU A 1 862 ? 6.192 -5.805 -0.174 1.00 91.31 862 LEU A C 1
ATOM 6532 O O . LEU A 1 862 ? 5.370 -6.209 0.647 1.00 91.31 862 LEU A O 1
ATOM 6536 N N . ASN A 1 863 ? 6.215 -6.276 -1.426 1.00 90.88 863 ASN A N 1
ATOM 6537 C CA . ASN A 1 863 ? 5.291 -7.326 -1.867 1.00 90.88 863 ASN A CA 1
ATOM 6538 C C . ASN A 1 863 ? 5.550 -8.654 -1.138 1.00 90.88 863 ASN A C 1
ATOM 6540 O O . ASN A 1 863 ? 4.610 -9.330 -0.720 1.00 90.88 863 ASN A O 1
ATOM 6544 N N . ARG A 1 864 ? 6.821 -9.003 -0.886 1.00 89.31 864 ARG A N 1
ATOM 6545 C CA . ARG A 1 864 ? 7.166 -10.137 -0.015 1.00 89.31 864 ARG A CA 1
ATOM 6546 C C . ARG A 1 864 ? 6.673 -9.934 1.410 1.00 89.31 864 ARG A C 1
ATOM 6548 O O . ARG A 1 864 ? 6.215 -10.901 2.012 1.00 89.31 864 ARG A O 1
ATOM 6555 N N . ALA A 1 865 ? 6.755 -8.722 1.953 1.00 93.56 865 ALA A N 1
ATOM 6556 C CA . ALA A 1 865 ? 6.224 -8.425 3.277 1.00 93.56 865 ALA A CA 1
ATOM 6557 C C . ALA A 1 865 ? 4.704 -8.666 3.331 1.00 93.56 865 ALA A C 1
ATOM 6559 O O . ALA A 1 865 ? 4.242 -9.352 4.243 1.00 93.56 865 ALA A O 1
ATOM 6560 N N . ILE A 1 866 ? 3.947 -8.213 2.319 1.00 93.62 866 ILE A N 1
ATOM 6561 C CA . ILE A 1 866 ? 2.509 -8.510 2.178 1.00 93.62 866 ILE A CA 1
ATOM 6562 C C . ILE A 1 866 ? 2.274 -10.025 2.129 1.00 93.62 866 ILE A C 1
ATOM 6564 O O . ILE A 1 866 ? 1.530 -10.552 2.957 1.00 93.62 866 ILE A O 1
ATOM 6568 N N . ASN A 1 867 ? 2.945 -10.743 1.223 1.00 91.00 867 ASN A N 1
ATOM 6569 C CA . ASN A 1 867 ? 2.756 -12.188 1.056 1.00 91.00 867 ASN A CA 1
ATOM 6570 C C . ASN A 1 867 ? 3.105 -12.965 2.334 1.00 91.00 867 ASN A C 1
ATOM 6572 O O . ASN A 1 867 ? 2.320 -13.797 2.777 1.00 91.00 867 ASN A O 1
ATOM 6576 N N . ARG A 1 868 ? 4.209 -12.625 3.015 1.00 92.75 868 ARG A N 1
ATOM 6577 C CA . ARG A 1 868 ? 4.584 -13.237 4.302 1.00 92.75 868 ARG A CA 1
ATOM 6578 C C . ARG A 1 868 ? 3.543 -12.989 5.389 1.00 92.75 868 ARG A C 1
ATOM 6580 O O . ARG A 1 868 ? 3.289 -13.882 6.194 1.00 92.75 868 ARG A O 1
ATOM 6587 N N . LEU A 1 869 ? 2.943 -11.800 5.443 1.00 95.38 869 LEU A N 1
ATOM 6588 C CA . LEU A 1 869 ? 1.872 -11.499 6.397 1.00 95.38 869 LEU A CA 1
ATOM 6589 C C . LEU A 1 869 ? 0.596 -12.296 6.092 1.00 95.38 869 LEU A C 1
ATOM 6591 O O . LEU A 1 869 ? -0.083 -12.725 7.028 1.00 95.38 869 LEU A O 1
ATOM 6595 N N . VAL A 1 870 ? 0.289 -12.531 4.812 1.00 92.12 870 VAL A N 1
ATOM 6596 C CA . VAL A 1 870 ? -0.824 -13.391 4.372 1.00 92.12 870 VAL A CA 1
ATOM 6597 C C . VAL A 1 870 ? -0.554 -14.867 4.697 1.00 92.12 870 VAL A C 1
ATOM 6599 O O . VAL A 1 870 ? -1.419 -15.553 5.255 1.00 92.12 870 VAL A O 1
ATOM 6602 N N . ASP A 1 871 ? 0.660 -15.349 4.428 1.00 90.88 871 ASP A N 1
ATOM 6603 C CA . ASP A 1 871 ? 1.095 -16.721 4.715 1.00 90.88 871 ASP A CA 1
ATOM 6604 C C . ASP A 1 871 ? 1.087 -17.008 6.221 1.00 90.88 871 ASP A C 1
ATOM 6606 O O . ASP A 1 871 ? 0.590 -18.044 6.666 1.00 90.88 871 ASP A O 1
ATOM 6610 N N . ARG A 1 872 ? 1.560 -16.049 7.029 1.00 89.38 872 ARG A N 1
ATOM 6611 C CA . ARG A 1 872 ? 1.539 -16.113 8.499 1.00 89.38 872 ARG A CA 1
ATOM 6612 C C . ARG A 1 872 ? 0.168 -15.796 9.112 1.00 89.38 872 ARG A C 1
ATOM 6614 O O . ARG A 1 872 ? 0.060 -15.775 10.337 1.00 89.38 872 ARG A O 1
ATOM 6621 N N . ARG A 1 873 ? -0.871 -15.553 8.300 1.00 89.06 873 ARG A N 1
ATOM 6622 C CA . ARG A 1 873 ? -2.255 -15.269 8.737 1.00 89.06 873 ARG A CA 1
ATOM 6623 C C . ARG A 1 873 ? -2.417 -14.013 9.601 1.00 89.06 873 ARG A C 1
ATOM 6625 O O . ARG A 1 873 ? -3.361 -13.922 10.381 1.00 89.06 873 ARG A O 1
ATOM 6632 N N . PHE A 1 874 ? -1.521 -13.037 9.479 1.00 90.31 874 PHE A N 1
ATOM 6633 C CA . PHE A 1 874 ? -1.726 -11.695 10.042 1.00 90.31 874 PHE A CA 1
ATOM 6634 C C . PHE A 1 874 ? -2.708 -10.903 9.180 1.00 90.31 874 PHE A C 1
ATOM 6636 O O . PHE A 1 874 ? -3.602 -10.222 9.690 1.00 90.31 874 PHE A O 1
ATOM 6643 N N . LEU A 1 875 ? -2.546 -11.044 7.866 1.00 93.44 875 LEU A N 1
ATOM 6644 C CA . LEU A 1 875 ? -3.418 -10.488 6.846 1.00 93.44 875 LEU A CA 1
ATOM 6645 C C . LEU A 1 875 ? -4.140 -11.613 6.101 1.00 93.44 875 LEU A C 1
ATOM 6647 O O . LEU A 1 875 ? -3.732 -12.775 6.133 1.00 93.44 875 LEU A O 1
ATOM 6651 N N . THR A 1 876 ? -5.223 -11.260 5.423 1.00 89.12 876 THR A N 1
ATOM 6652 C CA . THR A 1 876 ? -5.976 -12.150 4.539 1.00 89.12 876 THR A CA 1
ATOM 6653 C C . THR A 1 876 ? -6.145 -11.477 3.184 1.00 89.12 876 THR A C 1
ATOM 6655 O O . THR A 1 876 ? -6.346 -10.267 3.118 1.00 89.12 876 THR A O 1
ATOM 6658 N N . LEU A 1 877 ? -6.033 -12.247 2.101 1.00 85.56 877 LEU A N 1
ATOM 6659 C CA . LEU A 1 877 ? -6.311 -11.769 0.749 1.00 85.56 877 LEU A CA 1
ATOM 6660 C C . LEU A 1 877 ? -7.727 -12.202 0.370 1.00 85.56 877 LEU A C 1
ATOM 6662 O O . LEU A 1 877 ? -8.013 -13.399 0.288 1.00 85.56 877 LEU A O 1
ATOM 6666 N N . ALA A 1 878 ? -8.618 -11.238 0.177 1.00 77.81 878 ALA A N 1
ATOM 6667 C CA . ALA A 1 878 ? -9.988 -11.510 -0.223 1.00 77.81 878 ALA A CA 1
ATOM 6668 C C . ALA A 1 878 ? -10.078 -11.865 -1.724 1.00 77.81 878 ALA A C 1
ATOM 6670 O O . ALA A 1 878 ? -9.186 -11.522 -2.507 1.00 77.81 878 ALA A O 1
ATOM 6671 N N . PRO A 1 879 ? -11.154 -12.551 -2.164 1.00 68.25 879 PRO A N 1
ATOM 6672 C CA . PRO A 1 879 ? -11.323 -12.942 -3.569 1.00 68.25 879 PRO A CA 1
ATOM 6673 C C . PRO A 1 879 ? -11.336 -11.766 -4.558 1.00 68.25 879 PRO A C 1
ATOM 6675 O O . PRO A 1 879 ? -10.989 -11.945 -5.725 1.00 68.25 879 PRO A O 1
ATOM 6678 N N . ASP A 1 880 ? -11.723 -10.579 -4.083 1.00 69.12 880 ASP A N 1
ATOM 6679 C CA . ASP A 1 880 ? -11.742 -9.312 -4.823 1.00 69.12 880 ASP A CA 1
ATOM 6680 C C . ASP A 1 880 ? -10.352 -8.660 -4.973 1.00 69.12 880 ASP A C 1
ATOM 6682 O O . ASP A 1 880 ? -10.242 -7.627 -5.621 1.00 69.12 880 ASP A O 1
ATOM 6686 N N . GLY A 1 881 ? -9.297 -9.260 -4.408 1.00 75.50 881 GLY A N 1
ATOM 6687 C CA . GLY A 1 881 ? -7.927 -8.737 -4.451 1.00 75.50 881 GLY A CA 1
ATOM 6688 C C . GLY A 1 881 ? -7.582 -7.772 -3.314 1.00 75.50 881 GLY A C 1
ATOM 6689 O O . GLY A 1 881 ? -6.462 -7.264 -3.267 1.00 75.50 881 GLY A O 1
ATOM 6690 N N . THR A 1 882 ? -8.501 -7.528 -2.374 1.00 84.62 882 THR A N 1
ATOM 6691 C CA . THR A 1 882 ? -8.228 -6.650 -1.230 1.00 84.62 882 THR A CA 1
ATOM 6692 C C . THR A 1 882 ? -7.477 -7.376 -0.114 1.00 84.62 882 THR A C 1
ATOM 6694 O O . THR A 1 882 ? -7.813 -8.497 0.276 1.00 84.62 882 THR A O 1
ATOM 6697 N N . VAL A 1 883 ? -6.455 -6.722 0.431 1.00 90.81 883 VAL A N 1
ATOM 6698 C CA . VAL A 1 883 ? -5.689 -7.176 1.592 1.00 90.81 883 VAL A CA 1
ATOM 6699 C C . VAL A 1 883 ? -6.347 -6.641 2.855 1.00 90.81 883 VAL A C 1
ATOM 6701 O O . VAL A 1 883 ? -6.498 -5.429 3.011 1.00 90.81 883 VAL A O 1
ATOM 6704 N N . ARG A 1 884 ? -6.727 -7.546 3.756 1.00 89.69 884 ARG A N 1
ATOM 6705 C CA . ARG A 1 884 ? -7.506 -7.268 4.967 1.00 89.69 884 ARG A CA 1
ATOM 6706 C C . ARG A 1 884 ? -6.760 -7.706 6.216 1.00 89.69 884 ARG A C 1
ATOM 6708 O O . ARG A 1 884 ? -5.980 -8.660 6.161 1.00 89.69 884 ARG A O 1
ATOM 6715 N N . SER A 1 885 ? -7.024 -7.073 7.358 1.00 91.00 885 SER A N 1
ATOM 6716 C CA . SER A 1 885 ? -6.603 -7.660 8.633 1.00 91.00 885 SER A CA 1
ATOM 6717 C C . SER A 1 885 ? -7.343 -8.980 8.822 1.00 91.00 885 SER A C 1
ATOM 6719 O O . SER A 1 885 ? -8.487 -9.123 8.386 1.00 91.00 885 SER A O 1
ATOM 6721 N N . ARG A 1 886 ? -6.732 -9.961 9.497 1.00 86.88 886 ARG A N 1
ATOM 6722 C CA . ARG A 1 886 ? -7.454 -11.202 9.831 1.00 86.88 886 ARG A CA 1
ATOM 6723 C C . ARG A 1 886 ? -8.730 -10.929 10.634 1.00 86.88 886 ARG A C 1
ATOM 6725 O O . ARG A 1 886 ? -9.660 -11.733 10.587 1.00 86.88 886 ARG A O 1
ATOM 6732 N N . GLN A 1 887 ? -8.755 -9.803 11.359 1.00 84.25 887 GLN A N 1
ATOM 6733 C CA . GLN A 1 887 ? -9.918 -9.346 12.098 1.00 84.25 887 GLN A CA 1
ATOM 6734 C C . GLN A 1 887 ? -9.852 -7.872 12.515 1.00 84.25 887 GLN A C 1
ATOM 6736 O O . GLN A 1 887 ? -8.871 -7.403 13.096 1.00 84.25 887 GLN A O 1
ATOM 6741 N N . ARG A 1 888 ? -10.981 -7.171 12.384 1.00 82.50 888 ARG A N 1
ATOM 6742 C CA . ARG A 1 888 ? -11.103 -5.750 12.747 1.00 82.50 888 ARG A CA 1
ATOM 6743 C C . ARG A 1 888 ? -10.820 -5.437 14.221 1.00 82.50 888 ARG A C 1
ATOM 6745 O O . ARG A 1 888 ? -10.214 -4.416 14.517 1.00 82.50 888 ARG A O 1
ATOM 6752 N N . THR A 1 889 ? -11.231 -6.286 15.166 1.00 84.50 889 THR A N 1
ATOM 6753 C CA . THR A 1 889 ? -10.951 -6.068 16.603 1.00 84.50 889 THR A CA 1
ATOM 6754 C C . THR A 1 889 ? -9.452 -6.099 16.907 1.00 84.50 889 THR A C 1
ATOM 6756 O O . THR A 1 889 ? -8.990 -5.399 17.807 1.00 84.50 889 THR A O 1
ATOM 6759 N N . ILE A 1 890 ? -8.679 -6.869 16.140 1.00 88.56 890 ILE A N 1
ATOM 6760 C CA . ILE A 1 890 ? -7.218 -6.879 16.234 1.00 88.56 890 ILE A CA 1
ATOM 6761 C C . ILE A 1 890 ? -6.659 -5.575 15.673 1.00 88.56 890 ILE A C 1
ATOM 6763 O O . ILE A 1 890 ? -5.878 -4.934 16.365 1.00 88.56 890 ILE A O 1
ATOM 6767 N N . ALA A 1 891 ? -7.117 -5.133 14.498 1.00 90.69 891 ALA A N 1
ATOM 6768 C CA . ALA A 1 891 ? -6.748 -3.832 13.935 1.00 90.69 891 ALA A CA 1
ATOM 6769 C C . ALA A 1 891 ? -7.042 -2.665 14.902 1.00 90.69 891 ALA A C 1
ATOM 6771 O O . ALA A 1 891 ? -6.157 -1.855 15.174 1.00 90.69 891 ALA A O 1
ATOM 6772 N N . ASP A 1 892 ? -8.242 -2.631 15.499 1.00 88.25 892 ASP A N 1
ATOM 6773 C CA . ASP A 1 892 ? -8.630 -1.651 16.525 1.00 88.25 892 ASP A CA 1
ATOM 6774 C C . ASP A 1 892 ? -7.669 -1.685 17.724 1.00 88.25 892 ASP A C 1
ATOM 6776 O O . ASP A 1 892 ? -7.258 -0.641 18.232 1.00 88.25 892 ASP A O 1
ATOM 6780 N N . THR A 1 893 ? -7.264 -2.884 18.145 1.00 90.19 893 THR A N 1
ATOM 6781 C CA . THR A 1 893 ? -6.360 -3.076 19.285 1.00 90.19 893 THR A CA 1
ATOM 6782 C C . THR A 1 893 ? -4.933 -2.655 18.948 1.00 90.19 893 THR A C 1
ATOM 6784 O O . THR A 1 893 ? -4.287 -2.022 19.780 1.00 90.19 893 THR A O 1
ATOM 6787 N N . VAL A 1 894 ? -4.436 -2.940 17.740 1.00 94.19 894 VAL A N 1
ATOM 6788 C CA . VAL A 1 894 ? -3.124 -2.472 17.258 1.00 94.19 894 VAL A CA 1
ATOM 6789 C C . VAL A 1 894 ? -3.088 -0.946 17.243 1.00 94.19 894 VAL A C 1
ATOM 6791 O O . VAL A 1 894 ? -2.167 -0.350 17.803 1.00 94.19 894 VAL A O 1
ATOM 6794 N N . VAL A 1 895 ? -4.110 -0.301 16.671 1.00 93.19 895 VAL A N 1
ATOM 6795 C CA . VAL A 1 895 ? -4.188 1.165 16.627 1.00 93.19 895 VAL A CA 1
ATOM 6796 C C . VAL A 1 895 ? -4.206 1.751 18.038 1.00 93.19 895 VAL A C 1
ATOM 6798 O O . VAL A 1 895 ? -3.418 2.647 18.342 1.00 93.19 895 VAL A O 1
ATOM 6801 N N . ASP A 1 896 ? -5.068 1.240 18.917 1.00 90.38 896 ASP A N 1
ATOM 6802 C CA . ASP A 1 896 ? -5.278 1.838 20.235 1.00 90.38 896 ASP A CA 1
ATOM 6803 C C . ASP A 1 896 ? -4.153 1.541 21.239 1.00 90.38 896 ASP A C 1
ATOM 6805 O O . ASP A 1 896 ? -3.744 2.422 21.997 1.00 90.38 896 ASP A O 1
ATOM 6809 N N . THR A 1 897 ? -3.624 0.314 21.240 1.00 90.19 897 THR A N 1
ATOM 6810 C CA . THR A 1 897 ? -2.701 -0.154 22.289 1.00 90.19 897 THR A CA 1
ATOM 6811 C C . THR A 1 897 ? -1.231 -0.121 21.886 1.00 90.19 897 THR A C 1
ATOM 6813 O O . THR A 1 897 ? -0.383 -0.052 22.784 1.00 90.19 897 THR A O 1
ATOM 6816 N N . VAL A 1 898 ? -0.933 -0.132 20.579 1.00 94.12 898 VAL A N 1
ATOM 6817 C CA . VAL A 1 898 ? 0.431 -0.135 20.025 1.00 94.12 898 VAL A CA 1
ATOM 6818 C C . VAL A 1 898 ? 0.736 1.189 19.320 1.00 94.12 898 VAL A C 1
ATOM 6820 O O . VAL A 1 898 ? 1.592 1.938 19.787 1.00 94.12 898 VAL A O 1
ATOM 6823 N N . LEU A 1 899 ? 0.006 1.540 18.255 1.00 95.00 899 LEU A N 1
ATOM 6824 C CA . LEU A 1 899 ? 0.337 2.700 17.412 1.00 95.00 899 LEU A CA 1
ATOM 6825 C C . LEU A 1 899 ? 0.151 4.043 18.125 1.00 95.00 899 LEU A C 1
ATOM 6827 O O . LEU A 1 899 ? 1.023 4.898 18.035 1.00 95.00 899 LEU A O 1
ATOM 6831 N N . LYS A 1 900 ? -0.920 4.237 18.907 1.00 93.31 900 LYS A N 1
ATOM 6832 C CA . LYS A 1 900 ? -1.089 5.474 19.701 1.00 93.31 900 LYS A CA 1
ATOM 6833 C C . LYS A 1 900 ? 0.010 5.691 20.750 1.00 93.31 900 LYS A C 1
ATOM 6835 O O . LYS A 1 900 ? 0.183 6.814 21.215 1.00 93.31 900 LYS A O 1
ATOM 6840 N N . LYS A 1 901 ? 0.741 4.639 21.145 1.00 93.25 901 LYS A N 1
ATOM 6841 C CA . LYS A 1 901 ? 1.915 4.747 22.030 1.00 93.25 901 LYS A CA 1
ATOM 6842 C C . LYS A 1 901 ? 3.212 5.023 21.263 1.00 93.25 901 LYS A C 1
ATOM 6844 O O . LYS A 1 901 ? 4.203 5.380 21.889 1.00 93.25 901 LYS A O 1
ATOM 6849 N N . ASN A 1 902 ? 3.192 4.892 19.937 1.00 93.19 902 ASN A N 1
ATOM 6850 C CA . ASN A 1 902 ? 4.290 5.211 19.033 1.00 93.19 902 ASN A CA 1
ATOM 6851 C C . ASN A 1 902 ? 3.833 6.258 17.991 1.00 93.19 902 ASN A C 1
ATOM 6853 O O . ASN A 1 902 ? 3.567 5.922 16.832 1.00 93.19 902 ASN A O 1
ATOM 6857 N N . PRO A 1 903 ? 3.691 7.534 18.397 1.00 91.44 903 PRO A N 1
ATOM 6858 C CA . PRO A 1 903 ? 3.065 8.559 17.567 1.00 91.44 903 PRO A CA 1
ATOM 6859 C C . PRO A 1 903 ? 3.851 8.880 16.292 1.00 91.44 903 PRO A C 1
ATOM 6861 O O . PRO A 1 903 ? 3.243 9.345 15.338 1.00 91.44 903 PRO A O 1
ATOM 6864 N N . ASP A 1 904 ? 5.168 8.657 16.250 1.00 94.06 904 ASP A N 1
ATOM 6865 C CA . ASP A 1 904 ? 5.974 8.884 15.039 1.00 94.06 904 ASP A CA 1
ATOM 6866 C C . ASP A 1 904 ? 5.656 7.851 13.962 1.00 94.06 904 ASP A C 1
ATOM 6868 O O . ASP A 1 904 ? 5.434 8.191 12.802 1.00 94.06 904 ASP A O 1
ATOM 6872 N N . GLN A 1 905 ? 5.525 6.590 14.369 1.00 94.12 905 GLN A N 1
ATOM 6873 C CA . GLN A 1 905 ? 5.092 5.541 13.466 1.00 94.12 905 GLN A CA 1
ATOM 6874 C C . GLN A 1 905 ? 3.662 5.770 12.959 1.00 94.12 905 GLN A C 1
ATOM 6876 O O . GLN A 1 905 ? 3.398 5.628 11.766 1.00 94.12 905 GLN A O 1
ATOM 6881 N N . LEU A 1 906 ? 2.736 6.124 13.856 1.00 95.50 906 LEU A N 1
ATOM 6882 C CA . LEU A 1 906 ? 1.357 6.419 13.473 1.00 95.50 906 LEU A CA 1
ATOM 6883 C C . LEU A 1 906 ? 1.285 7.623 12.522 1.00 95.50 906 LEU A C 1
ATOM 6885 O O . LEU A 1 906 ? 0.552 7.566 11.538 1.00 95.50 906 LEU A O 1
ATOM 6889 N N . ALA A 1 907 ? 2.069 8.675 12.779 1.00 95.88 907 ALA A N 1
ATOM 6890 C CA . ALA A 1 907 ? 2.167 9.835 11.898 1.00 95.88 907 ALA A CA 1
ATOM 6891 C C . ALA A 1 907 ? 2.652 9.444 10.493 1.00 95.88 907 ALA A C 1
ATOM 6893 O O . ALA A 1 907 ? 2.016 9.839 9.522 1.00 95.88 907 ALA A O 1
ATOM 6894 N N . GLY A 1 908 ? 3.690 8.606 10.381 1.00 95.69 908 GLY A N 1
ATOM 6895 C CA . GLY A 1 908 ? 4.184 8.124 9.085 1.00 95.69 908 GLY A CA 1
ATOM 6896 C C . GLY A 1 908 ? 3.144 7.320 8.294 1.00 95.69 908 GLY A C 1
ATOM 6897 O O . GLY A 1 908 ? 2.998 7.506 7.088 1.00 95.69 908 GLY A O 1
ATOM 6898 N N . VAL A 1 909 ? 2.348 6.478 8.965 1.00 96.06 909 VAL A N 1
ATOM 6899 C CA . VAL A 1 909 ? 1.249 5.741 8.309 1.00 96.06 909 VAL A CA 1
ATOM 6900 C C . VAL A 1 909 ? 0.172 6.696 7.782 1.00 96.06 909 VAL A C 1
ATOM 6902 O O . VAL A 1 909 ? -0.306 6.530 6.658 1.00 96.06 909 VAL A O 1
ATOM 6905 N N . ILE A 1 910 ? -0.205 7.704 8.574 1.00 96.00 910 ILE A N 1
ATOM 6906 C CA . ILE A 1 910 ? -1.193 8.714 8.170 1.00 96.00 910 ILE A CA 1
ATOM 6907 C C . ILE A 1 910 ? -0.657 9.591 7.033 1.00 96.00 910 ILE A C 1
ATOM 6909 O O . ILE A 1 910 ? -1.407 9.871 6.101 1.00 96.00 910 ILE A O 1
ATOM 6913 N N . GLU A 1 911 ? 0.623 9.969 7.064 1.00 95.94 911 GLU A N 1
ATOM 6914 C CA . GLU A 1 911 ? 1.294 10.696 5.980 1.00 95.94 911 GLU A CA 1
ATOM 6915 C C . GLU A 1 911 ? 1.212 9.920 4.661 1.00 95.94 911 GLU A C 1
ATOM 6917 O O . GLU A 1 911 ? 0.759 10.460 3.652 1.00 95.94 911 GLU A O 1
ATOM 6922 N N . TYR A 1 912 ? 1.598 8.640 4.664 1.00 95.69 912 TYR A N 1
ATOM 6923 C CA . TYR A 1 912 ? 1.593 7.804 3.461 1.00 95.69 912 TYR A CA 1
ATOM 6924 C C . TYR A 1 912 ? 0.192 7.637 2.876 1.00 95.69 912 TYR A C 1
ATOM 6926 O O . TYR A 1 912 ? 0.008 7.750 1.662 1.00 95.69 912 TYR A O 1
ATOM 6934 N N . LEU A 1 913 ? -0.806 7.420 3.736 1.00 95.50 913 LEU A N 1
ATOM 6935 C CA . LEU A 1 913 ? -2.203 7.360 3.321 1.00 95.50 913 LEU A CA 1
ATOM 6936 C C . LEU A 1 913 ? -2.665 8.700 2.736 1.00 95.50 913 LEU A C 1
ATOM 6938 O O . LEU A 1 913 ? -3.184 8.727 1.621 1.00 95.50 913 LEU A O 1
ATOM 6942 N N . LEU A 1 914 ? -2.472 9.809 3.457 1.00 95.56 914 LEU A N 1
ATOM 6943 C CA . LEU A 1 914 ? -2.935 11.130 3.025 1.00 95.56 914 LEU A CA 1
ATOM 6944 C C . LEU A 1 914 ? -2.303 11.528 1.695 1.00 95.56 914 LEU A C 1
ATOM 6946 O O . LEU A 1 914 ? -3.014 11.983 0.802 1.00 95.56 914 LEU A O 1
ATOM 6950 N N . ARG A 1 915 ? -0.999 11.300 1.531 1.00 94.94 915 ARG A N 1
ATOM 6951 C CA . ARG A 1 915 ? -0.306 11.619 0.287 1.00 94.94 915 ARG A CA 1
ATOM 6952 C C . ARG A 1 915 ? -0.812 10.800 -0.891 1.00 94.94 915 ARG A C 1
ATOM 6954 O O . ARG A 1 915 ? -1.086 11.388 -1.933 1.00 94.94 915 ARG A O 1
ATOM 6961 N N . PHE A 1 916 ? -0.975 9.487 -0.729 1.00 94.81 916 PHE A N 1
ATOM 6962 C CA . PHE A 1 916 ? -1.526 8.641 -1.788 1.00 94.81 916 PHE A CA 1
ATOM 6963 C C . PHE A 1 916 ? -2.915 9.135 -2.216 1.00 94.81 916 PHE A C 1
ATOM 6965 O O . PHE A 1 916 ? -3.130 9.455 -3.380 1.00 94.81 916 PHE A O 1
ATOM 6972 N N . TYR A 1 917 ? -3.852 9.299 -1.280 1.00 94.38 917 TYR A N 1
ATOM 6973 C CA . TYR A 1 917 ? -5.207 9.724 -1.644 1.00 94.38 917 TYR A CA 1
ATOM 6974 C C . TYR A 1 917 ? -5.267 11.171 -2.156 1.00 94.38 917 TYR A C 1
ATOM 6976 O O . TYR A 1 917 ? -6.100 11.470 -3.008 1.00 94.38 917 TYR A O 1
ATOM 6984 N N . ALA A 1 918 ? -4.371 12.062 -1.722 1.00 94.94 918 ALA A N 1
ATOM 6985 C CA . ALA A 1 918 ? -4.259 13.406 -2.290 1.00 94.94 918 ALA A CA 1
ATOM 6986 C C . ALA A 1 918 ? -3.786 13.369 -3.752 1.00 94.94 918 ALA A C 1
ATOM 6988 O O . ALA A 1 918 ? -4.376 14.040 -4.594 1.00 94.94 918 ALA A O 1
ATOM 6989 N N . GLN A 1 919 ? -2.780 12.550 -4.083 1.00 93.38 919 GLN A N 1
ATOM 6990 C CA . GLN A 1 919 ? -2.276 12.414 -5.458 1.00 93.38 919 GLN A CA 1
ATOM 6991 C C . GLN A 1 919 ? -3.387 11.997 -6.431 1.00 93.38 919 GLN A C 1
ATOM 6993 O O . GLN A 1 919 ? -3.506 12.559 -7.525 1.00 93.38 919 GLN A O 1
ATOM 6998 N N . TYR A 1 920 ? -4.227 11.057 -6.000 1.00 92.38 920 TYR A N 1
ATOM 6999 C CA . TYR A 1 920 ? -5.267 10.453 -6.826 1.00 92.38 920 TYR A CA 1
ATOM 7000 C C . TYR A 1 920 ? -6.607 11.204 -6.820 1.00 92.38 920 TYR A C 1
ATOM 7002 O O . TYR A 1 920 ? -7.340 11.102 -7.797 1.00 92.38 920 TYR A O 1
ATOM 7010 N N . ALA A 1 921 ? -6.946 11.942 -5.754 1.00 92.44 921 ALA A N 1
ATOM 7011 C CA . ALA A 1 921 ? -8.287 12.514 -5.581 1.00 92.44 921 ALA A CA 1
ATOM 7012 C C . ALA A 1 921 ? -8.346 14.037 -5.382 1.00 92.44 921 ALA A C 1
ATOM 7014 O O . ALA A 1 921 ? -9.436 14.562 -5.148 1.00 92.44 921 ALA A O 1
ATOM 7015 N N . ALA A 1 922 ? -7.222 14.759 -5.463 1.00 90.75 922 ALA A N 1
ATOM 7016 C CA . ALA A 1 922 ? -7.194 16.217 -5.275 1.00 90.75 922 ALA A CA 1
ATOM 7017 C C . ALA A 1 922 ? -8.140 16.983 -6.221 1.00 90.75 922 ALA A C 1
ATOM 7019 O O . ALA A 1 922 ? -8.770 17.952 -5.803 1.00 90.75 922 ALA A O 1
ATOM 7020 N N . ASP A 1 923 ? -8.250 16.536 -7.474 1.00 88.50 923 ASP A N 1
ATOM 7021 C CA . ASP A 1 923 ? -9.052 17.150 -8.540 1.00 88.50 923 ASP A CA 1
ATOM 7022 C C . ASP A 1 923 ? -10.486 16.603 -8.629 1.00 88.50 923 ASP A C 1
ATOM 7024 O O . ASP A 1 923 ? -11.330 17.154 -9.341 1.00 88.50 923 ASP A O 1
ATOM 7028 N N . ILE A 1 924 ? -10.800 15.551 -7.871 1.00 89.06 924 ILE A N 1
ATOM 7029 C CA . ILE A 1 924 ? -12.140 14.970 -7.845 1.00 89.06 924 ILE A CA 1
ATOM 7030 C C . ILE A 1 924 ? -13.056 15.896 -7.038 1.00 89.06 924 ILE A C 1
ATOM 7032 O O . ILE A 1 924 ? -12.785 16.218 -5.882 1.00 89.06 924 ILE A O 1
ATOM 7036 N N . ARG A 1 925 ? -14.170 16.326 -7.643 1.00 85.06 925 ARG A N 1
ATOM 7037 C CA . ARG A 1 925 ? -15.200 17.145 -6.972 1.00 85.06 925 ARG A CA 1
ATOM 7038 C C . ARG A 1 925 ? -16.367 16.311 -6.438 1.00 85.06 925 ARG A C 1
ATOM 7040 O O . ARG A 1 925 ? -17.039 16.743 -5.505 1.00 85.06 925 ARG A O 1
ATOM 7047 N N . ASP A 1 926 ? -16.583 15.120 -6.996 1.00 82.06 926 ASP A N 1
ATOM 7048 C CA . ASP A 1 926 ? -17.642 14.204 -6.575 1.00 82.06 926 ASP A CA 1
ATOM 7049 C C . ASP A 1 926 ? -17.361 13.633 -5.177 1.00 82.06 926 ASP A C 1
ATOM 7051 O O . ASP A 1 926 ? -16.409 12.884 -4.968 1.00 82.06 926 ASP A O 1
ATOM 7055 N N . ASN A 1 927 ? -18.196 13.993 -4.203 1.00 78.06 927 ASN A N 1
ATOM 7056 C CA . ASN A 1 927 ? -18.053 13.531 -2.825 1.00 78.06 927 ASN A CA 1
ATOM 7057 C C . ASN A 1 927 ? -18.447 12.055 -2.637 1.00 78.06 927 ASN A C 1
ATOM 7059 O O . ASN A 1 927 ? -18.149 11.507 -1.577 1.00 78.06 927 ASN A O 1
ATOM 7063 N N . ASP A 1 928 ? -19.080 11.412 -3.624 1.00 71.12 928 ASP A N 1
ATOM 7064 C CA . ASP A 1 928 ? -19.407 9.983 -3.575 1.00 71.12 928 ASP A CA 1
ATOM 7065 C C . ASP A 1 928 ? -18.239 9.093 -4.043 1.00 71.12 928 ASP A C 1
ATOM 7067 O O . ASP A 1 928 ? -18.194 7.896 -3.712 1.00 71.12 928 ASP A O 1
ATOM 7071 N N . ASP A 1 929 ? -17.241 9.678 -4.718 1.00 79.44 929 ASP A N 1
ATOM 7072 C CA . ASP A 1 929 ? -16.041 8.969 -5.154 1.00 79.44 929 ASP A CA 1
ATOM 7073 C C . ASP A 1 929 ? -15.302 8.322 -3.955 1.00 79.44 929 ASP A C 1
ATOM 7075 O O . ASP A 1 929 ? -15.062 8.973 -2.925 1.00 79.44 929 ASP A O 1
ATOM 7079 N N . PRO A 1 930 ? -14.941 7.025 -4.033 1.00 78.69 930 PRO A N 1
ATOM 7080 C CA . PRO A 1 930 ? -14.318 6.316 -2.920 1.00 78.69 930 PRO A CA 1
ATOM 7081 C C . PRO A 1 930 ? -12.982 6.910 -2.465 1.00 78.69 930 PRO A C 1
ATOM 7083 O O . PRO A 1 930 ? -12.725 6.950 -1.260 1.00 78.69 930 PRO A O 1
ATOM 7086 N N . TYR A 1 931 ? -12.125 7.351 -3.388 1.00 87.62 931 TYR A N 1
ATOM 7087 C CA . TYR A 1 931 ? -10.823 7.921 -3.045 1.00 87.62 931 TYR A CA 1
ATOM 7088 C C . TYR A 1 931 ? -10.986 9.312 -2.434 1.00 87.62 931 TYR A C 1
ATOM 7090 O O . TYR A 1 931 ? -10.355 9.615 -1.417 1.00 87.62 931 TYR A O 1
ATOM 7098 N N . ARG A 1 932 ? -11.903 10.124 -2.969 1.00 87.50 932 ARG A N 1
ATOM 7099 C CA . ARG A 1 932 ? -12.245 11.432 -2.405 1.00 87.50 932 ARG A CA 1
ATOM 7100 C C . ARG A 1 932 ? -12.776 11.337 -0.976 1.00 87.50 932 ARG A C 1
ATOM 7102 O O . ARG A 1 932 ? -12.330 12.094 -0.112 1.00 87.50 932 ARG A O 1
ATOM 7109 N N . ARG A 1 933 ? -13.687 10.403 -0.686 1.00 84.88 933 ARG A N 1
ATOM 7110 C CA . ARG A 1 933 ? -14.198 10.198 0.685 1.00 84.88 933 ARG A CA 1
ATOM 7111 C C . ARG A 1 933 ? -13.083 9.878 1.674 1.00 84.88 933 ARG A C 1
ATOM 7113 O O . ARG A 1 933 ? -13.085 10.381 2.798 1.00 84.88 933 ARG A O 1
ATOM 7120 N N . ILE A 1 934 ? -12.118 9.066 1.248 1.00 87.44 934 ILE A N 1
ATOM 7121 C CA . ILE A 1 934 ? -10.964 8.696 2.068 1.00 87.44 934 ILE A CA 1
ATOM 7122 C C . ILE A 1 934 ? -10.042 9.900 2.282 1.00 87.44 934 ILE A C 1
ATOM 7124 O O . ILE A 1 934 ? -9.634 10.142 3.417 1.00 87.44 934 ILE A O 1
ATOM 7128 N N . LEU A 1 935 ? -9.784 10.698 1.240 1.00 92.56 935 LEU A N 1
ATOM 7129 C CA . LEU A 1 935 ? -9.027 11.948 1.346 1.00 92.56 935 LEU A CA 1
ATOM 7130 C C . LEU A 1 935 ? -9.667 12.921 2.349 1.00 92.56 935 LEU A C 1
ATOM 7132 O O . LEU A 1 935 ? -8.992 13.388 3.261 1.00 92.56 935 LEU A O 1
ATOM 7136 N N . ILE A 1 936 ? -10.975 13.183 2.237 1.00 89.56 936 ILE A N 1
ATOM 7137 C CA . ILE A 1 936 ? -11.716 14.048 3.176 1.00 89.56 936 ILE A CA 1
ATOM 7138 C C . ILE A 1 936 ? -11.584 13.522 4.610 1.00 89.56 936 ILE A C 1
ATOM 7140 O O . ILE A 1 936 ? -11.340 14.284 5.546 1.00 89.56 936 ILE A O 1
ATOM 7144 N N . ARG A 1 937 ? -11.713 12.203 4.797 1.00 88.50 937 ARG A N 1
ATOM 7145 C CA . ARG A 1 937 ? -11.579 11.580 6.117 1.00 88.50 937 ARG A CA 1
ATOM 7146 C C . ARG A 1 937 ? -10.171 11.744 6.693 1.00 88.50 937 ARG A C 1
ATOM 7148 O O . ARG A 1 937 ? -10.059 12.003 7.888 1.00 88.50 937 ARG A O 1
ATOM 7155 N N . LEU A 1 938 ? -9.134 11.616 5.866 1.00 92.12 938 LEU A N 1
ATOM 7156 C CA . LEU A 1 938 ? -7.730 11.819 6.241 1.00 92.12 938 LEU A CA 1
ATOM 7157 C C . LEU A 1 938 ? -7.390 13.274 6.533 1.00 92.12 938 LEU A C 1
ATOM 7159 O O . LEU A 1 938 ? -6.516 13.523 7.348 1.00 92.12 938 LEU A O 1
ATOM 7163 N N . LEU A 1 939 ? -8.064 14.225 5.891 1.00 94.56 939 LEU A N 1
ATOM 7164 C CA . LEU A 1 939 ? -7.880 15.644 6.178 1.00 94.56 939 LEU A CA 1
ATOM 7165 C C . LEU A 1 939 ? -8.563 16.075 7.476 1.00 94.56 939 LEU A C 1
ATOM 7167 O O . LEU A 1 939 ? -8.235 17.126 8.000 1.00 94.56 939 LEU A O 1
ATOM 7171 N N . ASN A 1 940 ? -9.514 15.301 7.998 1.00 92.25 940 ASN A N 1
ATOM 7172 C CA . ASN A 1 940 ? -10.331 15.714 9.132 1.00 92.25 940 ASN A CA 1
ATOM 7173 C C . ASN A 1 940 ? -9.489 15.996 10.398 1.00 92.25 940 ASN A C 1
ATOM 7175 O O . ASN A 1 940 ? -8.836 15.102 10.943 1.00 92.25 940 ASN A O 1
ATOM 7179 N N . HIS A 1 941 ? -9.555 17.222 10.920 1.00 93.38 941 HIS A N 1
ATOM 7180 C CA . HIS A 1 941 ? -8.774 17.631 12.091 1.00 93.38 941 HIS A CA 1
ATOM 7181 C C . HIS A 1 941 ? -9.130 16.831 13.354 1.00 93.38 941 HIS A C 1
ATOM 7183 O O . HIS A 1 941 ? -8.241 16.449 14.120 1.00 93.38 941 HIS A O 1
ATOM 7189 N N . SER A 1 942 ? -10.411 16.506 13.555 1.00 90.38 942 SER A N 1
ATOM 7190 C CA . SER A 1 942 ? -10.870 15.734 14.710 1.00 90.38 942 SER A CA 1
ATOM 7191 C C . SER A 1 942 ? -10.310 14.308 14.685 1.00 90.38 942 SER A C 1
ATOM 7193 O O . SER A 1 942 ? -10.055 13.725 15.742 1.00 90.38 942 SER A O 1
ATOM 7195 N N . LEU A 1 943 ? -10.046 13.746 13.493 1.00 90.44 943 LEU A N 1
ATOM 7196 C CA . LEU A 1 943 ? -9.320 12.481 13.371 1.00 90.44 943 LEU A CA 1
ATOM 7197 C C . LEU A 1 943 ? -7.901 12.624 13.937 1.00 90.44 943 LEU A C 1
ATOM 7199 O O . LEU A 1 943 ? -7.521 11.824 14.793 1.00 90.44 943 LEU A O 1
ATOM 7203 N N . MET A 1 944 ? -7.158 13.664 13.548 1.00 93.00 944 MET A N 1
ATOM 7204 C CA . MET A 1 944 ? -5.798 13.921 14.051 1.00 93.00 944 MET A CA 1
ATOM 7205 C C . MET A 1 944 ? -5.759 14.059 15.577 1.00 93.00 944 MET A C 1
ATOM 7207 O O . MET A 1 944 ? -4.885 13.491 16.240 1.00 93.00 944 MET A O 1
ATOM 7211 N N . VAL A 1 945 ? -6.748 14.751 16.153 1.00 91.19 945 VAL A N 1
ATOM 7212 C CA . VAL A 1 945 ? -6.907 14.878 17.609 1.00 91.19 945 VAL A CA 1
ATOM 7213 C C . VAL A 1 945 ? -7.207 13.521 18.252 1.00 91.19 945 VAL A C 1
ATOM 7215 O O . VAL A 1 945 ? -6.559 13.150 19.234 1.00 91.19 945 VAL A O 1
ATOM 7218 N N . SER A 1 946 ? -8.124 12.733 17.682 1.00 88.44 946 SER A N 1
ATOM 7219 C CA . SER A 1 946 ? -8.496 11.408 18.205 1.00 88.44 946 SER A CA 1
ATOM 7220 C C . SER A 1 946 ? -7.343 10.391 18.181 1.00 88.44 946 SER A C 1
ATOM 7222 O O . SER A 1 946 ? -7.258 9.507 19.044 1.00 88.44 946 SER A O 1
ATOM 7224 N N . LEU A 1 947 ? -6.422 10.546 17.224 1.00 90.75 947 LEU A N 1
ATOM 7225 C CA . LEU A 1 947 ? -5.196 9.760 17.096 1.00 90.75 947 LEU A CA 1
ATOM 7226 C C . LEU A 1 947 ? -4.091 10.205 18.064 1.00 90.75 947 LEU A C 1
ATOM 7228 O O . LEU A 1 947 ? -3.079 9.519 18.175 1.00 90.75 947 LEU A O 1
ATOM 7232 N N . ARG A 1 948 ? -4.301 11.300 18.810 1.00 91.50 948 ARG A N 1
ATOM 7233 C CA . ARG A 1 948 ? -3.342 11.882 19.765 1.00 91.50 948 ARG A CA 1
ATOM 7234 C C . ARG A 1 948 ? -2.016 12.297 19.116 1.00 91.50 948 ARG A C 1
ATOM 7236 O O . ARG A 1 948 ? -0.972 12.250 19.764 1.00 91.50 948 ARG A O 1
ATOM 7243 N N . LEU A 1 949 ? -2.059 12.723 17.852 1.00 93.56 949 LEU A N 1
ATOM 7244 C CA . LEU A 1 949 ? -0.881 13.243 17.158 1.00 93.56 949 LEU A CA 1
ATOM 7245 C C . LEU A 1 949 ? -0.480 14.618 17.709 1.00 93.56 949 LEU A C 1
ATOM 7247 O O . LEU A 1 949 ? -1.327 15.430 18.101 1.00 93.56 949 LEU A O 1
ATOM 7251 N N . ARG A 1 950 ? 0.831 14.874 17.752 1.00 94.12 950 ARG A N 1
ATOM 7252 C CA . ARG A 1 950 ? 1.397 16.142 18.232 1.00 94.12 950 ARG A CA 1
ATOM 7253 C C . ARG A 1 950 ? 1.195 17.247 17.186 1.00 94.12 950 ARG A C 1
ATOM 7255 O O . ARG A 1 950 ? 1.202 16.948 15.994 1.00 94.12 950 ARG A O 1
ATOM 7262 N N . PRO A 1 951 ? 1.085 18.530 17.586 1.00 94.31 951 PRO A N 1
ATOM 7263 C CA . PRO A 1 951 ? 0.929 19.640 16.642 1.00 94.31 951 PRO A CA 1
ATOM 7264 C C . PRO A 1 951 ? 1.983 19.678 15.531 1.00 94.31 951 PRO A C 1
ATOM 7266 O O . PRO A 1 951 ? 1.621 19.874 14.378 1.00 94.31 951 PRO A O 1
ATOM 7269 N N . THR A 1 952 ? 3.257 19.425 15.849 1.00 94.81 952 THR A N 1
ATOM 7270 C CA . THR A 1 952 ? 4.338 19.381 14.848 1.00 94.81 952 THR A CA 1
ATOM 7271 C C . THR A 1 952 ? 4.093 18.301 13.799 1.00 94.81 952 THR A C 1
ATOM 7273 O O . THR A 1 952 ? 4.071 18.604 12.617 1.00 94.81 952 THR A O 1
ATOM 7276 N N . GLN A 1 953 ? 3.766 17.080 14.228 1.00 96.69 953 GLN A N 1
ATOM 7277 C CA . GLN A 1 953 ? 3.476 15.962 13.327 1.00 96.69 953 GLN A CA 1
ATOM 7278 C C . GLN A 1 953 ? 2.285 16.256 12.410 1.00 96.69 953 GLN A C 1
ATOM 7280 O O . GLN A 1 953 ? 2.339 15.970 11.224 1.00 96.69 953 GLN A O 1
ATOM 7285 N N . VAL A 1 954 ? 1.210 16.851 12.937 1.00 96.69 954 VAL A N 1
ATOM 7286 C CA . VAL A 1 954 ? 0.035 17.202 12.121 1.00 96.69 954 VAL A CA 1
ATOM 7287 C C . VAL A 1 954 ? 0.379 18.279 11.090 1.00 96.69 954 VAL A C 1
ATOM 7289 O O . VAL A 1 954 ? -0.029 18.177 9.933 1.00 96.69 954 VAL A O 1
ATOM 7292 N N . ARG A 1 955 ? 1.168 19.289 11.481 1.00 96.44 955 ARG A N 1
ATOM 7293 C CA . ARG A 1 955 ? 1.666 20.322 10.561 1.00 96.44 955 ARG A CA 1
ATOM 7294 C C . ARG A 1 955 ? 2.551 19.711 9.469 1.00 96.44 955 ARG A C 1
ATOM 7296 O O . ARG A 1 955 ? 2.378 20.077 8.307 1.00 96.44 955 ARG A O 1
ATOM 7303 N N . ASP A 1 956 ? 3.424 18.768 9.815 1.00 96.81 956 ASP A N 1
ATOM 7304 C CA . ASP A 1 956 ? 4.296 18.066 8.864 1.00 96.81 956 ASP A CA 1
ATOM 7305 C C . ASP A 1 956 ? 3.477 17.224 7.874 1.00 96.81 956 ASP A C 1
ATOM 7307 O O . ASP A 1 956 ? 3.635 17.381 6.664 1.00 96.81 956 ASP A O 1
ATOM 7311 N N . ILE A 1 957 ? 2.523 16.424 8.372 1.00 97.06 957 ILE A N 1
ATOM 7312 C CA . ILE A 1 957 ? 1.600 15.615 7.557 1.00 97.06 957 ILE A CA 1
ATOM 7313 C C . ILE A 1 957 ? 0.870 16.493 6.537 1.00 97.06 957 ILE A C 1
ATOM 7315 O O . ILE A 1 957 ? 0.906 16.195 5.343 1.00 97.06 957 ILE A O 1
ATOM 7319 N N . TYR A 1 958 ? 0.249 17.597 6.968 1.00 97.50 958 TYR A N 1
ATOM 7320 C CA . TYR A 1 958 ? -0.432 18.502 6.037 1.00 97.50 958 TYR A CA 1
ATOM 7321 C C . TYR A 1 958 ? 0.530 19.129 5.026 1.00 97.50 958 TYR A C 1
ATOM 7323 O O . TYR A 1 958 ? 0.194 19.242 3.849 1.00 97.50 958 TYR A O 1
ATOM 7331 N N . SER A 1 959 ? 1.744 19.478 5.453 1.00 95.81 959 SER A N 1
ATOM 7332 C CA . SER A 1 959 ? 2.750 20.071 4.567 1.00 95.81 959 SER A CA 1
ATOM 7333 C C . SER A 1 959 ? 3.155 19.127 3.429 1.00 95.81 959 SER A C 1
ATOM 7335 O O . SER A 1 959 ? 3.445 19.599 2.333 1.00 95.81 959 SER A O 1
ATOM 7337 N N . THR A 1 960 ? 3.101 17.804 3.633 1.00 93.88 960 THR A N 1
ATOM 7338 C CA . THR A 1 960 ? 3.436 16.817 2.585 1.00 93.88 960 THR A CA 1
ATOM 7339 C C . THR A 1 960 ? 2.484 16.808 1.389 1.00 93.88 960 THR A C 1
ATOM 7341 O O . THR A 1 960 ? 2.863 16.338 0.318 1.00 93.88 960 THR A O 1
ATOM 7344 N N . VAL A 1 961 ? 1.266 17.328 1.558 1.00 95.56 961 VAL A N 1
ATOM 7345 C CA . VAL A 1 961 ? 0.240 17.401 0.505 1.00 95.56 961 VAL A CA 1
ATOM 7346 C C . VAL A 1 961 ? -0.085 18.832 0.093 1.00 95.56 961 VAL A C 1
ATOM 7348 O O . VAL A 1 961 ? -1.014 19.049 -0.680 1.00 95.56 961 VAL A O 1
ATOM 7351 N N . HIS A 1 962 ? 0.683 19.811 0.577 1.00 95.69 962 HIS A N 1
ATOM 7352 C CA . HIS A 1 962 ? 0.439 21.221 0.295 1.00 95.69 962 HIS A CA 1
ATOM 7353 C C . HIS A 1 962 ? 0.440 21.521 -1.208 1.00 95.69 962 HIS A C 1
ATOM 7355 O O . HIS A 1 962 ? -0.515 22.115 -1.688 1.00 95.69 962 HIS A O 1
ATOM 7361 N N . GLU A 1 963 ? 1.437 21.043 -1.954 1.00 93.56 963 GLU A N 1
ATOM 7362 C CA . GLU A 1 963 ? 1.533 21.250 -3.409 1.00 93.56 963 GLU A CA 1
ATOM 7363 C C . GLU A 1 963 ? 0.307 20.712 -4.168 1.00 93.56 963 GLU A C 1
ATOM 7365 O O . GLU A 1 963 ? -0.137 21.309 -5.143 1.00 93.56 963 GLU A O 1
ATOM 7370 N N . LEU A 1 964 ? -0.286 19.617 -3.678 1.00 93.25 964 LEU A N 1
ATOM 7371 C CA . LEU A 1 964 ? -1.446 18.966 -4.292 1.00 93.25 964 LEU A CA 1
ATOM 7372 C C . LEU A 1 964 ? -2.778 19.632 -3.923 1.00 93.25 964 LEU A C 1
ATOM 7374 O O . LEU A 1 964 ? -3.746 19.512 -4.669 1.00 93.25 964 LEU A O 1
ATOM 7378 N N . LEU A 1 965 ? -2.859 20.266 -2.748 1.00 95.69 965 LEU A N 1
ATOM 7379 C CA . LEU A 1 965 ? -4.118 20.709 -2.136 1.00 95.69 965 LEU A CA 1
ATOM 7380 C C . LEU A 1 965 ? -4.156 22.205 -1.793 1.00 95.69 965 LEU A C 1
ATOM 7382 O O . LEU A 1 965 ? -5.115 22.652 -1.168 1.00 95.69 965 LEU A O 1
ATOM 7386 N N . GLN A 1 966 ? -3.151 22.991 -2.182 1.00 94.94 966 GLN A N 1
ATOM 7387 C CA . GLN A 1 966 ? -3.076 24.427 -1.879 1.00 94.94 966 GLN A CA 1
ATOM 7388 C C . GLN A 1 966 ? -4.257 25.244 -2.417 1.00 94.94 966 GLN A C 1
ATOM 7390 O O . GLN A 1 966 ? -4.601 26.253 -1.814 1.00 94.94 966 GLN A O 1
ATOM 7395 N N . ASP A 1 967 ? -4.922 24.790 -3.478 1.00 92.75 967 ASP A N 1
ATOM 7396 C CA . ASP A 1 967 ? -6.111 25.459 -4.025 1.00 92.75 967 ASP A CA 1
ATOM 7397 C C . ASP A 1 967 ? -7.427 24.883 -3.471 1.00 92.75 967 ASP A C 1
ATOM 7399 O O . ASP A 1 967 ? -8.522 25.328 -3.820 1.00 92.75 967 ASP A O 1
ATOM 7403 N N . ASN A 1 968 ? -7.349 23.882 -2.589 1.00 93.62 968 ASN A N 1
ATOM 7404 C CA . ASN A 1 968 ? -8.507 23.207 -2.026 1.00 93.62 968 ASN A CA 1
ATOM 7405 C C . ASN A 1 968 ? -8.945 23.873 -0.711 1.00 93.62 968 ASN A C 1
ATOM 7407 O O . ASN A 1 968 ? -8.264 23.775 0.313 1.00 93.62 968 ASN A O 1
ATOM 7411 N N . PHE A 1 969 ? -10.132 24.489 -0.700 1.00 94.56 969 PHE A N 1
ATOM 7412 C CA . PHE A 1 969 ? -10.649 25.160 0.500 1.00 94.56 969 PHE A CA 1
ATOM 7413 C C . PHE A 1 969 ? -10.808 24.209 1.698 1.00 94.56 969 PHE A C 1
ATOM 7415 O O . PHE A 1 969 ? -10.628 24.623 2.841 1.00 94.56 969 PHE A O 1
ATOM 7422 N N . HIS A 1 970 ? -11.126 22.928 1.467 1.00 93.75 970 HIS A N 1
ATOM 7423 C CA . HIS A 1 970 ? -11.345 21.960 2.541 1.00 93.75 970 HIS A CA 1
ATOM 7424 C C . HIS A 1 970 ? -10.036 21.597 3.252 1.00 93.75 970 HIS A C 1
ATOM 7426 O O . HIS A 1 970 ? -10.027 21.429 4.469 1.00 93.75 970 HIS A O 1
ATOM 7432 N N . TYR A 1 971 ? -8.922 21.530 2.517 1.00 96.62 971 TYR A N 1
ATOM 7433 C CA . TYR A 1 971 ? -7.590 21.354 3.101 1.00 96.62 971 TYR A CA 1
ATOM 7434 C C . TYR A 1 971 ? -7.266 22.488 4.083 1.00 96.62 971 TYR A C 1
ATOM 7436 O O . TYR A 1 971 ? -6.931 22.231 5.241 1.00 96.62 971 TYR A O 1
ATOM 7444 N N . TRP A 1 972 ? -7.448 23.741 3.664 1.00 97.62 972 TRP A N 1
ATOM 7445 C CA . TRP A 1 972 ? -7.207 24.899 4.526 1.00 97.62 972 TRP A CA 1
ATOM 7446 C C . TRP A 1 972 ? -8.192 25.008 5.686 1.00 97.62 972 TRP A C 1
ATOM 7448 O O . TRP A 1 972 ? -7.771 25.322 6.798 1.00 97.62 972 TRP A O 1
ATOM 7458 N N . LEU A 1 973 ? -9.467 24.679 5.463 1.00 97.12 973 LEU A N 1
ATOM 7459 C CA . LEU A 1 973 ? -10.477 24.601 6.516 1.00 97.12 973 LEU A CA 1
ATOM 7460 C C . LEU A 1 973 ? -10.024 23.664 7.637 1.00 97.12 973 LEU A C 1
ATOM 7462 O O . LEU A 1 973 ? -10.002 24.065 8.797 1.00 97.12 973 LEU A O 1
ATOM 7466 N N . GLN A 1 974 ? -9.613 22.438 7.304 1.00 96.81 974 GLN A N 1
ATOM 7467 C CA . GLN A 1 974 ? -9.201 21.469 8.319 1.00 96.81 974 GLN A CA 1
ATOM 7468 C C . GLN A 1 974 ? -7.908 21.877 9.039 1.00 96.81 974 GLN A C 1
ATOM 7470 O O . GLN A 1 974 ? -7.786 21.661 10.246 1.00 96.81 974 GLN A O 1
ATOM 7475 N N . ARG A 1 975 ? -6.957 22.523 8.348 1.00 97.06 975 ARG A N 1
ATOM 7476 C CA . ARG A 1 975 ? -5.783 23.118 9.011 1.00 97.06 975 ARG A CA 1
ATOM 7477 C C . ARG A 1 975 ? -6.182 24.240 9.966 1.00 97.06 975 ARG A C 1
ATOM 7479 O O . ARG A 1 975 ? -5.657 24.304 11.072 1.00 97.06 975 ARG A O 1
ATOM 7486 N N . GLY A 1 976 ? -7.098 25.109 9.549 1.00 96.69 976 GLY A N 1
ATOM 7487 C CA . GLY A 1 976 ? -7.612 26.208 10.359 1.00 96.69 976 GLY A CA 1
ATOM 7488 C C . GLY A 1 976 ? -8.341 25.726 11.6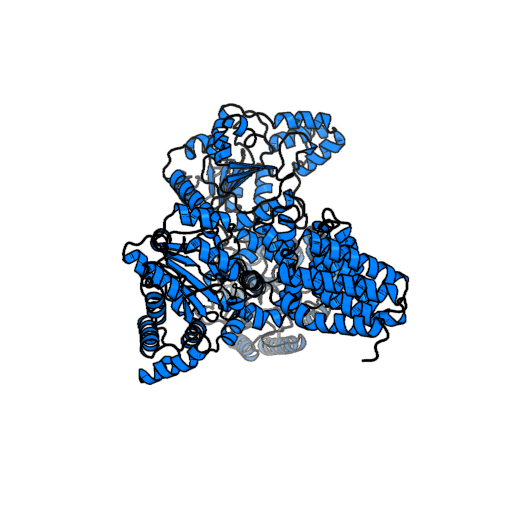10 1.00 96.69 976 GLY A C 1
ATOM 7489 O O . GLY A 1 976 ? -8.034 26.183 12.710 1.00 96.69 976 GLY A O 1
ATOM 7490 N N . GLU A 1 977 ? -9.245 24.755 11.467 1.00 95.50 977 GLU A N 1
ATOM 7491 C CA . GLU A 1 977 ? -9.978 24.174 12.598 1.00 95.50 977 GLU A CA 1
ATOM 7492 C C . GLU A 1 977 ? -9.054 23.449 13.580 1.00 95.50 977 GLU A C 1
ATOM 7494 O O . GLU A 1 977 ? -9.209 23.608 14.791 1.00 95.50 977 GLU A O 1
ATOM 7499 N N . TYR A 1 978 ? -8.041 22.731 13.080 1.00 96.25 978 TYR A N 1
ATOM 7500 C CA . TYR A 1 978 ? -7.046 22.103 13.946 1.00 96.25 978 TYR A CA 1
ATOM 7501 C C . TYR A 1 978 ? -6.331 23.134 14.831 1.00 96.25 978 TYR A C 1
ATOM 7503 O O . TYR A 1 978 ? -6.259 22.968 16.048 1.00 96.25 978 TYR A O 1
ATOM 7511 N N . GLU A 1 979 ? -5.820 24.218 14.242 1.00 94.94 979 GLU A N 1
ATOM 7512 C CA . GLU A 1 979 ? -5.097 25.262 14.982 1.00 94.94 979 GLU A CA 1
ATOM 7513 C C . GLU A 1 979 ? -6.026 26.039 15.930 1.00 94.94 979 GLU A C 1
ATOM 7515 O O . GLU A 1 979 ? -5.640 26.353 17.059 1.00 94.94 979 GLU A O 1
ATOM 7520 N N . LEU A 1 980 ? -7.285 26.266 15.530 1.00 91.81 980 LEU A N 1
ATOM 7521 C CA . LEU A 1 980 ? -8.316 26.867 16.381 1.00 91.81 980 LEU A CA 1
ATOM 7522 C C . LEU A 1 980 ? -8.583 26.012 17.630 1.00 91.81 980 LEU A C 1
ATOM 7524 O O . LEU A 1 980 ? -8.686 26.552 18.738 1.00 91.81 980 LEU A O 1
ATOM 7528 N N . GLU A 1 981 ? -8.676 24.689 17.477 1.00 90.81 981 GLU A N 1
ATOM 7529 C CA . GLU A 1 981 ? -8.862 23.759 18.595 1.00 90.81 981 GLU A CA 1
ATOM 7530 C C . GLU A 1 981 ? -7.630 23.720 19.513 1.00 90.81 981 GLU A C 1
ATOM 7532 O O . GLU A 1 981 ? -7.769 23.675 20.738 1.00 90.81 981 GLU A O 1
ATOM 7537 N N . ARG A 1 982 ? -6.418 23.816 18.947 1.00 90.25 982 ARG A N 1
ATOM 7538 C CA . ARG A 1 982 ? -5.167 23.918 19.722 1.00 90.25 982 ARG A CA 1
ATOM 7539 C C . ARG A 1 982 ? -4.959 25.279 20.391 1.00 90.25 982 ARG A C 1
ATOM 7541 O O . ARG A 1 982 ? -4.166 25.359 21.325 1.00 90.25 982 ARG A O 1
ATOM 7548 N N . GLY A 1 983 ? -5.693 26.308 19.968 1.00 88.31 983 GLY A N 1
ATOM 7549 C CA . GLY A 1 983 ? -5.631 27.660 20.525 1.00 88.31 983 GLY A CA 1
ATOM 7550 C C . GLY A 1 983 ? -4.601 28.580 19.863 1.00 88.31 983 GLY A C 1
ATOM 7551 O O . GLY A 1 983 ? -4.359 29.666 20.380 1.00 88.31 983 GLY A O 1
ATOM 7552 N N . ASP A 1 984 ? -4.019 28.190 18.727 1.00 91.56 984 ASP A N 1
ATOM 7553 C CA . ASP A 1 984 ? -3.093 29.030 17.957 1.00 91.56 984 ASP A CA 1
ATOM 7554 C C . ASP A 1 984 ? -3.883 29.935 16.997 1.00 91.56 984 ASP A C 1
ATOM 7556 O O . ASP A 1 984 ? -4.020 29.678 15.798 1.00 91.56 984 ASP A O 1
ATOM 7560 N N . LEU A 1 985 ? -4.494 30.981 17.563 1.00 92.94 985 LEU A N 1
ATOM 7561 C CA . LEU A 1 985 ? -5.487 31.803 16.865 1.00 92.94 985 LEU A CA 1
ATOM 7562 C C . LEU A 1 985 ? -4.931 32.540 15.641 1.00 92.94 985 LEU A C 1
ATOM 7564 O O 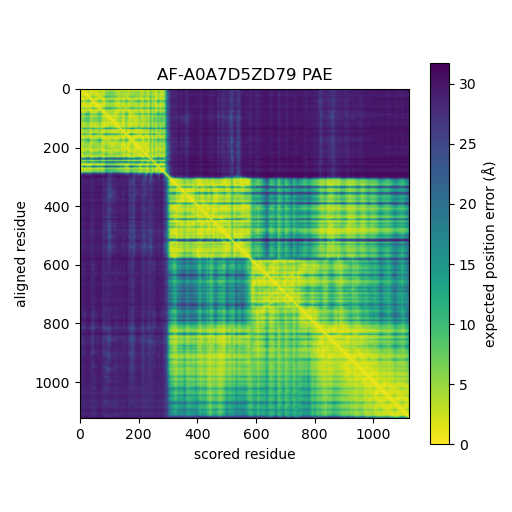. LEU A 1 985 ? -5.674 32.782 14.692 1.00 92.94 985 LEU A O 1
ATOM 7568 N N . GLY A 1 986 ? -3.645 32.900 15.657 1.00 92.12 986 GLY A N 1
ATOM 7569 C CA . GLY A 1 986 ? -3.003 33.598 14.542 1.00 92.12 986 GLY A CA 1
ATOM 7570 C C . GLY A 1 986 ? -2.841 32.696 13.320 1.00 92.12 986 GLY A C 1
ATOM 7571 O O . GLY A 1 986 ? -3.226 33.075 12.216 1.00 92.12 986 GLY A O 1
ATOM 7572 N N . ILE A 1 987 ? -2.330 31.476 13.520 1.00 94.19 987 ILE A N 1
ATOM 7573 C CA . ILE A 1 987 ? -2.190 30.501 12.431 1.00 94.19 987 ILE A CA 1
ATOM 7574 C C . ILE A 1 987 ? -3.572 30.040 11.946 1.00 94.19 987 ILE A C 1
ATOM 7576 O O . ILE A 1 987 ? -3.790 29.922 10.738 1.00 94.19 987 ILE A O 1
ATOM 7580 N N . ALA A 1 988 ? -4.514 29.822 12.870 1.00 95.94 988 ALA A N 1
ATOM 7581 C CA . ALA A 1 988 ? -5.883 29.438 12.539 1.00 95.94 988 ALA A CA 1
ATOM 7582 C C . ALA A 1 988 ? -6.569 30.461 11.623 1.00 95.94 988 ALA A C 1
ATOM 7584 O O . ALA A 1 988 ? -7.129 30.078 10.598 1.00 95.94 988 ALA A O 1
ATOM 7585 N N . GLU A 1 989 ? -6.500 31.753 11.962 1.00 95.06 989 GLU A N 1
ATOM 7586 C CA . GLU A 1 989 ? -7.089 32.823 11.151 1.00 95.06 989 GLU A CA 1
ATOM 7587 C C . GLU A 1 989 ? -6.474 32.860 9.749 1.00 95.06 989 GLU A C 1
ATOM 7589 O O . GLU A 1 989 ? -7.216 32.821 8.773 1.00 95.06 989 GLU A O 1
ATOM 7594 N N . ASN A 1 990 ? -5.141 32.824 9.637 1.00 96.69 990 ASN A N 1
ATOM 7595 C CA . ASN A 1 990 ? -4.461 32.832 8.340 1.00 96.69 990 ASN A CA 1
ATOM 7596 C C . ASN A 1 990 ? -4.898 31.658 7.441 1.00 96.69 990 ASN A C 1
ATOM 7598 O O . ASN A 1 990 ? -5.178 31.839 6.254 1.00 96.69 990 ASN A O 1
ATOM 7602 N N . HIS A 1 991 ? -5.000 30.446 7.996 1.00 97.56 991 HIS A N 1
ATOM 7603 C CA . HIS A 1 991 ? -5.496 29.290 7.245 1.00 97.56 991 HIS A CA 1
ATOM 7604 C C . HIS A 1 991 ? -6.969 29.438 6.839 1.00 97.56 991 HIS A C 1
ATOM 7606 O O . HIS A 1 991 ? -7.316 29.095 5.714 1.00 97.56 991 HIS A O 1
ATOM 7612 N N . LEU A 1 992 ? -7.835 29.960 7.711 1.00 97.25 992 LEU A N 1
ATOM 7613 C CA . LEU A 1 992 ? -9.261 30.142 7.410 1.00 97.25 992 LEU A CA 1
ATOM 7614 C C . LEU A 1 992 ? -9.511 31.264 6.391 1.00 97.25 992 LEU A C 1
ATOM 7616 O O . LEU A 1 992 ? -10.388 31.125 5.543 1.00 97.25 992 LEU A O 1
ATOM 7620 N N . GLU A 1 993 ? -8.726 32.343 6.421 1.00 96.00 993 GLU A N 1
ATOM 7621 C CA . GLU A 1 993 ? -8.738 33.379 5.379 1.00 96.00 993 GLU A CA 1
ATOM 7622 C C . GLU A 1 993 ? -8.260 32.814 4.035 1.00 96.00 993 GLU A C 1
ATOM 7624 O O . GLU A 1 993 ? -8.876 33.073 3.001 1.00 96.00 993 GLU A O 1
ATOM 7629 N N . THR A 1 994 ? -7.235 31.955 4.049 1.00 97.31 994 THR A N 1
ATOM 7630 C CA . THR A 1 994 ? -6.798 31.237 2.842 1.00 97.31 994 THR A CA 1
ATOM 7631 C C . THR A 1 994 ? -7.906 30.316 2.319 1.00 97.31 994 THR A C 1
ATOM 7633 O O . THR A 1 994 ? -8.210 30.342 1.130 1.00 97.31 994 THR A O 1
ATOM 7636 N N . ALA A 1 995 ? -8.580 29.567 3.202 1.00 97.38 995 ALA A N 1
ATOM 7637 C CA . ALA A 1 995 ? -9.715 28.717 2.838 1.00 97.38 995 ALA A CA 1
ATOM 7638 C C . ALA A 1 995 ? -10.844 29.516 2.174 1.00 97.38 995 ALA A C 1
ATOM 7640 O O . ALA A 1 995 ? -11.412 29.064 1.183 1.00 97.38 995 ALA A O 1
ATOM 7641 N N . GLN A 1 996 ? -11.153 30.707 2.697 1.00 96.12 996 GLN A N 1
ATOM 7642 C CA . GLN A 1 996 ? -12.153 31.611 2.127 1.00 96.12 996 GLN A CA 1
ATOM 7643 C C . GLN A 1 996 ? -11.742 32.129 0.738 1.00 96.12 996 GLN A C 1
ATOM 7645 O O . GLN A 1 996 ? -12.606 32.304 -0.121 1.00 96.12 996 GLN A O 1
ATOM 7650 N N . GLY A 1 997 ? -10.443 32.355 0.516 1.00 95.50 997 GLY A N 1
ATOM 7651 C CA . GLY A 1 997 ? -9.882 32.808 -0.760 1.00 95.50 997 GLY A CA 1
ATOM 7652 C C . GLY A 1 997 ? -9.825 31.742 -1.863 1.00 95.50 997 GLY A C 1
ATOM 7653 O O . GLY A 1 997 ? -9.753 32.097 -3.039 1.00 95.50 997 GLY A O 1
ATOM 7654 N N . CYS A 1 998 ? -9.879 30.454 -1.515 1.00 95.12 998 CYS A N 1
ATOM 7655 C CA . CYS A 1 998 ? -9.918 29.353 -2.482 1.00 95.12 998 CYS A CA 1
ATOM 7656 C C . CYS A 1 998 ? -11.259 29.273 -3.241 1.00 95.12 998 CYS A C 1
ATOM 7658 O O . CYS A 1 998 ? -12.305 29.729 -2.766 1.00 95.12 998 CYS A O 1
ATOM 7660 N N . GLU A 1 999 ? -11.256 28.619 -4.411 1.00 92.19 999 GLU A N 1
ATOM 7661 C CA . GLU A 1 999 ? -12.467 28.393 -5.215 1.00 92.19 999 GLU A CA 1
ATOM 7662 C C . GLU A 1 999 ? -13.561 27.699 -4.379 1.00 92.19 999 GLU A C 1
ATOM 7664 O O . GLU A 1 999 ? -13.330 26.664 -3.756 1.00 92.19 999 GLU A O 1
ATOM 7669 N N . GLY A 1 1000 ? -14.767 28.277 -4.351 1.00 89.44 1000 GLY A N 1
ATOM 7670 C CA . GLY A 1 1000 ? -15.917 27.763 -3.595 1.00 89.44 1000 GLY A CA 1
ATOM 7671 C C . GLY A 1 1000 ? -15.914 28.083 -2.092 1.00 89.44 1000 GLY A C 1
ATOM 7672 O O . GLY A 1 1000 ? -16.988 28.102 -1.487 1.00 89.44 1000 GLY A O 1
ATOM 7673 N N . GLY A 1 1001 ? -14.760 28.419 -1.505 1.00 93.00 1001 GLY A N 1
ATOM 7674 C CA . GLY A 1 1001 ? -14.603 28.654 -0.066 1.00 93.00 1001 GLY A CA 1
ATOM 7675 C C . GLY A 1 1001 ? -15.395 29.849 0.466 1.00 93.00 1001 GLY A C 1
ATOM 7676 O O . GLY A 1 1001 ? -16.030 29.751 1.513 1.00 93.00 1001 GLY A O 1
ATOM 7677 N N . ALA A 1 1002 ? -15.461 30.950 -0.289 1.00 93.19 1002 ALA A N 1
ATOM 7678 C CA . ALA A 1 1002 ? -16.208 32.155 0.094 1.00 93.19 1002 ALA A CA 1
ATOM 7679 C C . ALA A 1 1002 ? -17.724 31.936 0.277 1.00 93.19 1002 ALA A C 1
ATOM 7681 O O . ALA A 1 1002 ? -18.395 32.744 0.918 1.00 93.19 1002 ALA A O 1
ATOM 7682 N N . THR A 1 1003 ? -18.272 30.861 -0.294 1.00 92.38 1003 THR A N 1
ATOM 7683 C CA . THR A 1 1003 ? -19.695 30.501 -0.192 1.00 92.38 1003 THR A CA 1
ATOM 7684 C C . THR A 1 1003 ? -19.941 29.231 0.618 1.00 92.38 1003 THR A C 1
ATOM 7686 O O . THR A 1 1003 ? -21.097 28.864 0.831 1.00 92.38 1003 THR A O 1
ATOM 7689 N N . ASP A 1 1004 ? -18.881 28.545 1.051 1.00 93.94 1004 ASP A N 1
ATOM 7690 C CA . ASP A 1 1004 ? -18.998 27.307 1.809 1.00 93.94 1004 ASP A CA 1
ATOM 7691 C C . ASP A 1 1004 ? -19.349 27.598 3.273 1.00 93.94 1004 ASP A C 1
ATOM 7693 O O . ASP A 1 1004 ? -18.653 28.320 3.988 1.00 93.94 1004 ASP A O 1
ATOM 7697 N N . HIS A 1 1005 ? -20.456 27.022 3.736 1.00 93.75 1005 HIS A N 1
ATOM 7698 C CA . HIS A 1 1005 ? -20.976 27.305 5.069 1.00 93.75 1005 HIS A CA 1
ATOM 7699 C C . HIS A 1 1005 ? -20.090 26.769 6.203 1.00 93.75 1005 HIS A C 1
ATOM 7701 O O . HIS A 1 1005 ? -20.140 27.333 7.299 1.00 93.75 1005 HIS A O 1
ATOM 7707 N N . PHE A 1 1006 ? -19.265 25.737 5.978 1.00 93.88 1006 PHE A N 1
ATOM 7708 C CA . PHE A 1 1006 ? -18.307 25.278 6.987 1.00 93.88 1006 PHE A CA 1
ATOM 7709 C C . PHE A 1 1006 ? -17.156 26.275 7.126 1.00 93.88 1006 PHE A C 1
ATOM 7711 O O . PHE A 1 1006 ? -16.841 26.679 8.245 1.00 93.88 1006 PHE A O 1
ATOM 7718 N N . VAL A 1 1007 ? -16.601 26.742 6.001 1.00 96.06 1007 VAL A N 1
ATOM 7719 C CA . VAL A 1 1007 ? -15.558 27.784 5.980 1.00 96.06 1007 VAL A CA 1
ATOM 7720 C C . VAL A 1 1007 ? -16.037 29.055 6.665 1.00 96.06 1007 VAL A C 1
ATOM 7722 O O . VAL A 1 1007 ? -15.380 29.535 7.588 1.00 96.06 1007 VAL A O 1
ATOM 7725 N N . LEU A 1 1008 ? -17.207 29.566 6.272 1.00 96.50 1008 LEU A N 1
ATOM 7726 C CA . LEU A 1 1008 ? -17.775 30.777 6.863 1.00 9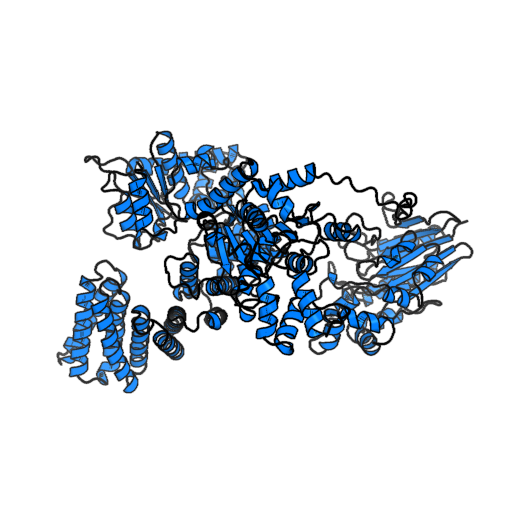6.50 1008 LEU A CA 1
ATOM 7727 C C . LEU A 1 1008 ? -18.010 30.618 8.369 1.00 96.50 1008 LEU A C 1
ATOM 7729 O O . LEU A 1 1008 ? -17.704 31.524 9.138 1.00 96.50 1008 LEU A O 1
ATOM 7733 N N . THR A 1 1009 ? -18.485 29.452 8.811 1.00 96.25 1009 THR A N 1
ATOM 7734 C CA . THR A 1 1009 ? -18.719 29.197 10.238 1.00 96.25 1009 THR A CA 1
ATOM 7735 C C . THR A 1 1009 ? -17.421 29.205 11.045 1.00 96.25 1009 THR A C 1
ATOM 7737 O O . THR A 1 1009 ? -17.349 29.887 12.070 1.00 96.25 1009 THR A O 1
ATOM 7740 N N . ALA A 1 1010 ? -16.389 28.494 10.581 1.00 95.75 1010 ALA A N 1
ATOM 7741 C CA . ALA A 1 1010 ? -15.092 28.424 11.252 1.00 95.75 1010 ALA A CA 1
ATOM 7742 C C . ALA A 1 1010 ? -14.387 29.791 11.276 1.00 95.75 1010 ALA A C 1
ATOM 7744 O O . ALA A 1 1010 ? -13.891 30.232 12.317 1.00 95.75 1010 ALA A O 1
ATOM 7745 N N . TRP A 1 1011 ? -14.409 30.501 10.146 1.00 96.06 1011 TRP A N 1
ATOM 7746 C CA . TRP A 1 1011 ? -13.870 31.854 9.999 1.00 96.06 1011 TRP A CA 1
ATOM 7747 C C . TRP A 1 1011 ? -14.575 32.873 10.911 1.00 96.06 1011 TRP A C 1
ATOM 7749 O O . TRP A 1 1011 ? -13.935 33.717 11.542 1.00 96.06 1011 TRP A O 1
ATOM 7759 N N . SER A 1 1012 ? -15.895 32.773 11.068 1.00 96.12 1012 SER A N 1
ATOM 7760 C CA . SER A 1 1012 ? -16.624 33.622 12.010 1.00 96.12 1012 SER A CA 1
ATOM 7761 C C . SER A 1 1012 ? -16.316 33.256 13.465 1.00 96.12 1012 SER A C 1
ATOM 7763 O O . SER A 1 1012 ? -16.156 34.144 14.305 1.00 96.12 1012 SER A O 1
ATOM 7765 N N . ALA A 1 1013 ? -16.168 31.963 13.772 1.00 95.00 1013 ALA A N 1
ATOM 7766 C CA . ALA A 1 1013 ? -15.827 31.494 15.112 1.00 95.00 1013 ALA A CA 1
ATOM 7767 C C . ALA A 1 1013 ? -14.464 32.025 15.591 1.00 95.00 1013 ALA A C 1
ATOM 7769 O O . ALA A 1 1013 ? -14.351 32.454 16.744 1.00 95.00 1013 ALA A O 1
ATOM 7770 N N . ILE A 1 1014 ? -13.441 32.043 14.723 1.00 95.62 1014 ILE A N 1
ATOM 7771 C CA . ILE A 1 1014 ? -12.119 32.586 15.075 1.00 95.62 1014 ILE A CA 1
ATOM 7772 C C . ILE A 1 1014 ? -12.179 34.097 15.343 1.00 95.62 1014 ILE A C 1
ATOM 7774 O O . ILE A 1 1014 ? -11.606 34.557 16.330 1.00 95.62 1014 ILE A O 1
ATOM 7778 N N . ARG A 1 1015 ? -12.931 34.867 14.545 1.00 95.19 1015 ARG A N 1
ATOM 7779 C CA . ARG A 1 1015 ? -13.079 36.324 14.726 1.00 95.19 1015 ARG A CA 1
ATOM 7780 C C . ARG A 1 1015 ? -13.757 36.686 16.045 1.00 95.19 1015 ARG A C 1
ATOM 7782 O O . ARG A 1 1015 ? -13.252 37.538 16.777 1.00 95.19 1015 ARG A O 1
ATOM 7789 N N . LEU A 1 1016 ? -14.839 35.982 16.390 1.00 95.94 1016 LEU A N 1
ATOM 7790 C CA . LEU A 1 1016 ? -15.503 36.125 17.691 1.00 95.94 1016 LEU A CA 1
ATOM 7791 C C . LEU A 1 1016 ? -14.534 35.818 18.838 1.00 95.94 1016 LEU A C 1
ATOM 7793 O O . LEU A 1 1016 ? -14.429 36.588 19.794 1.00 95.94 1016 LEU A O 1
ATOM 7797 N N . ARG A 1 1017 ? -13.770 34.726 18.726 1.00 94.88 1017 ARG A N 1
ATOM 7798 C CA . ARG A 1 1017 ? -12.818 34.314 19.764 1.00 94.88 1017 ARG A CA 1
ATOM 7799 C C . ARG A 1 1017 ? -11.673 35.313 19.946 1.00 94.88 1017 ARG A C 1
ATOM 7801 O O . ARG A 1 1017 ? -11.385 35.677 21.081 1.00 94.88 1017 ARG A O 1
ATOM 7808 N N . ARG A 1 1018 ? -11.064 35.816 18.866 1.00 94.44 1018 ARG A N 1
ATOM 7809 C CA . ARG A 1 1018 ? -9.987 36.822 18.952 1.00 94.44 1018 ARG A CA 1
ATOM 7810 C C . ARG A 1 1018 ? -10.460 38.116 19.602 1.00 94.44 1018 ARG A C 1
ATOM 7812 O O . ARG A 1 1018 ? -9.775 38.645 20.471 1.00 94.44 1018 ARG A O 1
ATOM 7819 N N . SER A 1 1019 ? -11.647 38.599 19.233 1.00 95.62 1019 SER A N 1
ATOM 7820 C CA . SER A 1 1019 ? -12.217 39.778 19.888 1.00 95.62 1019 SER A CA 1
ATOM 7821 C C . SER A 1 1019 ? -12.564 39.517 21.356 1.00 95.62 1019 SER A C 1
ATOM 7823 O O . SER A 1 1019 ? -12.470 40.440 22.155 1.00 95.62 1019 SER A O 1
ATOM 7825 N N . THR A 1 1020 ? -12.933 38.287 21.725 1.00 95.31 1020 THR A N 1
ATOM 7826 C CA . THR A 1 1020 ? -13.174 37.893 23.125 1.00 95.31 1020 THR A CA 1
ATOM 7827 C C . THR A 1 1020 ? -11.877 37.896 23.946 1.00 95.31 1020 THR A C 1
ATOM 7829 O O . THR A 1 1020 ? -11.882 38.323 25.095 1.00 95.31 1020 THR A O 1
ATOM 7832 N N . GLU A 1 1021 ? -10.750 37.461 23.368 1.00 94.38 1021 GLU A N 1
ATOM 7833 C CA . GLU A 1 1021 ? -9.433 37.472 24.032 1.00 94.38 1021 GLU A CA 1
ATOM 7834 C C . GLU A 1 1021 ? -8.796 38.870 24.087 1.00 94.38 1021 GLU A C 1
ATOM 7836 O O . GLU A 1 1021 ? -7.943 39.134 24.933 1.00 94.38 1021 GLU A O 1
ATOM 7841 N N . SER A 1 1022 ? -9.214 39.791 23.214 1.00 93.62 1022 SER A N 1
ATOM 7842 C CA . SER A 1 1022 ? -8.766 41.191 23.204 1.00 93.62 1022 SER A CA 1
ATOM 7843 C C . SER A 1 1022 ? -9.940 42.180 23.110 1.00 93.62 1022 SER A C 1
ATOM 7845 O O . SER A 1 1022 ? -10.055 42.903 22.118 1.00 93.62 1022 SER A O 1
ATOM 7847 N N . PRO A 1 1023 ? -10.795 42.282 24.152 1.00 92.19 1023 PRO A N 1
ATOM 7848 C CA . PRO A 1 1023 ? -12.036 43.068 24.097 1.00 92.19 1023 PRO A CA 1
ATOM 7849 C C . PRO A 1 1023 ? -11.839 44.562 23.831 1.00 92.19 1023 PRO A C 1
ATOM 7851 O O . PRO A 1 1023 ? -12.742 45.227 23.327 1.00 92.19 1023 PRO A O 1
ATOM 7854 N N . ALA A 1 1024 ? -10.662 45.104 24.161 1.00 91.00 1024 ALA A N 1
ATOM 7855 C CA . ALA A 1 1024 ? -10.336 46.519 23.997 1.00 91.00 1024 ALA A CA 1
ATOM 7856 C C . ALA A 1 1024 ? -9.978 46.914 22.549 1.00 91.00 1024 ALA A C 1
ATOM 7858 O O . ALA A 1 1024 ? -10.074 48.097 22.212 1.00 91.00 1024 ALA A O 1
ATOM 7859 N N . ASP A 1 1025 ? -9.648 45.964 21.669 1.00 94.62 1025 ASP A N 1
ATOM 7860 C CA . ASP A 1 1025 ? -9.271 46.245 20.278 1.00 94.62 1025 ASP A CA 1
ATOM 7861 C C . ASP A 1 1025 ? -10.504 46.526 19.398 1.00 94.62 1025 ASP A C 1
ATOM 7863 O O . ASP A 1 1025 ? -11.333 45.650 19.152 1.00 94.62 1025 ASP A O 1
ATOM 7867 N N . GLY A 1 1026 ? -10.626 47.764 18.906 1.00 91.31 1026 GLY A N 1
ATOM 7868 C CA . GLY A 1 1026 ? -11.744 48.178 18.053 1.00 91.31 1026 GLY A CA 1
ATOM 7869 C C . GLY A 1 1026 ? -11.808 47.461 16.705 1.00 91.31 1026 GLY A C 1
ATOM 7870 O O . GLY A 1 1026 ? -12.897 47.111 16.266 1.00 91.31 1026 GLY A O 1
ATOM 7871 N N . SER A 1 1027 ? -10.660 47.162 16.094 1.00 94.62 1027 SER A N 1
ATOM 7872 C CA . SER A 1 1027 ? -10.600 46.474 14.799 1.00 94.62 1027 SER A CA 1
ATOM 7873 C C . SER A 1 1027 ? -11.109 45.035 14.913 1.00 94.62 1027 SER A C 1
ATOM 7875 O O . SER A 1 1027 ? -11.881 44.565 14.075 1.00 94.62 1027 SER A O 1
ATOM 7877 N N . LEU A 1 1028 ? -10.730 44.336 15.989 1.00 93.56 1028 LEU A N 1
ATOM 7878 C CA . LEU A 1 1028 ? -11.220 42.980 16.252 1.00 93.56 1028 LEU A CA 1
ATOM 7879 C C . LEU A 1 1028 ? -12.720 42.962 16.567 1.00 93.56 1028 LEU A C 1
ATOM 7881 O O . LEU A 1 1028 ? -13.415 42.051 16.111 1.00 93.56 1028 LEU A O 1
ATOM 7885 N N . ARG A 1 1029 ? -13.237 43.978 17.274 1.00 94.88 1029 ARG A N 1
ATOM 7886 C CA . ARG A 1 1029 ? -14.683 44.118 17.513 1.00 94.88 1029 ARG A CA 1
ATOM 7887 C C . ARG A 1 1029 ? -15.461 44.325 16.214 1.00 94.88 1029 ARG A C 1
ATOM 7889 O O . ARG A 1 1029 ? -16.476 43.662 16.021 1.00 94.88 1029 ARG A O 1
ATOM 7896 N N . ASP A 1 1030 ? -14.982 45.172 15.306 1.00 93.94 1030 ASP A N 1
ATOM 7897 C CA . ASP A 1 1030 ? -15.646 45.407 14.015 1.00 93.94 1030 ASP A CA 1
ATOM 7898 C C . ASP A 1 1030 ? -15.704 44.123 13.166 1.00 93.94 1030 ASP A C 1
ATOM 7900 O O . ASP A 1 1030 ? -16.752 43.774 12.615 1.00 93.94 1030 ASP A O 1
ATOM 7904 N N . ARG A 1 1031 ? -14.613 43.345 13.142 1.00 94.31 1031 ARG A N 1
ATOM 7905 C CA . ARG A 1 1031 ? -14.572 42.022 12.487 1.00 94.31 1031 ARG A CA 1
ATOM 7906 C C . ARG A 1 1031 ? -15.516 41.004 13.132 1.00 94.31 1031 ARG A C 1
ATOM 7908 O O . ARG A 1 1031 ? -16.045 40.138 12.435 1.00 94.31 1031 ARG A O 1
ATOM 7915 N N . ALA A 1 1032 ? -15.713 41.073 14.448 1.00 95.38 1032 ALA A N 1
ATOM 7916 C CA . ALA A 1 1032 ? -16.643 40.210 15.169 1.00 95.38 1032 ALA A CA 1
ATOM 7917 C C . ALA A 1 1032 ? -18.113 40.552 14.855 1.00 95.38 1032 ALA A C 1
ATOM 7919 O O . ALA A 1 1032 ? -18.916 39.640 14.658 1.00 95.38 1032 ALA A O 1
ATOM 7920 N N . PHE A 1 1033 ? -18.458 41.835 14.697 1.00 95.00 1033 PHE A N 1
ATOM 7921 C CA . PHE A 1 1033 ? -19.779 42.240 14.199 1.00 95.00 1033 PHE A CA 1
ATOM 7922 C C . PHE A 1 1033 ? -20.061 41.702 12.793 1.00 95.00 1033 PHE A C 1
ATOM 7924 O O . PHE A 1 1033 ? -21.146 41.168 12.542 1.00 95.00 1033 PHE A O 1
ATOM 7931 N N . GLU A 1 1034 ? -19.082 41.798 11.889 1.00 95.50 1034 GLU A N 1
ATOM 7932 C CA . GLU A 1 1034 ? -19.171 41.205 10.549 1.00 95.50 1034 GLU A CA 1
ATOM 7933 C C . GLU A 1 1034 ? -19.414 39.690 10.638 1.00 95.50 1034 GLU A C 1
ATOM 7935 O O . GLU A 1 1034 ? -20.309 39.158 9.980 1.00 95.50 1034 GLU A O 1
ATOM 7940 N N . ALA A 1 1035 ? -18.678 39.000 11.514 1.00 96.00 1035 ALA A N 1
ATOM 7941 C CA . ALA A 1 1035 ? -18.810 37.564 11.724 1.00 96.00 1035 ALA A CA 1
ATOM 7942 C C . ALA A 1 1035 ? -20.217 37.144 12.195 1.00 96.00 1035 ALA A C 1
ATOM 7944 O O . ALA A 1 1035 ? -20.729 36.137 11.707 1.00 96.00 1035 ALA A O 1
ATOM 7945 N N . ILE A 1 1036 ? -20.865 37.909 13.084 1.00 96.62 1036 ILE A N 1
ATOM 7946 C CA . ILE A 1 1036 ? -22.263 37.659 13.484 1.00 96.62 1036 ILE A CA 1
ATOM 7947 C C . ILE A 1 1036 ? -23.208 37.776 12.280 1.00 96.62 1036 ILE A C 1
ATOM 7949 O O . ILE A 1 1036 ? -24.040 36.895 12.069 1.00 96.62 1036 ILE A O 1
ATOM 7953 N N . GLY A 1 1037 ? -23.044 38.812 11.447 1.00 96.12 1037 GLY A N 1
ATOM 7954 C CA . GLY A 1 1037 ? -23.844 38.980 10.227 1.00 96.12 1037 GLY A CA 1
ATOM 7955 C C . GLY A 1 1037 ? -23.681 37.828 9.232 1.00 96.12 1037 GLY A C 1
ATOM 7956 O O . GLY A 1 1037 ? -24.666 37.341 8.679 1.00 96.12 1037 GLY A O 1
ATOM 7957 N N . VAL A 1 1038 ? -22.452 37.340 9.048 1.00 96.19 1038 VAL A N 1
ATOM 7958 C CA . VAL A 1 1038 ? -22.172 36.180 8.188 1.00 96.19 1038 VAL A CA 1
ATOM 7959 C C . VAL A 1 1038 ? -22.830 34.907 8.731 1.00 96.19 1038 VAL A C 1
ATOM 7961 O O . VAL A 1 1038 ? -23.480 34.183 7.976 1.00 96.19 1038 VAL A O 1
ATOM 7964 N N . LEU A 1 1039 ? -22.718 34.633 10.034 1.00 96.31 1039 LEU A N 1
ATOM 7965 C CA . LEU A 1 1039 ? -23.326 33.446 10.646 1.00 96.31 1039 LEU A CA 1
ATOM 7966 C C . LEU A 1 1039 ? -24.860 33.468 10.586 1.00 96.31 1039 LEU A C 1
ATOM 7968 O O . LEU A 1 1039 ? -25.489 32.428 10.376 1.00 96.31 1039 LEU A O 1
ATOM 7972 N N . GLU A 1 1040 ? -25.479 34.634 10.746 1.00 95.56 1040 GLU A N 1
ATOM 7973 C CA . GLU A 1 1040 ? -26.922 34.803 10.549 1.00 95.56 1040 GLU A CA 1
ATOM 7974 C C . GLU A 1 1040 ? -27.349 34.469 9.127 1.00 95.56 1040 GLU A C 1
ATOM 7976 O O . GLU A 1 1040 ? -28.342 33.771 8.924 1.00 95.56 1040 GLU A O 1
ATOM 7981 N N . GLU A 1 1041 ? -26.581 34.913 8.135 1.00 95.25 1041 GLU A N 1
ATOM 7982 C CA . GLU A 1 1041 ? -26.877 34.587 6.748 1.00 95.25 1041 GLU A CA 1
ATOM 7983 C C . GLU A 1 1041 ? -26.766 33.083 6.486 1.00 95.25 1041 GLU A C 1
ATOM 7985 O O . GLU A 1 1041 ? -27.651 32.492 5.860 1.00 95.25 1041 GLU A O 1
ATOM 7990 N N . VAL A 1 1042 ? -25.720 32.443 7.017 1.00 95.44 1042 VAL A N 1
ATOM 7991 C CA . VAL A 1 1042 ? -25.524 30.992 6.910 1.00 95.44 1042 VAL A CA 1
ATOM 7992 C C . VAL A 1 1042 ? -26.690 30.236 7.548 1.00 95.44 1042 VAL A C 1
ATOM 7994 O O . VAL A 1 1042 ? -27.306 29.392 6.894 1.00 95.44 1042 VAL A O 1
ATOM 7997 N N . THR A 1 1043 ? -27.033 30.557 8.798 1.00 95.44 1043 THR A N 1
ATOM 7998 C CA . THR A 1 1043 ? -28.122 29.890 9.532 1.00 95.44 1043 THR A CA 1
ATOM 7999 C C . THR A 1 1043 ? -29.478 30.090 8.856 1.00 95.44 1043 THR A C 1
ATOM 8001 O O . THR A 1 1043 ? -30.265 29.146 8.767 1.00 95.44 1043 THR A O 1
ATOM 8004 N N . ARG A 1 1044 ? -29.733 31.277 8.296 1.00 93.88 1044 ARG A N 1
ATOM 8005 C CA . ARG A 1 1044 ? -30.942 31.586 7.521 1.00 93.88 1044 ARG A CA 1
ATOM 8006 C C . ARG A 1 1044 ? -31.024 30.793 6.217 1.00 93.88 1044 ARG A C 1
ATOM 8008 O O . ARG A 1 1044 ? -32.099 30.307 5.871 1.00 93.88 1044 ARG A O 1
ATOM 8015 N N . ARG A 1 1045 ? -29.912 30.673 5.486 1.00 93.56 1045 ARG A N 1
ATOM 8016 C CA . ARG A 1 1045 ? -29.865 30.024 4.167 1.00 93.56 1045 ARG A CA 1
ATOM 8017 C C . ARG A 1 1045 ? -29.872 28.499 4.250 1.00 93.56 1045 ARG A C 1
ATOM 8019 O O . ARG A 1 1045 ? -30.515 27.857 3.423 1.00 93.56 1045 ARG A O 1
ATOM 8026 N N . HIS A 1 1046 ? -29.154 27.925 5.213 1.00 88.56 1046 HIS A N 1
ATOM 8027 C CA . HIS A 1 1046 ? -28.933 26.478 5.306 1.00 88.56 1046 HIS A CA 1
ATOM 8028 C C . HIS A 1 1046 ? -29.812 25.785 6.356 1.00 88.56 1046 HIS A C 1
ATOM 8030 O O . HIS A 1 1046 ? -30.051 24.581 6.246 1.00 88.56 1046 HIS A O 1
ATOM 8036 N N . GLY A 1 1047 ? -30.344 26.518 7.341 1.00 89.88 1047 GLY A N 1
ATOM 8037 C CA . GLY A 1 1047 ? -31.259 25.977 8.346 1.00 89.88 1047 GLY A CA 1
ATOM 8038 C C . GLY A 1 1047 ? -30.722 24.699 9.000 1.00 89.88 1047 GLY A C 1
ATOM 8039 O O . GLY A 1 1047 ? -29.573 24.635 9.429 1.00 89.88 1047 GLY A O 1
ATOM 8040 N N . GLY A 1 1048 ? -31.536 23.642 9.031 1.00 79.38 1048 GLY A N 1
ATOM 8041 C CA . GLY A 1 1048 ? -31.185 22.371 9.681 1.00 79.38 1048 GLY A CA 1
ATOM 8042 C C . GLY A 1 1048 ? -29.951 21.663 9.105 1.00 79.38 1048 GLY A C 1
ATOM 8043 O O . GLY A 1 1048 ? -29.438 20.744 9.737 1.00 79.38 1048 GLY A O 1
ATOM 8044 N N . ALA A 1 1049 ? -29.450 22.088 7.938 1.00 79.06 1049 ALA A N 1
ATOM 8045 C CA . ALA A 1 1049 ? -28.219 21.564 7.352 1.00 79.06 1049 ALA A CA 1
ATOM 8046 C C . ALA A 1 1049 ? -26.938 22.148 7.982 1.00 79.06 1049 ALA A C 1
ATOM 8048 O O . ALA A 1 1049 ? -25.870 21.575 7.789 1.00 79.06 1049 ALA A O 1
ATOM 8049 N N . SER A 1 1050 ? -27.022 23.242 8.753 1.00 87.50 1050 SER A N 1
ATOM 8050 C CA . SER A 1 1050 ? -25.867 23.908 9.380 1.00 87.50 1050 SER A CA 1
ATOM 8051 C C . SER A 1 1050 ? -25.996 24.041 10.912 1.00 87.50 1050 SER A C 1
ATOM 8053 O O . SER A 1 1050 ? -25.864 25.147 11.446 1.00 87.50 1050 SER A O 1
ATOM 8055 N N . PRO A 1 1051 ? -26.249 22.951 11.665 1.00 86.25 1051 PRO A N 1
ATOM 8056 C CA . PRO A 1 1051 ? -26.483 23.015 13.113 1.00 86.25 1051 PRO A CA 1
ATOM 8057 C C . PRO A 1 1051 ? -25.296 23.605 13.886 1.00 86.25 1051 PRO A C 1
ATOM 8059 O O . PRO A 1 1051 ? -25.484 24.301 14.881 1.00 86.25 1051 PRO A O 1
ATOM 8062 N N . HIS A 1 1052 ? -24.070 23.389 13.401 1.00 89.12 1052 HIS A N 1
ATOM 8063 C CA . HIS A 1 1052 ? -22.871 23.941 14.025 1.00 89.12 1052 HIS A CA 1
ATOM 8064 C C . HIS A 1 1052 ? -22.843 25.478 13.988 1.00 89.12 1052 HIS A C 1
ATOM 8066 O O . HIS A 1 1052 ? -22.462 26.103 14.974 1.00 89.12 1052 HIS A O 1
ATOM 8072 N N . SER A 1 1053 ? -23.323 26.107 12.911 1.00 93.94 1053 SER A N 1
ATOM 8073 C CA . SER A 1 1053 ? -23.392 27.571 12.804 1.00 93.94 1053 SER A CA 1
ATOM 8074 C C . SER A 1 1053 ? -24.319 28.170 13.863 1.00 93.94 1053 SER A C 1
ATOM 8076 O O . SER A 1 1053 ? -23.969 29.166 14.493 1.00 93.94 1053 SER A O 1
ATOM 8078 N N . PHE A 1 1054 ? -25.456 27.517 14.136 1.00 94.75 1054 PHE A N 1
ATOM 8079 C CA . PHE A 1 1054 ? -26.342 27.908 15.236 1.00 94.75 1054 PHE A CA 1
ATOM 8080 C C . PHE A 1 1054 ? -25.6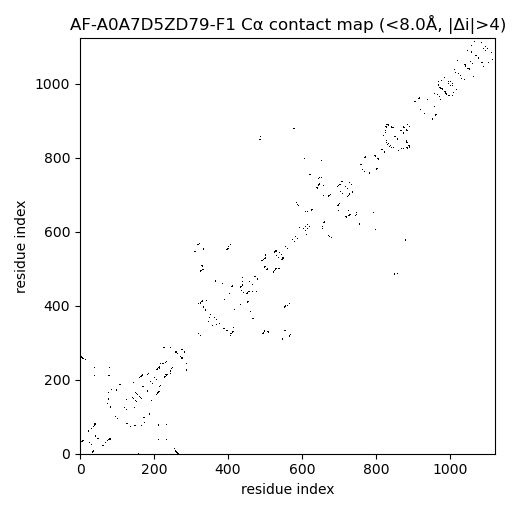37 27.797 16.592 1.00 94.75 1054 PHE A C 1
ATOM 8082 O O . PHE A 1 1054 ? -25.706 28.721 17.403 1.00 94.75 1054 PHE A O 1
ATOM 8089 N N . SER A 1 1055 ? -24.917 26.695 16.822 1.00 94.12 1055 SER A N 1
ATOM 8090 C CA . SER A 1 1055 ? -24.132 26.484 18.043 1.00 94.12 1055 SER A CA 1
ATOM 8091 C C . SER A 1 1055 ? -23.054 27.554 18.238 1.00 94.12 1055 SER A C 1
ATOM 8093 O O . SER A 1 1055 ? -22.871 28.039 19.356 1.00 94.12 1055 SER A O 1
ATOM 8095 N N . VAL A 1 1056 ? -22.359 27.957 17.168 1.00 95.44 1056 VAL A N 1
ATOM 8096 C CA . VAL A 1 1056 ? -21.334 29.011 17.212 1.00 95.44 1056 VAL A CA 1
ATOM 8097 C C . VAL A 1 1056 ? -21.952 30.361 17.569 1.00 95.44 1056 VAL A C 1
ATOM 8099 O O . VAL A 1 1056 ? -21.443 31.012 18.478 1.00 95.44 1056 VAL A O 1
ATOM 8102 N N . VAL A 1 1057 ? -23.060 30.767 16.939 1.00 96.50 1057 VAL A N 1
ATOM 8103 C CA . VAL A 1 1057 ? -23.748 32.030 17.285 1.00 96.50 1057 VAL A CA 1
ATOM 8104 C C . VAL A 1 1057 ? -24.202 32.023 18.743 1.00 96.50 1057 VAL A C 1
ATOM 8106 O O . VAL A 1 1057 ? -23.889 32.948 19.489 1.00 96.50 1057 VAL A O 1
ATOM 8109 N N . ALA A 1 1058 ? -24.884 30.956 19.166 1.00 95.69 1058 ALA A N 1
ATOM 8110 C CA . ALA A 1 1058 ? -25.432 30.839 20.513 1.00 95.69 1058 ALA A CA 1
ATOM 8111 C C . ALA A 1 1058 ? -24.340 30.889 21.587 1.00 95.69 1058 ALA A C 1
ATOM 8113 O O . ALA A 1 1058 ? -24.471 31.598 22.581 1.00 95.69 1058 ALA A O 1
ATOM 8114 N N . ARG A 1 1059 ? -23.244 30.154 21.389 1.00 96.06 1059 ARG A N 1
ATOM 8115 C CA . ARG A 1 1059 ? -22.154 30.074 22.362 1.00 96.06 1059 ARG A CA 1
ATOM 8116 C C . ARG A 1 1059 ? -21.162 31.223 22.220 1.00 96.06 1059 ARG A C 1
ATOM 8118 O O . ARG A 1 1059 ? -21.006 32.012 23.144 1.00 96.06 1059 ARG A O 1
ATOM 8125 N N . ARG A 1 1060 ? -20.473 31.305 21.078 1.00 95.19 1060 ARG A N 1
ATOM 8126 C CA . ARG A 1 1060 ? -19.368 32.254 20.862 1.00 95.19 1060 ARG A CA 1
ATOM 8127 C C . ARG A 1 1060 ? -19.864 33.684 20.733 1.00 95.19 1060 ARG A C 1
ATOM 8129 O O . ARG A 1 1060 ? -19.184 34.581 21.212 1.00 95.19 1060 ARG A O 1
ATOM 8136 N N . GLY A 1 1061 ? -21.040 33.895 20.141 1.00 96.25 1061 GLY A N 1
ATOM 8137 C CA . GLY A 1 1061 ? -21.665 35.217 20.104 1.00 96.25 1061 GLY A CA 1
ATOM 8138 C C . GLY A 1 1061 ? -21.975 35.731 21.511 1.00 96.25 1061 GLY A C 1
ATOM 8139 O O . GLY A 1 1061 ? -21.628 36.861 21.837 1.00 96.25 1061 GLY A O 1
ATOM 8140 N N . THR A 1 1062 ? -22.545 34.882 22.371 1.00 96.06 1062 THR A N 1
ATOM 8141 C CA . THR A 1 1062 ? -22.847 35.246 23.767 1.00 96.06 1062 THR A CA 1
AT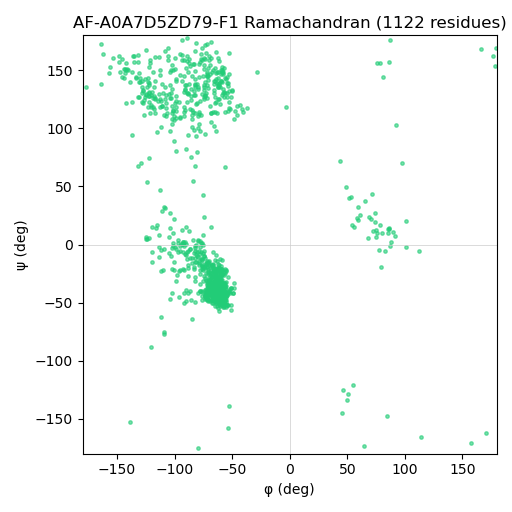OM 8142 C C . THR A 1 1062 ? -21.581 35.505 24.582 1.00 96.06 1062 THR A C 1
ATOM 8144 O O . THR A 1 1062 ? -21.490 36.543 25.232 1.00 96.06 1062 THR A O 1
ATOM 8147 N N . GLU A 1 1063 ? -20.593 34.602 24.513 1.00 96.00 1063 GLU A N 1
ATOM 8148 C CA . GLU A 1 1063 ? -19.288 34.765 25.180 1.00 96.00 1063 GLU A CA 1
ATOM 8149 C C . GLU A 1 1063 ? -18.598 36.076 24.748 1.00 96.00 1063 GLU A C 1
ATOM 8151 O O . GLU A 1 1063 ? -18.043 36.795 25.579 1.00 96.00 1063 GLU A O 1
ATOM 8156 N N . TRP A 1 1064 ? -18.673 36.422 23.458 1.00 96.69 1064 TRP A N 1
ATOM 8157 C CA . TRP A 1 1064 ? -18.096 37.651 22.917 1.00 96.69 1064 TRP A CA 1
ATOM 8158 C C . TRP A 1 1064 ? -18.790 38.917 23.431 1.00 96.69 1064 TRP A C 1
ATOM 8160 O O . TRP A 1 1064 ? -18.106 39.848 23.866 1.00 96.69 1064 TRP A O 1
ATOM 8170 N N . VAL A 1 1065 ? -20.129 38.958 23.412 1.00 95.50 1065 VAL A N 1
ATOM 8171 C CA . VAL A 1 1065 ? -20.891 40.111 23.923 1.00 95.50 1065 VAL A CA 1
ATOM 8172 C C . VAL A 1 1065 ? -20.626 40.315 25.412 1.00 95.50 1065 VAL A C 1
ATOM 8174 O O . VAL A 1 1065 ? -20.411 41.448 25.833 1.00 95.50 1065 VAL A O 1
ATOM 8177 N N . GLU A 1 1066 ? -20.589 39.236 26.196 1.00 94.38 1066 GLU A N 1
ATOM 8178 C CA . GLU A 1 1066 ? -20.273 39.293 27.627 1.00 94.38 1066 GLU A CA 1
ATOM 8179 C C . GLU A 1 1066 ? -18.866 39.863 27.874 1.00 94.38 1066 GLU A C 1
ATOM 8181 O O . GLU A 1 1066 ? -18.699 40.768 28.690 1.00 94.38 1066 GLU A O 1
ATOM 8186 N N . ALA A 1 1067 ? -17.858 39.405 27.124 1.00 93.88 1067 ALA A N 1
ATOM 8187 C CA . ALA A 1 1067 ? -16.488 39.901 27.257 1.00 93.88 1067 ALA A CA 1
ATOM 8188 C C . ALA A 1 1067 ? -16.315 41.361 26.796 1.00 93.88 1067 ALA A C 1
ATOM 8190 O O . ALA A 1 1067 ? -15.487 42.090 27.346 1.00 93.88 1067 ALA A O 1
ATOM 8191 N N . CYS A 1 1068 ? -17.085 41.801 25.796 1.00 92.38 1068 CYS A N 1
ATOM 8192 C CA . CYS A 1 1068 ? -16.984 43.142 25.217 1.00 92.38 1068 CYS A CA 1
ATOM 8193 C C . CYS A 1 1068 ? -17.996 44.147 25.784 1.00 92.38 1068 CYS A C 1
ATOM 8195 O O . CYS A 1 1068 ? -17.972 45.302 25.366 1.00 92.38 1068 CYS A O 1
ATOM 8197 N N . GLU A 1 1069 ? -18.848 43.759 26.737 1.00 88.62 1069 GLU A N 1
ATOM 8198 C CA . GLU A 1 1069 ? -19.982 44.552 27.240 1.00 88.62 1069 GLU A CA 1
ATOM 8199 C C . GLU A 1 1069 ? -19.599 45.995 27.616 1.00 88.62 1069 GLU A C 1
ATOM 8201 O O . GLU A 1 1069 ? -20.300 46.938 27.268 1.00 88.62 1069 GLU A O 1
ATOM 8206 N N . VAL A 1 1070 ? -18.445 46.182 28.266 1.00 86.12 1070 VAL A N 1
ATOM 8207 C CA . VAL A 1 1070 ? -17.947 47.502 28.706 1.00 86.12 1070 VAL A CA 1
ATOM 8208 C C . VAL A 1 1070 ? -17.449 48.368 27.538 1.00 86.12 1070 VAL A C 1
ATOM 8210 O O . VAL A 1 1070 ? -17.413 49.592 27.637 1.00 86.12 1070 VAL A O 1
ATOM 8213 N N . SER A 1 1071 ? -17.049 47.739 26.433 1.00 88.31 1071 SER A N 1
ATOM 8214 C CA . SER A 1 1071 ? -16.500 48.401 25.240 1.00 88.31 1071 SER A CA 1
ATOM 8215 C C . SER A 1 1071 ? -17.542 48.627 24.137 1.00 88.31 1071 SER A C 1
ATOM 8217 O O . SER A 1 1071 ? -17.231 49.261 23.128 1.00 88.31 1071 SER A O 1
ATOM 8219 N N . LEU A 1 1072 ? -18.758 48.103 24.305 1.00 87.50 1072 LEU A N 1
ATOM 8220 C CA . LEU A 1 1072 ? -19.868 48.233 23.365 1.00 87.50 1072 LEU A CA 1
ATOM 8221 C C . LEU A 1 1072 ? -20.885 49.261 23.870 1.00 87.50 1072 LEU A C 1
ATOM 8223 O O . LEU A 1 1072 ? -21.101 49.417 25.070 1.00 87.50 1072 LEU A O 1
ATOM 8227 N N . SER A 1 1073 ? -21.551 49.964 22.951 1.00 88.62 1073 SER A N 1
ATOM 8228 C CA . SER A 1 1073 ? -22.687 50.806 23.337 1.00 88.62 1073 SER A CA 1
ATOM 8229 C C . SER A 1 1073 ? -23.891 49.946 23.731 1.00 88.62 1073 SER A C 1
ATOM 8231 O O . SER A 1 1073 ? -24.097 48.858 23.191 1.00 88.62 1073 SER A O 1
ATOM 8233 N N . VAL A 1 1074 ? -24.743 50.465 24.618 1.00 86.06 1074 VAL A N 1
ATOM 8234 C CA . VAL A 1 1074 ? -25.968 49.774 25.066 1.00 86.06 1074 VAL A CA 1
ATOM 8235 C C . VAL A 1 1074 ? -26.841 49.330 23.883 1.00 86.06 1074 VAL A C 1
ATOM 8237 O O . VAL A 1 1074 ? -27.359 48.217 23.885 1.00 86.06 1074 VAL A O 1
ATOM 8240 N N . GLY A 1 1075 ? -26.954 50.166 22.843 1.00 87.25 1075 GLY A N 1
ATOM 8241 C CA . GLY A 1 1075 ? -27.703 49.830 21.629 1.00 87.25 1075 GLY A CA 1
ATOM 8242 C C . GLY A 1 1075 ? -27.091 48.673 20.834 1.00 87.25 1075 GLY A C 1
ATOM 8243 O O . GLY A 1 1075 ? -27.824 47.812 20.362 1.00 87.25 1075 GLY A O 1
ATOM 8244 N N . GLN A 1 1076 ? -25.758 48.607 20.732 1.00 89.75 1076 GLN A N 1
ATOM 8245 C CA . GLN A 1 1076 ? -25.066 47.494 20.068 1.00 89.75 1076 GLN A CA 1
ATOM 8246 C C . GLN A 1 1076 ? -25.216 46.179 20.840 1.00 89.75 1076 GLN A C 1
ATOM 8248 O O . GLN A 1 1076 ? -25.393 45.128 20.223 1.00 89.75 1076 GLN A O 1
ATOM 8253 N N . VAL A 1 1077 ? -25.162 46.231 22.176 1.00 90.19 1077 VAL A N 1
ATOM 8254 C CA . VAL A 1 1077 ? -25.373 45.058 23.038 1.00 90.19 1077 VAL A CA 1
ATOM 8255 C C . VAL A 1 1077 ? -26.804 44.530 22.889 1.00 90.19 1077 VAL A C 1
ATOM 8257 O O . VAL A 1 1077 ? -26.978 43.341 22.631 1.00 90.19 1077 VAL A O 1
ATOM 8260 N N . ASP A 1 1078 ? -27.824 45.394 22.997 1.00 91.69 1078 ASP A N 1
ATOM 8261 C CA . ASP A 1 1078 ? -29.233 44.984 22.859 1.00 91.69 1078 ASP A CA 1
ATOM 8262 C C . ASP A 1 1078 ? -29.530 44.410 21.462 1.00 91.69 1078 ASP A C 1
ATOM 8264 O O . ASP A 1 1078 ? -30.104 43.325 21.369 1.00 91.69 1078 ASP A O 1
ATOM 8268 N N . ASP A 1 1079 ? -29.085 45.073 20.387 1.00 92.50 1079 ASP A N 1
ATOM 8269 C CA . ASP A 1 1079 ? -29.284 44.594 19.010 1.00 92.50 1079 ASP A CA 1
ATOM 8270 C C . ASP A 1 1079 ? -28.649 43.213 18.785 1.00 92.50 1079 ASP A C 1
ATOM 8272 O O . ASP A 1 1079 ? -29.310 42.273 18.340 1.00 92.50 1079 ASP A O 1
ATOM 8276 N N . THR A 1 1080 ? -27.385 43.047 19.183 1.00 93.69 1080 THR A N 1
ATOM 8277 C CA . THR A 1 1080 ? -26.655 41.784 18.993 1.00 93.69 1080 THR A CA 1
ATOM 8278 C C . THR A 1 1080 ? -27.275 40.640 19.793 1.00 93.69 1080 THR A C 1
ATOM 8280 O O . THR A 1 1080 ? -27.449 39.543 19.263 1.00 93.69 1080 THR A O 1
ATOM 8283 N N . LEU A 1 1081 ? -27.652 40.868 21.057 1.00 95.00 1081 LEU A N 1
ATOM 8284 C CA . LEU A 1 1081 ? -28.278 39.833 21.888 1.00 95.00 1081 LEU A CA 1
ATOM 8285 C C . LEU A 1 1081 ? -29.641 39.399 21.331 1.00 95.00 1081 LEU A C 1
ATOM 8287 O O . LEU A 1 1081 ? -29.945 38.207 21.341 1.00 95.00 1081 LEU A O 1
ATOM 8291 N N . ARG A 1 1082 ? -30.444 40.329 20.792 1.00 94.88 1082 ARG A N 1
ATOM 8292 C CA . ARG A 1 1082 ? -31.710 39.988 20.115 1.00 94.88 1082 ARG A CA 1
ATOM 8293 C C . ARG A 1 1082 ? -31.483 39.147 18.873 1.00 94.88 1082 ARG A C 1
ATOM 8295 O O . ARG A 1 1082 ? -32.230 38.200 18.635 1.00 94.88 1082 ARG A O 1
ATOM 8302 N N . ARG A 1 1083 ? -30.459 39.484 18.093 1.00 95.38 1083 ARG A N 1
ATOM 8303 C CA . ARG A 1 1083 ? -30.078 38.718 16.909 1.00 95.38 1083 ARG A CA 1
ATOM 8304 C C . ARG A 1 1083 ? -29.637 37.295 17.270 1.00 95.38 1083 ARG A C 1
ATOM 8306 O O . ARG A 1 1083 ? -30.152 36.340 16.693 1.00 95.38 1083 ARG A O 1
ATOM 8313 N N . ILE A 1 1084 ? -28.789 37.137 18.293 1.00 95.94 1084 ILE A N 1
ATOM 8314 C CA . ILE A 1 1084 ? -28.396 35.821 18.830 1.00 95.94 1084 ILE A CA 1
ATOM 8315 C C . ILE A 1 1084 ? -29.630 35.033 19.288 1.00 95.94 1084 ILE A C 1
ATOM 8317 O O . ILE A 1 1084 ? -29.774 33.864 18.928 1.00 95.94 1084 ILE A O 1
ATOM 8321 N N . LEU A 1 1085 ? -30.545 35.661 20.037 1.00 96.25 1085 LEU A N 1
ATOM 8322 C CA . LEU A 1 1085 ? -31.767 35.009 20.517 1.00 96.25 1085 LEU A CA 1
ATOM 8323 C C . LEU A 1 1085 ? -32.654 34.533 19.356 1.00 96.25 1085 LEU A C 1
ATOM 8325 O O . LEU A 1 1085 ? -33.113 33.393 19.364 1.00 96.25 1085 LEU A O 1
ATOM 8329 N N . ALA A 1 1086 ? -32.825 35.355 18.317 1.00 95.44 1086 ALA A N 1
ATOM 8330 C CA . ALA A 1 1086 ? -33.577 34.983 17.120 1.00 95.44 1086 ALA A CA 1
ATOM 8331 C C . ALA A 1 1086 ? -32.958 33.771 16.396 1.00 95.44 1086 ALA A C 1
ATOM 8333 O O . ALA A 1 1086 ? -33.684 32.881 15.942 1.00 95.44 1086 ALA A O 1
ATOM 8334 N N . VAL A 1 1087 ? -31.623 33.696 16.324 1.00 95.25 1087 VAL A N 1
ATOM 8335 C CA . VAL A 1 1087 ? -30.914 32.528 15.776 1.00 95.25 1087 VAL A CA 1
ATOM 8336 C C . VAL A 1 1087 ? -31.134 31.294 16.652 1.00 95.25 1087 VAL A C 1
ATOM 8338 O O . VAL A 1 1087 ? -31.421 30.226 16.115 1.00 95.25 1087 VAL A O 1
ATOM 8341 N N . VAL A 1 1088 ? -31.068 31.414 17.983 1.00 94.81 1088 VAL A N 1
ATOM 8342 C CA . VAL A 1 1088 ? -31.341 30.299 18.910 1.00 94.81 1088 VAL A CA 1
ATOM 8343 C C . VAL A 1 1088 ? -32.770 29.768 18.739 1.00 94.81 1088 VAL A C 1
ATOM 8345 O O . VAL A 1 1088 ? -32.961 28.558 18.594 1.00 94.81 1088 VAL A O 1
ATOM 8348 N N . GLU A 1 1089 ? -33.770 30.650 18.673 1.00 94.62 1089 GLU A N 1
ATOM 8349 C CA . GLU A 1 1089 ? -35.169 30.273 18.440 1.00 94.62 1089 GLU A CA 1
ATOM 8350 C C . GLU A 1 1089 ? -35.366 29.567 17.091 1.00 94.62 1089 GLU A C 1
ATOM 8352 O O . GLU A 1 1089 ? -36.055 28.545 17.008 1.00 94.62 1089 GLU A O 1
ATOM 8357 N N . ALA A 1 1090 ? -34.748 30.084 16.025 1.00 92.50 1090 ALA A N 1
ATOM 8358 C CA . ALA A 1 1090 ? -34.771 29.450 14.711 1.00 92.50 1090 ALA A CA 1
ATOM 8359 C C . ALA A 1 1090 ? -34.079 28.077 14.742 1.00 92.50 1090 ALA A C 1
ATOM 8361 O O . ALA A 1 1090 ? -34.613 27.103 14.208 1.00 92.50 1090 ALA A O 1
ATOM 8362 N N . GLY A 1 1091 ? -32.939 27.970 15.426 1.00 90.75 1091 GLY A N 1
ATOM 8363 C CA . GLY A 1 1091 ? -32.202 26.726 15.612 1.00 90.75 1091 GLY A CA 1
ATOM 8364 C C . GLY A 1 1091 ? -33.035 25.665 16.324 1.00 90.75 1091 GLY A C 1
ATOM 8365 O O . GLY A 1 1091 ? -33.070 24.526 15.871 1.00 90.75 1091 GLY A O 1
ATOM 8366 N N . ARG A 1 1092 ? -33.802 26.022 17.366 1.00 91.50 1092 ARG A N 1
ATOM 8367 C CA . ARG A 1 1092 ? -34.707 25.073 18.048 1.00 91.50 1092 ARG A CA 1
ATOM 8368 C C . ARG A 1 1092 ? -35.777 24.502 17.114 1.00 91.50 1092 ARG A C 1
ATOM 8370 O O . ARG A 1 1092 ? -36.239 23.383 17.323 1.00 91.50 1092 ARG A O 1
ATOM 8377 N N . ARG A 1 1093 ? -36.172 25.249 16.078 1.00 90.00 1093 ARG A N 1
ATOM 8378 C CA . ARG A 1 1093 ? -37.132 24.792 15.059 1.00 90.00 1093 ARG A CA 1
ATOM 8379 C C . ARG A 1 1093 ? -36.461 23.933 13.989 1.00 90.00 1093 ARG A C 1
ATOM 8381 O O . ARG A 1 1093 ? -36.964 22.858 13.671 1.00 90.00 1093 ARG A O 1
ATOM 8388 N N . PHE A 1 1094 ? -35.347 24.404 13.429 1.00 86.31 1094 PHE A N 1
ATOM 8389 C CA . PHE A 1 1094 ? -34.676 23.768 12.290 1.00 86.31 1094 PHE A CA 1
ATOM 8390 C C . PHE A 1 1094 ? -33.767 22.595 12.674 1.00 86.31 1094 PHE A C 1
ATOM 8392 O O . PHE A 1 1094 ? -33.639 21.651 11.901 1.00 86.31 1094 PHE A O 1
ATOM 8399 N N . CYS A 1 1095 ? -33.162 22.640 13.859 1.00 82.69 1095 CYS A N 1
ATOM 8400 C CA . CYS A 1 1095 ? -32.211 21.657 14.381 1.00 82.69 1095 CYS A CA 1
ATOM 8401 C C . CYS A 1 1095 ? -32.804 20.854 15.548 1.00 82.69 1095 CYS A C 1
ATOM 8403 O O . CYS A 1 1095 ? -32.068 20.391 16.417 1.00 82.69 1095 CYS A O 1
ATOM 8405 N N . LYS A 1 1096 ? -34.132 20.680 15.574 1.00 78.19 1096 LYS A N 1
ATOM 8406 C CA . LYS A 1 1096 ? -34.860 19.957 16.634 1.00 78.19 1096 LYS A CA 1
ATOM 8407 C C . LYS A 1 1096 ? -34.325 18.538 16.896 1.00 78.19 1096 LYS A C 1
ATOM 8409 O O . LYS A 1 1096 ? -34.423 18.049 18.015 1.00 78.19 1096 LYS A O 1
ATOM 8414 N N . ASP A 1 1097 ? -33.737 17.915 15.871 1.00 64.62 1097 ASP A N 1
ATOM 8415 C CA . ASP A 1 1097 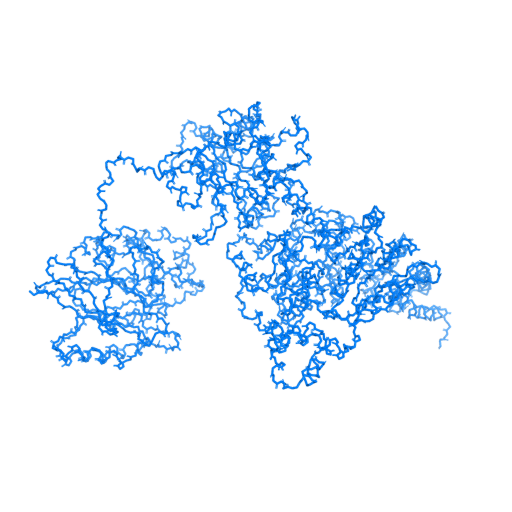? -33.196 16.553 15.907 1.00 64.62 1097 ASP A CA 1
ATOM 8416 C C . ASP A 1 1097 ? -31.669 16.530 16.175 1.00 64.62 1097 ASP A C 1
ATOM 8418 O O . ASP A 1 1097 ? -31.050 15.470 16.171 1.00 64.62 1097 ASP A O 1
ATOM 8422 N N . ASN A 1 1098 ? -31.031 17.688 16.412 1.00 74.75 1098 ASN A N 1
ATOM 8423 C CA . ASN A 1 1098 ? -29.602 17.794 16.722 1.00 74.75 1098 ASN A CA 1
ATOM 8424 C C . ASN A 1 1098 ? -29.372 18.008 18.229 1.00 74.75 1098 ASN A C 1
ATOM 8426 O O . ASN A 1 1098 ? -29.526 19.112 18.755 1.00 74.75 1098 ASN A O 1
ATOM 8430 N N . HIS A 1 1099 ? -28.958 16.948 18.926 1.00 73.06 1099 HIS A N 1
ATOM 8431 C CA . HIS A 1 1099 ? -28.780 16.961 20.383 1.00 73.06 1099 HIS A CA 1
ATOM 8432 C C . HIS A 1 1099 ? -27.733 17.963 20.884 1.00 73.06 1099 HIS A C 1
ATOM 8434 O O . HIS A 1 1099 ? -27.915 18.569 21.941 1.00 73.06 1099 HIS A O 1
ATOM 8440 N N . GLU A 1 1100 ? -26.638 18.145 20.146 1.00 75.69 1100 GLU A N 1
ATOM 8441 C CA . GLU A 1 1100 ? -25.554 19.036 20.557 1.00 75.69 1100 GLU A CA 1
ATOM 8442 C C . GLU A 1 1100 ? -26.009 20.496 20.562 1.00 75.69 1100 GLU A C 1
ATOM 8444 O O . GLU A 1 1100 ? -25.803 21.202 21.553 1.00 75.69 1100 GLU A O 1
ATOM 8449 N N . PHE A 1 1101 ? -26.683 20.926 19.494 1.00 86.81 1101 PHE A N 1
ATOM 8450 C CA . PHE A 1 1101 ? -27.253 22.264 19.423 1.00 86.81 1101 PHE A CA 1
ATOM 8451 C C . PHE A 1 1101 ? -28.310 22.477 20.511 1.00 86.81 1101 PHE A C 1
ATOM 8453 O O . PHE A 1 1101 ? -28.265 23.496 21.194 1.00 86.81 1101 PHE A O 1
ATOM 8460 N N . MET A 1 1102 ? -29.219 21.518 20.728 1.00 86.56 1102 MET A N 1
ATOM 8461 C CA . MET A 1 1102 ? -30.260 21.654 21.756 1.00 86.56 1102 MET A CA 1
ATOM 8462 C C . MET A 1 1102 ? -29.662 21.858 23.152 1.00 86.56 1102 MET A C 1
ATOM 8464 O O . MET A 1 1102 ? -30.084 22.759 23.873 1.00 86.56 1102 MET A O 1
ATOM 8468 N N . ARG A 1 1103 ? -28.606 21.108 23.495 1.00 87.12 1103 ARG A N 1
ATOM 8469 C CA . ARG A 1 1103 ? -27.871 21.292 24.755 1.00 87.12 1103 ARG A CA 1
ATOM 8470 C C . ARG A 1 1103 ? -27.239 22.685 24.858 1.00 87.12 1103 ARG A C 1
ATOM 8472 O O . ARG A 1 1103 ? -27.266 23.289 25.926 1.00 87.12 1103 ARG A O 1
ATOM 8479 N N . ILE A 1 1104 ? -26.656 23.191 23.769 1.00 89.38 1104 ILE A N 1
ATOM 8480 C CA . ILE A 1 1104 ? -26.063 24.537 23.727 1.00 89.38 1104 ILE A CA 1
ATOM 8481 C C . ILE A 1 1104 ? -27.150 25.611 23.859 1.00 89.38 1104 ILE A C 1
ATOM 8483 O O . ILE A 1 1104 ? -26.967 26.564 24.611 1.00 89.38 1104 ILE A O 1
ATOM 8487 N N . ALA A 1 1105 ? -28.291 25.450 23.191 1.00 91.25 1105 ALA A N 1
ATOM 8488 C CA . ALA A 1 1105 ? -29.423 26.361 23.305 1.00 91.25 1105 ALA A CA 1
ATOM 8489 C C . ALA A 1 1105 ? -29.952 26.417 24.747 1.00 91.25 1105 ALA A C 1
ATOM 8491 O O . ALA A 1 1105 ? -30.099 27.506 25.293 1.00 91.25 1105 ALA A O 1
ATOM 8492 N N . ASP A 1 1106 ? -30.149 25.265 25.396 1.00 91.75 1106 ASP A N 1
ATOM 8493 C CA . ASP A 1 1106 ? -30.598 25.187 26.795 1.00 91.75 1106 ASP A CA 1
ATOM 8494 C C . ASP A 1 1106 ? -29.620 25.864 27.769 1.00 91.75 1106 ASP A C 1
ATOM 8496 O O . ASP A 1 1106 ? -30.036 26.453 28.767 1.00 91.75 1106 ASP A O 1
ATOM 8500 N N . GLU A 1 1107 ? -28.318 25.811 27.479 1.00 94.25 1107 GLU A N 1
ATOM 8501 C CA . GLU A 1 1107 ? -27.289 26.431 28.313 1.00 94.25 1107 GLU A CA 1
ATOM 8502 C C . GLU A 1 1107 ? -27.166 27.951 28.089 1.00 94.25 1107 GLU A C 1
ATOM 8504 O O . GLU A 1 1107 ? -26.983 28.708 29.049 1.00 94.25 1107 GLU A O 1
ATOM 8509 N N . PHE A 1 1108 ? -27.222 28.409 26.835 1.00 94.88 1108 PHE A N 1
ATOM 8510 C CA . PHE A 1 1108 ? -26.886 29.789 26.471 1.00 94.88 1108 PHE A CA 1
ATOM 8511 C C . PHE A 1 1108 ? -28.099 30.710 26.319 1.00 94.88 1108 PHE A C 1
ATOM 8513 O O . PHE A 1 1108 ? -27.967 31.898 26.597 1.00 94.88 1108 PHE A O 1
ATOM 8520 N N . GLU A 1 1109 ? -29.292 30.206 26.001 1.00 94.12 1109 GLU A N 1
ATOM 8521 C CA . GLU A 1 1109 ? -30.510 31.030 25.935 1.00 94.12 1109 GLU A CA 1
ATOM 8522 C C . GLU A 1 1109 ? -30.814 31.753 27.265 1.00 94.12 1109 GLU A C 1
ATOM 8524 O O . GLU A 1 1109 ? -31.022 32.971 27.250 1.00 94.12 1109 GLU A O 1
ATOM 8529 N N . PRO A 1 1110 ? -30.734 31.102 28.447 1.00 94.56 1110 PRO A N 1
ATOM 8530 C CA . PRO A 1 1110 ? -30.906 31.805 29.719 1.00 94.56 1110 PRO A CA 1
ATOM 8531 C C . PRO A 1 1110 ? -29.784 32.813 30.008 1.00 94.56 1110 PRO A C 1
ATOM 8533 O O . PRO A 1 1110 ? -29.991 33.778 30.743 1.00 94.56 1110 PRO A O 1
ATOM 8536 N N . LYS A 1 1111 ? -28.572 32.602 29.474 1.00 93.75 1111 LYS A N 1
ATOM 8537 C CA . LYS A 1 1111 ? -27.455 33.557 29.607 1.00 93.75 1111 LYS A CA 1
ATOM 8538 C C . LYS A 1 1111 ? -27.711 34.807 28.761 1.00 93.75 1111 LYS A C 1
ATOM 8540 O O . LYS A 1 1111 ? -27.597 35.909 29.287 1.00 93.75 1111 LYS A O 1
ATOM 8545 N N . VAL A 1 1112 ? -28.137 34.638 27.508 1.00 93.19 1112 VAL A N 1
ATOM 8546 C CA . VAL A 1 1112 ? -28.506 35.739 26.600 1.00 93.19 1112 VAL A CA 1
ATOM 8547 C C . VAL A 1 1112 ? -29.618 36.595 27.206 1.00 93.19 1112 VAL A C 1
ATOM 8549 O O . VAL A 1 1112 ? -29.480 37.815 27.267 1.00 93.19 1112 VAL A O 1
ATOM 8552 N N . ASN A 1 1113 ? -30.678 35.969 27.731 1.00 91.88 1113 ASN A N 1
ATOM 8553 C CA . ASN A 1 1113 ? -31.786 36.692 28.363 1.00 91.88 1113 ASN A CA 1
ATOM 8554 C C . ASN A 1 1113 ? -31.333 37.512 29.583 1.00 91.88 1113 ASN A C 1
ATOM 8556 O O . ASN A 1 1113 ? -31.704 38.678 29.700 1.00 91.88 1113 ASN A O 1
ATOM 8560 N N . ARG A 1 1114 ? -30.461 36.961 30.440 1.00 90.62 1114 ARG A N 1
ATOM 8561 C CA . ARG A 1 1114 ? -29.896 37.700 31.586 1.00 90.62 1114 ARG A CA 1
ATOM 8562 C C . ARG A 1 1114 ? -29.049 38.901 31.162 1.00 90.62 1114 ARG A C 1
ATOM 8564 O O . ARG A 1 1114 ? -29.156 39.964 31.769 1.00 90.62 1114 ARG A O 1
ATOM 8571 N N . LEU A 1 1115 ? -28.225 38.759 30.122 1.00 88.81 1115 LEU A N 1
ATOM 8572 C CA . LEU A 1 1115 ? -27.439 39.876 29.579 1.00 88.81 1115 LEU A CA 1
ATOM 8573 C C . LEU A 1 1115 ? -28.343 40.973 28.991 1.00 88.81 1115 LEU A C 1
ATOM 8575 O O . LEU A 1 1115 ? -28.056 42.158 29.143 1.00 88.81 1115 LEU A O 1
ATOM 8579 N N . LEU A 1 1116 ? -29.464 40.586 28.378 1.00 88.38 1116 LEU A N 1
ATOM 8580 C CA . LEU A 1 1116 ? -30.439 41.503 27.786 1.00 88.38 1116 LEU A CA 1
ATOM 8581 C C . LEU A 1 1116 ? -31.303 42.228 28.836 1.00 88.38 1116 LEU A C 1
ATOM 8583 O O . LEU A 1 1116 ? -31.781 43.335 28.594 1.00 88.38 1116 LEU A O 1
ATOM 8587 N N . GLU A 1 1117 ? -31.513 41.635 30.011 1.00 85.56 1117 GLU A N 1
ATOM 8588 C CA . GLU A 1 1117 ? -32.117 42.316 31.166 1.00 85.56 1117 GLU A CA 1
ATOM 8589 C C . GLU A 1 1117 ? -31.138 43.308 31.805 1.00 85.56 1117 GLU A C 1
ATOM 8591 O O . GLU A 1 1117 ? -31.501 44.455 32.083 1.00 85.56 1117 GLU A O 1
ATOM 8596 N N . ARG A 1 1118 ? -29.871 42.901 31.952 1.00 81.81 1118 ARG A N 1
ATOM 8597 C CA . ARG A 1 1118 ? -28.797 43.742 32.492 1.00 81.81 1118 ARG A CA 1
ATOM 8598 C C . ARG A 1 1118 ? -28.523 44.975 31.624 1.00 81.81 1118 ARG A C 1
ATOM 8600 O O . ARG A 1 1118 ? -28.362 46.069 32.165 1.00 81.81 1118 ARG A O 1
ATOM 8607 N N . SER A 1 1119 ? -28.539 44.843 30.294 1.00 78.56 1119 SER A N 1
ATOM 8608 C CA . SER A 1 1119 ? -28.332 45.971 29.367 1.00 78.56 1119 SER A CA 1
ATOM 8609 C C . SER A 1 1119 ? -29.438 47.036 29.442 1.00 78.56 1119 SER A C 1
ATOM 8611 O O . SER A 1 1119 ? -29.200 48.198 29.115 1.00 78.56 1119 SER A O 1
ATOM 8613 N N . LYS A 1 1120 ? -30.631 46.679 29.941 1.00 75.62 1120 LYS A N 1
ATOM 8614 C CA . LYS A 1 1120 ? -31.767 47.594 30.163 1.00 75.62 1120 LYS A CA 1
ATOM 8615 C C . LYS A 1 1120 ? -31.705 48.347 31.496 1.00 75.62 1120 LYS A C 1
ATOM 8617 O O . LYS A 1 1120 ? -32.638 49.081 31.816 1.00 75.62 1120 LYS A O 1
ATOM 8622 N N . GLY A 1 1121 ? -30.635 48.177 32.277 1.00 63.97 1121 GLY A N 1
ATOM 8623 C CA . GLY A 1 1121 ? -30.472 48.840 33.574 1.00 63.97 1121 GLY A CA 1
ATOM 8624 C C . GLY A 1 1121 ? -31.358 48.263 34.681 1.00 63.97 1121 GLY A C 1
ATOM 8625 O O . GLY A 1 1121 ? -31.584 48.935 35.686 1.00 63.97 1121 GLY A O 1
ATOM 8626 N N . ILE A 1 1122 ? -31.864 47.038 34.506 1.00 52.62 1122 ILE A N 1
ATOM 8627 C CA . ILE A 1 1122 ? -32.552 46.287 35.558 1.00 52.62 1122 ILE A CA 1
ATOM 8628 C C . ILE A 1 1122 ? -31.454 45.635 36.418 1.00 52.62 1122 ILE A C 1
ATOM 8630 O O . ILE A 1 1122 ? -30.715 44.797 35.896 1.00 52.62 1122 ILE A O 1
ATOM 8634 N N . PRO A 1 1123 ? -31.271 46.029 37.693 1.00 48.06 1123 PRO A N 1
ATOM 8635 C CA . PRO A 1 1123 ? -30.314 45.356 38.565 1.00 48.06 1123 PRO A CA 1
ATOM 8636 C C . PRO A 1 1123 ? -30.780 43.911 38.803 1.00 48.06 1123 PRO A C 1
ATOM 8638 O O . PRO A 1 1123 ? -31.938 43.697 39.163 1.00 48.06 1123 PRO A O 1
ATOM 8641 N N . LEU A 1 1124 ? -29.882 42.953 38.549 1.00 46.28 1124 LEU A N 1
ATOM 8642 C CA . LEU A 1 1124 ? -30.078 41.517 38.793 1.00 46.28 1124 LEU A CA 1
ATOM 8643 C C . LEU A 1 1124 ? -30.084 41.187 40.288 1.00 46.28 1124 LEU A C 1
ATOM 8645 O O . LEU A 1 1124 ? -29.205 41.722 41.006 1.00 46.28 1124 LEU A O 1
#

Radius of gyration: 37.81 Å; Cα contacts (8 Å, |Δi|>4): 1983; chains: 1; bounding box: 113×90×81 Å

Sequence (1124 aa):
MGAVFHLLCFTPLVQRESALETVRSVHAEGERIDGILVLGCGAGEPRRVTPDETGDFLETVLLECLEADNALPPVTIVPGRHDVGRLGPGHGMLAKALTRYWGDTERGLWRGDEQDIVEAVRDIPFAEFGTWSGAHANFPGWHQGVLPGEGSVRLGTDAGTLGVVAVNTVFRTAVPDATAELATCSPGQWDSAVGGDYLQWAGANDLTLVVAGHSAAVPPSLAPVLPKTVLLAPEGDSAPSGSAARWLVTSRGTTRQHRLLRVQTTGPGAPKVRDLAAPPAEQPVPLPSPRRAALPAQTAGRAAPVAYDERAVMEEFYQQIGTGRMVLVAVSGVHGENDPVDTDRLTRQLTEAVYSGVVPDPAPTTAEIWNTALAELGSRVVGEFVAELRGADAESTTAARRILGAPWWRVYDFTATDVFSSLPDIDPRIAETNTFVDALARKPAAGNATIEAVAMHGNPTGPEALDFTVPADDDLSPRALWFRRLKAELLTHPTVFMAASPSSRSLWNALALAQPQTEAEHFPRFLITGPGTAADRARIRQAGLTHIQVSPHVFAVRQLRPGLEILQQGKRRLADIRVGARRGSGIKLVSSLVDSAPAGSVEFLKGQDPTWGDIKDGFAVKLSITDRIRASARPAEDGRRRVVLVEGRAGSGKTTALMQYAYELHQAGRSVAWIDREATDPLPNLKAQALSMSADAIFVDDVDIFGSLGASLLRELSNGGRALVVAAIRTTRSDELDVTFQSRRVSADEPLKDEDLGQIVDVLHEHGLPGILKRQKLRPEKIDKLRELCDRSLLVAMIQVVTGKRFEDKVASEYHELDPEQVSVYATVCVFESAIVFKKRGIEQEDLLQIVSGRGAPKPSLNRAINRLVDRRFLTLAPDGTVRSRQRTIADTVVDTVLKKNPDQLAGVIEYLLRFYAQYAADIRDNDDPYRRILIRLLNHSLMVSLRLRPTQVRDIYSTVHELLQDNFHYWLQRGEYELERGDLGIAENHLETAQGCEGGATDHFVLTAWSAIRLRRSTESPADGSLRDRAFEAIGVLEEVTRRHGGASPHSFSVVARRGTEWVEACEVSLSVGQVDDTLRRILAVVEAGRRFCKDNHEFMRIADEFEPKVNRLLERSKGIPL

Foldseek 3Di:
DWDKAKEKEFELPAPLVLSLVVQVVCLVVVHAHQEYEYQAQFDDPPDTGHNVSSVVSVVVSQVSRCVRPVDGHQYQYEHAQVLFAADDPVPVVLLCCLPVVVVVNVVCQLVVNPLVSLVCLCVHGRVVVQVSVVVRDDDPAWADASHPRWAKGWDDDPRFIEIETEAEQCSSQNYPPRDLQSREDDQSRCCRRYVHRNLVVLVRGLAYEYEYNEDYDDDPVCLVNQLRYAAEYQYDDQDDPPDLDGYPYVDDPDPHRMFIWIWTRDPPDRIWIFGPSDDPVRGTDDGRDPDPPPPDPDDPPPPPPPPLPLVVLLVVVLVALLLLFEEEEEQDQLQPPDFLDFLLVLLQVLQCVLVVHDADVVGDDSQVSLVSSCVRVNFVVVLVSLVSLEDGDPLSLQLLCLVLLFSHQAYEYNRLHCSNVCNCVVPVVSVVAEDEEEQQPDADAPQDLHHYHYDLQAHSPGSVRGHDDQDALQDLGSSNNVLLLVLLSLQVGEYEYADAALVDPSSVVVLVSNQAPDPVRDDAYEYEYAPHDPVSVVVCVVSVHSYNHHHSSVCSNPVSDPPPPSRVSSNVSSSCLSVVLVPLAEKDWLVVQLVPWDAADCVVLLQFDDGSNCLVVVVLPAFCLLVVQVVQQDADPVRFGFEEEEEEAPQLCLVVSLSNNQVVCVVVVFGEMENELSHLYDLVVNLVVLVVSVGQEYEYEALCSVFACSLVSQCSSCVRRNHYYYYYHYNVRPLSYQPPRDGHYGYSLPQTDLVRLLRSCVSCVVVVQQAPLVVPDDSVVSSVQLSVQPNVHNSQSSNCRRVVDRSLVVLQVVLVPADPLLNLLLLLQLQCCEPLAPVHFFDQSSLSQQLSCQSGRRHSVSVVSLVVCCVVQQWPQDSSRGIGGSDNVSSNSCLPPPCLVVQVSVLSSLLSLLLSLLSHPLPPPDCSRPSNVNNLRSLALVSCVSSVHDPVSNVVSLVSNCVSNQLPLSSLLRQLVNCVVVVVLVSNLVSLVSSCVHVPSVVDLSSLLSNLLSLLVVCLVVLQDPVSVVSNVVSLVSLLVSCVVQPQNCLSSLLSLLPSLLSSCVSNVVVDDLVVSLVSLVSNLVSLVSSCVRNVSPPVSVVSSVVRVVSSVVSNCVSVVNDD

Nearest PDB structures (foldseek):
  8y34-assembly1_B  TM=2.429E-01  e=2.248E-08  Bacillus subtilis
  8wy8-assembly1_B  TM=2.434E-01  e=2.683E-08  Bacillus subtilis
  8wy8-assembly1_A  TM=2.761E-01  e=4.974E-07  Bacillus subtilis
  8y3y-assembly1_D  TM=2.688E-01  e=2.446E-06  Bacillus subtilis
  8wkn-assembly1_A  TM=2.423E-01  e=5.434E-07  Bacillus subtilis

Secondary structure (DSSP, 8-state):
--EEEEEEEE-TT--HHHHHHHHHHHHHTT----EEEEE-S-B-SSS-B-HHHHHHHHHHHHHHHHHHHSSPPPEEEE--TTS-PPPPGGGHHHHHHHTTTHHHHHHHHTTT--HHHHHHHHHTTTHHHHHHHHTT---TTPEE-SSTT-EEEEEEETTEEEEEEEE---GGGGSTT--GGG----HHHHHHHHTS-HHHHHHTSSEEEEEESS--PPPGGGTTTGGGEEEEESSS----TT-S--EEE--TT-S--EEEEEEEE-TTSPPEEEETTS-TTT-EE---------S---SS---------HHHHHHHHHHHHTTT-EEEEE-S-SSTTSSSPPHHHHHHHHHHHHTTT---SSPPPHHHHHHHHHHHTHHHHHHHHHHTT----HHHHHHHHHHHTS-EEEEEE-S-SSTTTTHHHH-GGGTTTEEEEETTT----S--SSEEEEETT--TTSGGG---SPPPTT--SHHHHHHHHHHHHHHHS-EEEE-S-TT-HHHHHHHHTT--SSTT----EEEE-----HHHHHHHHHTT-EEE-S-HHHHHHHHT-TT-HHHHHHHHHHHHHHHHHHHTTSEEEHHHHHHTPPPP-TTGGGTPPP-HHHHHTT-S---HHHHHHHHHTSPPTTSPPPPEEEEE-TTSSHHHHHHHHHHHHHHTT--EEEE-TT--S-HHHHHHHHHHHT-SEEEES-GGGGGGGHHHHHHHHTGGGTSEEEEEEEGGGGGGS-TT---EEEES-SPPPHHHHHHHHHHHHHTT--GGGGG--SHHHHHHHHHHHHTT-HHHHHHHHHHSS-HHHHHHHHHHTS-HHHHHHHHHHHHHH-TTTT----EEHHHHHHHHTTTSPP-HHHHHHHHHHHHTTSEEE-TTSEEEES-HHHHHHHHHHTGGG-HHHHHHHHHHHHHHHHHHHTT---TTSHHHHHHHHHH-HHHHHHTT--HHHHHHHHHTTHHHHTT-HHHHHHHHHHHHHHT-HHHHHHHHHHHHHSTTGGG-HHHHHHHHHHHHHHHHH-TT-HHHHHHHHHHHHHHHHHHHHHGGG-HHHHHHIIIIIHHHHHHHGGGS-HHHHHHHHHHHHHHHHHHHHHTTT-HHHHHHHHHHHHHHHHHHHHTTT---